Protein AF-0000000079016131 (afdb_homodimer)

pLDDT: mean 91.88, std 10.69, range [27.62, 98.81]

Organism: Lymnaea stagnalis (NCBI:txid6523)

Structure (mmCIF, N/CA/C/O backbone):
data_AF-0000000079016131-model_v1
#
loop_
_entity.id
_entity.type
_entity.pdbx_description
1 polymer 'Protein CLP1 homolog'
#
loop_
_atom_site.group_PDB
_atom_site.id
_atom_site.type_symbol
_atom_site.label_atom_id
_atom_site.label_alt_id
_atom_site.label_comp_id
_atom_site.label_asym_id
_atom_site.label_entity_id
_atom_site.label_seq_id
_atom_site.pdbx_PDB_ins_code
_atom_site.Cartn_x
_atom_site.Cartn_y
_atom_site.Cartn_z
_atom_site.occupancy
_atom_site.B_iso_or_equiv
_atom_site.auth_seq_id
_atom_site.auth_comp_id
_atom_site.auth_asym_id
_atom_site.auth_atom_id
_atom_site.pdbx_PDB_model_num
ATOM 1 N N . MET A 1 1 ? 38.438 -0.138 -4.215 1 28.23 1 MET A N 1
ATOM 2 C CA . MET A 1 1 ? 39.219 -1.314 -3.842 1 28.23 1 MET A CA 1
ATOM 3 C C . MET A 1 1 ? 38.625 -1.995 -2.613 1 28.23 1 MET A C 1
ATOM 5 O O . MET A 1 1 ? 39.094 -3.039 -2.178 1 28.23 1 MET A O 1
ATOM 9 N N . ALA A 1 2 ? 38.062 -1.146 -1.61 1 34.25 2 ALA A N 1
ATOM 10 C CA . ALA A 1 2 ? 37.5 -1.6 -0.347 1 34.25 2 ALA A CA 1
ATOM 11 C C . ALA A 1 2 ? 36.281 -2.484 -0.589 1 34.25 2 ALA A C 1
ATOM 13 O O . ALA A 1 2 ? 35.719 -3.039 0.354 1 34.25 2 ALA A O 1
ATOM 14 N N . ASP A 1 3 ? 35.562 -2.49 -1.725 1 46.94 3 ASP A N 1
ATOM 15 C CA . ASP A 1 3 ? 34.344 -2.98 -2.359 1 46.94 3 ASP A CA 1
ATOM 16 C C . ASP A 1 3 ? 34.438 -4.477 -2.652 1 46.94 3 ASP A C 1
ATOM 18 O O . ASP A 1 3 ? 33.438 -5.109 -3.02 1 46.94 3 ASP A O 1
ATOM 22 N N . ASP A 1 4 ? 35.625 -4.988 -2.855 1 57.28 4 ASP A N 1
ATOM 23 C CA . ASP A 1 4 ? 35.906 -6.336 -3.324 1 57.28 4 ASP A CA 1
ATOM 24 C C . ASP A 1 4 ? 35.781 -7.352 -2.193 1 57.28 4 ASP A C 1
ATOM 26 O O . ASP A 1 4 ? 35.688 -8.555 -2.439 1 57.28 4 ASP A O 1
ATOM 30 N N . GLU A 1 5 ? 36 -6.934 -0.903 1 68.75 5 GLU A N 1
ATOM 31 C CA . GLU A 1 5 ? 36 -7.941 0.154 1 68.75 5 GLU A CA 1
ATOM 32 C C . GLU A 1 5 ? 34.594 -8.078 0.772 1 68.75 5 GLU A C 1
ATOM 34 O O . GLU A 1 5 ? 33.969 -7.082 1.162 1 68.75 5 GLU A O 1
ATOM 39 N N . GLY A 1 6 ? 33.844 -9.031 0.539 1 86.81 6 GLY A N 1
ATOM 40 C CA . GLY A 1 6 ? 32.5 -9.383 1.016 1 86.81 6 GLY A CA 1
ATOM 41 C C . GLY A 1 6 ? 32.281 -9.047 2.479 1 86.81 6 GLY A C 1
ATOM 42 O O . GLY A 1 6 ? 33.25 -8.922 3.24 1 86.81 6 GLY A O 1
ATOM 43 N N . THR A 1 7 ? 31.156 -8.445 2.92 1 93.38 7 THR A N 1
ATOM 44 C CA . THR A 1 7 ? 30.75 -8.18 4.297 1 93.38 7 THR A CA 1
ATOM 45 C C . THR A 1 7 ? 30.219 -9.445 4.957 1 93.38 7 THR A C 1
ATOM 47 O O . THR A 1 7 ? 29.375 -10.141 4.383 1 93.38 7 THR A O 1
ATOM 50 N N . GLU A 1 8 ? 30.812 -9.688 6.121 1 96.12 8 GLU A N 1
ATOM 51 C CA . GLU A 1 8 ? 30.375 -10.875 6.859 1 96.12 8 GLU A CA 1
ATOM 52 C C . GLU A 1 8 ? 29.266 -10.531 7.859 1 96.12 8 GLU A C 1
ATOM 54 O O . GLU A 1 8 ? 29.375 -9.531 8.57 1 96.12 8 GLU A O 1
ATOM 59 N N . PHE A 1 9 ? 28.219 -11.32 7.867 1 97.44 9 PHE A N 1
ATOM 60 C CA . PHE A 1 9 ? 27.125 -11.172 8.805 1 97.44 9 PHE A CA 1
ATOM 61 C C . PHE A 1 9 ? 26.984 -12.406 9.688 1 97.44 9 PHE A C 1
ATOM 63 O O . PHE A 1 9 ? 26.812 -13.516 9.18 1 97.44 9 PHE A O 1
ATOM 70 N N . LYS A 1 10 ? 27.062 -12.234 10.953 1 97.88 10 LYS A N 1
ATOM 71 C CA . LYS A 1 10 ? 26.828 -13.312 11.906 1 97.88 10 LYS A CA 1
ATOM 72 C C . LYS A 1 10 ? 25.406 -13.234 12.484 1 97.88 10 LYS A C 1
ATOM 74 O O . LYS A 1 10 ? 25.078 -12.281 13.188 1 97.88 10 LYS A O 1
ATOM 79 N N . LEU A 1 11 ? 24.625 -14.18 12.141 1 98 11 LEU A N 1
ATOM 80 C CA . LEU A 1 11 ? 23.234 -14.211 12.57 1 98 11 LEU A CA 1
ATOM 81 C C . LEU A 1 11 ? 23.047 -15.148 13.75 1 98 11 LEU A C 1
ATOM 83 O O . LEU A 1 11 ? 23.594 -16.25 13.766 1 98 11 LEU A O 1
ATOM 87 N N . GLN A 1 12 ? 22.312 -14.703 14.734 1 97.56 12 GLN A N 1
ATOM 88 C CA . GLN A 1 12 ? 21.891 -15.562 15.844 1 97.56 12 GLN A CA 1
ATOM 89 C C . GLN A 1 12 ? 20.656 -16.359 15.484 1 97.56 12 GLN A C 1
ATOM 91 O O . GLN A 1 12 ? 20.031 -16.125 14.445 1 97.56 12 GLN A O 1
ATOM 96 N N . ALA A 1 13 ? 20.344 -17.312 16.359 1 97.19 13 ALA A N 1
ATOM 97 C CA . ALA A 1 13 ? 19.156 -18.125 16.125 1 97.19 13 ALA A CA 1
ATOM 98 C C . ALA A 1 13 ? 17.906 -17.25 15.992 1 97.19 13 ALA A C 1
ATOM 100 O O . ALA A 1 13 ? 17.75 -16.281 16.734 1 97.19 13 ALA A O 1
ATOM 101 N N . ASN A 1 14 ? 17.078 -17.656 15.07 1 96.88 14 ASN A N 1
ATOM 102 C CA . ASN A 1 14 ? 15.781 -17.031 14.836 1 96.88 14 ASN A CA 1
ATOM 103 C C . ASN A 1 14 ? 15.938 -15.594 14.336 1 96.88 14 ASN A C 1
ATOM 105 O O . ASN A 1 14 ? 15.156 -14.719 14.703 1 96.88 14 ASN A O 1
ATOM 109 N N . SER A 1 15 ? 17.016 -15.344 13.555 1 96.94 15 SER A N 1
ATOM 110 C CA . SER A 1 15 ? 17.234 -14.039 12.938 1 96.94 15 SER A CA 1
ATOM 111 C C . SER A 1 15 ? 17.25 -14.141 11.422 1 96.94 15 SER A C 1
ATOM 113 O O . SER A 1 15 ? 17.344 -15.234 10.867 1 96.94 15 SER A O 1
ATOM 115 N N . GLU A 1 16 ? 17.156 -13 10.812 1 97 16 GLU A N 1
ATOM 116 C CA . GLU A 1 16 ? 17.062 -12.961 9.359 1 97 16 GLU A CA 1
ATOM 117 C C . GLU A 1 16 ? 17.922 -11.836 8.781 1 97 16 GLU A C 1
ATOM 119 O O . GLU A 1 16 ? 17.969 -10.734 9.328 1 97 16 GLU A O 1
ATOM 124 N N . LEU A 1 17 ? 18.719 -12.195 7.766 1 97.75 17 LEU A N 1
ATOM 125 C CA . LEU A 1 17 ? 19.406 -11.172 6.992 1 97.75 17 LEU A CA 1
ATOM 126 C C . LEU A 1 17 ? 18.547 -10.688 5.832 1 97.75 17 LEU A C 1
ATOM 128 O O . LEU A 1 17 ? 18.125 -11.484 4.988 1 97.75 17 LEU A O 1
ATOM 132 N N . ARG A 1 18 ? 18.219 -9.422 5.828 1 96.44 18 ARG A N 1
ATOM 133 C CA . ARG A 1 18 ? 17.422 -8.812 4.777 1 96.44 18 ARG A CA 1
ATOM 134 C C . ARG A 1 18 ? 18.25 -7.84 3.947 1 96.44 18 ARG A C 1
ATOM 136 O O . ARG A 1 18 ? 19 -7.039 4.496 1 96.44 18 ARG A O 1
ATOM 143 N N . PHE A 1 19 ? 18.219 -7.984 2.652 1 95.25 19 PHE A N 1
ATOM 144 C CA . PHE A 1 19 ? 18.922 -7.012 1.835 1 95.25 19 PHE A CA 1
ATOM 145 C C . PHE A 1 19 ? 18.234 -6.82 0.492 1 95.25 19 PHE A C 1
ATOM 147 O O . PHE A 1 19 ? 17.422 -7.656 0.079 1 95.25 19 PHE A O 1
ATOM 154 N N . GLU A 1 20 ? 18.453 -5.754 -0.132 1 92.81 20 GLU A N 1
ATOM 155 C CA . GLU A 1 20 ? 17.969 -5.398 -1.463 1 92.81 20 GLU A CA 1
ATOM 156 C C . GLU A 1 20 ? 19.125 -5.035 -2.393 1 92.81 20 GLU A C 1
ATOM 158 O O . GLU A 1 20 ? 19.984 -4.23 -2.035 1 92.81 20 GLU A O 1
ATOM 163 N N . VAL A 1 21 ? 19.078 -5.613 -3.535 1 93.12 21 VAL A N 1
ATOM 164 C CA . VAL A 1 21 ? 20.156 -5.387 -4.484 1 93.12 21 VAL A CA 1
ATOM 165 C C . VAL A 1 21 ? 19.969 -4.035 -5.168 1 93.12 21 VAL A C 1
ATOM 167 O O . VAL A 1 21 ? 18.859 -3.678 -5.555 1 93.12 21 VAL A O 1
ATOM 170 N N . GLU A 1 22 ? 21 -3.279 -5.281 1 90.44 22 GLU A N 1
ATOM 171 C CA . GLU A 1 22 ? 20.953 -1.968 -5.922 1 90.44 22 GLU A CA 1
ATOM 172 C C . GLU A 1 22 ? 20.672 -2.094 -7.414 1 90.44 22 GLU A C 1
ATOM 174 O O . GLU A 1 22 ? 21 -3.105 -8.031 1 90.44 22 GLU A O 1
ATOM 179 N N . ALA A 1 23 ? 20.109 -0.993 -7.922 1 83 23 ALA A N 1
ATOM 180 C CA . ALA A 1 23 ? 19.812 -0.979 -9.352 1 83 23 ALA A CA 1
ATOM 181 C C . ALA A 1 23 ? 21.078 -1.169 -10.18 1 83 23 ALA A C 1
ATOM 183 O O . ALA A 1 23 ? 22.125 -0.591 -9.867 1 83 23 ALA A O 1
ATOM 184 N N . LYS A 1 24 ? 21.047 -2.012 -11.156 1 85.12 24 LYS A N 1
ATOM 185 C CA . LYS A 1 24 ? 22.125 -2.287 -12.102 1 85.12 24 LYS A CA 1
ATOM 186 C C . LYS A 1 24 ? 23.297 -2.955 -11.414 1 85.12 24 LYS A C 1
ATOM 188 O O . LYS A 1 24 ? 24.438 -2.844 -11.875 1 85.12 24 LYS A O 1
ATOM 193 N N . ALA A 1 25 ? 23.109 -3.512 -10.242 1 90.69 25 ALA A N 1
ATOM 194 C CA . ALA A 1 25 ? 24.156 -4.238 -9.523 1 90.69 25 ALA A CA 1
ATOM 195 C C . ALA A 1 25 ? 23.75 -5.688 -9.289 1 90.69 25 ALA A C 1
ATOM 197 O O . ALA A 1 25 ? 22.641 -6.098 -9.633 1 90.69 25 ALA A O 1
ATOM 198 N N . SER A 1 26 ? 24.719 -6.477 -8.961 1 92.12 26 SER A N 1
ATOM 199 C CA . SER A 1 26 ? 24.484 -7.859 -8.555 1 92.12 26 SER A CA 1
ATOM 200 C C . SER A 1 26 ? 25.141 -8.156 -7.211 1 92.12 26 SER A C 1
ATOM 202 O O . SER A 1 26 ? 26.109 -7.5 -6.824 1 92.12 26 SER A O 1
ATOM 204 N N . VAL A 1 27 ? 24.516 -9.047 -6.52 1 95.12 27 VAL A N 1
ATOM 205 C CA . VAL A 1 27 ? 25.016 -9.406 -5.195 1 95.12 27 VAL A CA 1
ATOM 206 C C . VAL A 1 27 ? 25.188 -10.922 -5.102 1 95.12 27 VAL A C 1
ATOM 208 O O . VAL A 1 27 ? 24.422 -11.68 -5.68 1 95.12 27 VAL A O 1
ATOM 211 N N . GLU A 1 28 ? 26.281 -11.266 -4.469 1 96.5 28 GLU A N 1
ATOM 212 C CA . GLU A 1 28 ? 26.547 -12.68 -4.211 1 96.5 28 GLU A CA 1
ATOM 213 C C . GLU A 1 28 ? 26.516 -12.984 -2.717 1 96.5 28 GLU A C 1
ATOM 215 O O . GLU A 1 28 ? 27.047 -12.227 -1.908 1 96.5 28 GLU A O 1
ATOM 220 N N . ILE A 1 29 ? 25.875 -14.07 -2.389 1 96.62 29 ILE A N 1
ATOM 221 C CA . ILE A 1 29 ? 25.781 -14.492 -0.99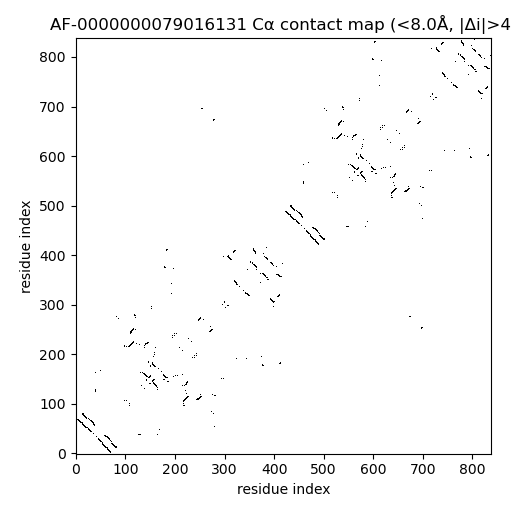5 1 96.62 29 ILE A CA 1
ATOM 222 C C . ILE A 1 29 ? 26.344 -15.898 -0.847 1 96.62 29 ILE A C 1
ATOM 224 O O . ILE A 1 29 ? 26.172 -16.75 -1.729 1 96.62 29 ILE A O 1
ATOM 228 N N . GLU A 1 30 ? 27.109 -16.078 0.236 1 97.31 30 GLU A N 1
ATOM 229 C CA . GLU A 1 30 ? 27.672 -17.375 0.568 1 97.31 30 GLU A CA 1
ATOM 230 C C . GLU A 1 30 ? 27.531 -17.688 2.057 1 97.31 30 GLU A C 1
ATOM 232 O O . GLU A 1 30 ? 27.828 -16.844 2.902 1 97.31 30 GLU A O 1
ATOM 237 N N . MET A 1 31 ? 27 -18.828 2.33 1 97.62 31 MET A N 1
ATOM 238 C CA . MET A 1 31 ? 26.938 -19.266 3.721 1 97.62 31 MET A CA 1
ATOM 239 C C . MET A 1 31 ? 28.234 -19.953 4.137 1 97.62 31 MET A C 1
ATOM 241 O O . MET A 1 31 ? 28.578 -21 3.594 1 97.62 31 MET A O 1
ATOM 245 N N . LEU A 1 32 ? 28.828 -19.453 5.086 1 97.25 32 LEU A N 1
ATOM 246 C CA . LEU A 1 32 ? 30.141 -19.953 5.508 1 97.25 32 LEU A CA 1
ATOM 247 C C . LEU A 1 32 ? 30 -21.016 6.59 1 97.25 32 LEU A C 1
ATOM 249 O O . LEU A 1 32 ? 30.812 -21.938 6.66 1 97.25 32 LEU A O 1
ATOM 253 N N . ASP A 1 33 ? 29.062 -20.781 7.406 1 97.31 33 ASP A N 1
ATOM 254 C CA . ASP A 1 33 ? 28.859 -21.688 8.523 1 97.31 33 ASP A CA 1
ATOM 255 C C . ASP A 1 33 ? 27.406 -21.656 8.992 1 97.31 33 ASP A C 1
ATOM 257 O O . ASP A 1 33 ? 26.688 -20.688 8.758 1 97.31 33 ASP A O 1
ATOM 261 N N . GLY A 1 34 ? 27 -22.844 9.562 1 97.38 34 GLY A N 1
ATOM 262 C CA . GLY A 1 34 ? 25.656 -22.938 10.109 1 97.38 34 GLY A CA 1
ATOM 263 C C . GLY A 1 34 ? 24.641 -23.422 9.102 1 97.38 34 GLY A C 1
ATOM 264 O O . GLY A 1 34 ? 24.953 -24.203 8.211 1 97.38 34 GLY A O 1
ATOM 265 N N . ARG A 1 35 ? 23.359 -23.109 9.43 1 97.62 35 ARG A N 1
ATOM 266 C CA . ARG A 1 35 ? 22.234 -23.453 8.555 1 97.62 35 ARG A CA 1
ATOM 267 C C . ARG A 1 35 ? 21.297 -22.266 8.375 1 97.62 35 ARG A C 1
ATOM 269 O O . ARG A 1 35 ? 21.016 -21.547 9.328 1 97.62 35 ARG A O 1
ATOM 276 N N . ALA A 1 36 ? 20.953 -22.078 7.098 1 98 36 ALA A N 1
ATOM 277 C CA . ALA A 1 36 ? 20.047 -20.984 6.762 1 98 36 ALA A CA 1
ATOM 278 C C . ALA A 1 36 ? 19.156 -21.359 5.574 1 98 36 ALA A C 1
ATOM 280 O O . ALA A 1 36 ? 19.438 -22.312 4.855 1 98 36 ALA A O 1
ATOM 281 N N . GLU A 1 37 ? 18.125 -20.656 5.48 1 98 37 GLU A N 1
ATOM 282 C CA . GLU A 1 37 ? 17.219 -20.906 4.367 1 98 37 GLU A CA 1
ATOM 283 C C . GLU A 1 37 ? 16.703 -19.594 3.773 1 98 37 GLU A C 1
ATOM 285 O O . GLU A 1 37 ? 16.625 -18.578 4.469 1 98 37 GLU A O 1
ATOM 290 N N . MET A 1 38 ? 16.438 -19.641 2.527 1 97.38 38 MET A N 1
ATOM 291 C CA . MET A 1 38 ? 15.75 -18.547 1.844 1 97.38 38 MET A CA 1
ATOM 292 C C . MET A 1 38 ? 14.336 -18.969 1.432 1 97.38 38 MET A C 1
ATOM 294 O O . MET A 1 38 ? 14.164 -19.781 0.524 1 97.38 38 MET A O 1
ATOM 298 N N . PHE A 1 39 ? 13.398 -18.406 2.047 1 96.44 39 PHE A N 1
ATOM 299 C CA . PHE A 1 39 ? 11.992 -18.641 1.76 1 96.44 39 PHE A CA 1
ATOM 300 C C . PHE A 1 39 ? 11.688 -20.125 1.712 1 96.44 39 PHE A C 1
ATOM 302 O O . PHE A 1 39 ? 11.031 -20.609 0.786 1 96.44 39 PHE A O 1
ATOM 309 N N . GLY A 1 40 ? 12.266 -20.844 2.613 1 96.38 40 GLY A N 1
ATOM 310 C CA . GLY A 1 40 ? 11.953 -22.266 2.752 1 96.38 40 GLY A CA 1
ATOM 311 C C . GLY A 1 40 ? 12.984 -23.156 2.092 1 96.38 40 GLY A C 1
ATOM 312 O O . GLY A 1 40 ? 13.008 -24.375 2.338 1 96.38 40 GLY A O 1
ATOM 313 N N . THR A 1 41 ? 13.797 -22.672 1.269 1 97.19 41 THR A N 1
ATOM 314 C CA . THR A 1 41 ? 14.852 -23.453 0.639 1 97.19 41 THR A CA 1
ATOM 315 C C . THR A 1 41 ? 16.156 -23.344 1.434 1 97.19 41 THR A C 1
ATOM 317 O O . THR A 1 41 ? 16.656 -22.25 1.67 1 97.19 41 THR A O 1
ATOM 320 N N . GLU A 1 42 ? 16.703 -24.438 1.76 1 96.81 42 GLU A N 1
ATOM 321 C CA . GLU A 1 42 ? 17.953 -24.453 2.523 1 96.81 42 GLU A CA 1
ATOM 322 C C . GLU A 1 42 ? 19.141 -24.078 1.644 1 96.81 42 GLU A C 1
ATOM 324 O O . GLU A 1 42 ? 19.234 -24.516 0.495 1 96.81 42 GLU A O 1
ATOM 329 N N . LEU A 1 43 ? 20 -23.328 2.23 1 97.31 43 LEU A N 1
ATOM 330 C CA . LEU A 1 43 ? 21.219 -22.938 1.517 1 97.31 43 LEU A CA 1
ATOM 331 C C . LEU A 1 43 ? 22.312 -23.984 1.701 1 97.31 43 LEU A C 1
ATOM 333 O O . LEU A 1 43 ? 22.422 -24.594 2.773 1 97.31 43 LEU A O 1
ATOM 337 N N . ALA A 1 44 ? 23.047 -24.156 0.629 1 96.69 44 ALA A N 1
ATOM 338 C CA . ALA A 1 44 ? 24.188 -25.062 0.719 1 96.69 44 ALA A CA 1
ATOM 339 C C . ALA A 1 44 ? 25.422 -24.312 1.237 1 96.69 44 ALA A C 1
ATOM 341 O O . ALA A 1 44 ? 25.656 -23.156 0.884 1 96.69 44 ALA A O 1
ATOM 342 N N . LYS A 1 45 ? 26.172 -25.031 2.014 1 96.5 45 LYS A N 1
ATOM 343 C CA . LYS A 1 45 ? 27.391 -24.453 2.572 1 96.5 45 LYS A CA 1
ATOM 344 C C . LYS A 1 45 ? 28.422 -24.219 1.483 1 96.5 45 LYS A C 1
ATOM 346 O O . LYS A 1 45 ? 28.625 -25.062 0.613 1 96.5 45 LYS A O 1
ATOM 351 N N . ASN A 1 46 ? 28.984 -23.047 1.467 1 95.5 46 ASN A N 1
ATOM 352 C CA . ASN A 1 46 ? 30.094 -22.656 0.602 1 95.5 46 ASN A CA 1
ATOM 353 C C . ASN A 1 46 ? 29.672 -22.625 -0.864 1 95.5 46 ASN A C 1
ATOM 355 O O . ASN A 1 46 ? 30.484 -22.891 -1.755 1 95.5 46 ASN A O 1
ATOM 359 N N . LYS A 1 47 ? 28.438 -22.5 -1.063 1 96.5 47 LYS A N 1
ATOM 360 C CA . LYS A 1 47 ? 27.922 -22.266 -2.412 1 96.5 47 LYS A CA 1
ATOM 361 C C . LYS A 1 47 ? 27.547 -20.812 -2.607 1 96.5 47 LYS A C 1
ATOM 363 O O . LYS A 1 47 ? 26.953 -20.188 -1.719 1 96.5 47 LYS A O 1
ATOM 368 N N . LYS A 1 48 ? 27.938 -20.344 -3.752 1 96.19 48 LYS A N 1
ATOM 369 C CA . LYS A 1 48 ? 27.641 -18.953 -4.051 1 96.19 48 LYS A CA 1
ATOM 370 C C . LYS A 1 48 ? 26.328 -18.812 -4.805 1 96.19 48 LYS A C 1
ATOM 372 O O . LYS A 1 48 ? 26.062 -19.547 -5.754 1 96.19 48 LYS A O 1
ATOM 377 N N . TYR A 1 49 ? 25.516 -17.969 -4.332 1 96.25 49 TYR A N 1
ATOM 378 C CA . TYR A 1 49 ? 24.25 -17.625 -4.984 1 96.25 49 TYR A CA 1
ATOM 379 C C . TYR A 1 49 ? 24.266 -16.172 -5.465 1 96.25 49 TYR A C 1
ATOM 381 O O . TYR A 1 49 ? 24.672 -15.273 -4.73 1 96.25 49 TYR A O 1
ATOM 389 N N . SER A 1 50 ? 23.812 -15.961 -6.641 1 94.69 50 SER A N 1
ATOM 390 C CA . SER A 1 50 ? 23.828 -14.617 -7.219 1 94.69 50 SER A CA 1
ATOM 391 C C . SER A 1 50 ? 22.422 -14.07 -7.379 1 94.69 50 SER A C 1
ATOM 393 O O . SER A 1 50 ? 21.516 -14.789 -7.801 1 94.69 50 SER A O 1
ATOM 395 N N . PHE A 1 51 ? 22.266 -12.836 -7.031 1 93.5 51 PHE A N 1
ATOM 396 C CA . PHE A 1 51 ? 20.984 -12.164 -7.152 1 93.5 51 PHE A CA 1
ATOM 397 C C . PHE A 1 51 ? 21.109 -10.93 -8.039 1 93.5 51 PHE A C 1
ATOM 399 O O . PHE A 1 51 ? 22.078 -10.18 -7.945 1 93.5 51 PHE A O 1
ATOM 406 N N . VAL A 1 52 ? 20.078 -10.781 -8.812 1 88.38 52 VAL A N 1
ATOM 407 C CA . VAL A 1 52 ? 20.125 -9.742 -9.844 1 88.38 52 VAL A CA 1
ATOM 408 C C . VAL A 1 52 ? 19.594 -8.43 -9.273 1 88.38 52 VAL A C 1
ATOM 410 O O . VAL A 1 52 ? 19.156 -8.375 -8.117 1 88.38 52 VAL A O 1
ATOM 413 N N . SER A 1 53 ? 19.594 -7.402 -10.133 1 87.31 53 SER A N 1
ATOM 414 C CA . SER A 1 53 ? 19.203 -6.043 -9.766 1 87.31 53 SER A CA 1
ATOM 415 C C . SER A 1 53 ? 17.766 -5.996 -9.273 1 87.31 53 SER A C 1
ATOM 417 O O . SER A 1 53 ? 16.875 -6.59 -9.883 1 87.31 53 SER A O 1
ATOM 419 N N . GLY A 1 54 ? 17.594 -5.367 -8.125 1 84.38 54 GLY A N 1
ATOM 420 C CA . GLY A 1 54 ? 16.25 -5.137 -7.613 1 84.38 54 GLY A CA 1
ATOM 421 C C . GLY A 1 54 ? 15.734 -6.285 -6.773 1 84.38 54 GLY A C 1
ATOM 422 O O . GLY A 1 54 ? 14.641 -6.199 -6.199 1 84.38 54 GLY A O 1
ATOM 423 N N . SER A 1 55 ? 16.531 -7.297 -6.66 1 89.06 55 SER A N 1
ATOM 424 C CA . SER A 1 55 ? 16.094 -8.461 -5.891 1 89.06 55 SER A CA 1
ATOM 425 C C . SER A 1 55 ? 15.945 -8.117 -4.414 1 89.06 55 SER A C 1
ATOM 427 O O . SER A 1 55 ? 16.766 -7.383 -3.857 1 89.06 55 SER A O 1
ATOM 429 N N . LYS A 1 56 ? 14.867 -8.578 -3.875 1 90.81 56 LYS A N 1
ATOM 430 C CA . LYS A 1 56 ? 14.625 -8.492 -2.438 1 90.81 56 LYS A CA 1
ATOM 431 C C . LYS A 1 56 ? 14.758 -9.859 -1.774 1 90.81 56 LYS A C 1
ATOM 433 O O . LYS A 1 56 ? 14 -10.781 -2.074 1 90.81 56 LYS A O 1
ATOM 438 N N . VAL A 1 57 ? 15.695 -9.914 -0.868 1 94.5 57 VAL A N 1
ATOM 439 C CA . VAL A 1 57 ? 16.062 -11.234 -0.371 1 94.5 57 VAL A CA 1
ATOM 440 C C . VAL A 1 57 ? 16.016 -11.242 1.155 1 94.5 57 VAL A C 1
ATOM 442 O O . VAL A 1 57 ? 16.281 -10.227 1.796 1 94.5 57 VAL A O 1
ATOM 445 N N . ALA A 1 58 ? 15.57 -12.32 1.69 1 96.56 58 ALA A N 1
ATOM 446 C CA . ALA A 1 58 ? 15.594 -12.578 3.129 1 96.56 58 ALA A CA 1
ATOM 447 C C . ALA A 1 58 ? 16.125 -13.984 3.426 1 96.56 58 ALA A C 1
ATOM 449 O O . ALA A 1 58 ? 15.57 -14.969 2.926 1 96.56 58 ALA A O 1
ATOM 450 N N . ILE A 1 59 ? 17.188 -14.016 4.156 1 97.81 59 ILE A N 1
ATOM 451 C CA . ILE A 1 59 ? 17.766 -15.297 4.551 1 97.81 59 ILE A CA 1
ATOM 452 C C . ILE A 1 59 ? 17.562 -15.516 6.051 1 97.81 59 ILE A C 1
ATOM 454 O O . ILE A 1 59 ? 18.078 -14.75 6.867 1 97.81 59 ILE A O 1
ATOM 458 N N . PHE A 1 60 ? 16.891 -16.562 6.398 1 98.19 60 PHE A N 1
ATOM 459 C CA . PHE A 1 60 ? 16.5 -16.859 7.773 1 98.19 60 PHE A CA 1
ATOM 460 C C . PHE A 1 60 ? 17.297 -18.047 8.312 1 98.19 60 PHE A C 1
ATOM 462 O O . PHE A 1 60 ? 17.672 -18.938 7.559 1 98.19 60 PHE A O 1
ATOM 469 N N . THR A 1 61 ? 17.547 -18.016 9.672 1 98.5 61 THR A N 1
ATOM 470 C CA . THR A 1 61 ? 18.188 -19.156 10.32 1 98.5 61 THR A CA 1
ATOM 471 C C . THR A 1 61 ? 17.484 -19.484 11.633 1 98.5 61 THR A C 1
ATOM 473 O O . THR A 1 61 ? 17.156 -18.594 12.406 1 98.5 61 THR A O 1
ATOM 476 N N . TRP A 1 62 ? 17.234 -20.75 11.812 1 97.38 62 TRP A N 1
ATOM 477 C CA . TRP A 1 62 ? 16.656 -21.234 13.062 1 97.38 62 TRP A CA 1
ATOM 478 C C . TRP A 1 62 ? 17.719 -21.406 14.133 1 97.38 62 TRP A C 1
ATOM 480 O O . TRP A 1 62 ? 17.422 -21.391 15.328 1 97.38 62 TRP A O 1
ATOM 490 N N . HIS A 1 63 ? 18.984 -21.5 13.773 1 96.75 63 HIS A N 1
ATOM 491 C CA . HIS A 1 63 ? 20.031 -21.984 14.68 1 96.75 63 HIS A CA 1
ATOM 492 C C . HIS A 1 63 ? 21.188 -21 14.742 1 96.75 63 HIS A C 1
ATOM 494 O O . HIS A 1 63 ? 21.969 -21.016 15.711 1 96.75 63 HIS A O 1
ATOM 500 N N . GLY A 1 64 ? 21.344 -20.281 13.789 1 97.31 64 GLY A N 1
ATOM 501 C CA . GLY A 1 64 ? 22.5 -19.406 13.641 1 97.31 64 GLY A CA 1
ATOM 502 C C . GLY A 1 64 ? 23.359 -19.734 12.43 1 97.31 64 GLY A C 1
ATOM 503 O O . GLY A 1 64 ? 23.453 -20.891 12.031 1 97.31 64 GLY A O 1
ATOM 504 N N . CYS A 1 65 ? 23.953 -18.688 11.836 1 98 65 CYS A N 1
ATOM 505 C CA . CYS A 1 65 ? 24.797 -18.906 10.664 1 98 65 CYS A CA 1
ATOM 506 C C . CYS A 1 65 ? 25.688 -17.703 10.398 1 98 65 CYS A C 1
ATOM 508 O O . CYS A 1 65 ? 25.531 -16.656 11.055 1 98 65 CYS A O 1
ATOM 510 N N . THR A 1 66 ? 26.641 -17.938 9.586 1 98.31 66 THR A N 1
ATOM 511 C CA . THR A 1 66 ? 27.5 -16.859 9.109 1 98.31 66 THR A CA 1
ATOM 512 C C . THR A 1 66 ? 27.406 -16.719 7.594 1 98.31 66 THR A C 1
ATOM 514 O O . THR A 1 66 ? 27.641 -17.688 6.859 1 98.31 66 THR A O 1
ATOM 517 N N . LEU A 1 67 ? 27.047 -15.531 7.172 1 98 67 LEU A N 1
ATOM 518 C CA . LEU A 1 67 ? 26.844 -15.258 5.754 1 98 67 LEU A CA 1
ATOM 519 C C . LEU A 1 67 ? 27.844 -14.211 5.266 1 98 67 LEU A C 1
ATOM 521 O O . LEU A 1 67 ? 28.188 -13.281 5.996 1 98 67 LEU A O 1
ATOM 525 N N . GLN A 1 68 ? 28.297 -14.43 4.098 1 97.69 68 GLN A N 1
ATOM 526 C CA . GLN A 1 68 ? 29.141 -13.438 3.424 1 97.69 68 GLN A CA 1
ATOM 527 C C . GLN A 1 68 ? 28.406 -12.82 2.236 1 97.69 68 GLN A C 1
ATOM 529 O O . GLN A 1 68 ? 27.906 -13.531 1.369 1 97.69 68 GLN A O 1
ATOM 534 N N . LEU A 1 69 ? 28.297 -11.523 2.264 1 96.94 69 LEU A N 1
ATOM 535 C CA . LEU A 1 69 ? 27.609 -10.766 1.222 1 96.94 69 LEU A CA 1
ATOM 536 C C . LEU A 1 69 ? 28.594 -9.922 0.423 1 96.94 69 LEU A C 1
ATOM 538 O O . LEU A 1 69 ? 29.375 -9.164 0.998 1 96.94 69 LEU A O 1
ATOM 542 N N . LYS A 1 70 ? 28.625 -10.203 -0.875 1 96.12 70 LYS A N 1
ATOM 543 C CA . LYS A 1 70 ? 29.484 -9.438 -1.767 1 96.12 70 LYS A CA 1
ATOM 544 C C . LYS A 1 70 ? 28.688 -8.703 -2.828 1 96.12 70 LYS A C 1
ATOM 546 O O . LYS A 1 70 ? 27.875 -9.312 -3.537 1 96.12 70 LYS A O 1
ATOM 551 N N . GLY A 1 71 ? 28.922 -7.445 -2.951 1 94.31 71 GLY A N 1
ATOM 552 C CA . GLY A 1 71 ? 28.203 -6.629 -3.924 1 94.31 71 GLY A CA 1
ATOM 553 C C . GLY A 1 71 ? 27.562 -5.398 -3.314 1 94.31 71 GLY A C 1
ATOM 554 O O . GLY A 1 71 ? 27.688 -5.164 -2.109 1 94.31 71 GLY A O 1
ATOM 555 N N . LYS A 1 72 ? 26.953 -4.645 -4.121 1 93.31 72 LYS A N 1
ATOM 556 C CA . LYS A 1 72 ? 26.344 -3.385 -3.682 1 93.31 72 LYS A CA 1
ATOM 557 C C . LYS A 1 72 ? 24.859 -3.557 -3.393 1 93.31 72 LYS A C 1
ATOM 559 O O . LYS A 1 72 ? 24.094 -3.975 -4.266 1 93.31 72 LYS A O 1
ATOM 564 N N . THR A 1 73 ? 24.484 -3.25 -2.137 1 93.06 73 THR A N 1
ATOM 565 C CA . THR A 1 73 ? 23.094 -3.332 -1.722 1 93.06 73 THR A CA 1
ATOM 566 C C . THR A 1 73 ? 22.547 -1.947 -1.394 1 93.06 73 THR A C 1
ATOM 568 O O . THR A 1 73 ? 23.297 -1.056 -0.989 1 93.06 73 THR A O 1
ATOM 571 N N . GLU A 1 74 ? 21.297 -1.771 -1.707 1 88 74 GLU A N 1
ATOM 572 C CA . GLU A 1 74 ? 20.641 -0.563 -1.222 1 88 74 GLU A CA 1
ATOM 573 C C . GLU A 1 74 ? 20.531 -0.561 0.301 1 88 74 GLU A C 1
ATOM 575 O O . GLU A 1 74 ? 20.734 0.477 0.939 1 88 74 GLU A O 1
ATOM 580 N N . VAL A 1 75 ? 20.234 -1.638 0.848 1 89.94 75 VAL A N 1
ATOM 581 C CA . VAL A 1 75 ? 20.141 -1.839 2.291 1 89.94 75 VAL A CA 1
ATOM 582 C C . VAL A 1 75 ? 20.469 -3.289 2.631 1 89.94 75 VAL A C 1
ATOM 584 O O . VAL A 1 75 ? 20.188 -4.199 1.854 1 89.94 75 VAL A O 1
ATOM 587 N N . ALA A 1 76 ? 21.094 -3.467 3.725 1 94.06 76 ALA A N 1
ATOM 588 C CA . ALA A 1 76 ? 21.375 -4.785 4.289 1 94.06 76 ALA A CA 1
ATOM 589 C C . ALA A 1 76 ? 21.406 -4.734 5.812 1 94.06 76 ALA A C 1
ATOM 591 O O . ALA A 1 76 ? 22.141 -3.939 6.398 1 94.06 76 ALA A O 1
ATOM 592 N N . TYR A 1 77 ? 20.547 -5.504 6.449 1 93.75 77 TYR A N 1
ATOM 593 C CA . TYR A 1 77 ? 20.5 -5.457 7.906 1 93.75 77 TYR A CA 1
ATOM 594 C C . TYR A 1 77 ? 19.984 -6.773 8.477 1 93.75 77 TYR A C 1
ATOM 596 O O . TYR A 1 77 ? 19.328 -7.547 7.773 1 93.75 77 TYR A O 1
ATOM 604 N N . ILE A 1 78 ? 20.312 -7.02 9.695 1 95.5 78 ILE A N 1
ATOM 605 C CA . ILE A 1 78 ? 19.844 -8.203 10.406 1 95.5 78 ILE A CA 1
ATOM 606 C C . ILE A 1 78 ? 18.609 -7.844 11.234 1 95.5 78 ILE A C 1
ATOM 608 O O . ILE A 1 78 ? 18.594 -6.824 11.922 1 95.5 78 ILE A O 1
ATOM 612 N N . SER A 1 79 ? 17.609 -8.68 11.07 1 94.12 79 SER A N 1
ATOM 613 C CA . SER A 1 79 ? 16.406 -8.5 11.875 1 94.12 79 SER A CA 1
ATOM 614 C C . SER A 1 79 ? 16.188 -9.68 12.82 1 94.12 79 SER A C 1
ATOM 616 O O . SER A 1 79 ? 16.391 -10.836 12.438 1 94.12 79 SER A O 1
ATOM 618 N N . LYS A 1 80 ? 15.742 -9.312 14.039 1 92.19 80 LYS A N 1
ATOM 619 C CA . LYS A 1 80 ? 15.406 -10.344 15.016 1 92.19 80 LYS A CA 1
ATOM 620 C C . LYS A 1 80 ? 13.898 -10.555 15.102 1 92.19 80 LYS A C 1
ATOM 622 O O . LYS A 1 80 ? 13.438 -11.508 15.734 1 92.19 80 LYS A O 1
ATOM 627 N N . GLU A 1 81 ? 13.195 -9.734 14.523 1 89.12 81 GLU A N 1
ATOM 628 C CA . GLU A 1 81 ? 11.742 -9.852 14.492 1 89.12 81 GLU A CA 1
ATOM 629 C C . GLU A 1 81 ? 11.266 -10.477 13.18 1 89.12 81 GLU A C 1
ATOM 631 O O . GLU A 1 81 ? 11.188 -9.789 12.164 1 89.12 81 GLU A O 1
ATOM 636 N N . THR A 1 82 ? 10.922 -11.734 13.242 1 93.31 82 THR A N 1
ATOM 637 C CA . THR A 1 82 ? 10.477 -12.461 12.055 1 93.31 82 THR A CA 1
ATOM 638 C C . THR A 1 82 ? 9.211 -13.25 12.352 1 93.31 82 THR A C 1
ATOM 640 O O . THR A 1 82 ? 9.008 -13.719 13.477 1 93.31 82 THR A O 1
ATOM 643 N N . PRO A 1 83 ? 8.367 -13.391 11.383 1 95.38 83 PRO A N 1
ATOM 644 C CA . PRO A 1 83 ? 7.145 -14.164 11.586 1 95.38 83 PRO A CA 1
ATOM 645 C C . PRO A 1 83 ? 7.336 -15.656 11.312 1 95.38 83 PRO A C 1
ATOM 647 O O . PRO A 1 83 ? 6.359 -16.406 11.219 1 95.38 83 PRO A O 1
ATOM 650 N N . MET A 1 84 ? 8.492 -16.156 11.242 1 97.12 84 MET A N 1
ATOM 651 C CA . MET A 1 84 ? 8.789 -17.5 10.742 1 97.12 84 MET A CA 1
ATOM 652 C C . MET A 1 84 ? 8.234 -18.562 11.672 1 97.12 84 MET A C 1
ATOM 654 O O . MET A 1 84 ? 7.824 -19.641 11.227 1 97.12 84 MET A O 1
ATOM 658 N N . THR A 1 85 ? 8.164 -18.266 12.969 1 96.88 85 THR A N 1
ATOM 659 C CA . THR A 1 85 ? 7.586 -19.219 13.906 1 96.88 85 THR A CA 1
ATOM 660 C C . THR A 1 85 ? 6.109 -19.453 13.602 1 96.88 85 THR A C 1
ATOM 662 O O . THR A 1 85 ? 5.633 -20.594 13.625 1 96.88 85 THR A O 1
ATOM 665 N N . VAL A 1 86 ? 5.445 -18.422 13.32 1 97.19 86 VAL A N 1
ATOM 666 C CA . VAL A 1 86 ? 4.027 -18.516 13 1 97.19 86 VAL A CA 1
ATOM 667 C C . VAL A 1 86 ? 3.846 -19.234 11.664 1 97.19 86 VAL A C 1
ATOM 669 O O . VAL A 1 86 ? 2.934 -20.047 11.508 1 97.19 86 VAL A O 1
ATOM 672 N N . TYR A 1 87 ? 4.676 -19.016 10.703 1 97.94 87 TYR A N 1
ATOM 673 C CA . TYR A 1 87 ? 4.586 -19.625 9.383 1 97.94 87 TYR A CA 1
ATOM 674 C C . TYR A 1 87 ? 4.844 -21.125 9.461 1 97.94 87 TYR A C 1
ATOM 676 O O . TYR A 1 87 ? 4.137 -21.922 8.828 1 97.94 87 TYR A O 1
ATOM 684 N N . VAL A 1 88 ? 5.82 -21.469 10.273 1 97.5 88 VAL A N 1
ATOM 685 C CA . VAL A 1 88 ? 6.133 -22.891 10.398 1 97.5 88 VAL A CA 1
ATOM 686 C C . VAL A 1 88 ? 4.992 -23.609 11.109 1 97.5 88 VAL A C 1
ATOM 688 O O . VAL A 1 88 ? 4.688 -24.766 10.797 1 97.5 88 VAL A O 1
ATOM 691 N N . ASN A 1 89 ? 4.395 -22.922 12.062 1 97.69 89 ASN A N 1
ATOM 692 C CA . ASN A 1 89 ? 3.244 -23.516 12.75 1 97.69 89 ASN A CA 1
ATOM 693 C C . ASN A 1 89 ? 2.072 -23.719 11.789 1 97.69 89 ASN A C 1
ATOM 695 O O . ASN A 1 89 ? 1.338 -24.703 11.906 1 97.69 89 ASN A O 1
ATOM 699 N N . THR A 1 90 ? 1.916 -22.797 10.93 1 97.94 90 THR A N 1
ATOM 700 C CA . THR A 1 90 ? 0.892 -22.938 9.906 1 97.94 90 THR A CA 1
ATOM 701 C C . THR A 1 90 ? 1.18 -24.156 9.016 1 97.94 90 THR A C 1
ATOM 703 O O . THR A 1 90 ? 0.282 -24.953 8.734 1 97.94 90 THR A O 1
ATOM 706 N N . HIS A 1 91 ? 2.389 -24.297 8.617 1 98.12 91 HIS A N 1
ATOM 707 C CA . HIS A 1 91 ? 2.795 -25.469 7.84 1 98.12 91 HIS A CA 1
ATOM 708 C C . HIS A 1 91 ? 2.553 -26.766 8.609 1 98.12 91 HIS A C 1
ATOM 710 O O . HIS A 1 91 ? 2.09 -27.75 8.047 1 98.12 91 HIS A O 1
ATOM 716 N N . ALA A 1 92 ? 2.877 -26.719 9.875 1 98.06 92 ALA A N 1
ATOM 717 C CA . ALA A 1 92 ? 2.697 -27.906 10.719 1 98.06 92 ALA A CA 1
ATOM 718 C C . ALA A 1 92 ? 1.23 -28.328 10.781 1 98.06 92 ALA A C 1
ATOM 720 O O . ALA A 1 92 ? 0.913 -29.516 10.734 1 98.06 92 ALA A O 1
ATOM 721 N N . ALA A 1 93 ? 0.401 -27.359 10.922 1 97.81 93 ALA A N 1
ATOM 722 C CA . ALA A 1 93 ? -1.033 -27.641 10.922 1 97.81 93 ALA A CA 1
ATOM 723 C C . ALA A 1 93 ? -1.477 -28.25 9.602 1 97.81 93 ALA A C 1
ATOM 725 O O . ALA A 1 93 ? -2.277 -29.188 9.578 1 97.81 93 ALA A O 1
ATOM 726 N N . MET A 1 94 ? -0.998 -27.781 8.523 1 97.88 94 MET A N 1
ATOM 727 C CA . MET A 1 94 ? -1.318 -28.312 7.207 1 97.88 94 MET A CA 1
ATOM 728 C C . MET A 1 94 ? -0.812 -29.734 7.062 1 97.88 94 MET A C 1
ATOM 730 O O . MET A 1 94 ? -1.479 -30.578 6.457 1 97.88 94 MET A O 1
ATOM 734 N N . GLU A 1 95 ? 0.351 -29.969 7.609 1 98.31 95 GLU A N 1
ATOM 735 C CA . GLU A 1 95 ? 0.928 -31.297 7.52 1 98.31 95 GLU A CA 1
ATOM 736 C C . GLU A 1 95 ? 0.072 -32.312 8.266 1 98.31 95 GLU A C 1
ATOM 738 O O . GLU A 1 95 ? -0.064 -33.469 7.824 1 98.31 95 GLU A O 1
ATOM 743 N N . GLN A 1 96 ? -0.429 -31.906 9.359 1 98.31 96 GLN A N 1
ATOM 744 C CA . GLN A 1 96 ? -1.343 -32.781 10.078 1 98.31 96 GLN A CA 1
ATOM 745 C C . GLN A 1 96 ? -2.559 -33.125 9.227 1 98.31 96 GLN A C 1
ATOM 747 O O . GLN A 1 96 ? -3.012 -34.281 9.219 1 98.31 96 GLN A O 1
ATOM 752 N N . MET A 1 97 ? -3.035 -32.188 8.539 1 98.06 97 MET A N 1
ATOM 753 C CA . MET A 1 97 ? -4.164 -32.406 7.641 1 98.06 97 MET A CA 1
ATOM 754 C C . MET A 1 97 ? -3.781 -33.344 6.504 1 98.06 97 MET A C 1
ATOM 756 O O . MET A 1 97 ? -4.574 -34.219 6.105 1 98.06 97 MET A O 1
ATOM 760 N N . ARG A 1 98 ? -2.627 -33.156 5.98 1 98.38 98 ARG A N 1
ATOM 761 C CA . ARG A 1 98 ? -2.141 -34.031 4.91 1 98.38 98 ARG A CA 1
ATOM 762 C C . ARG A 1 98 ? -2.008 -35.469 5.391 1 98.38 98 ARG A C 1
ATOM 764 O O . ARG A 1 98 ? -2.365 -36.406 4.668 1 98.38 98 ARG A O 1
ATOM 771 N N . ALA A 1 99 ? -1.458 -35.594 6.562 1 98.06 99 ALA A N 1
ATOM 772 C CA . ALA A 1 99 ? -1.28 -36.938 7.125 1 98.06 99 ALA A CA 1
ATOM 773 C C . ALA A 1 99 ? -2.623 -37.656 7.297 1 98.06 99 ALA A C 1
ATOM 775 O O . ALA A 1 99 ? -2.746 -38.844 7 1 98.06 99 ALA A O 1
ATOM 776 N N . LYS A 1 100 ? -3.504 -36.969 7.777 1 97.88 100 LYS A N 1
ATOM 777 C CA . LYS A 1 100 ? -4.848 -37.531 7.934 1 97.88 100 LYS A CA 1
ATOM 778 C C . LYS A 1 100 ? -5.449 -37.906 6.582 1 97.88 100 LYS A C 1
ATOM 780 O O . LYS A 1 100 ? -6.059 -38.969 6.441 1 97.88 100 LYS A O 1
ATOM 785 N N . ALA A 1 101 ? -5.34 -37.031 5.633 1 97.5 101 ALA A N 1
ATOM 786 C CA . ALA A 1 101 ? -5.855 -37.281 4.289 1 97.5 101 ALA A CA 1
ATOM 787 C C . ALA A 1 101 ? -5.203 -38.5 3.672 1 97.5 101 ALA A C 1
ATOM 789 O O . ALA A 1 101 ? -5.871 -39.312 2.994 1 97.5 101 ALA A O 1
ATOM 790 N N . GLU A 1 102 ? -3.961 -38.625 3.881 1 96.81 102 GLU A N 1
ATOM 791 C CA . GLU A 1 102 ? -3.232 -39.781 3.361 1 96.81 102 GLU A CA 1
ATOM 792 C C . GLU A 1 102 ? -3.727 -41.094 3.998 1 96.81 102 GLU A C 1
ATOM 794 O O . GLU A 1 102 ? -3.912 -42.094 3.309 1 96.81 102 GLU A O 1
ATOM 799 N N . ALA A 1 103 ? -3.951 -41.031 5.242 1 97.38 103 ALA A N 1
ATOM 800 C CA . ALA A 1 103 ? -4.406 -42.188 5.984 1 97.38 103 ALA A CA 1
ATOM 801 C C . ALA A 1 103 ? -5.816 -42.594 5.562 1 97.38 103 ALA A C 1
ATOM 803 O O . ALA A 1 103 ? -6.137 -43.781 5.484 1 97.38 103 ALA A O 1
ATOM 804 N N . GLU A 1 104 ? -6.586 -41.656 5.277 1 96.81 104 GLU A N 1
ATOM 805 C CA . GLU A 1 104 ? -7.992 -41.906 4.969 1 96.81 104 GLU A CA 1
ATOM 806 C C . GLU A 1 104 ? -8.227 -41.938 3.461 1 96.81 104 GLU A C 1
ATOM 808 O O . GLU A 1 104 ? -9.352 -42.156 3.008 1 96.81 104 GLU A O 1
ATOM 813 N N . ASN A 1 105 ? -7.262 -41.719 2.666 1 94.12 105 ASN A N 1
ATOM 814 C CA . ASN A 1 105 ? -7.344 -41.688 1.209 1 94.12 105 ASN A CA 1
ATOM 815 C C . ASN A 1 105 ? -8.359 -40.656 0.731 1 94.12 105 ASN A C 1
ATOM 817 O O . ASN A 1 105 ? -9.258 -40.969 -0.047 1 94.12 105 ASN A O 1
ATOM 821 N N . THR A 1 106 ? -8.18 -39.531 1.33 1 95.69 106 THR A N 1
ATOM 822 C CA . THR A 1 106 ? -9 -38.375 0.951 1 95.69 106 THR A CA 1
ATOM 823 C C . THR A 1 106 ? -8.141 -37.25 0.418 1 95.69 106 THR A C 1
ATOM 825 O O . THR A 1 106 ? -6.918 -37.375 0.312 1 95.69 106 THR A O 1
ATOM 828 N N . ARG A 1 107 ? -8.758 -36.188 0.087 1 96 107 ARG A N 1
ATOM 829 C CA . ARG A 1 107 ? -8.055 -35.031 -0.471 1 96 107 ARG A CA 1
ATOM 830 C C . ARG A 1 107 ? -7.352 -34.219 0.623 1 96 107 ARG A C 1
ATOM 832 O O . ARG A 1 107 ? -7.875 -34.094 1.73 1 96 107 ARG A O 1
ATOM 839 N N . GLY A 1 108 ? -6.16 -33.75 0.311 1 97.69 108 GLY A N 1
ATOM 840 C CA . GLY A 1 108 ? -5.426 -32.906 1.246 1 97.69 108 GLY A CA 1
ATOM 841 C C . GLY A 1 108 ? -5.992 -31.516 1.366 1 97.69 108 GLY A C 1
ATOM 842 O O . GLY A 1 108 ? -6.953 -31.172 0.678 1 97.69 108 GLY A O 1
ATOM 843 N N . PRO A 1 109 ? -5.359 -30.734 2.15 1 98.25 109 PRO A N 1
ATOM 844 C CA . PRO A 1 109 ? -5.875 -29.391 2.436 1 98.25 109 PRO A CA 1
ATOM 845 C C . PRO A 1 109 ? -5.684 -28.422 1.268 1 98.25 109 PRO A C 1
ATOM 847 O O . PRO A 1 109 ? -4.656 -28.469 0.583 1 98.25 109 PRO A O 1
ATOM 850 N N . ARG A 1 110 ? -6.617 -27.656 1.032 1 98.5 110 ARG A N 1
ATOM 851 C CA . ARG A 1 110 ? -6.547 -26.531 0.091 1 98.5 110 ARG A CA 1
ATOM 852 C C . ARG A 1 110 ? -6.504 -25.203 0.825 1 98.5 110 ARG A C 1
ATOM 854 O O . ARG A 1 110 ? -7.441 -24.859 1.552 1 98.5 110 ARG A O 1
ATOM 861 N N . ILE A 1 111 ? -5.426 -24.5 0.59 1 98.62 111 ILE A N 1
ATOM 862 C CA . ILE A 1 111 ? -5.188 -23.266 1.336 1 98.62 111 ILE A CA 1
ATOM 863 C C . ILE A 1 111 ? -5.207 -22.062 0.382 1 98.62 111 ILE A C 1
ATOM 865 O O . ILE A 1 111 ? -4.566 -22.094 -0.67 1 98.62 111 ILE A O 1
ATOM 869 N N . LEU A 1 112 ? -5.98 -21.062 0.739 1 98.81 112 LEU A N 1
ATOM 870 C CA . LEU A 1 112 ? -6.051 -19.812 0.011 1 98.81 112 LEU A CA 1
ATOM 871 C C . LEU A 1 112 ? -5.359 -18.688 0.789 1 98.81 112 LEU A C 1
ATOM 873 O O . LEU A 1 112 ? -5.715 -18.422 1.938 1 98.81 112 LEU A O 1
ATOM 877 N N . VAL A 1 113 ? -4.328 -18.078 0.191 1 98.62 113 VAL A N 1
ATOM 878 C CA . VAL A 1 113 ? -3.611 -16.984 0.837 1 98.62 113 VAL A CA 1
ATOM 879 C C . VAL A 1 113 ? -4.125 -15.648 0.309 1 98.62 113 VAL A C 1
ATOM 881 O O . VAL A 1 113 ? -4.031 -15.367 -0.889 1 98.62 113 VAL A O 1
ATOM 884 N N . VAL A 1 114 ? -4.645 -14.789 1.263 1 98.44 114 VAL A N 1
ATOM 885 C CA . VAL A 1 114 ? -5.273 -13.547 0.844 1 98.44 114 VAL A CA 1
ATOM 886 C C . VAL A 1 114 ? -4.703 -12.383 1.65 1 98.44 114 VAL A C 1
ATOM 888 O O . VAL A 1 114 ? -4.109 -12.586 2.713 1 98.44 114 VAL A O 1
ATOM 891 N N . GLY A 1 115 ? -4.828 -11.172 1.121 1 96.81 115 GLY A N 1
ATOM 892 C CA . GLY A 1 115 ? -4.352 -9.945 1.73 1 96.81 115 GLY A CA 1
ATOM 893 C C . GLY A 1 115 ? -4.125 -8.828 0.727 1 96.81 115 GLY A C 1
ATOM 894 O O . GLY A 1 115 ? -4.168 -9.055 -0.484 1 96.81 115 GLY A O 1
ATOM 895 N N . PRO A 1 116 ? -3.865 -7.648 1.247 1 93.88 116 PRO A N 1
ATOM 896 C CA . PRO A 1 116 ? -3.639 -6.516 0.347 1 93.88 116 PRO A CA 1
ATOM 897 C C . PRO A 1 116 ? -2.289 -6.59 -0.366 1 93.88 116 PRO A C 1
ATOM 899 O O . PRO A 1 116 ? -1.609 -7.617 -0.301 1 93.88 116 PRO A O 1
ATOM 902 N N . THR A 1 117 ? -2.037 -5.508 -1.123 1 91.06 117 THR A N 1
ATOM 903 C CA . THR A 1 117 ? -0.787 -5.473 -1.873 1 91.06 117 THR A CA 1
ATOM 904 C C . THR A 1 117 ? 0.406 -5.348 -0.93 1 91.06 117 THR A C 1
ATOM 906 O O . THR A 1 117 ? 0.303 -4.727 0.13 1 91.06 117 THR A O 1
ATOM 909 N N . ASP A 1 118 ? 1.438 -5.996 -1.25 1 89.69 118 ASP A N 1
ATOM 910 C CA . ASP A 1 118 ? 2.742 -5.859 -0.609 1 89.69 118 ASP A CA 1
ATOM 911 C C . ASP A 1 118 ? 2.684 -6.289 0.855 1 89.69 118 ASP A C 1
ATOM 913 O O . ASP A 1 118 ? 3.131 -5.559 1.74 1 89.69 118 ASP A O 1
ATOM 917 N N . VAL A 1 119 ? 2.139 -7.484 1.036 1 93.19 119 VAL A N 1
ATOM 918 C CA . VAL A 1 119 ? 2.133 -8.008 2.398 1 93.19 119 VAL A CA 1
ATOM 919 C C . VAL A 1 119 ? 2.9 -9.328 2.451 1 93.19 119 VAL A C 1
ATOM 921 O O . VAL A 1 119 ? 3.051 -9.922 3.521 1 93.19 119 VAL A O 1
ATOM 924 N N . GLY A 1 120 ? 3.307 -9.922 1.296 1 94.25 120 GLY A N 1
ATOM 925 C CA . GLY A 1 120 ? 4.16 -11.094 1.279 1 94.25 120 GLY A CA 1
ATOM 926 C C . GLY A 1 120 ? 3.412 -12.375 0.942 1 94.25 120 GLY A C 1
ATOM 927 O O . GLY A 1 120 ? 3.84 -13.469 1.315 1 94.25 120 GLY A O 1
ATOM 928 N N . LYS A 1 121 ? 2.363 -12.32 0.256 1 96.75 121 LYS A N 1
ATOM 929 C CA . LYS A 1 121 ? 1.543 -13.484 -0.061 1 96.75 121 LYS A CA 1
ATOM 930 C C . LYS A 1 121 ? 2.326 -14.5 -0.884 1 96.75 121 LYS A C 1
ATOM 932 O O . LYS A 1 121 ? 2.375 -15.688 -0.537 1 96.75 121 LYS A O 1
ATOM 937 N N . SER A 1 122 ? 2.893 -13.992 -1.99 1 94.56 122 SER A N 1
ATOM 938 C CA . SER A 1 122 ? 3.643 -14.883 -2.865 1 94.56 122 SER A CA 1
ATOM 939 C C . SER A 1 122 ? 4.801 -15.547 -2.123 1 94.56 122 SER A C 1
ATOM 941 O O . SER A 1 122 ? 5.098 -16.719 -2.342 1 94.56 122 SER A O 1
ATOM 943 N N . THR A 1 123 ? 5.473 -14.789 -1.269 1 95.19 123 THR A N 1
ATOM 944 C CA . THR A 1 123 ? 6.586 -15.328 -0.492 1 95.19 123 THR A CA 1
ATOM 945 C C . THR A 1 123 ? 6.102 -16.391 0.489 1 95.19 123 THR A C 1
ATOM 947 O O . THR A 1 123 ? 6.734 -17.438 0.639 1 95.19 123 THR A O 1
ATOM 950 N N . LEU A 1 124 ? 5 -16.094 1.148 1 97.44 124 LEU A N 1
ATOM 951 C CA . LEU A 1 124 ? 4.441 -17.078 2.07 1 97.44 124 LEU A CA 1
ATOM 952 C C . LEU A 1 124 ? 4.09 -18.375 1.341 1 97.44 124 LEU A C 1
ATOM 954 O O . LEU A 1 124 ? 4.375 -19.469 1.835 1 97.44 124 LEU A O 1
ATOM 958 N N . CYS A 1 125 ? 3.467 -18.25 0.187 1 97.56 125 CYS A N 1
ATOM 959 C CA . CYS A 1 125 ? 3.143 -19.438 -0.604 1 97.56 125 CYS A CA 1
ATOM 960 C C . CYS A 1 125 ? 4.398 -20.234 -0.928 1 97.56 125 CYS A C 1
ATOM 962 O O . CYS A 1 125 ? 4.402 -21.469 -0.82 1 97.56 125 CYS A O 1
ATOM 964 N N . ARG A 1 126 ? 5.414 -19.516 -1.296 1 96.69 126 ARG A N 1
ATOM 965 C CA . ARG A 1 126 ? 6.676 -20.188 -1.606 1 96.69 126 ARG A CA 1
ATOM 966 C C . ARG A 1 126 ? 7.215 -20.938 -0.392 1 96.69 126 ARG A C 1
ATOM 968 O O . ARG A 1 126 ? 7.68 -22.078 -0.514 1 96.69 126 ARG A O 1
ATOM 975 N N . ILE A 1 127 ? 7.164 -20.359 0.733 1 98.06 127 ILE A N 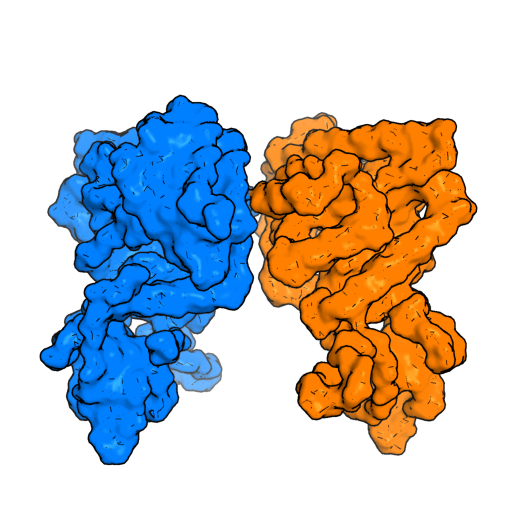1
ATOM 976 C CA . ILE A 1 127 ? 7.645 -20.969 1.968 1 98.06 127 ILE A CA 1
ATOM 977 C C . ILE A 1 127 ? 6.844 -22.234 2.268 1 98.06 127 ILE A C 1
ATOM 979 O O . ILE A 1 127 ? 7.422 -23.281 2.529 1 98.06 127 ILE A O 1
ATOM 983 N N . LEU A 1 128 ? 5.555 -22.125 2.195 1 98.56 128 LEU A N 1
ATOM 984 C CA . LEU A 1 128 ? 4.684 -23.25 2.521 1 98.56 128 LEU A CA 1
ATOM 985 C C . LEU A 1 128 ? 4.891 -24.406 1.544 1 98.56 128 LEU A C 1
ATOM 987 O O . LEU A 1 128 ? 4.934 -25.562 1.949 1 98.56 128 LEU A O 1
ATOM 991 N N . VAL A 1 129 ? 5.016 -24.031 0.28 1 98.19 129 VAL A N 1
ATOM 992 C CA . VAL A 1 129 ? 5.238 -25.062 -0.735 1 98.19 129 VAL A CA 1
ATOM 993 C C . VAL A 1 129 ? 6.578 -25.75 -0.483 1 98.19 129 VAL A C 1
ATOM 995 O O . VAL A 1 129 ? 6.656 -26.984 -0.497 1 98.19 129 VAL A O 1
ATOM 998 N N . ASN A 1 130 ? 7.609 -24.953 -0.239 1 98.25 130 ASN A N 1
ATOM 999 C CA . ASN A 1 130 ? 8.93 -25.516 0.002 1 98.25 130 ASN A CA 1
ATOM 1000 C C . ASN A 1 130 ? 8.945 -26.406 1.241 1 98.25 130 ASN A C 1
ATOM 1002 O O . ASN A 1 130 ? 9.555 -27.484 1.235 1 98.25 130 ASN A O 1
ATOM 1006 N N . TYR A 1 131 ? 8.312 -25.969 2.266 1 98.5 131 TYR A N 1
ATOM 1007 C CA . TYR A 1 131 ? 8.258 -26.766 3.484 1 98.5 131 TYR A CA 1
ATOM 1008 C C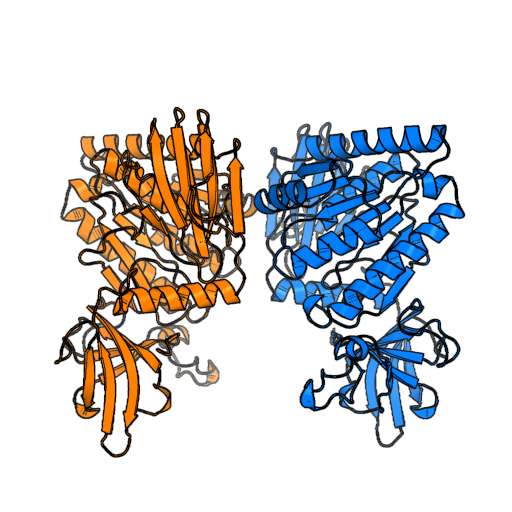 . TYR A 1 131 ? 7.539 -28.094 3.238 1 98.5 131 TYR A C 1
ATOM 1010 O O . TYR A 1 131 ? 7.941 -29.125 3.768 1 98.5 131 TYR A O 1
ATOM 1018 N N . ALA A 1 132 ? 6.508 -28.078 2.465 1 98.38 132 ALA A N 1
ATOM 1019 C CA . ALA A 1 132 ? 5.781 -29.312 2.135 1 98.38 132 ALA A CA 1
ATOM 1020 C C . ALA A 1 132 ? 6.66 -30.266 1.339 1 98.38 132 ALA A C 1
ATOM 1022 O O . ALA A 1 132 ? 6.715 -31.469 1.64 1 98.38 132 ALA A O 1
ATOM 1023 N N . VAL A 1 133 ? 7.324 -29.75 0.379 1 97.69 133 VAL A N 1
ATOM 1024 C CA . VAL A 1 133 ? 8.164 -30.562 -0.499 1 97.69 133 VAL A CA 1
ATOM 1025 C C . VAL A 1 133 ? 9.32 -31.156 0.297 1 97.69 133 VAL A C 1
ATOM 1027 O O . VAL A 1 133 ? 9.742 -32.281 0.038 1 97.69 133 VAL A O 1
ATOM 1030 N N . ARG A 1 134 ? 9.812 -30.406 1.21 1 97.06 134 ARG A N 1
ATOM 1031 C CA . ARG A 1 134 ? 10.906 -30.875 2.057 1 97.06 134 ARG A CA 1
ATOM 1032 C C . ARG A 1 134 ? 10.477 -32.094 2.855 1 97.06 134 ARG A C 1
ATOM 1034 O O . ARG A 1 134 ? 11.312 -32.938 3.221 1 97.06 134 ARG A O 1
ATOM 1041 N N . LEU A 1 135 ? 9.227 -32.25 3.113 1 97.31 135 LEU A N 1
ATOM 1042 C CA . LEU A 1 135 ? 8.703 -33.375 3.863 1 97.31 135 LEU A CA 1
ATOM 1043 C C . LEU A 1 135 ? 8.266 -34.5 2.924 1 97.31 135 LEU A C 1
ATOM 1045 O O . LEU A 1 135 ? 7.605 -35.438 3.348 1 97.31 135 LEU A O 1
ATOM 1049 N N . GLY A 1 136 ? 8.523 -34.312 1.642 1 96.69 136 GLY A N 1
ATOM 1050 C CA . GLY A 1 136 ? 8.266 -35.344 0.67 1 96.69 136 GLY A CA 1
ATOM 1051 C C . GLY A 1 136 ? 6.898 -35.25 0.018 1 96.69 136 GLY A C 1
ATOM 1052 O O . GLY A 1 136 ? 6.457 -36.156 -0.685 1 96.69 136 GLY A O 1
ATOM 1053 N N . ARG A 1 137 ? 6.211 -34.188 0.243 1 97.88 137 ARG A N 1
ATOM 1054 C CA . ARG A 1 137 ? 4.91 -33.969 -0.382 1 97.88 137 ARG A CA 1
ATOM 1055 C C . ARG A 1 137 ? 5.062 -33.438 -1.796 1 97.88 137 ARG A C 1
ATOM 1057 O O . ARG A 1 137 ? 6.156 -33.031 -2.195 1 97.88 137 ARG A O 1
ATOM 1064 N N . SER A 1 138 ? 3.988 -33.469 -2.547 1 97.44 138 SER A N 1
ATOM 1065 C CA . SER A 1 138 ? 3.928 -32.906 -3.891 1 97.44 138 SER A CA 1
ATOM 1066 C C . SER A 1 138 ? 2.695 -32.031 -4.062 1 97.44 138 SER A C 1
ATOM 1068 O O . SER A 1 138 ? 1.81 -32.344 -4.863 1 97.44 138 SER A O 1
ATOM 1070 N N . PRO A 1 139 ? 2.701 -30.875 -3.467 1 97.88 139 PRO A N 1
ATOM 1071 C CA . PRO A 1 139 ? 1.524 -30 -3.529 1 97.88 139 PRO A CA 1
ATOM 1072 C C . PRO A 1 139 ? 1.357 -29.328 -4.891 1 97.88 139 PRO A C 1
ATOM 1074 O O . PRO A 1 139 ? 2.32 -29.234 -5.656 1 97.88 139 PRO A O 1
ATOM 1077 N N . VAL A 1 140 ? 0.113 -29 -5.164 1 97.56 140 VAL A N 1
ATOM 1078 C CA . VAL A 1 140 ? -0.172 -28.156 -6.316 1 97.56 140 VAL A CA 1
ATOM 1079 C C . VAL A 1 140 ? -0.094 -26.688 -5.91 1 97.56 140 VAL A C 1
ATOM 1081 O O . VAL A 1 140 ? -0.683 -26.281 -4.906 1 97.56 140 VAL A O 1
ATOM 1084 N N . PHE A 1 141 ? 0.715 -26 -6.602 1 97.44 141 PHE A N 1
ATOM 1085 C CA . PHE A 1 141 ? 0.784 -24.547 -6.41 1 97.44 141 PHE A CA 1
ATOM 1086 C C . PHE A 1 141 ? -0.01 -23.828 -7.488 1 97.44 141 PHE A C 1
ATOM 1088 O O . PHE A 1 141 ? 0.31 -23.922 -8.672 1 97.44 141 PHE A O 1
ATOM 1095 N N . ALA A 1 142 ? -1.053 -23.078 -7.121 1 97.75 142 ALA A N 1
ATOM 1096 C CA . ALA A 1 142 ? -1.887 -22.312 -8.039 1 97.75 142 ALA A CA 1
ATOM 1097 C C . ALA A 1 142 ? -1.676 -20.812 -7.848 1 97.75 142 ALA A C 1
ATOM 1099 O O . ALA A 1 142 ? -1.625 -20.328 -6.719 1 97.75 142 ALA A O 1
ATOM 1100 N N . ASP A 1 143 ? -1.475 -20.125 -8.914 1 97.06 143 ASP A N 1
ATOM 1101 C CA . ASP A 1 143 ? -1.307 -18.672 -8.891 1 97.06 143 ASP A CA 1
ATOM 1102 C C . ASP A 1 143 ? -2.391 -17.984 -9.727 1 97.06 143 ASP A C 1
ATOM 1104 O O . ASP A 1 143 ? -2.383 -18.062 -10.953 1 97.06 143 ASP A O 1
ATOM 1108 N N . ILE A 1 144 ? -3.262 -17.234 -9.031 1 97.5 144 ILE A N 1
ATOM 1109 C CA . ILE A 1 144 ? -4.359 -16.594 -9.758 1 97.5 144 ILE A CA 1
ATOM 1110 C C . ILE A 1 144 ? -4.184 -15.086 -9.727 1 97.5 144 ILE A C 1
ATOM 1112 O O . ILE A 1 144 ? -5.148 -14.336 -9.906 1 97.5 144 ILE A O 1
ATOM 1116 N N . ASP A 1 145 ? -2.994 -14.625 -9.391 1 96.12 145 ASP A N 1
ATOM 1117 C CA . ASP A 1 145 ? -2.631 -13.219 -9.539 1 96.12 145 ASP A CA 1
ATOM 1118 C C . ASP A 1 145 ? -2.213 -12.906 -10.969 1 96.12 145 ASP A C 1
ATOM 1120 O O . ASP A 1 145 ? -1.073 -13.172 -11.359 1 96.12 145 ASP A O 1
ATOM 1124 N N . VAL A 1 146 ? -2.99 -12.195 -11.68 1 95.69 146 VAL A N 1
ATOM 1125 C CA . VAL A 1 146 ? -2.748 -11.977 -13.102 1 95.69 146 VAL A CA 1
ATOM 1126 C C . VAL A 1 146 ? -1.752 -10.828 -13.281 1 95.69 146 VAL A C 1
ATOM 1128 O O . VAL A 1 146 ? -1.175 -10.672 -14.359 1 95.69 146 VAL A O 1
ATOM 1131 N N . GLY A 1 147 ? -1.554 -10.062 -12.281 1 91.75 147 GLY A N 1
ATOM 1132 C CA . GLY A 1 147 ? -0.68 -8.906 -12.398 1 91.75 147 GLY A CA 1
ATOM 1133 C C . GLY A 1 147 ? 0.788 -9.242 -12.227 1 91.75 147 GLY A C 1
ATOM 1134 O O . GLY A 1 147 ? 1.634 -8.773 -12.992 1 91.75 147 GLY A O 1
ATOM 1135 N N . GLN A 1 148 ? 1.056 -9.961 -11.195 1 85.31 148 GLN A N 1
ATOM 1136 C CA . GLN A 1 148 ? 2.432 -10.305 -10.852 1 85.31 148 GLN A CA 1
ATOM 1137 C C . GLN A 1 148 ? 2.627 -11.82 -10.812 1 85.31 148 GLN A C 1
ATOM 1139 O O . GLN A 1 148 ? 3.449 -12.32 -10.047 1 85.31 148 GLN A O 1
ATOM 1144 N N . GLY A 1 149 ? 2.002 -12.484 -11.602 1 80.94 149 GLY A N 1
ATOM 1145 C CA . GLY A 1 149 ? 2.051 -13.938 -11.555 1 80.94 149 GLY A CA 1
ATOM 1146 C C . GLY A 1 149 ? 3.422 -14.5 -11.883 1 80.94 149 GLY A C 1
ATOM 1147 O O . GLY A 1 149 ? 4.191 -13.883 -12.625 1 80.94 149 GLY A O 1
ATOM 1148 N N . ASN A 1 150 ? 3.672 -15.789 -11.266 1 77.12 150 ASN A N 1
ATOM 1149 C CA . ASN A 1 150 ? 4.98 -16.422 -11.414 1 77.12 150 ASN A CA 1
ATOM 1150 C C . ASN A 1 150 ? 4.895 -17.703 -12.25 1 77.12 150 ASN A C 1
ATOM 1152 O O . ASN A 1 150 ? 5.914 -18.344 -12.5 1 77.12 150 ASN A O 1
ATOM 1156 N N . MET A 1 151 ? 3.82 -18.25 -12.703 1 81 151 MET A N 1
ATOM 1157 C CA . MET A 1 151 ? 3.689 -19.516 -13.422 1 81 151 MET A CA 1
ATOM 1158 C C . MET A 1 151 ? 3.781 -19.297 -14.922 1 81 151 MET A C 1
ATOM 1160 O O . MET A 1 151 ? 4.273 -20.172 -15.648 1 81 151 MET A O 1
ATOM 1164 N N . GLY A 1 152 ? 3.584 -18.188 -15.289 1 85.38 152 GLY A N 1
ATOM 1165 C CA . GLY A 1 152 ? 3.645 -17.734 -16.672 1 85.38 152 GLY A CA 1
ATOM 1166 C C . GLY A 1 152 ? 4.055 -16.281 -16.797 1 85.38 152 GLY A C 1
ATOM 1167 O O . GLY A 1 152 ? 5.078 -15.867 -16.25 1 85.38 152 GLY A O 1
ATOM 1168 N N . LEU A 1 153 ? 3.385 -15.75 -17.688 1 92.75 153 LEU A N 1
ATOM 1169 C CA . LEU A 1 153 ? 3.6 -14.312 -17.875 1 92.75 153 LEU A CA 1
ATOM 1170 C C . LEU A 1 153 ? 2.49 -13.516 -17.203 1 92.75 153 LEU A C 1
ATOM 1172 O O . LEU A 1 153 ? 1.43 -14.055 -16.875 1 92.75 153 LEU A O 1
ATOM 1176 N N . PRO A 1 154 ? 2.854 -12.266 -16.938 1 94.5 154 PRO A N 1
ATOM 1177 C CA . PRO A 1 154 ? 1.741 -11.422 -16.5 1 94.5 154 PRO A CA 1
ATOM 1178 C C . PRO A 1 154 ? 0.549 -11.477 -17.453 1 94.5 154 PRO A C 1
ATOM 1180 O O . PRO A 1 154 ? 0.73 -11.516 -18.672 1 94.5 154 PRO A O 1
ATOM 1183 N N . GLY A 1 155 ? -0.612 -11.594 -16.859 1 95.69 155 GLY A N 1
ATOM 1184 C CA . GLY A 1 155 ? -1.812 -11.711 -17.672 1 95.69 155 GLY A CA 1
ATOM 1185 C C . GLY A 1 155 ? -2.305 -13.141 -17.812 1 95.69 155 GLY A C 1
ATOM 1186 O O . GLY A 1 155 ? -3.18 -13.422 -18.625 1 95.69 155 GLY A O 1
ATOM 1187 N N . THR A 1 156 ? -1.729 -14.016 -17.078 1 96.38 156 THR A N 1
ATOM 1188 C CA . THR A 1 156 ? -2.146 -15.414 -17.094 1 96.38 156 THR A CA 1
ATOM 1189 C C . THR A 1 156 ? -2.385 -15.93 -15.672 1 96.38 156 THR A C 1
ATOM 1191 O O . THR A 1 156 ? -1.974 -15.289 -14.695 1 96.38 156 THR A O 1
ATOM 1194 N N . ILE A 1 157 ? -3.121 -16.984 -15.562 1 96.38 157 ILE A N 1
ATOM 1195 C CA . ILE A 1 157 ? -3.221 -17.734 -14.312 1 96.38 157 ILE A CA 1
ATOM 1196 C C . ILE A 1 157 ? -2.768 -19.172 -14.539 1 96.38 157 ILE A C 1
ATOM 1198 O O . ILE A 1 157 ? -2.818 -19.688 -15.664 1 96.38 157 ILE A O 1
ATOM 1202 N N . GLY A 1 158 ? -2.307 -19.781 -13.516 1 95.94 158 GLY A N 1
ATOM 1203 C CA . GLY A 1 158 ? -1.788 -21.125 -13.75 1 95.94 158 GLY A CA 1
ATOM 1204 C C . GLY A 1 158 ? -1.548 -21.891 -12.477 1 95.94 158 GLY A C 1
ATOM 1205 O O . GLY A 1 158 ? -1.839 -21.406 -11.383 1 95.94 158 GLY A O 1
ATOM 1206 N N . ALA A 1 159 ? -1.118 -23.141 -12.68 1 96.38 159 ALA A N 1
ATOM 1207 C CA . ALA A 1 159 ? -0.817 -24.062 -11.586 1 96.38 159 ALA A CA 1
ATOM 1208 C C . ALA A 1 159 ? 0.272 -25.047 -11.984 1 96.38 159 ALA A C 1
ATOM 1210 O O . ALA A 1 159 ? 0.506 -25.281 -13.172 1 96.38 159 ALA A O 1
ATOM 1211 N N . LEU A 1 160 ? 0.929 -25.531 -10.961 1 95.31 160 LEU A N 1
ATOM 1212 C CA . LEU A 1 160 ? 1.973 -26.516 -11.188 1 95.31 160 LEU A CA 1
ATOM 1213 C C . LEU A 1 160 ? 2.105 -27.453 -9.984 1 95.31 160 LEU A C 1
ATOM 1215 O O . LEU A 1 160 ? 1.917 -27.031 -8.844 1 95.31 160 LEU A O 1
ATOM 1219 N N . VAL A 1 161 ? 2.385 -28.703 -10.32 1 95.75 161 VAL A N 1
ATOM 1220 C CA . VAL A 1 161 ? 2.736 -29.641 -9.258 1 95.75 161 VAL A CA 1
ATOM 1221 C C . VAL A 1 161 ? 4.203 -29.453 -8.867 1 95.75 161 VAL A C 1
ATOM 1223 O O . VAL A 1 161 ? 5.086 -29.484 -9.734 1 95.75 161 VAL A O 1
ATOM 1226 N N . VAL A 1 162 ? 4.457 -29.234 -7.613 1 95.88 162 VAL A N 1
ATOM 1227 C CA . VAL A 1 162 ? 5.816 -28.969 -7.152 1 95.88 162 VAL A CA 1
ATOM 1228 C C . VAL A 1 162 ? 6.371 -30.203 -6.441 1 95.88 162 VAL A C 1
ATOM 1230 O O . VAL A 1 162 ? 5.793 -30.672 -5.461 1 95.88 162 VAL A O 1
ATOM 1233 N N . GLU A 1 163 ? 7.516 -30.641 -6.949 1 95.06 163 GLU A N 1
ATOM 1234 C CA . GLU A 1 163 ? 8.078 -31.875 -6.391 1 95.06 163 GLU A CA 1
ATOM 1235 C C . GLU A 1 163 ? 9.453 -31.625 -5.781 1 95.06 163 GLU A C 1
ATOM 1237 O O . GLU A 1 163 ? 9.992 -32.469 -5.062 1 95.06 163 GLU A O 1
ATOM 1242 N N . ARG A 1 164 ? 9.953 -30.5 -6.137 1 94.62 164 ARG A N 1
ATOM 1243 C CA . ARG A 1 164 ? 11.25 -30.094 -5.602 1 94.62 164 ARG A CA 1
ATOM 1244 C C . ARG A 1 164 ? 11.211 -28.656 -5.094 1 94.62 164 ARG A C 1
ATOM 1246 O O . ARG A 1 164 ? 10.422 -27.844 -5.582 1 94.62 164 ARG A O 1
ATOM 1253 N N . THR A 1 165 ? 12.102 -28.422 -4.152 1 95.12 165 THR A N 1
ATOM 1254 C CA . THR A 1 165 ? 12.156 -27.078 -3.607 1 95.12 165 THR A CA 1
ATOM 1255 C C . THR A 1 165 ? 12.555 -26.078 -4.688 1 95.12 165 THR A C 1
ATOM 1257 O O . THR A 1 165 ? 13.234 -26.422 -5.652 1 95.12 165 THR A O 1
ATOM 1260 N N . ALA A 1 166 ? 12.141 -24.891 -4.465 1 93.44 166 ALA A N 1
ATOM 1261 C CA . ALA A 1 166 ? 12.477 -23.812 -5.391 1 93.44 166 ALA A CA 1
ATOM 1262 C C . ALA A 1 166 ? 13.977 -23.531 -5.395 1 93.44 166 ALA A C 1
ATOM 1264 O O . ALA A 1 166 ? 14.625 -23.594 -4.348 1 93.44 166 ALA A O 1
ATOM 1265 N N . ASP A 1 167 ? 14.43 -23.312 -6.578 1 91.62 167 ASP A N 1
ATOM 1266 C CA . ASP A 1 167 ? 15.805 -22.844 -6.66 1 91.62 167 ASP A CA 1
ATOM 1267 C C . ASP A 1 167 ? 15.969 -21.484 -5.992 1 91.62 167 ASP A C 1
ATOM 1269 O O . ASP A 1 167 ? 15.094 -20.609 -6.121 1 91.62 167 ASP A O 1
ATOM 1273 N N . VAL A 1 168 ? 17.125 -21.328 -5.367 1 92.19 168 VAL A N 1
ATOM 1274 C CA . VAL A 1 168 ? 17.359 -20.109 -4.594 1 92.19 168 VAL A CA 1
ATOM 1275 C C . VAL A 1 168 ? 17.359 -18.891 -5.527 1 92.19 168 VAL A C 1
ATOM 1277 O O . VAL A 1 168 ? 16.844 -17.828 -5.176 1 92.19 168 VAL A O 1
ATOM 1280 N N . GLU A 1 169 ? 17.875 -19.062 -6.676 1 89.25 169 GLU A N 1
ATOM 1281 C CA . GLU A 1 169 ? 18.016 -17.938 -7.598 1 89.25 169 GLU A CA 1
ATOM 1282 C C . GLU A 1 169 ? 16.828 -17.891 -8.57 1 89.25 169 GLU A C 1
ATOM 1284 O O . GLU A 1 169 ? 16.234 -16.828 -8.766 1 89.25 169 GLU A O 1
ATOM 1289 N N . GLU A 1 170 ? 16.406 -19.078 -9.07 1 83.69 170 GLU A N 1
ATOM 1290 C CA . GLU A 1 170 ? 15.5 -19.109 -10.211 1 83.69 170 GLU A CA 1
ATOM 1291 C C . GLU A 1 170 ? 14.062 -19.375 -9.766 1 83.69 170 GLU A C 1
ATOM 1293 O O . GLU A 1 170 ? 13.117 -19.125 -10.516 1 83.69 170 GLU A O 1
ATOM 1298 N N . GLY A 1 171 ? 13.945 -19.891 -8.594 1 86.94 171 GLY A N 1
ATOM 1299 C CA . GLY A 1 171 ? 12.594 -20.219 -8.156 1 86.94 171 GLY A CA 1
ATOM 1300 C C . GLY A 1 171 ? 12.172 -21.625 -8.531 1 86.94 171 GLY A C 1
ATOM 1301 O O . GLY A 1 171 ? 13.008 -22.516 -8.648 1 86.94 171 GLY A O 1
ATOM 1302 N N . PHE A 1 172 ? 10.875 -21.812 -8.68 1 88.19 172 PHE A N 1
ATOM 1303 C CA . PHE A 1 172 ? 10.352 -23.141 -8.953 1 88.19 172 PHE A CA 1
ATOM 1304 C C . PHE A 1 172 ? 10.625 -23.547 -10.398 1 88.19 172 PHE A C 1
ATOM 1306 O O . PHE A 1 172 ? 10.508 -22.719 -11.305 1 88.19 172 PHE A O 1
ATOM 1313 N N . GLN A 1 173 ? 10.961 -24.75 -10.492 1 80.88 173 GLN A N 1
ATOM 1314 C CA . GLN A 1 173 ? 11.078 -25.297 -11.844 1 80.88 173 GLN A CA 1
ATOM 1315 C C . GLN A 1 173 ? 9.703 -25.469 -12.484 1 80.88 173 GLN A C 1
ATOM 1317 O O . GLN A 1 173 ? 8.805 -26.078 -11.891 1 80.88 173 GLN A O 1
ATOM 1322 N N . GLN A 1 174 ? 9.539 -24.938 -13.609 1 78.06 174 GLN A N 1
ATOM 1323 C CA . GLN A 1 174 ? 8.234 -24.984 -14.281 1 78.06 174 GLN A CA 1
ATOM 1324 C C . GLN A 1 174 ? 8.195 -26.094 -15.328 1 78.06 174 GLN A C 1
ATOM 1326 O O . GLN A 1 174 ? 8.219 -25.812 -16.531 1 78.06 174 GLN A O 1
ATOM 1331 N N . THR A 1 175 ? 8.07 -27.281 -14.734 1 78.75 175 THR A N 1
ATOM 1332 C CA . THR A 1 175 ? 7.957 -28.406 -15.656 1 78.75 175 THR A CA 1
ATOM 1333 C C . THR A 1 175 ? 6.5 -28.609 -16.062 1 78.75 175 THR A C 1
ATOM 1335 O O . THR A 1 175 ? 5.688 -29.094 -15.273 1 78.75 175 THR A O 1
ATOM 1338 N N . ALA A 1 176 ? 6.035 -28.234 -17.188 1 79.94 176 ALA A N 1
ATOM 1339 C CA . ALA A 1 176 ? 4.723 -28.422 -17.797 1 79.94 176 ALA A CA 1
ATOM 1340 C C . ALA A 1 176 ? 3.633 -27.734 -16.969 1 79.94 176 ALA A C 1
ATOM 1342 O O . ALA A 1 176 ? 2.68 -28.375 -16.531 1 79.94 176 ALA A O 1
ATOM 1343 N N . PRO A 1 177 ? 3.732 -26.562 -16.766 1 89.62 177 PRO A N 1
ATOM 1344 C CA . PRO A 1 177 ? 2.697 -25.844 -16.016 1 89.62 177 PRO A CA 1
ATOM 1345 C C . PRO A 1 177 ? 1.387 -25.734 -16.797 1 89.62 177 PRO A C 1
ATOM 1347 O O . PRO A 1 177 ? 1.386 -25.781 -18.016 1 89.62 177 PRO A O 1
ATOM 1350 N N . LEU A 1 178 ? 0.295 -25.828 -16.047 1 94.12 178 LEU A N 1
ATOM 1351 C CA . LEU A 1 178 ? -1.004 -25.453 -16.594 1 94.12 178 LEU A CA 1
ATOM 1352 C C . LEU A 1 178 ? -1.175 -23.938 -16.594 1 94.12 178 LEU A C 1
ATOM 1354 O O . LEU A 1 178 ? -1.056 -23.297 -15.547 1 94.12 178 LEU A O 1
ATOM 1358 N N . VAL A 1 179 ? -1.391 -23.344 -17.766 1 96 179 VAL A N 1
ATOM 1359 C CA . VAL A 1 179 ? -1.488 -21.891 -17.875 1 96 179 VAL A CA 1
ATOM 1360 C C . VAL A 1 179 ? -2.686 -21.516 -18.734 1 96 179 VAL A C 1
ATOM 1362 O O . VAL A 1 179 ? -2.869 -22.062 -19.828 1 96 179 VAL A O 1
ATOM 1365 N N . PHE A 1 180 ? -3.502 -20.609 -18.234 1 96.88 180 PHE A N 1
ATOM 1366 C CA . PHE A 1 180 ? -4.633 -20.094 -19 1 96.88 180 PHE A CA 1
ATOM 1367 C C . PHE A 1 180 ? -4.402 -18.625 -19.375 1 96.88 180 PHE A C 1
ATOM 1369 O O . PHE A 1 180 ? -3.857 -17.859 -18.578 1 96.88 180 PHE A O 1
ATOM 1376 N N . HIS A 1 181 ? -4.926 -18.281 -20.547 1 96.81 181 HIS A N 1
ATOM 1377 C CA . HIS A 1 181 ? -4.809 -16.922 -21.062 1 96.81 181 HIS A CA 1
ATOM 1378 C C . HIS A 1 181 ? -5.891 -16.016 -20.5 1 96.81 181 HIS A C 1
ATOM 1380 O O . HIS A 1 181 ? -7.082 -16.234 -20.75 1 96.81 181 HIS A O 1
ATOM 1386 N N . TYR A 1 182 ? -5.52 -15.016 -19.766 1 96.38 182 TYR A N 1
ATOM 1387 C CA . TYR A 1 182 ? -6.426 -13.961 -19.328 1 96.38 182 TYR A CA 1
ATOM 1388 C C . TYR A 1 182 ? -6.281 -12.719 -20.203 1 96.38 182 TYR A C 1
ATOM 1390 O O . TYR A 1 182 ? -7.277 -12.188 -20.688 1 96.38 182 TYR A O 1
ATOM 1398 N N . GLY A 1 183 ? -5.066 -12.234 -20.312 1 95.5 183 GLY A N 1
ATOM 1399 C CA . GLY A 1 183 ? -4.781 -11.234 -21.328 1 95.5 183 GLY A CA 1
ATOM 1400 C C . GLY A 1 183 ? -4.656 -9.828 -20.766 1 95.5 183 GLY A C 1
ATOM 1401 O O . GLY A 1 183 ? -4.266 -8.906 -21.484 1 95.5 183 GLY A O 1
ATOM 1402 N N . HIS A 1 184 ? -4.988 -9.656 -19.484 1 94.38 184 HIS A N 1
ATOM 1403 C CA . HIS A 1 184 ? -4.922 -8.328 -18.891 1 94.38 184 HIS A CA 1
ATOM 1404 C C . HIS A 1 184 ? -4.055 -8.336 -17.641 1 94.38 184 HIS A C 1
ATOM 1406 O O . HIS A 1 184 ? -3.746 -9.398 -17.094 1 94.38 184 HIS A O 1
ATOM 1412 N N . LYS A 1 185 ? -3.67 -7.09 -17.234 1 92.62 185 LYS A N 1
ATOM 1413 C CA . LYS A 1 185 ? -2.791 -6.98 -16.078 1 92.62 185 LYS A CA 1
ATOM 1414 C C . LYS A 1 185 ? -3.596 -6.902 -14.781 1 92.62 185 LYS A C 1
ATOM 1416 O O . LYS A 1 185 ? -3.043 -7.059 -13.688 1 92.62 185 LYS A O 1
ATOM 1421 N N . SER A 1 186 ? -4.859 -6.652 -14.898 1 93.38 186 SER A N 1
ATOM 1422 C CA . SER A 1 186 ? -5.715 -6.547 -13.719 1 93.38 186 SER A CA 1
ATOM 1423 C C . SER A 1 186 ? -6.969 -7.402 -13.867 1 93.38 186 SER A C 1
ATOM 1425 O O . SER A 1 186 ? -7.582 -7.43 -14.938 1 93.38 186 SER A O 1
ATOM 1427 N N . ALA A 1 187 ? -7.375 -7.992 -12.812 1 93.56 187 ALA A N 1
ATOM 1428 C CA . ALA A 1 187 ? -8.562 -8.844 -12.82 1 93.56 187 ALA A CA 1
ATOM 1429 C C . ALA A 1 187 ? -9.82 -8.023 -13.109 1 93.56 187 ALA A C 1
ATOM 1431 O O . ALA A 1 187 ? -10.789 -8.539 -13.664 1 93.56 187 ALA A O 1
ATOM 1432 N N . ASN A 1 188 ? -9.75 -6.777 -12.742 1 91.38 188 ASN A N 1
ATOM 1433 C CA . ASN A 1 188 ? -10.906 -5.898 -12.891 1 91.38 188 ASN A CA 1
ATOM 1434 C C . ASN A 1 188 ? -11.188 -5.59 -14.359 1 91.38 188 ASN A C 1
ATOM 1436 O O . ASN A 1 188 ? -12.297 -5.176 -14.703 1 91.38 188 ASN A O 1
ATOM 1440 N N . ASP A 1 189 ? -10.273 -5.711 -15.211 1 92 189 ASP A N 1
ATOM 1441 C CA . ASP A 1 189 ? -10.438 -5.375 -16.625 1 92 189 ASP A CA 1
ATOM 1442 C C . ASP A 1 189 ? -11.469 -6.277 -17.281 1 92 189 ASP A C 1
ATOM 1444 O O . ASP A 1 189 ? -12.18 -5.852 -18.203 1 92 189 ASP A O 1
ATOM 1448 N N . ASN A 1 190 ? -11.5 -7.484 -16.938 1 93.19 190 ASN A N 1
ATOM 1449 C CA . ASN A 1 190 ? -12.5 -8.453 -17.375 1 93.19 190 ASN A CA 1
ATOM 1450 C C . ASN A 1 190 ? -12.82 -9.453 -16.266 1 93.19 190 ASN A C 1
ATOM 1452 O O . ASN A 1 190 ? -12.359 -10.594 -16.297 1 93.19 190 ASN A O 1
ATOM 1456 N N . PHE A 1 191 ? -13.672 -9.023 -15.445 1 92.94 191 PHE A N 1
ATOM 1457 C CA . PHE A 1 191 ? -13.961 -9.734 -14.203 1 92.94 191 PHE A CA 1
ATOM 1458 C C . PHE A 1 191 ? -14.633 -11.07 -14.492 1 92.94 191 PHE A C 1
ATOM 1460 O O . PHE A 1 191 ? -14.344 -12.07 -13.836 1 92.94 191 PHE A O 1
ATOM 1467 N N . GLN A 1 192 ? -15.461 -11.109 -15.406 1 92.88 192 GLN A N 1
ATOM 1468 C CA . GLN A 1 192 ? -16.172 -12.344 -15.742 1 92.88 192 GLN A CA 1
ATOM 1469 C C . GLN A 1 192 ? -15.219 -13.406 -16.281 1 92.88 192 GLN A C 1
ATOM 1471 O O . GLN A 1 192 ? -15.312 -14.578 -15.898 1 92.88 192 GLN A O 1
ATOM 1476 N N . LEU A 1 193 ? -14.414 -13 -17.172 1 94.81 193 LEU A N 1
ATOM 1477 C CA . LEU A 1 193 ? -13.414 -13.93 -17.688 1 94.81 193 LEU A CA 1
ATOM 1478 C C . LEU A 1 193 ? -12.516 -14.445 -16.578 1 94.81 193 LEU A C 1
ATOM 1480 O O . LEU A 1 193 ? -12.211 -15.641 -16.516 1 94.81 193 LEU A O 1
ATOM 1484 N N . TYR A 1 194 ? -12.117 -13.555 -15.703 1 96.5 194 TYR A N 1
ATOM 1485 C CA . TYR A 1 194 ? -11.266 -13.93 -14.586 1 96.5 194 TYR A CA 1
ATOM 1486 C C . TYR A 1 194 ? -11.914 -15.031 -13.75 1 96.5 194 TYR A C 1
ATOM 1488 O O . TYR A 1 194 ? -11.289 -16.062 -13.477 1 96.5 194 TYR A O 1
ATOM 1496 N N . ASN A 1 195 ? -13.102 -14.852 -13.414 1 96.06 195 ASN A N 1
ATOM 1497 C CA . ASN A 1 195 ? -13.82 -15.82 -12.594 1 96.06 195 ASN A CA 1
ATOM 1498 C C . ASN A 1 195 ? -13.984 -17.156 -13.312 1 96.06 195 ASN A C 1
ATOM 1500 O O . ASN A 1 195 ? -13.875 -18.219 -12.695 1 96.06 195 ASN A O 1
ATOM 1504 N N . MET A 1 196 ? -14.242 -17.031 -14.516 1 96 196 MET A N 1
ATOM 1505 C CA . MET A 1 196 ? -14.398 -18.25 -15.32 1 96 196 MET A CA 1
ATOM 1506 C C . MET A 1 196 ? -13.102 -19.047 -15.344 1 96 196 MET A C 1
ATOM 1508 O O . MET A 1 196 ? -13.125 -20.281 -15.172 1 96 196 MET A O 1
ATOM 1512 N N . LEU A 1 197 ? -12.023 -18.406 -15.555 1 97.06 197 LEU A N 1
ATOM 1513 C CA . LEU A 1 197 ? -10.734 -19.078 -15.641 1 97.06 197 LEU A CA 1
ATOM 1514 C C . LEU A 1 197 ? -10.344 -19.672 -14.289 1 97.06 197 LEU A C 1
ATOM 1516 O O . LEU A 1 197 ? -9.734 -20.75 -14.227 1 97.06 197 LEU A O 1
ATOM 1520 N N . VAL A 1 198 ? -10.641 -18.969 -13.227 1 98 198 VAL A N 1
ATOM 1521 C CA . VAL A 1 198 ? -10.359 -19.469 -11.883 1 98 198 VAL A CA 1
ATOM 1522 C C . VAL A 1 198 ? -11.125 -20.766 -11.648 1 98 198 VAL A C 1
ATOM 1524 O O . VAL A 1 198 ? -10.57 -21.734 -11.133 1 98 198 VAL A O 1
ATOM 1527 N N . SER A 1 199 ? -12.367 -20.781 -12.016 1 98 199 SER A N 1
ATOM 1528 C CA . SER A 1 199 ? -13.18 -21.984 -11.875 1 98 199 SER A CA 1
ATOM 1529 C C . SER A 1 199 ? -12.625 -23.141 -12.719 1 98 199 SER A C 1
ATOM 1531 O O . SER A 1 199 ? -12.578 -24.281 -12.266 1 98 199 SER A O 1
ATOM 1533 N N . ARG A 1 200 ? -12.266 -22.781 -13.891 1 97.56 200 ARG A N 1
ATOM 1534 C CA . ARG A 1 200 ? -11.703 -23.797 -14.789 1 97.56 200 ARG A CA 1
ATOM 1535 C C . ARG A 1 200 ? -10.398 -24.359 -14.227 1 97.56 200 ARG A C 1
ATOM 1537 O O . ARG A 1 200 ? -10.164 -25.562 -14.297 1 97.56 200 ARG A O 1
ATOM 1544 N N . LEU A 1 201 ? -9.57 -23.516 -13.766 1 97.75 201 LEU A N 1
ATOM 1545 C CA . LEU A 1 201 ? -8.32 -23.938 -13.156 1 97.75 201 LEU A CA 1
ATOM 1546 C C . LEU A 1 201 ? -8.57 -24.922 -12.008 1 97.75 201 LEU A C 1
ATOM 1548 O O . LEU A 1 201 ? -7.898 -25.938 -11.898 1 97.75 201 LEU A O 1
ATOM 1552 N N . ALA A 1 202 ? -9.508 -24.547 -11.164 1 98.31 202 ALA A N 1
ATOM 1553 C CA . ALA A 1 202 ? -9.867 -25.406 -10.023 1 98.31 202 ALA A C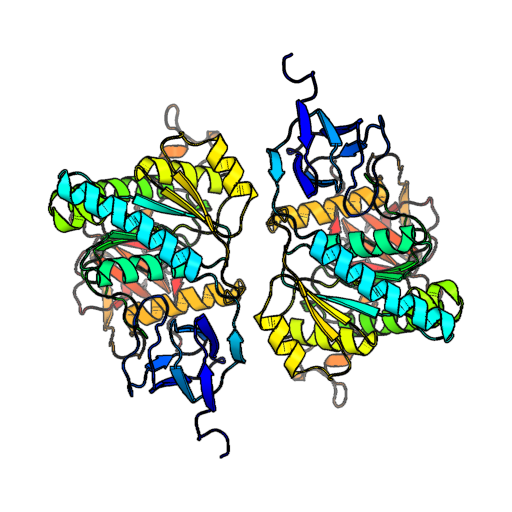A 1
ATOM 1554 C C . ALA A 1 202 ? -10.328 -26.781 -10.5 1 98.31 202 ALA A C 1
ATOM 1556 O O . ALA A 1 202 ? -9.961 -27.797 -9.906 1 98.31 202 ALA A O 1
ATOM 1557 N N . GLU A 1 203 ? -11.07 -26.797 -11.516 1 97.56 203 GLU A N 1
ATOM 1558 C CA . GLU A 1 203 ? -11.586 -28.047 -12.062 1 97.56 203 GLU A CA 1
ATOM 1559 C C . GLU A 1 203 ? -10.445 -28.938 -12.555 1 97.56 203 GLU A C 1
ATOM 1561 O O . GLU A 1 203 ? -10.43 -30.141 -12.281 1 97.56 203 GLU A O 1
ATOM 1566 N N . ILE A 1 204 ? -9.586 -28.359 -13.281 1 96.44 204 ILE A N 1
ATOM 1567 C CA . ILE A 1 204 ? -8.477 -29.125 -13.836 1 96.44 204 ILE A CA 1
ATOM 1568 C C . ILE A 1 204 ? -7.578 -29.625 -12.711 1 96.44 204 ILE A C 1
ATOM 1570 O O . ILE A 1 204 ? -7.055 -30.75 -12.781 1 96.44 204 ILE A O 1
ATOM 1574 N N . ILE A 1 205 ? -7.359 -28.812 -11.734 1 97.06 205 ILE A N 1
ATOM 1575 C CA . ILE A 1 205 ? -6.559 -29.219 -10.586 1 97.06 205 ILE A CA 1
ATOM 1576 C C . ILE A 1 205 ? -7.203 -30.422 -9.898 1 97.06 205 ILE A C 1
ATOM 1578 O O . ILE A 1 205 ? -6.508 -31.359 -9.492 1 97.06 205 ILE A O 1
ATOM 1582 N N . ASN A 1 206 ? -8.516 -30.438 -9.781 1 96.44 206 ASN A N 1
ATOM 1583 C CA . ASN A 1 206 ? -9.219 -31.578 -9.203 1 96.44 206 ASN A CA 1
ATOM 1584 C C . ASN A 1 206 ? -8.961 -32.844 -10 1 96.44 206 ASN A C 1
ATOM 1586 O O . ASN A 1 206 ? -8.727 -33.906 -9.414 1 96.44 206 ASN A O 1
ATOM 1590 N N . VAL A 1 207 ? -9.023 -32.719 -11.281 1 94.75 207 VAL A N 1
ATOM 1591 C CA . VAL A 1 207 ? -8.789 -33.875 -12.156 1 94.75 207 VAL A CA 1
ATOM 1592 C C . VAL A 1 207 ? -7.367 -34.375 -11.969 1 94.75 207 VAL A C 1
ATOM 1594 O O . VAL A 1 207 ? -7.145 -35.594 -11.875 1 94.75 207 VAL A O 1
ATOM 1597 N N . ARG A 1 208 ? -6.43 -33.469 -11.906 1 91.38 208 ARG A N 1
ATOM 1598 C CA . ARG A 1 208 ? -5.031 -33.844 -11.719 1 91.38 208 ARG A CA 1
ATOM 1599 C C . ARG A 1 208 ? -4.816 -34.531 -10.375 1 91.38 208 ARG A C 1
ATOM 1601 O O . ARG A 1 208 ? -4.07 -35.5 -10.289 1 91.38 208 ARG A O 1
ATOM 1608 N N . CYS A 1 209 ? -5.383 -34.031 -9.391 1 93.69 209 CYS A N 1
ATOM 1609 C CA . CYS A 1 209 ? -5.262 -34.594 -8.047 1 93.69 209 CYS A CA 1
ATOM 1610 C C . CYS A 1 209 ? -5.82 -36.031 -8 1 93.69 209 CYS A C 1
ATOM 1612 O O . CYS A 1 209 ? -5.262 -36.906 -7.332 1 93.69 209 CYS A O 1
ATOM 1614 N N . GLU A 1 210 ? -6.824 -36.281 -8.719 1 91.88 210 GLU A N 1
ATOM 1615 C CA . GLU A 1 210 ? -7.453 -37.594 -8.727 1 91.88 210 GLU A CA 1
ATOM 1616 C C . GLU A 1 210 ? -6.559 -38.625 -9.398 1 91.88 210 GLU A C 1
ATOM 1618 O O . GLU A 1 210 ? -6.656 -39.812 -9.102 1 91.88 210 GLU A O 1
ATOM 1623 N N . GLN A 1 211 ? -5.703 -38.188 -10.195 1 93.19 211 GLN A N 1
ATOM 1624 C CA . GLN A 1 211 ? -4.855 -39.094 -10.969 1 93.19 211 GLN A CA 1
ATOM 1625 C C . GLN A 1 211 ? -3.668 -39.562 -10.141 1 93.19 211 GLN A C 1
ATOM 1627 O O . GLN A 1 211 ? -3.051 -40.594 -10.469 1 93.19 211 GLN A O 1
ATOM 1632 N N . SER A 1 212 ? -3.312 -38.844 -9.117 1 93.88 212 SER A N 1
ATOM 1633 C CA . SER A 1 212 ? -2.176 -39.188 -8.266 1 93.88 212 SER A CA 1
ATOM 1634 C C . SER A 1 212 ? -2.533 -39.062 -6.793 1 93.88 212 SER A C 1
ATOM 1636 O O . SER A 1 212 ? -2.816 -37.969 -6.301 1 93.88 212 SER A O 1
ATOM 1638 N N . LYS A 1 213 ? -2.42 -40.188 -6.168 1 95.19 213 LYS A N 1
ATOM 1639 C CA . LYS A 1 213 ? -2.725 -40.219 -4.738 1 95.19 213 LYS A CA 1
ATOM 1640 C C . LYS A 1 213 ? -1.802 -39.281 -3.967 1 95.19 213 LYS A C 1
ATOM 1642 O O . LYS A 1 213 ? -2.238 -38.594 -3.041 1 95.19 213 LYS A O 1
ATOM 1647 N N . LYS A 1 214 ? -0.556 -39.25 -4.359 1 96.19 214 LYS A N 1
ATOM 1648 C CA . LYS A 1 214 ? 0.426 -38.406 -3.689 1 96.19 214 LYS A CA 1
ATOM 1649 C C . LYS A 1 214 ? 0.065 -36.938 -3.832 1 96.19 214 LYS A C 1
ATOM 1651 O O . LYS A 1 214 ? 0.085 -36.188 -2.852 1 96.19 214 LYS A O 1
ATOM 1656 N N . VAL A 1 215 ? -0.272 -36.562 -5.027 1 96.88 215 VAL A N 1
ATOM 1657 C CA . VAL A 1 215 ? -0.643 -35.188 -5.289 1 96.88 215 VAL A CA 1
ATOM 1658 C C . VAL A 1 215 ? -1.953 -34.844 -4.578 1 96.88 215 VAL A C 1
ATOM 1660 O O . VAL A 1 215 ? -2.107 -33.75 -4.016 1 96.88 215 VAL A O 1
ATOM 1663 N N . ASN A 1 216 ? -2.801 -35.781 -4.57 1 97.56 216 ASN A N 1
ATOM 1664 C CA . ASN A 1 216 ? -4.113 -35.562 -3.965 1 97.56 216 ASN A CA 1
ATOM 1665 C C . ASN A 1 216 ? -4.008 -35.312 -2.465 1 97.56 216 ASN A C 1
ATOM 1667 O O . ASN A 1 216 ? -4.645 -34.406 -1.942 1 97.56 216 ASN A O 1
ATOM 1671 N N . CYS A 1 217 ? -3.244 -36.062 -1.792 1 97.69 217 CYS A N 1
ATOM 1672 C CA . CYS A 1 217 ? -3.15 -35.938 -0.343 1 97.69 217 CYS A CA 1
ATOM 1673 C C . CYS A 1 217 ? -2.273 -34.75 0.043 1 97.69 217 CYS A C 1
ATOM 1675 O O . CYS A 1 217 ? -2.342 -34.25 1.173 1 97.69 217 CYS A O 1
ATOM 1677 N N . SER A 1 218 ? -1.414 -34.219 -0.886 1 98.12 218 SER A N 1
ATOM 1678 C CA . SER A 1 218 ? -0.515 -33.094 -0.61 1 98.12 218 SER A CA 1
ATOM 1679 C C . SER A 1 218 ? -1.27 -31.766 -0.584 1 98.12 218 SER A C 1
ATOM 1681 O O . SER A 1 218 ? -0.819 -30.812 0.036 1 98.12 218 SER A O 1
ATOM 1683 N N . GLY A 1 219 ? -2.344 -31.734 -1.288 1 98 219 GLY A N 1
ATOM 1684 C CA . GLY A 1 219 ? -3.193 -30.562 -1.24 1 98 219 GLY A CA 1
ATOM 1685 C C . GLY A 1 219 ? -2.785 -29.484 -2.232 1 98 219 GLY A C 1
ATOM 1686 O O . GLY A 1 219 ? -2.018 -29.75 -3.16 1 98 219 GLY A O 1
ATOM 1687 N N . VAL A 1 220 ? -3.432 -28.266 -2.107 1 98.56 220 VAL A N 1
ATOM 1688 C CA . VAL A 1 220 ? -3.254 -27.156 -3.039 1 98.56 220 VAL A CA 1
ATOM 1689 C C . VAL A 1 220 ? -2.99 -25.875 -2.262 1 98.56 220 VAL A C 1
ATOM 1691 O O . VAL A 1 220 ? -3.613 -25.625 -1.228 1 98.56 220 VAL A O 1
ATOM 1694 N N . ILE A 1 221 ? -2.006 -25.125 -2.672 1 98.56 221 ILE A N 1
ATOM 1695 C CA . ILE A 1 221 ? -1.731 -23.797 -2.15 1 98.56 221 ILE A CA 1
ATOM 1696 C C . ILE A 1 221 ? -2.02 -22.75 -3.227 1 98.56 221 ILE A C 1
ATOM 1698 O O . ILE A 1 221 ? -1.457 -22.812 -4.32 1 98.56 221 ILE A O 1
ATOM 1702 N N . ILE A 1 222 ? -2.879 -21.797 -2.898 1 98.56 222 ILE A N 1
ATOM 1703 C CA . ILE A 1 222 ? -3.369 -20.859 -3.904 1 98.56 222 ILE A CA 1
ATOM 1704 C C . ILE A 1 222 ? -2.932 -19.438 -3.543 1 98.56 222 ILE A C 1
ATOM 1706 O O . ILE A 1 222 ? -3.262 -18.938 -2.467 1 98.56 222 ILE A O 1
ATOM 1710 N N . ASN A 1 223 ? -2.193 -18.781 -4.41 1 97.81 223 ASN A N 1
ATOM 1711 C CA . ASN A 1 223 ? -1.817 -17.391 -4.273 1 97.81 223 ASN A CA 1
ATOM 1712 C C . ASN A 1 223 ? -2.822 -16.469 -4.961 1 97.81 223 ASN A C 1
ATOM 1714 O O . ASN A 1 223 ? -3.326 -16.781 -6.039 1 97.81 223 ASN A O 1
ATOM 1718 N N . THR A 1 224 ? -3.129 -15.336 -4.375 1 97.62 224 THR A N 1
ATOM 1719 C CA . THR A 1 224 ? -4.117 -14.414 -4.922 1 97.62 224 THR A CA 1
ATOM 1720 C C . THR A 1 224 ? -3.512 -13.023 -5.117 1 97.62 224 THR A C 1
ATOM 1722 O O . THR A 1 224 ? -2.363 -12.781 -4.734 1 97.62 224 THR A O 1
ATOM 1725 N N . ALA A 1 225 ? -4.316 -12.156 -5.738 1 94.56 225 ALA A N 1
ATOM 1726 C CA . ALA A 1 225 ? -3.904 -10.773 -5.93 1 94.56 225 ALA A CA 1
ATOM 1727 C C . ALA A 1 225 ? -4.266 -9.922 -4.719 1 94.56 225 ALA A C 1
ATOM 1729 O O . ALA A 1 225 ? -4.965 -10.383 -3.814 1 94.56 225 ALA A O 1
ATOM 1730 N N . GLY A 1 226 ? -3.824 -8.688 -4.703 1 93.56 226 GLY A N 1
ATOM 1731 C CA . GLY A 1 226 ? -4.066 -7.789 -3.582 1 93.56 226 GLY A CA 1
ATOM 1732 C C . GLY A 1 226 ? -5.352 -6.996 -3.719 1 93.56 226 GLY A C 1
ATOM 1733 O O . GLY A 1 226 ? -5.461 -5.891 -3.188 1 93.56 226 GLY A O 1
ATOM 1734 N N . TRP A 1 227 ? -6.273 -7.527 -4.465 1 92.69 227 TRP A N 1
ATOM 1735 C CA . TRP A 1 227 ? -7.586 -6.918 -4.645 1 92.69 227 TRP A CA 1
ATOM 1736 C C . TRP A 1 227 ? -8.586 -7.484 -3.645 1 92.69 227 TRP A C 1
ATOM 1738 O O . TRP A 1 227 ? -9.164 -8.547 -3.873 1 92.69 227 TRP A O 1
ATOM 1748 N N . ILE A 1 228 ? -8.906 -6.652 -2.592 1 94.06 228 ILE A N 1
ATOM 1749 C CA . ILE A 1 228 ? -9.602 -7.301 -1.48 1 94.06 228 ILE A CA 1
ATOM 1750 C C . ILE A 1 228 ? -10.891 -6.551 -1.17 1 94.06 228 ILE A C 1
ATOM 1752 O O . ILE A 1 228 ? -11.602 -6.895 -0.222 1 94.06 228 ILE A O 1
ATOM 1756 N N . ARG A 1 229 ? -11.258 -5.516 -1.957 1 89.81 229 ARG A N 1
ATOM 1757 C CA . ARG A 1 229 ? -12.469 -4.754 -1.696 1 89.81 229 ARG A CA 1
ATOM 1758 C C . ARG A 1 229 ? -13.406 -4.781 -2.902 1 89.81 229 ARG A C 1
ATOM 1760 O O . ARG A 1 229 ? -12.953 -4.945 -4.039 1 89.81 229 ARG A O 1
ATOM 1767 N N . GLY A 1 230 ? -14.672 -4.641 -2.613 1 89.69 230 GLY A N 1
ATOM 1768 C CA . GLY A 1 230 ? -15.648 -4.609 -3.691 1 89.69 230 GLY A CA 1
ATOM 1769 C C . GLY A 1 230 ? -15.641 -5.867 -4.539 1 89.69 230 GLY A C 1
ATOM 1770 O O . GLY A 1 230 ? -15.75 -6.98 -4.012 1 89.69 230 GLY A O 1
ATOM 1771 N N . ALA A 1 231 ? -15.406 -5.629 -5.809 1 92.44 231 ALA A N 1
ATOM 1772 C CA . ALA A 1 231 ? -15.375 -6.77 -6.719 1 92.44 231 ALA A CA 1
ATOM 1773 C C . ALA A 1 231 ? -14.219 -7.707 -6.387 1 92.44 231 ALA A C 1
ATOM 1775 O O . ALA A 1 231 ? -14.312 -8.922 -6.586 1 92.44 231 ALA A O 1
ATOM 1776 N N . GLY A 1 232 ? -13.227 -7.09 -5.852 1 94.44 232 GLY A N 1
ATOM 1777 C CA . GLY A 1 232 ? -12.109 -7.922 -5.438 1 94.44 232 GLY A CA 1
ATOM 1778 C C . GLY A 1 232 ? -12.461 -8.883 -4.32 1 94.44 232 GLY A C 1
ATOM 1779 O O . GLY A 1 232 ? -12.031 -10.039 -4.332 1 94.44 232 GLY A O 1
ATOM 1780 N N . TYR A 1 233 ? -13.25 -8.43 -3.387 1 95.69 233 TYR A N 1
ATOM 1781 C CA . TYR A 1 233 ? -13.703 -9.289 -2.301 1 95.69 233 TYR A CA 1
ATOM 1782 C C . TYR A 1 233 ? -14.594 -10.406 -2.826 1 95.69 233 TYR A C 1
ATOM 1784 O O . TYR A 1 233 ? -14.484 -11.555 -2.385 1 95.69 233 TYR A O 1
ATOM 1792 N N . GLU A 1 234 ? -15.383 -10.078 -3.771 1 96.56 234 GLU A N 1
ATOM 1793 C CA . GLU A 1 234 ? -16.25 -11.078 -4.391 1 96.56 234 GLU A CA 1
ATOM 1794 C C . GLU A 1 234 ? -15.422 -12.125 -5.137 1 96.56 234 GLU A C 1
ATOM 1796 O O . GLU A 1 234 ? -15.766 -13.312 -5.125 1 96.56 234 GLU A O 1
ATOM 1801 N N . ALA A 1 235 ? -14.414 -11.672 -5.758 1 96.94 235 ALA A N 1
ATOM 1802 C CA . ALA A 1 235 ? -13.523 -12.594 -6.457 1 96.94 235 ALA A CA 1
ATOM 1803 C C . ALA A 1 235 ? -12.891 -13.586 -5.492 1 96.94 235 ALA A C 1
ATOM 1805 O O . ALA A 1 235 ? -12.711 -14.758 -5.824 1 96.94 235 ALA A O 1
ATOM 1806 N N . LEU A 1 236 ? -12.555 -13.125 -4.332 1 97.94 236 LEU A N 1
ATOM 1807 C CA . LEU A 1 236 ? -11.953 -13.992 -3.322 1 97.94 236 LEU A CA 1
ATOM 1808 C C . LEU A 1 236 ? -12.945 -15.055 -2.855 1 97.94 236 LEU A C 1
ATOM 1810 O O . LEU A 1 236 ? -12.586 -16.219 -2.693 1 97.94 236 LEU A O 1
ATOM 1814 N N . LYS A 1 237 ? -14.125 -14.633 -2.654 1 97.5 237 LYS A N 1
ATOM 1815 C CA . LYS A 1 237 ? -15.164 -15.578 -2.24 1 97.5 237 LYS A CA 1
ATOM 1816 C C . LYS A 1 237 ? -15.406 -16.625 -3.318 1 97.5 237 LYS A C 1
ATOM 1818 O O . LYS A 1 237 ? -15.555 -17.812 -3.014 1 97.5 237 LYS A O 1
ATOM 1823 N N . GLN A 1 238 ? -15.43 -16.141 -4.504 1 96.94 238 GLN A N 1
ATOM 1824 C CA . GLN A 1 238 ? -15.633 -17.062 -5.621 1 96.94 238 GLN A CA 1
ATOM 1825 C C . GLN A 1 238 ? -14.492 -18.062 -5.723 1 96.94 238 GLN A C 1
ATOM 1827 O O . GLN A 1 238 ? -14.719 -19.25 -5.973 1 96.94 238 GLN A O 1
ATOM 1832 N N . ALA A 1 239 ? -13.32 -17.578 -5.578 1 98.25 239 ALA A N 1
ATOM 1833 C CA . ALA A 1 239 ? -12.156 -18.469 -5.625 1 98.25 239 ALA A CA 1
ATOM 1834 C C . ALA A 1 239 ? -12.211 -19.5 -4.504 1 98.25 239 ALA A C 1
ATOM 1836 O O . ALA A 1 239 ? -11.898 -20.672 -4.719 1 98.25 239 ALA A O 1
ATOM 1837 N N . ALA A 1 240 ? -12.57 -19.047 -3.303 1 98.38 240 ALA A N 1
ATOM 1838 C CA . ALA A 1 240 ? -12.688 -19.953 -2.162 1 98.38 240 ALA A CA 1
ATOM 1839 C C . ALA A 1 240 ? -13.68 -21.078 -2.451 1 98.38 240 ALA A C 1
ATOM 1841 O O . ALA A 1 240 ? -13.438 -22.234 -2.105 1 98.38 240 ALA A O 1
ATOM 1842 N N . GLY A 1 241 ? -14.742 -20.703 -3.08 1 97.81 241 GLY A N 1
ATOM 1843 C CA . GLY A 1 241 ? -15.742 -21.688 -3.445 1 97.81 241 GLY A CA 1
ATOM 1844 C C . GLY A 1 241 ? -15.281 -22.625 -4.555 1 97.81 241 GLY A C 1
ATOM 1845 O O . GLY A 1 241 ? -15.461 -23.844 -4.461 1 97.81 241 GLY A O 1
ATOM 1846 N N . ALA A 1 242 ? -14.719 -22.047 -5.574 1 98 242 ALA A N 1
ATOM 1847 C CA . ALA A 1 242 ? -14.297 -22.812 -6.734 1 98 242 ALA A CA 1
ATOM 1848 C C . ALA A 1 242 ? -13.258 -23.875 -6.348 1 98 242 ALA A C 1
ATOM 1850 O O . ALA A 1 242 ? -13.328 -25.016 -6.797 1 98 242 ALA A O 1
ATOM 1851 N N . PHE A 1 243 ? -12.344 -23.484 -5.469 1 98.25 243 PHE A N 1
ATOM 1852 C CA . PHE A 1 243 ? -11.266 -24.391 -5.078 1 98.25 243 PHE A CA 1
ATOM 1853 C C . PHE A 1 243 ? -11.68 -25.25 -3.891 1 98.25 243 PHE A C 1
ATOM 1855 O O . PHE A 1 243 ? -10.922 -26.109 -3.447 1 98.25 243 PHE A O 1
ATOM 1862 N N . GLU A 1 244 ? -12.852 -24.984 -3.381 1 97.5 244 GLU A N 1
ATOM 1863 C CA . GLU A 1 244 ? -13.297 -25.688 -2.182 1 97.5 244 GLU A CA 1
ATOM 1864 C C . GLU A 1 244 ? -12.25 -25.609 -1.072 1 97.5 244 GLU A C 1
ATOM 1866 O O . GLU A 1 244 ? -11.836 -26.625 -0.529 1 97.5 244 GLU A O 1
ATOM 1871 N N . VAL A 1 245 ? -11.961 -24.422 -0.698 1 98.19 245 VAL A N 1
ATOM 1872 C CA . VAL A 1 245 ? -10.844 -24.141 0.202 1 98.19 245 VAL A CA 1
ATOM 1873 C C . VAL A 1 245 ? -11.195 -24.594 1.616 1 98.19 245 VAL A C 1
ATOM 1875 O O . VAL A 1 245 ? -12.336 -24.438 2.062 1 98.19 245 VAL A O 1
ATOM 1878 N N . ASP A 1 246 ? -10.172 -25.156 2.309 1 98.25 246 ASP A N 1
ATOM 1879 C CA . ASP A 1 246 ? -10.32 -25.578 3.693 1 98.25 246 ASP A CA 1
ATOM 1880 C C . ASP A 1 246 ? -9.805 -24.516 4.66 1 98.25 246 ASP A C 1
ATOM 1882 O O . ASP A 1 246 ? -10.312 -24.391 5.773 1 98.25 246 ASP A O 1
ATOM 1886 N N . VAL A 1 247 ? -8.742 -23.891 4.258 1 98.44 247 VAL A N 1
ATOM 1887 C CA . VAL A 1 247 ? -8.078 -22.906 5.117 1 98.44 247 VAL A CA 1
ATOM 1888 C C . VAL A 1 247 ? -7.816 -21.625 4.34 1 98.44 247 VAL A C 1
ATOM 1890 O O . VAL A 1 247 ? -7.422 -21.672 3.172 1 98.44 247 VAL A O 1
ATOM 1893 N N . ILE A 1 248 ? -8.109 -20.5 4.961 1 98.75 248 ILE A N 1
ATOM 1894 C CA . ILE A 1 248 ? -7.762 -19.203 4.395 1 98.75 248 ILE A CA 1
ATOM 1895 C C . ILE A 1 248 ? -6.781 -18.469 5.316 1 98.75 248 ILE A C 1
ATOM 1897 O O . ILE A 1 248 ? -7.074 -18.25 6.492 1 98.75 248 ILE A O 1
ATOM 1901 N N . CYS A 1 249 ? -5.629 -18.156 4.793 1 98.62 249 CYS A N 1
ATOM 1902 C CA . CYS A 1 249 ? -4.641 -17.359 5.516 1 98.62 249 CYS A CA 1
ATOM 1903 C C . CYS A 1 249 ? -4.734 -15.883 5.129 1 98.62 249 CYS A C 1
ATOM 1905 O O . CYS A 1 249 ? -4.41 -15.516 3.996 1 98.62 249 CYS A O 1
ATOM 1907 N N . VAL A 1 250 ? -5.148 -15.07 6.055 1 98 250 VAL A N 1
ATOM 1908 C CA . VAL A 1 250 ? -5.27 -13.641 5.824 1 98 250 VAL A CA 1
ATOM 1909 C C . VAL A 1 250 ? -4.02 -12.922 6.332 1 98 250 VAL A C 1
ATOM 1911 O O . VAL A 1 250 ? -3.707 -12.984 7.527 1 98 250 VAL A O 1
ATOM 1914 N N . LEU A 1 251 ? -3.379 -12.234 5.402 1 96.62 251 LEU A N 1
ATOM 1915 C CA . LEU A 1 251 ? -2.133 -11.586 5.781 1 96.62 251 LEU A CA 1
ATOM 1916 C C . LEU A 1 251 ? -2.361 -10.102 6.066 1 96.62 251 LEU A C 1
ATOM 1918 O O . LEU A 1 251 ? -2.814 -9.359 5.195 1 96.62 251 LEU A O 1
ATOM 1922 N N . ASP A 1 252 ? -2.07 -9.664 7.223 1 92.38 252 ASP A N 1
ATOM 1923 C CA . ASP A 1 252 ? -1.899 -8.281 7.668 1 92.38 252 ASP A CA 1
ATOM 1924 C C . ASP A 1 252 ? -3.182 -7.477 7.473 1 92.38 252 ASP A C 1
ATOM 1926 O O . ASP A 1 252 ? -3.133 -6.277 7.195 1 92.38 252 ASP A O 1
ATOM 1930 N N . GLN A 1 253 ? -4.328 -8.102 7.531 1 92.12 253 GLN A N 1
ATOM 1931 C CA . GLN A 1 253 ? -5.574 -7.379 7.289 1 92.12 253 GLN A CA 1
ATOM 1932 C C . GLN A 1 253 ? -6.699 -7.918 8.172 1 92.12 253 GLN A C 1
ATOM 1934 O O . GLN A 1 253 ? -7.496 -8.75 7.727 1 92.12 253 GLN A O 1
ATOM 1939 N N . GLU A 1 254 ? -6.922 -7.262 9.219 1 91.69 254 GLU A N 1
ATOM 1940 C CA . GLU A 1 254 ? -7.91 -7.691 10.203 1 91.69 254 GLU A CA 1
ATOM 1941 C C . GLU A 1 254 ? -9.328 -7.496 9.68 1 91.69 254 GLU A C 1
ATOM 1943 O O . GLU A 1 254 ? -10.219 -8.297 9.969 1 91.69 254 GLU A O 1
ATOM 1948 N N . ARG A 1 255 ? -9.555 -6.414 9.031 1 90.81 255 ARG A N 1
ATOM 1949 C CA . ARG A 1 255 ? -10.867 -6.156 8.445 1 90.81 255 ARG A CA 1
ATOM 1950 C C . ARG A 1 255 ? -11.289 -7.305 7.535 1 90.81 255 ARG A C 1
ATOM 1952 O O . ARG A 1 255 ? -12.414 -7.809 7.645 1 90.81 255 ARG A O 1
ATOM 1959 N N . LEU A 1 256 ? -10.398 -7.707 6.66 1 94.56 256 LEU A N 1
ATOM 1960 C CA . LEU A 1 256 ? -10.664 -8.805 5.73 1 94.56 256 LEU A CA 1
ATOM 1961 C C . LEU A 1 256 ? -10.914 -10.102 6.484 1 94.56 256 LEU A C 1
ATOM 1963 O O . LEU A 1 256 ? -11.812 -10.867 6.129 1 94.56 256 LEU A O 1
ATOM 1967 N N . TYR A 1 257 ? -10.133 -10.328 7.559 1 96.06 257 TYR A N 1
ATOM 1968 C CA . TYR A 1 257 ? -10.281 -11.508 8.406 1 96.06 257 TYR A CA 1
ATOM 1969 C C . TYR A 1 257 ? -11.688 -11.594 8.977 1 96.06 257 TYR A C 1
ATOM 1971 O O . TYR A 1 257 ? -12.336 -12.641 8.898 1 96.06 257 TYR A O 1
ATOM 1979 N N . ASN A 1 258 ? -12.188 -10.508 9.414 1 91.88 258 ASN A N 1
ATOM 1980 C CA . ASN A 1 258 ? -13.5 -10.477 10.047 1 91.88 258 ASN A CA 1
ATOM 1981 C C . ASN A 1 258 ? -14.625 -10.586 9.023 1 91.88 258 ASN A C 1
ATOM 1983 O O . ASN A 1 258 ? -15.648 -11.219 9.281 1 91.88 258 ASN A O 1
ATOM 1987 N N . GLN A 1 259 ? -14.406 -9.977 7.891 1 93.62 259 GLN A N 1
ATOM 1988 C CA . GLN A 1 259 ? -15.398 -10.094 6.828 1 93.62 259 GLN A CA 1
ATOM 1989 C C . GLN A 1 259 ? -15.547 -11.547 6.371 1 93.62 259 GLN A C 1
ATOM 1991 O O . GLN A 1 259 ? -16.672 -12.055 6.258 1 93.62 259 GLN A O 1
ATOM 1996 N N . LEU A 1 260 ? -14.445 -12.18 6.152 1 96.81 260 LEU A N 1
ATOM 1997 C CA . LEU A 1 260 ? -14.453 -13.562 5.688 1 96.81 260 LEU A CA 1
ATOM 1998 C C . LEU A 1 260 ? -15.047 -14.484 6.742 1 96.81 260 LEU A C 1
ATOM 2000 O O . LEU A 1 260 ? -15.805 -15.398 6.414 1 96.81 260 LEU A O 1
ATOM 2004 N N . LYS A 1 261 ? -14.688 -14.234 7.941 1 94.62 261 LYS A N 1
ATOM 2005 C CA . LYS A 1 261 ? -15.211 -15.039 9.039 1 94.62 261 LYS A CA 1
ATOM 2006 C C . LYS A 1 261 ? -16.734 -14.945 9.117 1 94.62 261 LYS A C 1
ATOM 2008 O O . LYS A 1 261 ? -17.406 -15.914 9.461 1 94.62 261 LYS A O 1
ATOM 2013 N N . GLY A 1 262 ? -17.266 -13.828 8.805 1 93.38 262 GLY A N 1
ATOM 2014 C CA . GLY A 1 262 ? -18.703 -13.617 8.82 1 93.38 262 GLY A CA 1
ATOM 2015 C C . GLY A 1 262 ? -19.406 -14.195 7.609 1 93.38 262 GLY A C 1
ATOM 2016 O O . GLY A 1 262 ? -20.531 -14.688 7.715 1 93.38 262 GLY A O 1
ATOM 2017 N N . ASP A 1 263 ? -18.766 -14.188 6.461 1 95.12 263 ASP A N 1
ATOM 2018 C CA . ASP A 1 263 ? -19.438 -14.492 5.203 1 95.12 263 ASP A CA 1
ATOM 2019 C C . ASP A 1 263 ? -19.266 -15.961 4.832 1 95.12 263 ASP A C 1
ATOM 2021 O O . ASP A 1 263 ? -20.094 -16.531 4.109 1 95.12 263 ASP A O 1
ATOM 2025 N N . LEU A 1 264 ? -18.172 -16.625 5.238 1 96.62 264 LEU A N 1
ATOM 2026 C CA . LEU A 1 264 ? -17.891 -18 4.812 1 96.62 264 LEU A CA 1
ATOM 2027 C C . LEU A 1 264 ? -18.375 -19 5.855 1 96.62 264 LEU A C 1
ATOM 2029 O O . LEU A 1 264 ? -18.516 -18.656 7.031 1 96.62 264 LEU A O 1
ATOM 2033 N N . PRO A 1 265 ? -18.641 -20.203 5.406 1 95.69 265 PRO A N 1
ATOM 2034 C CA . PRO A 1 265 ? -19.094 -21.234 6.344 1 95.69 265 PRO A CA 1
ATOM 2035 C C . PRO A 1 265 ? -18.078 -21.531 7.438 1 95.69 265 PRO A C 1
ATOM 2037 O O . PRO A 1 265 ? -16.875 -21.344 7.234 1 95.69 265 PRO A O 1
ATOM 2040 N N . ASP A 1 266 ? -18.484 -22.172 8.508 1 94.56 266 ASP A N 1
ATOM 2041 C CA . ASP A 1 266 ? -17.688 -22.391 9.711 1 94.56 266 ASP A CA 1
ATOM 2042 C C . ASP A 1 266 ? -16.609 -23.453 9.477 1 94.56 266 ASP A C 1
ATOM 2044 O O . ASP A 1 266 ? -15.602 -23.5 10.172 1 94.56 266 ASP A O 1
ATOM 2048 N N . PHE A 1 267 ? -16.891 -24.266 8.5 1 94.56 267 PHE A N 1
ATOM 2049 C CA . PHE A 1 267 ? -15.93 -25.359 8.312 1 94.56 267 PHE A CA 1
ATOM 2050 C C . PHE A 1 267 ? -14.672 -24.859 7.609 1 94.56 267 PHE A C 1
ATOM 2052 O O . PHE A 1 267 ? -13.656 -25.547 7.566 1 94.56 267 PHE A O 1
ATOM 2059 N N . VAL A 1 268 ? -14.758 -23.688 7.031 1 97.12 268 VAL A N 1
ATOM 2060 C CA . VAL A 1 268 ? -13.555 -23.062 6.488 1 97.12 268 VAL A CA 1
ATOM 2061 C C . VAL A 1 268 ? -12.773 -22.391 7.609 1 97.12 268 VAL A C 1
ATOM 2063 O O . VAL A 1 268 ? -13.281 -21.5 8.289 1 97.12 268 VAL A O 1
ATOM 2066 N N . LYS A 1 269 ? -11.586 -22.828 7.824 1 97.69 269 LYS A N 1
ATOM 2067 C CA . LYS A 1 269 ? -10.742 -22.25 8.859 1 97.69 269 LYS A CA 1
ATOM 2068 C C . LYS A 1 269 ? -10.062 -20.969 8.359 1 97.69 269 LYS A C 1
ATOM 2070 O O . LYS A 1 269 ? -9.328 -21 7.375 1 97.69 269 LYS A O 1
ATOM 2075 N N . ILE A 1 270 ? -10.312 -19.891 9.016 1 97.81 270 ILE A N 1
ATOM 2076 C CA . ILE A 1 270 ? -9.719 -18.609 8.656 1 97.81 270 ILE A CA 1
ATOM 2077 C C . ILE A 1 270 ? -8.703 -18.203 9.711 1 97.81 270 ILE A C 1
ATOM 2079 O O . ILE A 1 270 ? -9.023 -18.125 10.898 1 97.81 270 ILE A O 1
ATOM 2083 N N . VAL A 1 271 ? -7.473 -17.922 9.305 1 97.62 271 VAL A N 1
ATOM 2084 C CA . VAL A 1 271 ? -6.402 -17.578 10.234 1 97.62 271 VAL A CA 1
ATOM 2085 C C . VAL A 1 271 ? -5.785 -16.234 9.836 1 97.62 271 VAL A C 1
ATOM 2087 O O . VAL A 1 271 ? -5.602 -15.961 8.648 1 97.62 271 VAL A O 1
ATOM 2090 N N . LEU A 1 272 ? -5.562 -15.414 10.836 1 96 272 LEU A N 1
ATOM 2091 C CA . LEU A 1 272 ? -4.879 -14.141 10.633 1 96 272 LEU A CA 1
ATOM 2092 C C . LEU A 1 272 ? -3.379 -14.289 10.867 1 96 272 LEU A C 1
ATOM 2094 O O . LEU A 1 272 ? -2.949 -14.758 11.922 1 96 272 LEU A O 1
ATOM 2098 N N . LEU A 1 273 ? -2.576 -13.922 9.852 1 97.12 273 LEU A N 1
ATOM 2099 C CA . LEU A 1 273 ? -1.125 -14.039 9.945 1 97.12 273 LEU A CA 1
ATOM 2100 C C . LEU A 1 273 ? -0.463 -12.664 9.828 1 97.12 273 LEU A C 1
ATOM 2102 O O . LEU A 1 273 ? -0.94 -11.805 9.086 1 97.12 273 LEU A O 1
ATOM 2106 N N . PRO A 1 274 ? 0.609 -12.492 10.508 1 94.12 274 PRO A N 1
ATOM 2107 C CA . PRO A 1 274 ? 1.346 -11.234 10.406 1 94.12 274 PRO A CA 1
ATOM 2108 C C . PRO A 1 274 ? 2.184 -11.148 9.133 1 94.12 274 PRO A C 1
ATOM 2110 O O . PRO A 1 274 ? 2.621 -12.172 8.602 1 94.12 274 PRO A O 1
ATOM 2113 N N . LYS A 1 275 ? 2.336 -9.922 8.727 1 92.12 275 LYS A N 1
ATOM 2114 C CA . LYS A 1 275 ? 3.24 -9.727 7.598 1 92.12 275 LYS A CA 1
ATOM 2115 C C . LYS A 1 275 ? 4.695 -9.664 8.062 1 92.12 275 LYS A C 1
ATOM 2117 O O . LYS A 1 275 ? 4.973 -9.266 9.195 1 92.12 275 LYS A O 1
ATOM 2122 N N . SER A 1 276 ? 5.57 -10.07 7.152 1 92.62 276 SER A N 1
ATOM 2123 C CA . SER A 1 276 ? 6.996 -9.984 7.453 1 92.62 276 SER A CA 1
ATOM 2124 C C . SER A 1 276 ? 7.488 -8.539 7.391 1 92.62 276 SER A C 1
ATOM 2126 O O . SER A 1 276 ? 7.078 -7.773 6.516 1 92.62 276 SER A O 1
ATOM 2128 N N . GLY A 1 277 ? 8.336 -8.195 8.305 1 87.62 277 GLY A N 1
ATOM 2129 C CA . GLY A 1 277 ? 8.945 -6.875 8.281 1 87.62 277 GLY A CA 1
ATOM 2130 C C . GLY A 1 277 ? 9.828 -6.645 7.074 1 87.62 277 GLY A C 1
ATOM 2131 O O . GLY A 1 277 ? 10.172 -5.504 6.754 1 87.62 277 GLY A O 1
ATOM 2132 N N . GLY A 1 278 ? 10.18 -7.707 6.438 1 86.75 278 GLY A N 1
ATOM 2133 C CA . GLY A 1 278 ? 11.062 -7.617 5.285 1 86.75 278 GLY A CA 1
ATOM 2134 C C . GLY A 1 278 ? 10.328 -7.266 4 1 86.75 278 GLY A C 1
ATOM 2135 O O . GLY A 1 278 ? 10.961 -7.008 2.973 1 86.75 278 GLY A O 1
ATOM 2136 N N . VAL A 1 279 ? 9.016 -7.168 4.094 1 89 279 VAL A N 1
ATOM 2137 C CA . VAL A 1 279 ? 8.234 -6.859 2.9 1 89 279 VAL A CA 1
ATOM 2138 C C . VAL A 1 279 ? 8.461 -5.402 2.498 1 89 279 VAL A C 1
ATOM 2140 O O . VAL A 1 279 ? 8.492 -4.516 3.352 1 89 279 VAL A O 1
ATOM 2143 N N . VAL A 1 280 ? 8.68 -5.211 1.245 1 82.5 280 VAL A N 1
ATOM 2144 C CA . VAL A 1 280 ? 8.969 -3.877 0.734 1 82.5 280 VAL A CA 1
ATOM 2145 C C . VAL A 1 280 ? 7.82 -3.395 -0.146 1 82.5 280 VAL A C 1
ATOM 2147 O O . VAL A 1 280 ? 7.258 -4.172 -0.919 1 82.5 280 VAL A O 1
ATOM 2150 N N . GLU A 1 281 ? 7.539 -2.129 0.101 1 81.06 281 GLU A N 1
ATOM 2151 C CA . GLU A 1 281 ? 6.523 -1.525 -0.756 1 81.06 281 GLU A CA 1
ATOM 2152 C C . GLU A 1 281 ? 7.039 -1.339 -2.18 1 81.06 281 GLU A C 1
ATOM 2154 O O . GLU A 1 281 ? 8.195 -0.95 -2.381 1 81.06 281 GLU A O 1
ATOM 2159 N N . ARG A 1 282 ? 6.133 -1.574 -3.164 1 84.75 282 ARG A N 1
ATOM 2160 C CA . ARG A 1 282 ? 6.484 -1.457 -4.578 1 84.75 282 ARG A CA 1
ATOM 2161 C C . ARG A 1 282 ? 5.641 -0.386 -5.262 1 84.75 282 ARG A C 1
ATOM 2163 O O . ARG A 1 282 ? 4.414 -0.394 -5.16 1 84.75 282 ARG A O 1
ATOM 2170 N N . SER A 1 283 ? 6.34 0.488 -5.957 1 82.5 283 SER A N 1
ATOM 2171 C CA . SER A 1 283 ? 5.656 1.509 -6.746 1 82.5 283 SER A CA 1
ATOM 2172 C C . SER A 1 283 ? 5.07 0.922 -8.023 1 82.5 283 SER A C 1
ATOM 2174 O O . SER A 1 283 ? 5.355 -0.226 -8.375 1 82.5 283 SER A O 1
ATOM 2176 N N . GLN A 1 284 ? 4.293 1.702 -8.672 1 83.5 284 GLN A N 1
ATOM 2177 C CA . GLN A 1 284 ? 3.752 1.276 -9.961 1 83.5 284 GLN A CA 1
ATOM 2178 C C . GLN A 1 284 ? 4.867 1.032 -10.969 1 83.5 284 GLN A C 1
ATOM 2180 O O . GLN A 1 284 ? 4.805 0.084 -11.758 1 83.5 284 GLN A O 1
ATOM 2185 N N . ALA A 1 285 ? 5.852 1.875 -10.906 1 84.38 285 ALA A N 1
ATOM 2186 C CA . ALA A 1 285 ? 6.988 1.729 -11.812 1 84.38 285 ALA A CA 1
ATOM 2187 C C . ALA A 1 285 ? 7.742 0.431 -11.539 1 84.38 285 ALA A C 1
ATOM 2189 O O . ALA A 1 285 ? 8.125 -0.281 -12.477 1 84.38 285 ALA A O 1
ATOM 2190 N N . THR A 1 286 ? 7.883 0.143 -10.305 1 84.94 286 THR A N 1
ATOM 2191 C CA . THR A 1 286 ? 8.586 -1.076 -9.93 1 84.94 286 THR A CA 1
ATOM 2192 C C . THR A 1 286 ? 7.805 -2.312 -10.367 1 84.94 286 THR A C 1
ATOM 2194 O O . THR A 1 286 ? 8.391 -3.309 -10.789 1 84.94 286 THR A O 1
ATOM 2197 N N . ARG A 1 287 ? 6.543 -2.258 -10.273 1 89.06 287 ARG A N 1
ATOM 2198 C CA . ARG A 1 287 ? 5.691 -3.365 -10.688 1 89.06 287 ARG A CA 1
ATOM 2199 C C . ARG A 1 287 ? 5.77 -3.57 -12.203 1 89.06 287 ARG A C 1
ATOM 2201 O O . ARG A 1 287 ? 5.805 -4.707 -12.68 1 89.06 287 ARG A O 1
ATOM 2208 N N . ALA A 1 288 ? 5.785 -2.471 -12.891 1 90.12 288 ALA A N 1
ATOM 2209 C CA . ALA A 1 288 ? 5.914 -2.551 -14.344 1 90.12 288 ALA A CA 1
ATOM 2210 C C . ALA A 1 288 ? 7.262 -3.154 -14.734 1 90.12 288 ALA A C 1
ATOM 2212 O O . ALA A 1 288 ? 7.332 -3.984 -15.648 1 90.12 288 ALA A O 1
ATOM 2213 N N . GLU A 1 289 ? 8.258 -2.779 -14.039 1 87.88 289 GLU A N 1
ATOM 2214 C CA . GLU A 1 289 ? 9.586 -3.32 -14.297 1 87.88 289 GLU A CA 1
ATOM 2215 C C . GLU A 1 289 ? 9.641 -4.812 -13.992 1 87.88 289 GLU A C 1
ATOM 2217 O O . GLU A 1 289 ? 10.32 -5.57 -14.688 1 87.88 289 GLU A O 1
ATOM 2222 N N . SER A 1 290 ? 8.953 -5.156 -12.961 1 89.06 290 SER A N 1
ATOM 2223 C CA . SER A 1 290 ? 8.906 -6.566 -12.594 1 89.06 290 SER A CA 1
ATOM 2224 C C . SER A 1 290 ? 8.211 -7.395 -13.664 1 89.06 290 SER A C 1
ATOM 2226 O O . SER A 1 290 ? 8.633 -8.516 -13.969 1 89.06 290 SER A O 1
ATOM 2228 N N . ARG A 1 291 ? 7.176 -6.895 -14.242 1 92.19 291 ARG A N 1
ATOM 2229 C CA . ARG A 1 291 ? 6.484 -7.59 -15.328 1 92.19 291 ARG A CA 1
ATOM 2230 C C . ARG A 1 291 ? 7.398 -7.75 -16.547 1 92.19 291 ARG A C 1
ATOM 2232 O O . ARG A 1 291 ? 7.469 -8.828 -17.125 1 92.19 291 ARG A O 1
ATOM 2239 N N . ASP A 1 292 ? 8.07 -6.68 -16.844 1 90.94 292 ASP A N 1
ATOM 2240 C CA . ASP A 1 292 ? 9.016 -6.73 -17.969 1 90.94 292 ASP A CA 1
ATOM 2241 C C . ASP A 1 292 ? 10.125 -7.742 -17.703 1 90.94 292 ASP A C 1
ATOM 2243 O O . ASP A 1 292 ? 10.555 -8.461 -18.609 1 90.94 292 ASP A O 1
ATOM 2247 N N . GLY A 1 293 ? 10.531 -7.719 -16.469 1 89.19 293 GLY A N 1
ATOM 2248 C CA . GLY A 1 293 ? 11.57 -8.664 -16.094 1 89.19 293 GLY A CA 1
ATOM 2249 C C . GLY A 1 293 ? 11.133 -10.117 -16.25 1 89.19 293 GLY A C 1
ATOM 2250 O O . GLY A 1 293 ? 11.914 -10.961 -16.688 1 89.19 293 GLY A O 1
ATOM 2251 N N . ARG A 1 294 ? 9.938 -10.367 -15.922 1 91.19 294 ARG A N 1
ATOM 2252 C CA . ARG A 1 294 ? 9.406 -11.719 -16.047 1 91.19 294 ARG A CA 1
ATOM 2253 C C . ARG A 1 294 ? 9.328 -12.148 -17.5 1 91.19 294 ARG A C 1
ATOM 2255 O O . ARG A 1 294 ? 9.617 -13.305 -17.828 1 91.19 294 ARG A O 1
ATOM 2262 N N . ILE A 1 295 ? 8.898 -11.266 -18.297 1 93.25 295 ILE A N 1
ATOM 2263 C CA . ILE A 1 295 ? 8.805 -11.562 -19.734 1 93.25 295 ILE A CA 1
ATOM 2264 C C . ILE A 1 295 ? 10.203 -11.805 -20.297 1 93.25 295 ILE A C 1
ATOM 2266 O O . ILE A 1 295 ? 10.414 -12.758 -21.047 1 93.25 295 ILE A O 1
ATOM 2270 N N . ARG A 1 296 ? 11.102 -10.984 -19.922 1 92 296 ARG A N 1
ATOM 2271 C CA . ARG A 1 296 ? 12.477 -11.156 -20.375 1 92 296 ARG A CA 1
ATOM 2272 C C . ARG A 1 296 ? 13.047 -12.492 -19.922 1 92 296 ARG A C 1
ATOM 2274 O O . ARG A 1 296 ? 13.734 -13.18 -20.688 1 92 296 ARG A O 1
ATOM 2281 N N . GLU A 1 297 ? 12.781 -12.789 -18.734 1 90 297 GLU A N 1
ATOM 2282 C CA . GLU A 1 297 ? 13.25 -14.055 -18.188 1 90 297 GLU A CA 1
ATOM 2283 C C . GLU A 1 297 ? 12.68 -15.234 -18.969 1 90 297 GLU A C 1
ATOM 2285 O O . GLU A 1 297 ? 13.352 -16.25 -19.141 1 90 297 GLU A O 1
ATOM 2290 N N . TYR A 1 298 ? 11.484 -15.148 -19.422 1 92 298 TYR A N 1
ATOM 2291 C CA . TYR A 1 298 ? 10.852 -16.203 -20.203 1 92 298 TYR A CA 1
ATOM 2292 C C . TYR A 1 298 ? 11.594 -16.453 -21.5 1 92 298 TYR A C 1
ATOM 2294 O O . TYR A 1 298 ? 11.781 -17.594 -21.922 1 92 298 TYR A O 1
ATOM 2302 N N . PHE A 1 299 ? 12.062 -15.375 -22.125 1 93.19 299 PHE A N 1
ATOM 2303 C CA . PHE A 1 299 ? 12.688 -15.516 -23.438 1 93.19 299 PHE A CA 1
ATOM 2304 C C . PHE A 1 299 ? 14.188 -15.719 -23.312 1 93.19 299 PHE A C 1
ATOM 2306 O O . PHE A 1 299 ? 14.781 -16.5 -24.062 1 93.19 299 PHE A O 1
ATOM 2313 N N . TYR A 1 300 ? 14.75 -15.062 -22.359 1 91.56 300 TYR A N 1
ATOM 2314 C CA . TYR A 1 300 ? 16.203 -15.016 -22.344 1 91.56 300 TYR A CA 1
ATOM 2315 C C . TYR A 1 300 ? 16.766 -15.742 -21.125 1 91.56 300 TYR A C 1
ATOM 2317 O O . TYR A 1 300 ? 17.969 -15.992 -21.031 1 91.56 300 TYR A O 1
ATOM 2325 N N . GLY A 1 301 ? 15.906 -16.094 -20.25 1 88 301 GLY A N 1
ATOM 2326 C CA . GLY A 1 301 ? 16.375 -16.688 -19 1 88 301 GLY A CA 1
ATOM 2327 C C . GLY A 1 301 ? 16.844 -15.664 -18 1 88 301 GLY A C 1
ATOM 2328 O O . GLY A 1 301 ? 17.156 -14.523 -18.359 1 88 301 GLY A O 1
ATOM 2329 N N . LEU A 1 302 ? 16.922 -16.109 -16.766 1 82.69 302 LEU A N 1
ATOM 2330 C CA . LEU A 1 302 ? 17.344 -15.219 -15.688 1 82.69 302 LEU A CA 1
ATOM 2331 C C . LEU A 1 302 ? 18.766 -14.727 -15.906 1 82.69 302 LEU A C 1
ATOM 2333 O O . LEU A 1 302 ? 19.078 -13.562 -15.656 1 82.69 302 LEU A O 1
ATOM 2337 N N . LYS A 1 303 ? 19.672 -15.641 -16.359 1 81.94 303 LYS A N 1
ATOM 2338 C CA . LYS A 1 303 ? 21.062 -15.297 -16.609 1 81.94 303 LYS A CA 1
ATOM 2339 C C . LYS A 1 303 ? 21.328 -15.07 -18.094 1 81.94 303 LYS A C 1
ATOM 2341 O O . LYS A 1 303 ? 22.469 -15.203 -18.562 1 81.94 303 LYS A O 1
ATOM 2346 N N . ASN A 1 304 ? 20.297 -14.859 -18.828 1 84.94 304 ASN A N 1
ATOM 2347 C CA . ASN A 1 304 ? 20.391 -14.656 -20.266 1 84.94 304 ASN A CA 1
ATOM 2348 C C . ASN A 1 304 ? 21.062 -15.836 -20.953 1 84.94 304 ASN A C 1
ATOM 2350 O O . ASN A 1 304 ? 21.969 -15.648 -21.781 1 84.94 304 ASN A O 1
ATOM 2354 N N . ASN A 1 305 ? 20.656 -16.953 -20.516 1 86.81 305 ASN A N 1
ATOM 2355 C CA . ASN A 1 305 ? 21.281 -18.172 -21.047 1 86.81 305 ASN A CA 1
ATOM 2356 C C . ASN A 1 305 ? 20.391 -18.844 -22.078 1 86.81 305 ASN A C 1
ATOM 2358 O O . ASN A 1 305 ? 20.719 -19.938 -22.562 1 86.81 305 ASN A O 1
ATOM 2362 N N . PHE A 1 306 ? 19.266 -18.25 -22.328 1 89.88 306 PHE A N 1
ATOM 2363 C CA . PHE A 1 306 ? 18.391 -18.734 -23.406 1 89.88 306 PHE A CA 1
ATOM 2364 C C . PHE A 1 306 ? 18.578 -17.891 -24.656 1 89.88 306 PHE A C 1
ATOM 2366 O O . PHE A 1 306 ? 18.953 -16.719 -24.578 1 89.88 306 PHE A O 1
ATOM 2373 N N . PHE A 1 307 ? 18.328 -18.531 -25.75 1 91.31 307 PHE A N 1
ATOM 2374 C CA . PHE A 1 307 ? 18.484 -17.875 -27.031 1 91.31 307 PHE A CA 1
ATOM 2375 C C . PHE A 1 307 ? 17.203 -17.984 -27.859 1 91.31 307 PHE A C 1
ATOM 2377 O O . PHE A 1 307 ? 17.062 -18.922 -28.656 1 91.31 307 PHE A O 1
ATOM 2384 N N . PRO A 1 308 ? 16.406 -17.047 -27.641 1 93.62 308 PRO A N 1
ATOM 2385 C CA . PRO A 1 308 ? 15.141 -17.078 -28.391 1 93.62 308 PRO A CA 1
ATOM 2386 C C . PRO A 1 308 ? 15.336 -16.906 -29.906 1 93.62 308 PRO A C 1
ATOM 2388 O O . PRO A 1 308 ? 16.422 -16.531 -30.344 1 93.62 308 PRO A O 1
ATOM 2391 N N . HIS A 1 309 ? 14.32 -17.219 -30.656 1 94.5 309 HIS A N 1
ATOM 2392 C CA . HIS A 1 309 ? 14.375 -17.219 -32.125 1 94.5 309 HIS A CA 1
ATOM 2393 C C . HIS A 1 309 ? 13.477 -16.141 -32.688 1 94.5 309 HIS A C 1
ATOM 2395 O O . HIS A 1 309 ? 12.328 -15.984 -32.281 1 94.5 309 HIS A O 1
ATOM 2401 N N . GLY A 1 310 ? 14.094 -15.43 -33.594 1 94.5 310 GLY A N 1
ATOM 2402 C CA . GLY A 1 310 ? 13.305 -14.5 -34.406 1 94.5 310 GLY A CA 1
ATOM 2403 C C . GLY A 1 310 ? 13 -15.008 -35.781 1 94.5 310 GLY A C 1
ATOM 2404 O O . GLY A 1 310 ? 13.906 -15.461 -36.5 1 94.5 310 GLY A O 1
ATOM 2405 N N . PHE A 1 311 ? 11.766 -15.023 -36.156 1 96.31 311 PHE A N 1
ATOM 2406 C CA . PHE A 1 311 ? 11.422 -15.445 -37.5 1 96.31 311 PHE A CA 1
ATOM 2407 C C . PHE A 1 311 ? 10.102 -14.828 -37.938 1 96.31 311 PHE A C 1
ATOM 2409 O O . PHE A 1 311 ? 9.375 -14.25 -37.125 1 96.31 311 PHE A O 1
ATOM 2416 N N . ASP A 1 312 ? 9.812 -15 -39.188 1 96.75 312 ASP A N 1
ATOM 2417 C CA . ASP A 1 312 ? 8.609 -14.414 -39.781 1 96.75 312 ASP A CA 1
ATOM 2418 C C . ASP A 1 312 ? 7.465 -15.422 -39.812 1 96.75 312 ASP A C 1
ATOM 2420 O O . ASP A 1 312 ? 7.691 -16.609 -40.031 1 96.75 312 ASP A O 1
ATOM 2424 N N . VAL A 1 313 ? 6.289 -14.93 -39.594 1 97.25 313 VAL A N 1
ATOM 2425 C CA . VAL A 1 313 ? 5.059 -15.711 -39.688 1 97.25 313 VAL A CA 1
ATOM 2426 C C . VAL A 1 313 ? 4.062 -15 -40.594 1 97.25 313 VAL A C 1
ATOM 2428 O O . VAL A 1 313 ? 3.768 -13.82 -40.406 1 97.25 313 VAL A O 1
ATOM 2431 N N . LYS A 1 314 ? 3.547 -15.727 -41.531 1 97.12 314 LYS A N 1
ATOM 2432 C CA . LYS A 1 314 ? 2.586 -15.141 -42.438 1 97.12 314 LYS A CA 1
ATOM 2433 C C . LYS A 1 314 ? 1.229 -14.938 -41.781 1 97.12 314 LYS A C 1
ATOM 2435 O O . LYS A 1 314 ? 0.787 -15.781 -41 1 97.12 314 LYS A O 1
ATOM 2440 N N . PHE A 1 315 ? 0.517 -13.852 -42.25 1 97.31 315 PHE A N 1
ATOM 2441 C CA . PHE A 1 315 ? -0.804 -13.555 -41.688 1 97.31 315 PHE A CA 1
ATOM 2442 C C . PHE A 1 315 ? -1.751 -14.727 -41.906 1 97.31 315 PHE A C 1
ATOM 2444 O O . PHE A 1 315 ? -2.535 -15.07 -41.031 1 97.31 315 PHE A O 1
ATOM 2451 N N . ASN A 1 316 ? -1.615 -15.398 -43.031 1 95.12 316 ASN A N 1
ATOM 2452 C CA . ASN A 1 316 ? -2.543 -16.453 -43.438 1 95.12 316 ASN A CA 1
ATOM 2453 C C . ASN A 1 316 ? -2.258 -17.75 -42.688 1 95.12 316 ASN A C 1
ATOM 2455 O O . ASN A 1 316 ? -3.094 -18.656 -42.688 1 95.12 316 ASN A O 1
ATOM 2459 N N . ASP A 1 317 ? -1.142 -17.859 -42.031 1 95.31 317 ASP A N 1
ATOM 2460 C CA . ASP A 1 317 ? -0.753 -19.094 -41.375 1 95.31 317 ASP A CA 1
ATOM 2461 C C . ASP A 1 317 ? -1.281 -19.125 -39.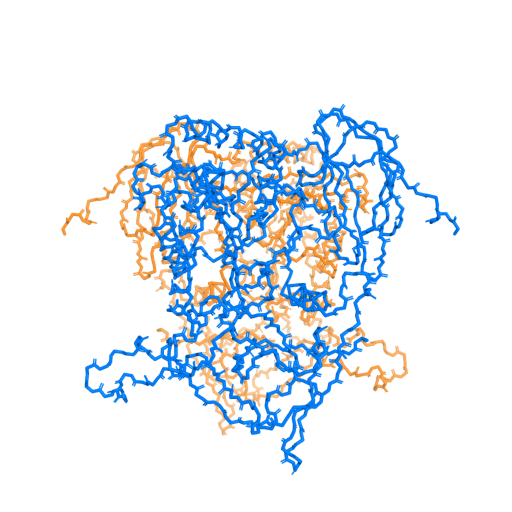938 1 95.31 317 ASP A C 1
ATOM 2463 O O . ASP A 1 317 ? -1.184 -20.156 -39.25 1 95.31 317 ASP A O 1
ATOM 2467 N N . ILE A 1 318 ? -1.831 -17.984 -39.531 1 96.25 318 ILE A N 1
ATOM 2468 C CA . ILE A 1 318 ? -2.227 -17.953 -38.156 1 96.25 318 ILE A CA 1
ATOM 2469 C C . ILE A 1 318 ? -3.639 -17.375 -38.031 1 96.25 318 ILE A C 1
ATOM 2471 O O . ILE A 1 318 ? -4.129 -16.719 -38.938 1 96.25 318 ILE A O 1
ATOM 2475 N N . LYS A 1 319 ? -4.297 -17.672 -36.938 1 96.75 319 LYS A N 1
ATOM 2476 C CA . LYS A 1 319 ? -5.578 -17.094 -36.531 1 96.75 319 LYS A CA 1
ATOM 2477 C C . LYS A 1 319 ? -5.441 -16.312 -35.219 1 96.75 319 LYS A C 1
ATOM 2479 O O . LYS A 1 319 ? -5.016 -16.859 -34.188 1 96.75 319 LYS A O 1
ATOM 2484 N N . LEU A 1 320 ? -5.82 -15.023 -35.281 1 96.56 320 LEU A N 1
ATOM 2485 C CA . LEU A 1 320 ? -5.668 -14.133 -34.125 1 96.56 320 LEU A CA 1
ATOM 2486 C C . LEU A 1 320 ? -7.008 -13.898 -33.438 1 96.56 320 LEU A C 1
ATOM 2488 O O . LEU A 1 320 ? -8.023 -13.672 -34.125 1 96.56 320 LEU A O 1
ATOM 2492 N N . PHE A 1 321 ? -6.93 -14.016 -32.156 1 96.06 321 PHE A N 1
ATOM 2493 C CA . PHE A 1 321 ? -8.156 -13.789 -31.391 1 96.06 321 PHE A CA 1
ATOM 2494 C C . PHE A 1 321 ? -7.887 -12.93 -30.172 1 96.06 321 PHE A C 1
ATOM 2496 O O . PHE A 1 321 ? -6.758 -12.883 -29.672 1 96.06 321 PHE A O 1
ATOM 2503 N N . LYS A 1 322 ? -8.844 -12.195 -29.734 1 94.38 322 LYS A N 1
ATOM 2504 C CA . LYS A 1 322 ? -8.906 -11.531 -28.422 1 94.38 322 LYS A CA 1
ATOM 2505 C C . LYS A 1 322 ? -10.133 -11.984 -27.641 1 94.38 322 LYS A C 1
ATOM 2507 O O . LYS A 1 322 ? -11.156 -12.336 -28.219 1 94.38 322 LYS A O 1
ATOM 2512 N N . VAL A 1 323 ? -9.922 -12.023 -26.312 1 93.06 323 VAL A N 1
ATOM 2513 C CA . VAL A 1 323 ? -11.062 -12.43 -25.5 1 93.06 323 VAL A CA 1
ATOM 2514 C C . VAL A 1 323 ? -11.789 -11.195 -24.969 1 93.06 323 VAL A C 1
ATOM 2516 O O . VAL A 1 323 ? -11.164 -10.312 -24.375 1 93.06 323 VAL A O 1
ATOM 2519 N N . GLY A 1 324 ? -13.016 -11.148 -25.062 1 85.38 324 GLY A N 1
ATOM 2520 C CA . GLY A 1 324 ? -13.844 -10.078 -24.531 1 85.38 324 GLY A CA 1
ATOM 2521 C C . GLY A 1 324 ? -14.172 -9.016 -25.562 1 85.38 324 GLY A C 1
ATOM 2522 O O . GLY A 1 324 ? -13.297 -8.578 -26.312 1 85.38 324 GLY A O 1
ATOM 2523 N N . ALA A 1 325 ? -15.375 -8.781 -25.828 1 67.06 325 ALA A N 1
ATOM 2524 C CA . ALA A 1 325 ? -15.828 -7.711 -26.719 1 67.06 325 ALA A CA 1
ATOM 2525 C C . ALA A 1 325 ? -16.266 -6.492 -25.906 1 67.06 325 ALA A C 1
ATOM 2527 O O . ALA A 1 325 ? -16.625 -6.609 -24.734 1 67.06 325 ALA A O 1
ATOM 2528 N N . PRO A 1 326 ? -15.766 -5.242 -26.375 1 59.88 326 PRO A N 1
ATOM 2529 C CA . PRO A 1 326 ? -16.281 -4.066 -25.672 1 59.88 326 PRO A CA 1
ATOM 2530 C C . PRO A 1 326 ? -17.766 -4.172 -25.359 1 59.88 326 PRO A C 1
ATOM 2532 O O . PRO A 1 326 ? -18.516 -4.773 -26.141 1 59.88 326 PRO A O 1
ATOM 2535 N N . SER A 1 327 ? -18.094 -4.035 -24.062 1 53.69 327 SER A N 1
ATOM 2536 C CA . SER A 1 327 ? -19.5 -4.121 -23.656 1 53.69 327 SER A CA 1
ATOM 2537 C C . SER A 1 327 ? -20.375 -3.217 -24.516 1 53.69 327 SER A C 1
ATOM 2539 O O . SER A 1 327 ? -20.047 -2.047 -24.719 1 53.69 327 SER A O 1
ATOM 2541 N N . LEU A 1 328 ? -21.031 -3.725 -25.391 1 52.44 328 LEU A N 1
ATOM 2542 C CA . LEU A 1 328 ? -22.062 -2.922 -26.047 1 52.44 328 LEU A CA 1
ATOM 2543 C C . LEU A 1 328 ? -23.094 -2.43 -25.047 1 52.44 328 LEU A C 1
ATOM 2545 O O . LEU A 1 328 ? -23.375 -3.109 -24.047 1 52.44 328 LEU A O 1
ATOM 2549 N N . PRO A 1 329 ? -23.359 -1.111 -25.031 1 51.38 329 PRO A N 1
ATOM 2550 C CA . PRO A 1 329 ? -24.484 -0.665 -24.219 1 51.38 329 PRO A CA 1
ATOM 2551 C C . PRO A 1 329 ? -25.672 -1.628 -24.281 1 51.38 329 PRO A C 1
ATOM 2553 O O . PRO A 1 329 ? -25.875 -2.299 -25.297 1 51.38 329 PRO A O 1
ATOM 2556 N N . GLU A 1 330 ? -26.156 -1.931 -23.078 1 50.19 330 GLU A N 1
ATOM 2557 C CA . GLU A 1 330 ? -27.328 -2.807 -22.969 1 50.19 330 GLU A CA 1
ATOM 2558 C C . GLU A 1 330 ? -28.328 -2.535 -24.094 1 50.19 330 GLU A C 1
ATOM 2560 O O . GLU A 1 330 ? -29 -3.451 -24.562 1 50.19 330 GLU A O 1
ATOM 2565 N N . SER A 1 331 ? -28.375 -1.316 -24.375 1 52.69 331 SER A N 1
ATOM 2566 C CA . SER A 1 331 ? -29.359 -0.896 -25.359 1 52.69 331 SER A CA 1
ATOM 2567 C C . SER A 1 331 ? -29.047 -1.489 -26.734 1 52.69 331 SER A C 1
ATOM 2569 O O . SER A 1 331 ? -29.906 -1.508 -27.625 1 52.69 331 SER A O 1
ATOM 2571 N N . CYS A 1 332 ? -27.859 -1.804 -26.844 1 49.47 332 CYS A N 1
ATOM 2572 C CA . CYS A 1 332 ? -27.5 -2.314 -28.156 1 49.47 332 CYS A CA 1
ATOM 2573 C C . CYS A 1 332 ? -27.5 -3.84 -28.172 1 49.47 332 CYS A C 1
ATOM 2575 O O . CYS A 1 332 ? -27.125 -4.457 -29.156 1 49.47 332 CYS A O 1
ATOM 2577 N N . LEU A 1 333 ? -27.625 -4.32 -26.984 1 49.88 333 LEU A N 1
ATOM 2578 C CA . LEU A 1 333 ? -27.609 -5.781 -26.938 1 49.88 333 LEU A CA 1
ATOM 2579 C C . LEU A 1 333 ? -28.922 -6.359 -27.453 1 49.88 333 LEU A C 1
ATOM 2581 O O . LEU A 1 333 ? -29.984 -5.805 -27.203 1 49.88 333 LEU A O 1
ATOM 2585 N N . PRO A 1 334 ? -28.906 -7.234 -28.453 1 51.47 334 PRO A N 1
ATOM 2586 C CA . PRO A 1 334 ? -30.172 -7.883 -28.812 1 51.47 334 PRO A CA 1
ATOM 2587 C C . PRO A 1 334 ? -30.906 -8.438 -27.609 1 51.47 334 PRO A C 1
ATOM 2589 O O . PRO A 1 334 ? -30.297 -8.727 -26.578 1 51.47 334 PRO A O 1
ATOM 2592 N N . LEU A 1 335 ? -32.281 -8.547 -27.734 1 48 335 LEU A N 1
ATOM 2593 C CA . LEU A 1 335 ? -33.219 -9.133 -26.781 1 48 335 LEU A CA 1
ATOM 2594 C C . LEU A 1 335 ? -32.781 -10.539 -26.391 1 48 335 LEU A C 1
ATOM 2596 O O . LEU A 1 335 ? -32.469 -11.367 -27.234 1 48 335 LEU A O 1
ATOM 2600 N N . GLY A 1 336 ? -32.469 -10.844 -25.031 1 52.47 336 GLY A N 1
ATOM 2601 C CA . GLY A 1 336 ? -32.156 -12.141 -24.438 1 52.47 336 GLY A CA 1
ATOM 2602 C C . GLY A 1 336 ? -30.688 -12.305 -24.125 1 52.47 336 GLY A C 1
ATOM 2603 O O . GLY A 1 336 ? -30.297 -13.266 -23.453 1 52.47 336 GLY A O 1
ATOM 2604 N N . MET A 1 337 ? -29.875 -11.57 -24.828 1 46.44 337 MET A N 1
ATOM 2605 C CA . MET A 1 337 ? -28.453 -11.766 -24.547 1 46.44 337 MET A CA 1
ATOM 2606 C C . MET A 1 337 ? -27.984 -10.828 -23.438 1 46.44 337 MET A C 1
ATOM 2608 O O . MET A 1 337 ? -28.328 -9.641 -23.438 1 46.44 337 MET A O 1
ATOM 2612 N N . LYS A 1 338 ? -27.688 -11.367 -22.438 1 53.44 338 LYS A N 1
ATOM 2613 C CA . LYS A 1 338 ? -27.156 -10.578 -21.328 1 53.44 338 LYS A CA 1
ATOM 2614 C C . LYS A 1 338 ? -25.75 -10.086 -21.625 1 53.44 338 LYS A C 1
ATOM 2616 O O . LYS A 1 338 ? -24.938 -10.82 -22.188 1 53.44 338 LYS A O 1
ATOM 2621 N N . ALA A 1 339 ? -25.453 -8.922 -21.484 1 54.12 339 ALA A N 1
ATOM 2622 C CA . ALA A 1 339 ? -24.172 -8.227 -21.609 1 54.12 339 ALA A CA 1
ATOM 2623 C C . ALA A 1 339 ? -23.031 -9.086 -21.078 1 54.12 339 ALA A C 1
ATOM 2625 O O . ALA A 1 339 ? -21.906 -8.992 -21.578 1 54.12 339 ALA A O 1
ATOM 2626 N N . GLN A 1 340 ? -23.234 -9.984 -20.172 1 57.31 340 GLN A N 1
ATOM 2627 C CA . GLN A 1 340 ? -22.25 -10.82 -19.469 1 57.31 340 GLN A CA 1
ATOM 2628 C C . GLN A 1 340 ? -21.578 -11.789 -20.438 1 57.31 340 GLN A C 1
ATOM 2630 O O . GLN A 1 340 ? -20.391 -12.07 -20.312 1 57.31 340 GLN A O 1
ATOM 2635 N N . ASP A 1 341 ? -22.203 -12.195 -21.5 1 63 341 ASP A N 1
ATOM 2636 C CA . ASP A 1 341 ? -21.703 -13.219 -22.406 1 63 341 ASP A CA 1
ATOM 2637 C C . ASP A 1 341 ? -20.641 -12.648 -23.344 1 63 341 ASP A C 1
ATOM 2639 O O . ASP A 1 341 ? -19.719 -13.359 -23.75 1 63 341 ASP A O 1
ATOM 2643 N N . SER A 1 342 ? -20.594 -11.414 -23.406 1 77.31 342 SER A N 1
ATOM 2644 C CA . SER A 1 342 ? -19.703 -10.797 -24.375 1 77.31 342 SER A CA 1
ATOM 2645 C C . SER A 1 342 ? -18.281 -10.711 -23.828 1 77.31 342 SER A C 1
ATOM 2647 O O . SER A 1 342 ? -17.312 -10.734 -24.594 1 77.31 342 SER A O 1
ATOM 2649 N N . GLN A 1 343 ? -18.125 -10.844 -22.594 1 86.31 343 GLN A N 1
ATOM 2650 C CA . GLN A 1 343 ? -16.812 -10.672 -21.969 1 86.31 343 GLN A CA 1
ATOM 2651 C C . GLN A 1 343 ? -15.992 -11.953 -22.062 1 86.31 343 GLN A C 1
ATOM 2653 O O . GLN A 1 343 ? -14.773 -11.93 -21.891 1 86.31 343 GLN A O 1
ATOM 2658 N N . THR A 1 344 ? -16.609 -13.031 -22.359 1 89.69 344 THR A N 1
ATOM 2659 C CA . THR A 1 344 ? -15.875 -14.297 -22.391 1 89.69 344 THR A CA 1
ATOM 2660 C C . THR A 1 344 ? -15.828 -14.852 -23.812 1 89.69 344 THR A C 1
ATOM 2662 O O . THR A 1 344 ? -15.359 -15.977 -24.031 1 89.69 344 THR A O 1
ATOM 2665 N N . LYS A 1 345 ? -16.312 -14.078 -24.703 1 88.06 345 LYS A N 1
ATOM 2666 C CA . LYS A 1 345 ? -16.359 -14.562 -26.078 1 88.06 345 LYS A CA 1
ATOM 2667 C C . LYS A 1 345 ? -15.039 -14.273 -26.812 1 88.06 345 LYS A C 1
ATOM 2669 O O . LYS A 1 345 ? -14.375 -13.281 -26.516 1 88.06 345 LYS A O 1
ATOM 2674 N N . LEU A 1 346 ? -14.789 -15.203 -27.703 1 90.88 346 LEU A N 1
ATOM 2675 C CA . LEU A 1 346 ? -13.617 -15.055 -28.562 1 90.88 346 LEU A CA 1
ATOM 2676 C C . LEU A 1 346 ? -13.922 -14.156 -29.75 1 90.88 346 LEU A C 1
ATOM 2678 O O . LEU A 1 346 ? -14.898 -14.383 -30.469 1 90.88 346 LEU A O 1
ATOM 2682 N N . VAL A 1 347 ? -13.102 -13.164 -29.922 1 91 347 VAL A N 1
ATOM 2683 C CA . VAL A 1 347 ? -13.297 -12.227 -31.016 1 91 347 VAL A CA 1
ATOM 2684 C C . VAL A 1 347 ? -12.109 -12.305 -31.984 1 91 347 VAL A C 1
ATOM 2686 O O . VAL A 1 347 ? -10.961 -12.062 -31.578 1 91 347 VAL A O 1
ATOM 2689 N N . PRO A 1 348 ? -12.406 -12.641 -33.219 1 93 348 PRO A N 1
ATOM 2690 C CA . PRO A 1 348 ? -11.312 -12.672 -34.188 1 93 348 PRO A CA 1
ATOM 2691 C C . PRO A 1 348 ? -10.75 -11.281 -34.5 1 93 348 PRO A C 1
ATOM 2693 O O . PRO A 1 348 ? -11.5 -10.312 -34.562 1 93 348 PRO A O 1
ATOM 2696 N N . LEU A 1 349 ? -9.445 -11.25 -34.656 1 94.12 349 LEU A N 1
ATOM 2697 C CA . LEU A 1 349 ? -8.773 -9.992 -34.969 1 94.12 349 LEU A CA 1
ATOM 2698 C C . LEU A 1 349 ? -8.062 -10.086 -36.344 1 94.12 349 LEU A C 1
ATOM 2700 O O . LEU A 1 349 ? -7.531 -11.141 -36.688 1 94.12 349 LEU A O 1
ATOM 2704 N N . LEU A 1 350 ? -8.039 -8.961 -36.938 1 94.38 350 LEU A N 1
ATOM 2705 C CA . LEU A 1 350 ? -7.234 -8.852 -38.156 1 94.38 350 LEU A CA 1
ATOM 2706 C C . LEU A 1 350 ? -5.836 -8.344 -37.844 1 94.38 350 LEU A C 1
ATOM 2708 O O . LEU A 1 350 ? -5.664 -7.504 -36.938 1 94.38 350 LEU A O 1
ATOM 2712 N N . PRO A 1 351 ? -4.91 -8.953 -38.594 1 94.94 351 PRO A N 1
ATOM 2713 C CA . PRO A 1 351 ? -3.555 -8.445 -38.406 1 94.94 351 PRO A CA 1
ATOM 2714 C C . PRO A 1 351 ? -3.439 -6.945 -38.656 1 94.94 351 PRO A C 1
ATOM 2716 O O . PRO A 1 351 ? -4.047 -6.434 -39.594 1 94.94 351 PRO A O 1
ATOM 2719 N N . SER A 1 352 ? -2.832 -6.25 -37.812 1 95.31 352 SER A N 1
ATOM 2720 C CA . SER A 1 352 ? -2.625 -4.812 -37.938 1 95.31 352 SER A CA 1
ATOM 2721 C C . SER A 1 352 ? -1.33 -4.375 -37.25 1 95.31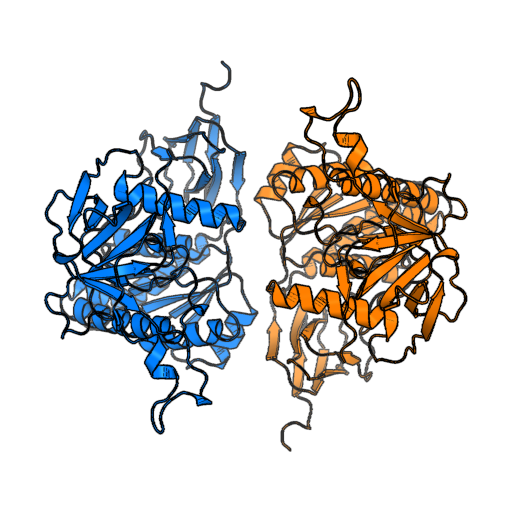 352 SER A C 1
ATOM 2723 O O . SER A 1 352 ? -0.742 -5.133 -36.5 1 95.31 352 SER A O 1
ATOM 2725 N N . HIS A 1 353 ? -0.961 -3.164 -37.531 1 93.88 353 HIS A N 1
ATOM 2726 C CA . HIS A 1 353 ? 0.254 -2.609 -36.938 1 93.88 353 HIS A CA 1
ATOM 2727 C C . HIS A 1 353 ? 0.107 -2.434 -35.438 1 93.88 353 HIS A C 1
ATOM 2729 O O . HIS A 1 353 ? 1.105 -2.363 -34.719 1 93.88 353 HIS A O 1
ATOM 2735 N N . ASN A 1 354 ? -1.062 -2.414 -34.969 1 93.38 354 ASN A N 1
ATOM 2736 C CA . ASN A 1 354 ? -1.341 -2.215 -33.531 1 93.38 354 ASN A CA 1
ATOM 2737 C C . ASN A 1 354 ? -0.864 -3.398 -32.688 1 93.38 354 ASN A C 1
ATOM 2739 O O . ASN A 1 354 ? -0.771 -3.301 -31.469 1 93.38 354 ASN A O 1
ATOM 2743 N N . LEU A 1 355 ? -0.518 -4.473 -33.344 1 95.75 355 LEU A N 1
ATOM 2744 C CA . LEU A 1 355 ? -0.109 -5.68 -32.625 1 95.75 355 LEU A CA 1
ATOM 2745 C C . LEU A 1 355 ? 1.39 -5.664 -32.344 1 95.75 355 LEU A C 1
ATOM 2747 O O . LEU A 1 355 ? 1.904 -6.539 -31.656 1 95.75 355 LEU A O 1
ATOM 2751 N N . LEU A 1 356 ? 2.031 -4.574 -32.812 1 95.75 356 LEU A N 1
ATOM 2752 C CA . LEU A 1 356 ? 3.467 -4.461 -32.594 1 95.75 356 LEU A CA 1
ATOM 2753 C C . LEU A 1 356 ? 3.783 -4.48 -31.109 1 95.75 356 LEU A C 1
ATOM 2755 O O . LEU A 1 356 ? 3.141 -3.775 -30.328 1 95.75 356 LEU A O 1
ATOM 2759 N N . HIS A 1 357 ? 4.684 -5.379 -30.703 1 95.94 357 HIS A N 1
ATOM 2760 C CA . HIS A 1 357 ? 5.227 -5.527 -29.359 1 95.94 357 HIS A CA 1
ATOM 2761 C C . HIS A 1 357 ? 4.227 -6.215 -28.438 1 95.94 357 HIS A C 1
ATOM 2763 O O . HIS A 1 357 ? 4.469 -6.336 -27.234 1 95.94 357 HIS A O 1
ATOM 2769 N N . HIS A 1 358 ? 3.115 -6.645 -28.938 1 96.69 358 HIS A N 1
ATOM 2770 C CA . HIS A 1 358 ? 2.174 -7.375 -28.094 1 96.69 358 HIS A CA 1
ATOM 2771 C C . HIS A 1 358 ? 2.629 -8.82 -27.891 1 96.69 358 HIS A C 1
ATOM 2773 O O . HIS A 1 358 ? 3.209 -9.422 -28.797 1 96.69 358 HIS A O 1
ATOM 2779 N N . ILE A 1 359 ? 2.311 -9.266 -26.719 1 97.12 359 ILE A N 1
ATOM 2780 C CA . ILE A 1 359 ? 2.523 -10.68 -26.422 1 97.12 359 ILE A CA 1
ATOM 2781 C C . ILE A 1 359 ? 1.334 -11.5 -26.922 1 97.12 359 ILE A C 1
ATOM 2783 O O . ILE A 1 359 ? 0.182 -11.086 -26.766 1 97.12 359 ILE A O 1
ATOM 2787 N N . LEU A 1 360 ? 1.621 -12.578 -27.531 1 97.69 360 LEU A N 1
ATOM 2788 C CA . LEU A 1 360 ? 0.592 -13.5 -28 1 97.69 360 LEU A CA 1
ATOM 2789 C C . LEU A 1 360 ? 0.736 -14.859 -27.312 1 97.69 360 LEU A C 1
ATOM 2791 O O . LEU A 1 360 ? 1.841 -15.398 -27.219 1 97.69 360 LEU A O 1
ATOM 2795 N N . SER A 1 361 ? -0.385 -15.359 -26.781 1 97.38 361 SER A N 1
ATOM 2796 C CA . SER A 1 361 ? -0.41 -16.719 -26.266 1 97.38 361 SER A CA 1
ATOM 2797 C C . SER A 1 361 ? -0.686 -17.734 -27.375 1 97.38 361 SER A C 1
ATOM 2799 O O . SER A 1 361 ? -1.577 -17.531 -28.203 1 97.38 361 SER A O 1
ATOM 2801 N N . VAL A 1 362 ? 0.062 -18.781 -27.375 1 97.12 362 VAL A N 1
ATOM 2802 C CA . VAL A 1 362 ? -0.177 -19.875 -28.328 1 97.12 362 VAL A CA 1
ATOM 2803 C C . VAL A 1 362 ? -1.101 -20.906 -27.703 1 97.12 362 VAL A C 1
ATOM 2805 O O . VAL A 1 362 ? -0.689 -21.656 -26.812 1 97.12 362 VAL A O 1
ATOM 2808 N N . SER A 1 363 ? -2.33 -20.984 -28.219 1 97.31 363 SER A N 1
ATOM 2809 C CA . SER A 1 363 ? -3.32 -21.906 -27.656 1 97.31 363 SER A CA 1
ATOM 2810 C C . SER A 1 363 ? -2.973 -23.359 -27.969 1 97.31 363 SER A C 1
ATOM 2812 O O . SER A 1 363 ? -2.426 -23.656 -29.031 1 97.31 363 SER A O 1
ATOM 2814 N N . ALA A 1 364 ? -3.322 -24.25 -27.078 1 95.44 364 ALA A N 1
ATOM 2815 C CA . ALA A 1 364 ? -3.139 -25.688 -27.328 1 95.44 364 ALA A CA 1
ATOM 2816 C C . ALA A 1 364 ? -4.25 -26.25 -28.203 1 95.44 364 ALA A C 1
ATOM 2818 O O . ALA A 1 364 ? -4.168 -27.375 -28.672 1 95.44 364 ALA A O 1
ATOM 2819 N N . ALA A 1 365 ? -5.215 -25.422 -28.422 1 94.31 365 ALA A N 1
ATOM 2820 C CA . ALA A 1 365 ? -6.336 -25.875 -29.25 1 94.31 365 ALA A CA 1
ATOM 2821 C C . ALA A 1 365 ? -5.887 -26.141 -30.688 1 94.31 365 ALA A C 1
ATOM 2823 O O . ALA A 1 365 ? -5.039 -25.438 -31.219 1 94.31 365 ALA A O 1
ATOM 2824 N N . THR A 1 366 ? -6.559 -27.141 -31.25 1 91.19 366 THR A N 1
ATOM 2825 C CA . THR A 1 366 ? -6.215 -27.516 -32.625 1 91.19 366 THR A CA 1
ATOM 2826 C C . THR A 1 366 ? -7.195 -26.906 -33.625 1 91.19 366 THR A C 1
ATOM 2828 O O . THR A 1 366 ? -6.859 -26.719 -34.781 1 91.19 366 THR A O 1
ATOM 2831 N N . THR A 1 367 ? -8.391 -26.75 -33.125 1 90.44 367 THR A N 1
ATOM 2832 C CA . THR A 1 367 ? -9.406 -26.172 -34 1 90.44 367 THR A CA 1
ATOM 2833 C C . THR A 1 367 ? -10.125 -25.016 -33.312 1 90.44 367 THR A C 1
ATOM 2835 O O . THR A 1 367 ? -10.156 -24.953 -32.094 1 90.44 367 THR A O 1
ATOM 2838 N N . VAL A 1 368 ? -10.703 -24.172 -34.094 1 87.19 368 VAL A N 1
ATOM 2839 C CA . VAL A 1 368 ? -11.352 -22.969 -33.594 1 87.19 368 VAL A CA 1
ATOM 2840 C C . VAL A 1 368 ? -12.68 -23.344 -32.938 1 87.19 368 VAL A C 1
ATOM 2842 O O . VAL A 1 368 ? -13.227 -22.562 -32.156 1 87.19 368 VAL A O 1
ATOM 2845 N N . ASP A 1 369 ? -13.109 -24.5 -33.219 1 84.88 369 ASP A N 1
ATOM 2846 C CA . ASP A 1 369 ? -14.398 -24.906 -32.688 1 84.88 369 ASP A CA 1
ATOM 2847 C C . ASP A 1 369 ? -14.273 -25.359 -31.25 1 84.88 369 ASP A C 1
ATOM 2849 O O . ASP A 1 369 ? -15.273 -25.453 -30.531 1 84.88 369 ASP A O 1
ATOM 2853 N N . GLN A 1 370 ? -13.086 -25.547 -30.812 1 84.62 370 GLN A N 1
ATOM 2854 C CA . GLN A 1 370 ? -12.859 -25.906 -29.422 1 84.62 370 GLN A CA 1
ATOM 2855 C C . GLN A 1 370 ? -13.047 -24.703 -28.5 1 84.62 370 GLN A C 1
ATOM 2857 O O . GLN A 1 370 ? -13.156 -23.578 -28.969 1 84.62 370 GLN A O 1
ATOM 2862 N N . ASP A 1 371 ? -13.18 -25.047 -27.203 1 90.69 371 ASP A N 1
ATOM 2863 C CA . ASP A 1 371 ? -13.266 -23.969 -26.219 1 90.69 371 ASP A CA 1
ATOM 2864 C C . ASP A 1 371 ? -11.891 -23.359 -25.969 1 90.69 371 ASP A C 1
ATOM 2866 O O . ASP A 1 371 ? -11.281 -23.594 -24.922 1 90.69 371 ASP A O 1
ATOM 2870 N N . ILE A 1 372 ? -11.516 -22.469 -26.812 1 92.56 372 ILE A N 1
ATOM 2871 C CA . ILE A 1 372 ? -10.164 -21.906 -26.844 1 92.56 372 ILE A CA 1
ATOM 2872 C C . ILE A 1 372 ? -9.906 -21.141 -25.547 1 92.56 372 ILE A C 1
ATOM 2874 O O . ILE A 1 372 ? -8.797 -21.188 -25 1 92.56 372 ILE A O 1
ATOM 2878 N N . VAL A 1 373 ? -10.922 -20.5 -25.062 1 93.31 373 VAL A N 1
ATOM 2879 C CA . VAL A 1 373 ? -10.773 -19.672 -23.875 1 93.31 373 VAL A CA 1
ATOM 2880 C C . VAL A 1 373 ? -10.398 -20.531 -22.672 1 93.31 373 VAL A C 1
ATOM 2882 O O . VAL A 1 373 ? -9.602 -20.125 -21.828 1 93.31 373 VAL A O 1
ATOM 2885 N N . GLU A 1 374 ? -10.891 -21.703 -22.609 1 94.31 374 GLU A N 1
ATOM 2886 C CA . GLU A 1 374 ? -10.68 -22.594 -21.484 1 94.31 374 GLU A CA 1
ATOM 2887 C C . GLU A 1 374 ? -9.625 -23.641 -21.797 1 94.31 374 GLU A C 1
ATOM 2889 O O . GLU A 1 374 ? -9.578 -24.703 -21.156 1 94.31 374 GLU A O 1
ATOM 2894 N N . THR A 1 375 ? -8.906 -23.359 -22.828 1 94.62 375 THR A N 1
ATOM 2895 C CA . THR A 1 375 ? -7.828 -24.266 -23.188 1 94.62 375 THR A CA 1
ATOM 2896 C C . THR A 1 375 ? -6.477 -23.719 -22.75 1 94.62 375 THR A C 1
ATOM 2898 O O . THR A 1 375 ? -6.246 -22.516 -22.797 1 94.62 375 THR A O 1
ATOM 2901 N N . ASN A 1 376 ? -5.621 -24.641 -22.359 1 93.88 376 ASN A N 1
ATOM 2902 C CA . ASN A 1 376 ? -4.309 -24.25 -21.859 1 93.88 376 ASN A CA 1
ATOM 2903 C C . ASN A 1 376 ? -3.443 -23.656 -22.969 1 93.88 376 ASN A C 1
ATOM 2905 O O . ASN A 1 376 ? -3.691 -23.906 -24.156 1 93.88 376 ASN A O 1
ATOM 2909 N N . VAL A 1 377 ? -2.459 -22.953 -22.562 1 95.31 377 VAL A N 1
ATOM 2910 C CA . VAL A 1 377 ? -1.534 -22.312 -23.5 1 95.31 377 VAL A CA 1
ATOM 2911 C C . VAL A 1 377 ? -0.236 -23.109 -23.562 1 95.31 377 VAL A C 1
ATOM 2913 O O . VAL A 1 377 ? 0.235 -23.641 -22.562 1 95.31 377 VAL A O 1
ATOM 2916 N N . LEU A 1 378 ? 0.36 -23.141 -24.734 1 94.44 378 LEU A N 1
ATOM 2917 C CA . LEU A 1 378 ? 1.602 -23.875 -24.938 1 94.44 378 LEU A CA 1
ATOM 2918 C C . LEU A 1 378 ? 2.812 -22.984 -24.688 1 94.44 378 LEU A C 1
ATOM 2920 O O . LEU A 1 378 ? 3.895 -23.469 -24.359 1 94.44 378 LEU A O 1
ATOM 2924 N N . GLY A 1 379 ? 2.598 -21.766 -24.891 1 94.75 379 GLY A N 1
ATOM 2925 C CA . GLY A 1 379 ? 3.676 -20.797 -24.734 1 94.75 379 GLY A CA 1
ATOM 2926 C C . GLY A 1 379 ? 3.301 -19.406 -25.203 1 94.75 379 GLY A C 1
ATOM 2927 O O . GLY A 1 379 ? 2.125 -19.109 -25.438 1 94.75 379 GLY A O 1
ATOM 2928 N N . PHE A 1 380 ? 4.383 -18.578 -25.312 1 96.19 380 PHE A N 1
ATOM 2929 C CA . PHE A 1 380 ? 4.137 -17.172 -25.656 1 96.19 380 PHE A CA 1
ATOM 2930 C C . PHE A 1 380 ? 5.137 -16.688 -26.703 1 96.19 380 PHE A C 1
ATOM 2932 O O . PHE A 1 380 ? 6.266 -17.172 -26.75 1 96.19 380 PHE A O 1
ATOM 2939 N N . ILE A 1 381 ? 4.68 -15.773 -27.469 1 97.12 381 ILE A N 1
ATOM 2940 C CA . ILE A 1 381 ? 5.551 -15.094 -28.422 1 97.12 381 ILE A CA 1
ATOM 2941 C C . ILE A 1 381 ? 5.309 -13.594 -28.359 1 97.12 381 ILE A C 1
ATOM 2943 O O . ILE A 1 381 ? 4.305 -13.141 -27.797 1 97.12 381 ILE A O 1
ATOM 2947 N N . VAL A 1 382 ? 6.27 -12.836 -28.922 1 97.12 382 VAL A N 1
ATOM 2948 C CA . VAL A 1 382 ? 6.125 -11.383 -28.984 1 97.12 382 VAL A CA 1
ATOM 2949 C C . VAL A 1 382 ? 6.273 -10.914 -30.438 1 97.12 382 VAL A C 1
ATOM 2951 O O . VAL A 1 382 ? 7.133 -11.406 -31.172 1 97.12 382 VAL A O 1
ATOM 2954 N N . VAL A 1 383 ? 5.395 -10 -30.797 1 97.12 383 VAL A N 1
ATOM 2955 C CA . VAL A 1 383 ? 5.48 -9.414 -32.125 1 97.12 383 VAL A CA 1
ATOM 2956 C C . VAL A 1 383 ? 6.52 -8.297 -32.125 1 97.12 383 VAL A C 1
ATOM 2958 O O . VAL A 1 383 ? 6.332 -7.266 -31.484 1 97.12 383 VAL A O 1
ATOM 2961 N N . THR A 1 384 ? 7.543 -8.461 -32.906 1 96.38 384 THR A N 1
ATOM 2962 C CA . THR A 1 384 ? 8.609 -7.465 -32.906 1 96.38 384 THR A CA 1
ATOM 2963 C C . THR A 1 384 ? 8.562 -6.633 -34.188 1 96.38 384 THR A C 1
ATOM 2965 O O . THR A 1 384 ? 9.203 -5.582 -34.281 1 96.38 384 THR A O 1
ATOM 2968 N N . GLY A 1 385 ? 7.844 -7.137 -35.125 1 96.06 385 GLY A N 1
ATOM 2969 C CA . GLY A 1 385 ? 7.688 -6.406 -36.375 1 96.06 385 GLY A CA 1
ATOM 2970 C C . GLY A 1 385 ? 6.406 -6.746 -37.094 1 96.06 385 GLY A C 1
ATOM 2971 O O . GLY A 1 385 ? 5.918 -7.875 -37.031 1 96.06 385 GLY A O 1
ATOM 2972 N N . VAL A 1 386 ? 5.859 -5.77 -37.812 1 96.5 386 VAL A N 1
ATOM 2973 C CA . VAL A 1 386 ? 4.664 -5.965 -38.625 1 96.5 386 VAL A CA 1
ATOM 2974 C C . VAL A 1 386 ? 4.891 -5.383 -40 1 96.5 386 VAL A C 1
ATOM 2976 O O . VAL A 1 386 ? 5.172 -4.191 -40.156 1 96.5 386 VAL A O 1
ATOM 2979 N N . ASP A 1 387 ? 4.809 -6.242 -40.969 1 96.94 387 ASP A N 1
ATOM 2980 C CA . ASP A 1 387 ? 4.891 -5.816 -42.375 1 96.94 387 ASP A CA 1
ATOM 2981 C C . ASP A 1 387 ? 3.559 -6.023 -43.094 1 96.94 387 ASP A C 1
ATOM 2983 O O . ASP A 1 387 ? 3.258 -7.125 -43.531 1 96.94 387 ASP A O 1
ATOM 2987 N N . MET A 1 388 ? 2.83 -4.977 -43.312 1 95.94 388 MET A N 1
ATOM 2988 C CA . MET A 1 388 ? 1.497 -5.062 -43.906 1 95.94 388 MET A CA 1
ATOM 2989 C C . MET A 1 388 ? 1.582 -5.352 -45.375 1 95.94 388 MET A C 1
ATOM 2991 O O . MET A 1 388 ? 0.693 -5.996 -45.938 1 95.94 388 MET A O 1
ATOM 2995 N N . ASP A 1 389 ? 2.637 -4.941 -46.031 1 96.25 389 ASP A N 1
ATOM 2996 C CA . ASP A 1 389 ? 2.805 -5.145 -47.469 1 96.25 389 ASP A CA 1
ATOM 2997 C C . ASP A 1 389 ? 3.068 -6.617 -47.781 1 96.25 389 ASP A C 1
ATOM 2999 O O . ASP A 1 389 ? 2.479 -7.172 -48.719 1 96.25 389 ASP A O 1
ATOM 3003 N N . LYS A 1 390 ? 3.936 -7.16 -46.969 1 96.94 390 LYS A N 1
ATOM 3004 C CA . LYS A 1 390 ? 4.285 -8.562 -47.188 1 96.94 390 LYS A CA 1
ATOM 3005 C C . LYS A 1 390 ? 3.367 -9.484 -46.406 1 96.94 390 LYS A C 1
ATOM 3007 O O . LYS A 1 390 ? 3.447 -10.711 -46.531 1 96.94 390 LYS A O 1
ATOM 3012 N N . SER A 1 391 ? 2.482 -8.938 -45.594 1 96.5 391 SER A N 1
ATOM 3013 C CA . SER A 1 391 ? 1.542 -9.672 -44.75 1 96.5 391 SER A CA 1
ATOM 3014 C C . SER A 1 391 ? 2.266 -10.656 -43.844 1 96.5 391 SER A C 1
ATOM 3016 O O . SER A 1 391 ? 1.928 -11.836 -43.781 1 96.5 391 SER A O 1
ATOM 3018 N N . LEU A 1 392 ? 3.252 -10.07 -43.156 1 96.56 392 LEU A N 1
ATOM 3019 C CA . LEU A 1 392 ? 4.074 -10.906 -42.281 1 96.56 392 LEU A CA 1
ATOM 3020 C C . LEU A 1 392 ? 4.238 -10.25 -40.906 1 96.56 392 LEU A C 1
ATOM 3022 O O . LEU A 1 392 ? 4.348 -9.031 -40.812 1 96.56 392 LEU A O 1
ATOM 3026 N N . PHE A 1 393 ? 4.242 -11.102 -39.938 1 97.44 393 PHE A N 1
ATOM 3027 C CA . PHE A 1 393 ? 4.727 -10.711 -38.625 1 97.44 393 PHE A CA 1
ATOM 3028 C C . PHE A 1 393 ? 6.152 -11.203 -38.406 1 97.44 393 PHE A C 1
ATOM 3030 O O . PHE A 1 393 ? 6.512 -12.297 -38.844 1 97.44 393 PHE A O 1
ATOM 3037 N N . THR A 1 394 ? 6.973 -10.414 -37.812 1 96.88 394 THR A N 1
ATOM 3038 C CA . THR A 1 394 ? 8.203 -10.898 -37.188 1 96.88 394 THR A CA 1
ATOM 3039 C C . THR A 1 394 ? 8.008 -11.164 -35.719 1 96.88 394 THR A C 1
ATOM 3041 O O . THR A 1 394 ? 7.543 -10.289 -34.969 1 96.88 394 THR A O 1
ATOM 3044 N N . VAL A 1 395 ? 8.336 -12.414 -35.312 1 97 395 VAL A N 1
ATOM 3045 C CA . VAL A 1 395 ? 8.031 -12.75 -33.906 1 97 395 VAL A CA 1
ATOM 3046 C C . VAL A 1 395 ? 9.305 -13.219 -33.219 1 97 395 VAL A C 1
ATOM 3048 O O . VAL A 1 395 ? 10.25 -13.664 -33.844 1 97 395 VAL A O 1
ATOM 3051 N N . LEU A 1 396 ? 9.32 -12.984 -31.906 1 96.25 396 LEU A N 1
ATOM 3052 C CA . LEU A 1 396 ? 10.305 -13.578 -31 1 96.25 396 LEU A CA 1
ATOM 3053 C C . LEU A 1 396 ? 9.719 -14.789 -30.281 1 96.25 396 LEU A C 1
ATOM 3055 O O . LEU A 1 396 ? 8.703 -14.68 -29.609 1 96.25 396 LEU A O 1
ATOM 3059 N N . SER A 1 397 ? 10.359 -15.977 -30.469 1 96.25 397 SER A N 1
ATOM 3060 C CA . SER A 1 397 ? 9.844 -17.234 -29.922 1 96.25 397 SER A CA 1
ATOM 3061 C C . SER A 1 397 ? 10.938 -18 -29.172 1 96.25 397 SER A C 1
ATOM 3063 O O . SER A 1 397 ? 12.102 -17.969 -29.562 1 96.25 397 SER A O 1
ATOM 3065 N N . PRO A 1 398 ? 10.508 -18.656 -28.062 1 93.44 398 PRO A N 1
ATOM 3066 C CA . PRO A 1 398 ? 11.5 -19.484 -27.375 1 93.44 398 PRO A CA 1
ATOM 3067 C C . PRO A 1 398 ? 11.93 -20.703 -28.203 1 93.44 398 PRO A C 1
ATOM 3069 O O . PRO A 1 398 ? 13.055 -21.172 -28.062 1 93.44 398 PRO A O 1
ATOM 3072 N N . SER A 1 399 ? 11.008 -21.203 -28.984 1 92.25 399 SER A N 1
ATOM 3073 C CA . SER A 1 399 ? 11.289 -22.359 -29.844 1 92.25 399 SER A CA 1
ATOM 3074 C C . SER A 1 399 ? 11.445 -21.953 -31.297 1 92.25 399 SER A C 1
ATOM 3076 O O . SER A 1 399 ? 10.938 -20.906 -31.719 1 92.25 399 SER A O 1
ATOM 3078 N N . PRO A 1 400 ? 12.156 -22.781 -31.984 1 92.75 400 PRO A N 1
ATOM 3079 C CA . PRO A 1 400 ? 12.336 -22.453 -33.406 1 92.75 400 PRO A CA 1
ATOM 3080 C C . PRO A 1 400 ? 11.055 -22.656 -34.219 1 92.75 400 PRO A C 1
ATOM 3082 O O . PRO A 1 400 ? 10.078 -23.219 -33.719 1 92.75 400 PRO A O 1
ATOM 3085 N N . ARG A 1 401 ? 11.102 -22.078 -35.438 1 91.19 401 ARG A N 1
ATOM 3086 C CA . ARG A 1 401 ? 9.977 -22.25 -36.344 1 91.19 401 ARG A CA 1
ATOM 3087 C C . ARG A 1 401 ? 9.766 -23.734 -36.688 1 91.19 401 ARG A C 1
ATOM 3089 O O . ARG A 1 401 ? 10.719 -24.516 -36.688 1 91.19 401 ARG A O 1
ATOM 3096 N N . PRO A 1 402 ? 8.547 -24.219 -36.969 1 92.44 402 PRO A N 1
ATOM 3097 C CA . PRO A 1 402 ? 7.309 -23.438 -37 1 92.44 402 PRO A CA 1
ATOM 3098 C C . PRO A 1 402 ? 6.637 -23.312 -35.656 1 92.44 402 PRO A C 1
ATOM 3100 O O . PRO A 1 402 ? 7.039 -23.969 -34.688 1 92.44 402 PRO A O 1
ATOM 3103 N N . LEU A 1 403 ? 5.68 -22.469 -35.594 1 94.69 403 LEU A N 1
ATOM 3104 C CA . LEU A 1 403 ? 4.887 -22.375 -34.344 1 94.69 403 LEU A CA 1
ATOM 3105 C C . LEU A 1 403 ? 4.188 -23.688 -34.062 1 94.69 403 LEU A C 1
ATOM 3107 O O . LEU A 1 403 ? 3.709 -24.375 -34.969 1 94.69 403 LEU A O 1
ATOM 3111 N N . PRO A 1 404 ? 4.141 -24.031 -32.812 1 93.81 404 PRO A N 1
ATOM 3112 C CA . PRO A 1 404 ? 3.502 -25.297 -32.469 1 93.81 404 PRO A CA 1
ATOM 3113 C C . PRO A 1 404 ? 2.018 -25.328 -32.812 1 93.81 404 PRO A C 1
ATOM 3115 O O . PRO A 1 404 ? 1.46 -26.406 -33.062 1 93.81 404 PRO A O 1
ATOM 3118 N N . ARG A 1 405 ? 1.336 -24.203 -32.688 1 94.75 405 ARG A N 1
ATOM 3119 C CA . ARG A 1 405 ? -0.065 -24.047 -33.062 1 94.75 405 ARG A CA 1
ATOM 3120 C C . ARG A 1 405 ? -0.299 -22.703 -33.75 1 94.75 405 ARG A C 1
ATOM 3122 O O . ARG A 1 405 ? 0.515 -21.797 -33.656 1 94.75 405 ARG A O 1
ATOM 3129 N N . ASN A 1 406 ? -1.428 -22.641 -34.438 1 95.5 406 ASN A N 1
ATOM 3130 C CA . ASN A 1 406 ? -1.656 -21.453 -35.25 1 95.5 406 ASN A CA 1
ATOM 3131 C C . ASN A 1 406 ? -2.742 -20.562 -34.656 1 95.5 406 ASN A C 1
ATOM 3133 O O . ASN A 1 406 ? -3.125 -19.547 -35.25 1 95.5 406 ASN A O 1
ATOM 3137 N N . ILE A 1 407 ? -3.279 -21.031 -33.562 1 97.25 407 ILE A N 1
ATOM 3138 C CA . ILE A 1 407 ? -4.277 -20.203 -32.875 1 97.25 407 ILE A CA 1
ATOM 3139 C C . ILE A 1 407 ? -3.602 -19.359 -31.797 1 97.25 407 ILE A C 1
ATOM 3141 O O . ILE A 1 407 ? -3.07 -19.891 -30.828 1 97.25 407 ILE A O 1
ATOM 3145 N N . LEU A 1 408 ? -3.662 -18.047 -32.031 1 97.88 408 LEU A N 1
ATOM 3146 C CA . LEU A 1 408 ? -2.955 -17.125 -31.156 1 97.88 408 LEU A CA 1
ATOM 3147 C C . LEU A 1 408 ? -3.93 -16.172 -30.469 1 97.88 408 LEU A C 1
ATOM 3149 O O . LEU A 1 408 ? -4.895 -15.711 -31.078 1 97.88 408 LEU A O 1
ATOM 3153 N N . LEU A 1 409 ? -3.713 -15.93 -29.172 1 97.75 409 LEU A N 1
ATOM 3154 C CA . LEU A 1 409 ? -4.516 -15 -28.391 1 97.75 409 LEU A CA 1
ATOM 3155 C C . LEU A 1 409 ? -3.711 -13.758 -28.016 1 97.75 409 LEU A C 1
ATOM 3157 O O . LEU A 1 409 ? -2.625 -13.867 -27.438 1 97.75 409 LEU A O 1
ATOM 3161 N N . VAL A 1 410 ? -4.266 -12.609 -28.219 1 96.88 410 VAL A N 1
ATOM 3162 C CA . VAL A 1 410 ? -3.547 -11.352 -28.031 1 96.88 410 VAL A CA 1
ATOM 3163 C C . VAL A 1 410 ? -3.709 -10.867 -26.594 1 96.88 410 VAL A C 1
ATOM 3165 O O . VAL A 1 410 ? -4.82 -10.859 -26.062 1 96.88 410 VAL A O 1
ATOM 3168 N N . MET A 1 411 ? -2.588 -10.461 -25.984 1 95.38 411 MET A N 1
ATOM 3169 C CA . MET A 1 411 ? -2.598 -9.859 -24.656 1 95.38 411 MET A CA 1
ATOM 3170 C C . MET A 1 411 ? -2.535 -8.336 -24.734 1 95.38 411 MET A C 1
ATOM 3172 O O . MET A 1 411 ? -1.971 -7.789 -25.688 1 95.38 411 MET A O 1
ATOM 3176 N N . ASP A 1 412 ? -3.102 -7.68 -23.75 1 92.94 412 ASP A N 1
ATOM 3177 C CA . ASP A 1 412 ? -2.965 -6.234 -23.625 1 92.94 412 ASP A CA 1
ATOM 3178 C C . ASP A 1 412 ? -1.615 -5.859 -23.016 1 92.94 412 ASP A C 1
ATOM 3180 O O . ASP A 1 412 ? -1.347 -4.684 -22.766 1 92.94 412 ASP A O 1
ATOM 3184 N N . ILE A 1 413 ? -0.787 -6.734 -22.891 1 92.19 413 ILE A N 1
ATOM 3185 C CA . ILE A 1 413 ? 0.544 -6.535 -22.328 1 92.19 413 ILE A CA 1
ATOM 3186 C C . ILE A 1 413 ? 1.573 -6.457 -23.453 1 92.19 413 ILE A C 1
ATOM 3188 O O . ILE A 1 413 ? 1.58 -7.297 -24.359 1 92.19 413 ILE A O 1
ATOM 3192 N N . GLN A 1 414 ? 2.375 -5.441 -23.344 1 93.25 414 GLN A N 1
ATOM 3193 C CA . GLN A 1 414 ? 3.389 -5.219 -24.375 1 93.25 414 GLN A CA 1
ATOM 3194 C C . GLN A 1 414 ? 4.793 -5.395 -23.797 1 93.25 414 GLN A C 1
ATOM 3196 O O . GLN A 1 414 ? 5.012 -5.219 -22.594 1 93.25 414 GLN A O 1
ATOM 3201 N N . PHE A 1 415 ? 5.652 -5.801 -24.609 1 93.31 415 PHE A N 1
ATOM 3202 C CA . PHE A 1 415 ? 7.059 -5.996 -24.266 1 93.31 415 PHE A CA 1
ATOM 3203 C C . PHE A 1 415 ? 7.965 -5.531 -25.391 1 93.31 415 PHE A C 1
ATOM 3205 O O . PHE A 1 415 ? 7.832 -5.988 -26.531 1 93.31 415 PHE A O 1
ATOM 3212 N N . MET A 1 416 ? 8.766 -4.543 -25.094 1 88.19 416 MET A N 1
ATOM 3213 C CA . MET A 1 416 ? 9.742 -4.066 -26.078 1 88.19 416 MET A CA 1
ATOM 3214 C C . MET A 1 416 ? 11.133 -4.598 -25.75 1 88.19 416 MET A C 1
ATOM 3216 O O . MET A 1 416 ? 11.664 -4.352 -24.656 1 88.19 416 MET A O 1
ATOM 3220 N N . ASP A 1 417 ? 11.602 -5.285 -26.641 1 80.81 417 ASP A N 1
ATOM 3221 C CA . ASP A 1 417 ? 12.922 -5.883 -26.469 1 80.81 417 ASP A CA 1
ATOM 3222 C C . ASP A 1 417 ? 14.031 -4.863 -26.734 1 80.81 417 ASP A C 1
ATOM 3224 O O . ASP A 1 417 ? 14.602 -4.832 -27.828 1 80.81 417 ASP A O 1
ATOM 3228 N N . ILE A 1 418 ? 14.203 -3.92 -25.984 1 67.06 418 ILE A N 1
ATOM 3229 C CA . ILE A 1 418 ? 15.18 -2.873 -26.266 1 67.06 418 ILE A CA 1
ATOM 3230 C C . ILE A 1 418 ? 16.516 -3.225 -25.609 1 67.06 418 ILE A C 1
ATOM 3232 O O . ILE A 1 418 ? 17.547 -2.604 -25.891 1 67.06 418 ILE A O 1
ATOM 3236 N N . LYS A 1 419 ? 16.688 -4.121 -24.797 1 57.84 419 LYS A N 1
ATOM 3237 C CA . LYS A 1 419 ? 18.016 -4.281 -24.203 1 57.84 419 LYS A CA 1
ATOM 3238 C C . LYS A 1 419 ? 18.922 -5.125 -25.094 1 57.84 419 LYS A C 1
ATOM 3240 O O . LYS A 1 419 ? 18.469 -6.094 -25.703 1 57.84 419 LYS A O 1
ATOM 3245 N N . MET B 1 1 ? -37.531 -2.342 9.312 1 27.62 1 MET B N 1
ATOM 3246 C CA . MET B 1 1 ? -37.938 -2.023 10.672 1 27.62 1 MET B CA 1
ATOM 3247 C C . MET B 1 1 ? -36.875 -2.457 11.68 1 27.62 1 MET B C 1
ATOM 3249 O O . MET B 1 1 ? -37 -2.193 12.875 1 27.62 1 MET B O 1
ATOM 3253 N N . ALA B 1 2 ? -36.219 -3.688 11.438 1 33.88 2 ALA B N 1
ATOM 3254 C CA . ALA B 1 2 ? -35.219 -4.285 12.32 1 33.88 2 ALA B CA 1
ATOM 3255 C C . ALA B 1 2 ? -34 -3.373 12.477 1 33.88 2 ALA B C 1
ATOM 3257 O O . ALA B 1 2 ? -33.094 -3.664 13.258 1 33.88 2 ALA B O 1
ATOM 3258 N N . ASP B 1 3 ? -33.625 -2.41 11.602 1 47.12 3 ASP B N 1
ATOM 3259 C CA . ASP B 1 3 ? -32.625 -1.438 11.211 1 47.12 3 ASP B CA 1
ATOM 3260 C C . ASP B 1 3 ? -32.594 -0.262 12.188 1 47.12 3 ASP B C 1
ATOM 3262 O O . ASP B 1 3 ? -31.656 0.547 12.156 1 47.12 3 ASP B O 1
ATOM 3266 N N . ASP B 1 4 ? -33.688 0.05 12.812 1 57.31 4 ASP B N 1
ATOM 3267 C CA . ASP B 1 4 ? -33.906 1.227 13.648 1 57.31 4 ASP B CA 1
ATOM 3268 C C . ASP B 1 4 ? -33.281 1.046 15.031 1 57.31 4 ASP B C 1
ATOM 3270 O O . ASP B 1 4 ? -33.156 2.012 15.789 1 57.31 4 ASP B O 1
ATOM 3274 N N . GLU B 1 5 ? -33.156 -0.209 15.547 1 68.5 5 GLU B N 1
ATOM 3275 C CA . GLU B 1 5 ? -32.688 -0.355 16.922 1 68.5 5 GLU B CA 1
ATOM 3276 C C . GLU B 1 5 ? -31.156 -0.546 16.953 1 68.5 5 GLU B C 1
ATOM 3278 O O . GLU B 1 5 ? -30.625 -1.417 16.266 1 68.5 5 GLU B O 1
ATOM 3283 N N . GLY B 1 6 ? -30.391 0.344 17.297 1 86.94 6 GLY B N 1
ATOM 3284 C CA . GLY B 1 6 ? -28.953 0.396 17.438 1 86.94 6 GLY B CA 1
ATOM 3285 C C . GLY B 1 6 ? -28.359 -0.9 17.953 1 86.94 6 GLY B C 1
ATOM 3286 O O . GLY B 1 6 ? -29.047 -1.699 18.594 1 86.94 6 GLY B O 1
ATOM 3287 N N . THR B 1 7 ? -27.234 -1.453 17.391 1 93.44 7 THR B N 1
ATOM 3288 C CA . THR B 1 7 ? -26.484 -2.611 17.875 1 93.44 7 THR B CA 1
ATOM 3289 C C . THR B 1 7 ? -25.578 -2.232 19.047 1 93.44 7 THR B C 1
ATOM 3291 O O . THR B 1 7 ? -24.875 -1.232 18.984 1 93.44 7 THR B O 1
ATOM 3294 N N . GLU B 1 8 ? -25.75 -3.057 20.078 1 96.19 8 GLU B N 1
ATOM 3295 C CA . GLU B 1 8 ? -24.953 -2.803 21.266 1 96.19 8 GLU B CA 1
ATOM 3296 C C . GLU B 1 8 ? -23.656 -3.623 21.25 1 96.19 8 GLU B C 1
ATOM 3298 O O . GLU B 1 8 ? -23.688 -4.812 20.938 1 96.19 8 GLU B O 1
ATOM 3303 N N . PHE B 1 9 ? -22.547 -2.979 21.547 1 97.44 9 PHE B N 1
ATOM 3304 C CA . PHE B 1 9 ? -21.25 -3.627 21.641 1 97.44 9 PHE B CA 1
ATOM 3305 C C . PHE B 1 9 ? -20.688 -3.492 23.047 1 97.44 9 PHE B C 1
ATOM 3307 O O . PHE B 1 9 ? -20.516 -2.379 23.547 1 97.44 9 PHE B O 1
ATOM 3314 N N . LYS B 1 10 ? -20.391 -4.578 23.672 1 97.88 10 LYS B N 1
ATOM 3315 C CA . LYS B 1 10 ? -19.734 -4.578 24.969 1 97.88 10 LYS B CA 1
ATOM 3316 C C . LYS B 1 10 ? -18.234 -4.855 24.812 1 97.88 10 LYS B C 1
ATOM 3318 O O . LYS B 1 10 ? -17.844 -5.945 24.406 1 97.88 10 LYS B O 1
ATOM 3323 N N . LEU B 1 11 ? -17.469 -3.879 25.094 1 98 11 LEU B N 1
ATOM 3324 C CA . LEU B 1 11 ? -16.016 -3.98 24.953 1 98 11 LEU B CA 1
ATOM 3325 C C . LEU B 1 11 ? -15.352 -4.254 26.297 1 98 11 LEU B C 1
ATOM 3327 O O . LEU B 1 11 ? -15.711 -3.643 27.297 1 98 11 LEU B O 1
ATOM 3331 N N . GLN B 1 12 ? -14.422 -5.172 26.297 1 97.62 12 GLN B N 1
ATOM 3332 C CA . GLN B 1 12 ? -13.578 -5.414 27.469 1 97.62 12 GLN B CA 1
ATOM 3333 C C . GLN B 1 12 ? -12.398 -4.449 27.5 1 97.62 12 GLN B C 1
ATOM 3335 O O . GLN B 1 12 ? -12.156 -3.721 26.531 1 97.62 12 GLN B O 1
ATOM 3340 N N . ALA B 1 13 ? -11.703 -4.469 28.625 1 97.25 13 ALA B N 1
ATOM 3341 C CA . ALA B 1 13 ? -10.531 -3.604 28.75 1 97.25 13 ALA B CA 1
ATOM 3342 C C . ALA B 1 13 ? -9.523 -3.885 27.656 1 97.25 13 ALA B C 1
ATOM 3344 O O . ALA B 1 13 ? -9.289 -5.043 27.297 1 97.25 13 ALA B O 1
ATOM 3345 N N . ASN B 1 14 ? -8.953 -2.803 27.172 1 96.88 14 ASN B N 1
ATOM 3346 C CA . ASN B 1 14 ? -7.895 -2.842 26.172 1 96.88 14 ASN B CA 1
ATOM 3347 C C . ASN B 1 14 ? -8.398 -3.398 24.844 1 96.88 14 ASN B C 1
ATOM 3349 O O . ASN B 1 14 ? -7.68 -4.125 24.156 1 96.88 14 ASN B O 1
ATOM 3353 N N . SER B 1 15 ? -9.68 -3.117 24.516 1 96.88 15 SER B N 1
ATOM 3354 C CA . SER B 1 15 ? -10.266 -3.51 23.234 1 96.88 15 SER B CA 1
ATOM 3355 C C . SER B 1 15 ? -10.734 -2.295 22.453 1 96.88 15 SER B C 1
ATOM 3357 O O . SER B 1 15 ? -10.82 -1.191 22.984 1 96.88 15 SER B O 1
ATOM 3359 N N . GLU B 1 16 ? -10.992 -2.539 21.203 1 97.06 16 GLU B N 1
ATOM 3360 C CA . GLU B 1 16 ? -11.344 -1.447 20.297 1 97.06 16 GLU B CA 1
ATOM 3361 C C . GLU B 1 16 ? -12.492 -1.845 19.375 1 97.06 16 GLU B C 1
ATOM 3363 O O . GLU B 1 16 ? -12.523 -2.969 18.875 1 97.06 16 GLU B O 1
ATOM 3368 N N . LEU B 1 17 ? -13.492 -0.965 19.297 1 97.75 17 LEU B N 1
ATOM 3369 C CA . LEU B 1 17 ? -14.523 -1.131 18.281 1 97.75 17 LEU B CA 1
ATOM 3370 C C . LEU B 1 17 ? -14.125 -0.429 16.984 1 97.75 17 LEU B C 1
ATOM 3372 O O . LEU B 1 17 ? -13.875 0.777 16.984 1 97.75 17 LEU B O 1
ATOM 3376 N N . ARG B 1 18 ? -14.016 -1.182 15.93 1 96.5 18 ARG B N 1
ATOM 3377 C CA . ARG B 1 18 ? -13.664 -0.652 14.617 1 96.5 18 ARG B CA 1
ATOM 3378 C C . ARG B 1 18 ? -14.836 -0.76 13.648 1 96.5 18 ARG B C 1
ATOM 3380 O O . ARG B 1 18 ? -15.5 -1.796 13.586 1 96.5 18 ARG B O 1
ATOM 3387 N N . PHE B 1 19 ? -15.172 0.322 13 1 95.38 19 PHE B N 1
ATOM 3388 C CA . PHE B 1 19 ? -16.234 0.224 12 1 95.38 19 PHE B CA 1
ATOM 3389 C C . PHE B 1 19 ? -16 1.222 10.875 1 95.38 19 PHE B C 1
ATOM 3391 O O . PHE B 1 19 ? -15.242 2.18 11.023 1 95.38 19 PHE B O 1
ATOM 3398 N N . GLU B 1 20 ? -16.547 0.978 9.766 1 92.88 20 GLU B N 1
ATOM 3399 C CA . GLU B 1 20 ? -16.547 1.831 8.586 1 92.88 20 GLU B CA 1
ATOM 3400 C C . GLU B 1 20 ? -17.969 2.143 8.117 1 92.88 20 GLU B C 1
ATOM 3402 O O . GLU B 1 20 ? -18.781 1.235 7.965 1 92.88 20 GLU B O 1
ATOM 3407 N N . VAL B 1 21 ? -18.188 3.393 7.887 1 93.19 21 VAL B N 1
ATOM 3408 C CA . VAL B 1 21 ? -19.531 3.811 7.492 1 93.19 21 VAL B CA 1
ATOM 3409 C C . VAL B 1 21 ? -19.75 3.504 6.012 1 93.19 21 VAL B C 1
ATOM 3411 O O . VAL B 1 21 ? -18.859 3.729 5.184 1 93.19 21 VAL B O 1
ATOM 3414 N N . GLU B 1 22 ? -20.859 2.953 5.68 1 90.44 22 GLU B N 1
ATOM 3415 C CA . GLU B 1 22 ? -21.203 2.615 4.305 1 90.44 22 GLU B CA 1
ATOM 3416 C C . GLU B 1 22 ? -21.359 3.871 3.449 1 90.44 22 GLU B C 1
ATOM 3418 O O . GLU B 1 22 ? -21.703 4.934 3.963 1 90.44 22 GLU B O 1
ATOM 3423 N N . ALA B 1 23 ? -21.141 3.646 2.158 1 83.06 23 ALA B N 1
ATOM 3424 C CA . ALA B 1 23 ? -21.297 4.766 1.232 1 83.06 23 ALA B CA 1
ATOM 3425 C C . ALA B 1 23 ? -22.703 5.336 1.28 1 83.06 23 ALA B C 1
ATOM 3427 O O . ALA B 1 23 ? -23.688 4.582 1.333 1 83.06 23 ALA B O 1
ATOM 3428 N N . LYS B 1 24 ? -22.859 6.613 1.341 1 84.94 24 LYS B N 1
ATOM 3429 C CA . LYS B 1 24 ? -24.109 7.355 1.328 1 84.94 24 LYS B CA 1
ATOM 3430 C C . LYS B 1 24 ? -24.922 7.078 2.59 1 84.94 24 LYS B C 1
ATOM 3432 O O . LYS B 1 24 ? -26.156 7.18 2.58 1 84.94 24 LYS B O 1
ATOM 3437 N N . ALA B 1 25 ? -24.297 6.57 3.623 1 90.62 25 ALA B N 1
ATOM 3438 C CA . ALA B 1 25 ? -24.969 6.332 4.902 1 90.62 25 ALA B CA 1
ATOM 3439 C C . ALA B 1 25 ? -24.297 7.129 6.023 1 90.62 25 ALA B C 1
ATOM 3441 O O . ALA B 1 25 ? -23.297 7.809 5.797 1 90.62 25 ALA B O 1
ATOM 3442 N N . SER B 1 26 ? -25.016 7.242 7.102 1 92.19 26 SER B N 1
ATOM 3443 C CA . SER B 1 26 ? -24.469 7.848 8.312 1 92.19 26 SER B CA 1
ATOM 3444 C C . SER B 1 26 ? -24.625 6.918 9.516 1 92.19 26 SER B C 1
ATOM 3446 O O . SER B 1 26 ? -25.516 6.066 9.531 1 92.19 26 SER B O 1
ATOM 3448 N N . VAL B 1 27 ? -23.719 7.043 10.398 1 95.12 27 VAL B N 1
ATOM 3449 C CA . VAL B 1 27 ? -23.734 6.191 11.586 1 95.12 27 VAL B CA 1
ATOM 3450 C C . VAL B 1 27 ? -23.656 7.055 12.844 1 95.12 27 VAL B C 1
ATOM 3452 O O . VAL B 1 27 ? -22.984 8.094 12.852 1 95.12 27 VAL B O 1
ATOM 3455 N N . GLU B 1 28 ? -24.438 6.641 13.805 1 96.5 28 GLU B N 1
ATOM 3456 C CA . GLU B 1 28 ? -24.406 7.301 15.109 1 96.5 28 GLU B CA 1
ATOM 3457 C C . GLU B 1 28 ? -23.875 6.363 16.188 1 96.5 28 GLU B C 1
ATOM 3459 O O . GLU B 1 28 ? -24.25 5.191 16.234 1 96.5 28 GLU B O 1
ATOM 3464 N N . ILE B 1 29 ? -23.016 6.895 17.016 1 96.69 29 ILE B N 1
ATOM 3465 C CA . ILE B 1 29 ? -22.453 6.117 18.109 1 96.69 29 ILE B CA 1
ATOM 3466 C C . ILE B 1 29 ? -22.734 6.82 19.438 1 96.69 29 ILE B C 1
ATOM 3468 O O . ILE B 1 29 ? -22.703 8.047 19.516 1 96.69 29 ILE B O 1
ATOM 3472 N N . GLU B 1 30 ? -23.094 6 20.422 1 97.31 30 GLU B N 1
ATOM 3473 C CA . GLU B 1 30 ? -23.344 6.492 21.766 1 97.31 30 GLU B CA 1
ATOM 3474 C C . GLU B 1 30 ? -22.719 5.578 22.812 1 97.31 30 GLU B C 1
ATOM 3476 O O . GLU B 1 30 ? -22.875 4.355 22.75 1 97.31 30 GLU B O 1
ATOM 3481 N N . MET B 1 31 ? -21.969 6.172 23.672 1 97.62 31 MET B N 1
ATOM 3482 C CA . MET B 1 31 ? -21.438 5.398 24.797 1 97.62 31 MET B CA 1
ATOM 3483 C C . MET B 1 31 ? -22.422 5.336 25.953 1 97.62 31 MET B C 1
ATOM 3485 O O . MET B 1 31 ? -22.766 6.363 26.531 1 97.62 31 MET B O 1
ATOM 3489 N N . LEU B 1 32 ? -22.781 4.227 26.297 1 97.31 32 LEU B N 1
ATOM 3490 C CA . LEU B 1 32 ? -23.812 4.023 27.312 1 97.31 32 LEU B CA 1
ATOM 3491 C C . LEU B 1 32 ? -23.203 3.896 28.703 1 97.31 32 LEU B C 1
ATOM 3493 O O . LEU B 1 32 ? -23.812 4.324 29.688 1 97.31 32 LEU B O 1
ATOM 3497 N N . ASP B 1 33 ? -22.125 3.258 28.719 1 97.31 33 ASP B N 1
ATOM 3498 C CA . ASP B 1 33 ? -21.453 3.018 30 1 97.31 33 ASP B CA 1
ATOM 3499 C C . ASP B 1 33 ? -19.953 2.857 29.797 1 97.31 33 ASP B C 1
ATOM 3501 O O . ASP B 1 33 ? -19.484 2.521 28.719 1 97.31 33 ASP B O 1
ATOM 3505 N N . GLY B 1 34 ? -19.234 3.238 30.906 1 97.44 34 GLY B N 1
ATOM 3506 C CA . GLY B 1 34 ? -17.781 3.072 30.891 1 97.44 34 GLY B CA 1
ATOM 3507 C C . GLY B 1 34 ? -17.047 4.289 30.375 1 97.44 34 GLY B C 1
ATOM 3508 O O . GLY B 1 34 ? -17.5 5.422 30.547 1 97.44 34 GLY B O 1
ATOM 3509 N N . ARG B 1 35 ? -15.789 4.023 29.938 1 97.69 35 ARG B N 1
ATOM 3510 C CA . ARG B 1 35 ? -14.945 5.062 29.359 1 97.69 35 ARG B CA 1
ATOM 3511 C C . ARG B 1 35 ? -14.305 4.582 28.062 1 97.69 35 ARG B C 1
ATOM 3513 O O . ARG B 1 35 ? -13.852 3.436 27.969 1 97.69 35 ARG B O 1
ATOM 3520 N N . ALA B 1 36 ? -14.383 5.48 27.078 1 98 36 ALA B N 1
ATOM 3521 C CA . ALA B 1 36 ? -13.781 5.176 25.781 1 98 36 ALA B CA 1
ATOM 3522 C C . ALA B 1 36 ? -13.25 6.441 25.109 1 98 36 ALA B C 1
ATOM 3524 O O . ALA B 1 36 ? -13.594 7.555 25.516 1 98 36 ALA B O 1
ATOM 3525 N N . GLU B 1 37 ? -12.406 6.223 24.219 1 98 37 GLU B N 1
ATOM 3526 C CA . GLU B 1 37 ? -11.844 7.355 23.484 1 98 37 GLU B CA 1
ATOM 3527 C C . GLU B 1 37 ? -11.727 7.051 21.984 1 98 37 GLU B C 1
ATOM 3529 O O . GLU B 1 37 ? -11.594 5.891 21.594 1 98 37 GLU B O 1
ATOM 3534 N N . MET B 1 38 ? -11.836 8.062 21.234 1 97.44 38 MET B N 1
ATOM 3535 C CA . MET B 1 38 ? -11.555 7.988 19.797 1 97.44 38 MET B CA 1
ATOM 3536 C C . MET B 1 38 ? -10.289 8.766 19.453 1 97.44 38 MET B C 1
ATOM 3538 O O . MET B 1 38 ? -10.273 9.992 19.516 1 97.44 38 MET B O 1
ATOM 3542 N N . PHE B 1 39 ? -9.305 8.07 19.094 1 96.5 39 PHE B N 1
ATOM 3543 C CA . PHE B 1 39 ? -8.023 8.641 18.688 1 96.5 39 PHE B CA 1
ATOM 3544 C C . PHE B 1 39 ? -7.539 9.664 19.703 1 96.5 39 PHE B C 1
ATOM 3546 O O . PHE B 1 39 ? -7.125 10.766 19.328 1 96.5 39 PHE B O 1
ATOM 3553 N N . GLY B 1 40 ? -7.711 9.352 20.938 1 96.44 40 GLY B N 1
ATOM 3554 C CA . GLY B 1 40 ? -7.172 10.188 22 1 96.44 40 GLY B CA 1
ATOM 3555 C C . GLY B 1 40 ? -8.203 11.117 22.609 1 96.44 40 GLY B C 1
ATOM 3556 O O . GLY B 1 40 ? -7.973 11.695 23.672 1 96.44 40 GLY B O 1
ATOM 3557 N N . THR B 1 41 ? -9.297 11.312 22.016 1 97.25 41 THR B N 1
ATOM 3558 C CA . THR B 1 41 ? -10.367 12.141 22.562 1 97.25 41 THR B CA 1
ATOM 3559 C C . THR B 1 41 ? -11.367 11.289 23.344 1 97.25 41 THR B C 1
ATOM 3561 O O . THR B 1 41 ? -11.938 10.344 22.797 1 97.25 41 THR B O 1
ATOM 3564 N N . GLU B 1 42 ? -11.625 11.648 24.516 1 96.88 42 GLU B N 1
ATOM 3565 C CA . GLU B 1 42 ? -12.57 10.898 25.344 1 96.88 42 GLU B CA 1
ATOM 3566 C C . GLU B 1 42 ? -14.016 11.156 24.922 1 96.88 42 GLU B C 1
ATOM 3568 O O . GLU B 1 42 ? -14.375 12.297 24.609 1 96.88 42 GLU B O 1
ATOM 3573 N N . LEU B 1 43 ? -14.758 10.109 24.938 1 97.38 43 LEU B N 1
ATOM 3574 C CA . LEU B 1 43 ? -16.172 10.234 24.594 1 97.38 43 LEU B CA 1
ATOM 3575 C C . LEU B 1 43 ? -17 10.602 25.828 1 97.38 43 LEU B C 1
ATOM 3577 O O . LEU B 1 43 ? -16.703 10.148 26.938 1 97.38 43 LEU B O 1
ATOM 3581 N N . ALA B 1 44 ? -17.984 11.422 25.562 1 96.69 44 ALA B N 1
ATOM 3582 C CA . ALA B 1 44 ? -18.922 11.758 26.625 1 96.69 44 ALA B CA 1
ATOM 3583 C C . ALA B 1 44 ? -20.031 10.719 26.75 1 96.69 44 ALA B C 1
ATOM 3585 O O . ALA B 1 44 ? -20.516 10.219 25.734 1 96.69 44 ALA B O 1
ATOM 3586 N N . LYS B 1 45 ? -20.391 10.461 27.953 1 96.5 45 LYS B N 1
ATOM 3587 C CA . LYS B 1 45 ? -21.453 9.492 28.203 1 96.5 45 LYS B CA 1
ATOM 3588 C C . LYS B 1 45 ? -22.797 10.023 27.719 1 96.5 45 LYS B C 1
ATOM 3590 O O . LYS B 1 45 ? -23.125 11.188 27.922 1 96.5 45 LYS B O 1
ATOM 3595 N N . ASN B 1 46 ? -23.5 9.211 26.984 1 95.56 46 ASN B N 1
ATOM 3596 C CA . ASN B 1 46 ? -24.859 9.453 26.516 1 95.56 46 ASN B CA 1
ATOM 3597 C C . ASN B 1 46 ? -24.906 10.602 25.516 1 95.56 46 ASN B C 1
ATOM 3599 O O . ASN B 1 46 ? -25.906 11.328 25.438 1 95.56 46 ASN B O 1
ATOM 3603 N N . LYS B 1 47 ? -23.812 10.867 24.953 1 96.5 47 LYS B N 1
ATOM 3604 C CA . LYS B 1 47 ? -23.766 11.82 23.844 1 96.5 47 LYS B CA 1
ATOM 3605 C C . LYS B 1 47 ? -23.688 11.094 22.5 1 96.5 47 LYS B C 1
ATOM 3607 O O . LYS B 1 47 ? -22.953 10.109 22.375 1 96.5 47 LYS B O 1
ATOM 3612 N N . LYS B 1 48 ? -24.453 11.617 21.594 1 96.19 48 LYS B N 1
ATOM 3613 C CA . LYS B 1 48 ? -24.469 11 20.266 1 96.19 48 LYS B CA 1
ATOM 3614 C C . LYS B 1 48 ? -23.469 11.68 19.328 1 96.19 48 LYS B C 1
ATOM 3616 O O . LYS B 1 48 ? -23.406 12.906 19.281 1 96.19 48 LYS B O 1
ATOM 3621 N N . TYR B 1 49 ? -22.688 10.906 18.734 1 96.31 49 TYR B N 1
ATOM 3622 C CA . TYR B 1 49 ? -21.75 11.367 17.719 1 96.31 49 TYR B CA 1
ATOM 3623 C C . TYR B 1 49 ? -22.109 10.812 16.344 1 96.31 49 TYR B C 1
ATOM 3625 O O . TYR B 1 49 ? -22.406 9.625 16.203 1 96.31 49 TYR B O 1
ATOM 3633 N N . SER B 1 50 ? -22.078 11.633 15.359 1 94.75 50 SER B N 1
ATOM 3634 C CA . SER B 1 50 ? -22.469 11.219 14.016 1 94.75 50 SER B CA 1
ATOM 3635 C C . SER B 1 50 ? -21.25 11.195 13.078 1 94.75 50 SER B C 1
ATOM 3637 O O . SER B 1 50 ? -20.422 12.102 13.109 1 94.75 50 SER B O 1
ATOM 3639 N N . PHE B 1 51 ? -21.203 10.172 12.305 1 93.62 51 PHE B N 1
ATOM 3640 C CA . PHE B 1 51 ? -20.125 10.016 11.328 1 93.62 51 PHE B CA 1
ATOM 3641 C C . PHE B 1 51 ? -20.672 9.891 9.922 1 93.62 51 PHE B C 1
ATOM 3643 O O . PHE B 1 51 ? -21.688 9.211 9.703 1 93.62 51 PHE B O 1
ATOM 3650 N N . VAL B 1 52 ? -19.969 10.531 9.055 1 88.31 52 VAL B N 1
ATOM 3651 C CA . VAL B 1 52 ? -20.469 10.648 7.684 1 88.31 52 VAL B CA 1
ATOM 3652 C C . VAL B 1 52 ? -19.984 9.461 6.855 1 88.31 52 VAL B C 1
ATOM 3654 O O . VAL B 1 52 ? -19.234 8.617 7.352 1 88.31 52 VAL B O 1
ATOM 3657 N N . SER B 1 53 ? -20.391 9.453 5.578 1 87.31 53 SER B N 1
ATOM 3658 C CA . SER B 1 53 ? -20.109 8.375 4.641 1 87.31 53 SER B CA 1
ATOM 3659 C C . SER B 1 53 ? -18.609 8.18 4.453 1 87.31 53 SER B C 1
ATOM 3661 O O . SER B 1 53 ? -17.875 9.156 4.285 1 87.31 53 SER B O 1
ATOM 3663 N N . GLY B 1 54 ? -18.203 6.926 4.598 1 84.31 54 GLY B N 1
ATOM 3664 C CA . GLY B 1 54 ? -16.812 6.586 4.312 1 84.31 54 GLY B CA 1
ATOM 3665 C C . GLY B 1 54 ? -15.898 6.754 5.512 1 84.31 54 GLY B C 1
ATOM 3666 O O . GLY B 1 54 ? -14.719 6.422 5.449 1 84.31 54 GLY B O 1
ATOM 3667 N N . SER B 1 55 ? -16.469 7.195 6.59 1 89.06 55 SER B N 1
ATOM 3668 C CA . SER B 1 55 ? -15.664 7.41 7.781 1 89.06 55 SER B CA 1
ATOM 3669 C C . SER B 1 55 ? -15.133 6.09 8.336 1 89.06 55 SER B C 1
ATOM 3671 O O . SER B 1 55 ? -15.852 5.086 8.352 1 89.06 55 SER B O 1
ATOM 3673 N N . LYS B 1 56 ? -13.891 6.125 8.672 1 90.88 56 LYS B N 1
ATOM 3674 C CA . LYS B 1 56 ? -13.242 5.016 9.367 1 90.88 56 LYS B CA 1
ATOM 3675 C C . LYS B 1 56 ? -12.977 5.363 10.828 1 90.88 56 LYS B C 1
ATOM 3677 O O . LYS B 1 56 ? -12.211 6.285 11.125 1 90.88 56 LYS B O 1
ATOM 3682 N N . VAL B 1 57 ? -13.562 4.582 11.672 1 94.56 57 VAL B N 1
ATOM 3683 C CA . VAL B 1 57 ? -13.562 4.992 13.078 1 94.56 57 VAL B CA 1
ATOM 3684 C C . VAL B 1 57 ? -13.062 3.844 13.953 1 94.56 57 VAL B C 1
ATOM 3686 O O . VAL B 1 57 ? -13.289 2.672 13.633 1 94.56 57 VAL B O 1
ATOM 3689 N N . ALA B 1 58 ? -12.336 4.176 14.938 1 96.62 58 ALA B N 1
ATOM 3690 C CA . ALA B 1 58 ? -11.898 3.242 15.969 1 96.62 58 ALA B CA 1
ATOM 3691 C C . ALA B 1 58 ? -12.102 3.834 17.359 1 96.62 58 ALA B C 1
ATOM 3693 O O . ALA B 1 58 ? -11.594 4.918 17.656 1 96.62 58 ALA B O 1
ATOM 3694 N N . ILE B 1 59 ? -12.883 3.145 18.141 1 97.81 59 ILE B N 1
ATOM 3695 C CA . ILE B 1 59 ? -13.117 3.574 19.516 1 97.81 59 ILE B CA 1
ATOM 3696 C C . ILE B 1 59 ? -12.445 2.604 20.484 1 97.81 59 ILE B C 1
ATOM 3698 O O . ILE B 1 59 ? -12.797 1.422 20.531 1 97.81 59 ILE B O 1
ATOM 3702 N N . PHE B 1 60 ? -11.555 3.105 21.281 1 98.19 60 PHE B N 1
ATOM 3703 C CA . PHE B 1 60 ? -10.734 2.307 22.172 1 98.19 60 PHE B CA 1
ATOM 3704 C C . PHE B 1 60 ? -11.141 2.533 23.625 1 98.19 60 PHE B C 1
ATOM 3706 O O . PHE B 1 60 ? -11.602 3.617 23.984 1 98.19 60 PHE B O 1
ATOM 3713 N N . THR B 1 61 ? -10.984 1.444 24.469 1 98.5 61 THR B N 1
ATOM 3714 C CA . THR B 1 61 ? -11.219 1.583 25.891 1 98.5 61 THR B CA 1
ATOM 3715 C C . THR B 1 61 ? -10.117 0.901 26.703 1 98.5 61 THR B C 1
ATOM 3717 O O . THR B 1 61 ? -9.695 -0.208 26.359 1 98.5 61 THR B O 1
ATOM 3720 N N . TRP B 1 62 ? -9.648 1.604 27.688 1 97.38 62 TRP B N 1
ATOM 3721 C CA . TRP B 1 62 ? -8.648 1.049 28.594 1 97.38 62 TRP B CA 1
ATOM 3722 C C . TRP B 1 62 ? -9.312 0.181 29.656 1 97.38 62 TRP B C 1
ATOM 3724 O O . TRP B 1 62 ? -8.664 -0.694 30.25 1 97.38 62 TRP B O 1
ATOM 3734 N N . HIS B 1 63 ? -10.594 0.337 29.922 1 96.81 63 HIS B N 1
ATOM 3735 C CA . HIS B 1 63 ? -11.234 -0.198 31.109 1 96.81 63 HIS B CA 1
ATOM 3736 C C . HIS B 1 63 ? -12.461 -1.038 30.75 1 96.81 63 HIS B C 1
ATOM 3738 O O . HIS B 1 63 ? -12.891 -1.875 31.547 1 96.81 63 HIS B O 1
ATOM 3744 N N . GLY B 1 64 ? -12.992 -0.794 29.703 1 97.38 64 GLY B N 1
ATOM 3745 C CA . GLY B 1 64 ? -14.25 -1.404 29.297 1 97.38 64 GLY B CA 1
ATOM 3746 C C . GLY B 1 64 ? -15.367 -0.396 29.109 1 97.38 64 GLY B C 1
ATOM 3747 O O . GLY B 1 64 ? -15.422 0.625 29.797 1 97.38 64 GLY B O 1
ATOM 3748 N N . CYS B 1 65 ? -16.266 -0.696 28.156 1 98 65 CYS B N 1
ATOM 3749 C CA . CYS B 1 65 ? -17.375 0.209 27.891 1 98 65 CYS B CA 1
ATOM 3750 C C . CYS B 1 65 ? -18.469 -0.488 27.078 1 98 65 CYS B C 1
ATOM 3752 O O . CYS B 1 65 ? -18.281 -1.62 26.641 1 98 65 CYS B O 1
ATOM 3754 N N . THR B 1 66 ? -19.594 0.147 27.094 1 98.31 66 THR B N 1
ATOM 3755 C CA . THR B 1 66 ? -20.703 -0.299 26.266 1 98.31 66 THR B CA 1
ATOM 3756 C C . THR B 1 66 ? -21.078 0.775 25.25 1 98.31 66 THR B C 1
ATOM 3758 O O . THR B 1 66 ? -21.375 1.911 25.625 1 98.31 66 THR B O 1
ATOM 3761 N N . LEU B 1 67 ? -21.031 0.389 24 1 98 67 LEU B N 1
ATOM 3762 C CA . LEU B 1 67 ? -21.328 1.32 22.906 1 98 67 LEU B CA 1
ATOM 3763 C C . LEU B 1 67 ? -22.562 0.886 22.125 1 98 67 LEU B C 1
ATOM 3765 O O . LEU B 1 67 ? -22.797 -0.31 21.953 1 98 67 LEU B O 1
ATOM 3769 N N . GLN B 1 68 ? -23.297 1.848 21.75 1 97.69 68 GLN B N 1
ATOM 3770 C CA . GLN B 1 68 ? -24.438 1.613 20.875 1 97.69 68 GLN B CA 1
ATOM 3771 C C . GLN B 1 68 ? -24.188 2.227 19.484 1 97.69 68 GLN B C 1
ATOM 3773 O O . GLN B 1 68 ? -23.859 3.408 19.375 1 97.69 68 GLN B O 1
ATOM 3778 N N . LEU B 1 69 ? -24.266 1.406 18.484 1 97 69 LEU B N 1
ATOM 3779 C CA . LEU B 1 69 ? -24.047 1.815 17.109 1 97 69 LEU B CA 1
ATOM 3780 C C . LEU B 1 69 ? -25.344 1.746 16.297 1 97 69 LEU B C 1
ATOM 3782 O O . LEU B 1 69 ? -26.016 0.713 16.281 1 97 69 LEU B O 1
ATOM 3786 N N . LYS B 1 70 ? -25.719 2.91 15.773 1 96.12 70 LYS B N 1
ATOM 3787 C CA . LYS B 1 70 ? -26.906 2.982 14.945 1 96.12 70 LYS B CA 1
ATOM 3788 C C . LYS B 1 70 ? -26.578 3.439 13.523 1 96.12 70 LYS B C 1
ATOM 3790 O O . LYS B 1 70 ? -25.938 4.48 13.336 1 96.12 70 LYS B O 1
ATOM 3795 N N . GLY B 1 71 ? -27.031 2.699 12.578 1 94.38 71 GLY B N 1
ATOM 3796 C CA . GLY B 1 71 ? -26.766 3.021 11.18 1 94.38 71 GLY B CA 1
ATOM 3797 C C . GLY B 1 71 ? -26.156 1.868 10.406 1 94.38 71 GLY B C 1
ATOM 3798 O O . GLY B 1 71 ? -25.938 0.789 10.953 1 94.38 71 GLY B O 1
ATOM 3799 N N . LYS B 1 72 ? -25.922 2.09 9.172 1 93.38 72 LYS B N 1
ATOM 3800 C CA . LYS B 1 72 ? -25.406 1.045 8.297 1 93.38 72 LYS B CA 1
ATOM 3801 C C . LYS B 1 72 ? -23.891 1.147 8.141 1 93.38 72 LYS B C 1
ATOM 3803 O O . LYS B 1 72 ? -23.375 2.186 7.727 1 93.38 72 LYS B O 1
ATOM 3808 N N . THR B 1 73 ? -23.219 0.053 8.523 1 93.06 73 THR B N 1
ATOM 3809 C CA . THR B 1 73 ? -21.766 -0.01 8.406 1 93.06 73 THR B CA 1
ATOM 3810 C C . THR B 1 73 ? -21.344 -1.061 7.383 1 93.06 73 THR B C 1
ATOM 3812 O O . THR B 1 73 ? -22.062 -2.041 7.168 1 93.06 73 THR B O 1
ATOM 3815 N N . GLU B 1 74 ? -20.281 -0.763 6.68 1 87.94 74 GLU B N 1
ATOM 3816 C CA . GLU B 1 74 ? -19.688 -1.802 5.844 1 87.94 74 GLU B CA 1
ATOM 3817 C C . GLU B 1 74 ? -19.141 -2.947 6.691 1 87.94 74 GLU B C 1
ATOM 3819 O O . GLU B 1 74 ? -19.281 -4.117 6.328 1 87.94 74 GLU B O 1
ATOM 3824 N N . VAL B 1 75 ? -18.531 -2.639 7.73 1 89.94 75 VAL B N 1
ATOM 3825 C CA . VAL B 1 75 ? -17.984 -3.594 8.688 1 89.94 75 VAL B CA 1
ATOM 3826 C C . VAL B 1 75 ? -17.984 -2.982 10.086 1 89.94 75 VAL B C 1
ATOM 3828 O O . VAL B 1 75 ? -17.812 -1.771 10.242 1 89.94 75 VAL B O 1
ATOM 3831 N N . ALA B 1 76 ? -18.219 -3.787 11.047 1 94.12 76 ALA B N 1
ATOM 3832 C CA . ALA B 1 76 ? -18.125 -3.418 12.453 1 94.12 76 ALA B CA 1
ATOM 3833 C C . ALA B 1 76 ? -17.703 -4.613 13.305 1 94.12 76 ALA B C 1
ATOM 3835 O O . ALA B 1 76 ? -18.328 -5.668 13.258 1 94.12 76 ALA B O 1
ATOM 3836 N N . TYR B 1 77 ? -16.578 -4.48 14 1 93.81 77 TYR B N 1
ATOM 3837 C CA . TYR B 1 77 ? -16.109 -5.609 14.789 1 93.81 77 TYR B CA 1
ATOM 3838 C C . TYR B 1 77 ? -15.258 -5.133 15.961 1 93.81 77 TYR B C 1
ATOM 3840 O O . TYR B 1 77 ? -14.75 -4.008 15.953 1 93.81 77 TYR B O 1
ATOM 3848 N N . ILE B 1 78 ? -15.164 -5.945 16.953 1 95.5 78 ILE B N 1
ATOM 3849 C CA . ILE B 1 78 ? -14.328 -5.668 18.125 1 95.5 78 ILE B CA 1
ATOM 3850 C C . ILE B 1 78 ? -12.969 -6.34 17.953 1 95.5 78 ILE B C 1
ATOM 3852 O O . ILE B 1 78 ? -12.891 -7.512 17.578 1 95.5 78 ILE B O 1
ATOM 3856 N N . SER B 1 79 ? -11.961 -5.547 18.188 1 94.12 79 SER B N 1
ATOM 3857 C CA . SER B 1 79 ? -10.609 -6.098 18.156 1 94.12 79 SER B CA 1
ATOM 3858 C C . SER B 1 79 ? -9.953 -6.035 19.531 1 94.12 79 SER B C 1
ATOM 3860 O O . SER B 1 79 ? -10.094 -5.043 20.25 1 94.12 79 SER B O 1
ATOM 3862 N N . LYS B 1 80 ? -9.211 -7.133 19.828 1 92.19 80 LYS B N 1
ATOM 3863 C CA . LYS B 1 80 ? -8.461 -7.168 21.078 1 92.19 80 LYS B CA 1
ATOM 3864 C C . LYS B 1 80 ? -6.98 -6.875 20.828 1 92.19 80 LYS B C 1
ATOM 3866 O O . LYS B 1 80 ? -6.219 -6.676 21.781 1 92.19 80 LYS B O 1
ATOM 3871 N N . GLU B 1 81 ? -6.605 -6.867 19.672 1 89.12 81 GLU B N 1
ATOM 3872 C CA . GLU B 1 81 ? -5.227 -6.559 19.312 1 89.12 81 GLU B CA 1
ATOM 3873 C C . GLU B 1 81 ? -5.082 -5.102 18.875 1 89.12 81 GLU B C 1
ATOM 3875 O O . GLU B 1 81 ? -5.41 -4.742 17.75 1 89.12 81 GLU B O 1
ATOM 3880 N N . THR B 1 82 ? -4.551 -4.297 19.766 1 93.44 82 THR B N 1
ATOM 3881 C CA . THR B 1 82 ? -4.383 -2.871 19.5 1 93.44 82 THR B CA 1
ATOM 3882 C C . THR B 1 82 ? -2.984 -2.408 19.891 1 93.44 82 THR B C 1
ATOM 3884 O O . THR B 1 82 ? -2.393 -2.939 20.844 1 93.44 82 THR B O 1
ATOM 3887 N N . PRO B 1 83 ? -2.463 -1.46 19.188 1 95.44 83 PRO B N 1
ATOM 3888 C CA . PRO B 1 83 ? -1.133 -0.95 19.531 1 95.44 83 PRO B CA 1
ATOM 3889 C C . PRO B 1 83 ? -1.18 0.178 20.562 1 95.44 83 PRO B C 1
ATOM 3891 O O . PRO B 1 83 ? -0.177 0.862 20.781 1 95.44 83 PRO B O 1
ATOM 3894 N N . MET B 1 84 ? -2.23 0.377 21.25 1 97.19 84 MET B N 1
ATOM 3895 C CA . MET B 1 84 ? -2.467 1.566 22.062 1 97.19 84 MET B CA 1
ATOM 3896 C C . MET B 1 84 ? -1.506 1.615 23.25 1 97.19 84 MET B C 1
ATOM 3898 O O . MET B 1 84 ? -1.101 2.695 23.688 1 97.19 84 MET B O 1
ATOM 3902 N N . THR B 1 85 ? -1.087 0.461 23.75 1 96.88 85 THR B N 1
ATOM 3903 C CA . THR B 1 85 ? -0.118 0.444 24.828 1 96.88 85 THR B CA 1
ATOM 3904 C C . THR B 1 85 ? 1.214 1.036 24.375 1 96.88 85 THR B C 1
ATOM 3906 O O . THR B 1 85 ? 1.837 1.809 25.109 1 96.88 85 THR B O 1
ATOM 3909 N N . VAL B 1 86 ? 1.6 0.689 23.234 1 97.25 86 VAL B N 1
ATOM 3910 C CA . VAL B 1 86 ? 2.854 1.197 22.688 1 97.25 86 VAL B CA 1
ATOM 3911 C C . VAL B 1 86 ? 2.727 2.693 22.406 1 97.25 86 VAL B C 1
ATOM 3913 O O . VAL B 1 86 ? 3.658 3.459 22.656 1 97.25 86 VAL B O 1
ATOM 3916 N N . TYR B 1 87 ? 1.624 3.16 21.938 1 98 87 TYR B N 1
ATOM 3917 C CA . TYR B 1 87 ? 1.399 4.562 21.609 1 98 87 TYR B CA 1
ATOM 3918 C C . TYR B 1 87 ? 1.396 5.422 22.875 1 98 87 TYR B C 1
ATOM 3920 O O . TYR B 1 87 ? 1.983 6.504 22.891 1 98 87 TYR B O 1
ATOM 3928 N N . VAL B 1 88 ? 0.772 4.879 23.906 1 97.56 88 VAL B N 1
ATOM 3929 C CA . VAL B 1 88 ? 0.717 5.641 25.141 1 97.56 88 VAL B CA 1
ATOM 3930 C C . VAL B 1 88 ? 2.111 5.723 25.766 1 97.56 88 VAL B C 1
ATOM 3932 O O . VAL B 1 88 ? 2.473 6.738 26.359 1 97.56 88 VAL B O 1
ATOM 3935 N N . ASN B 1 89 ? 2.867 4.66 25.609 1 97.69 89 ASN B N 1
ATOM 3936 C CA . ASN B 1 89 ? 4.242 4.684 26.109 1 97.69 89 ASN B CA 1
ATOM 3937 C C . ASN B 1 89 ? 5.086 5.711 25.359 1 97.69 89 ASN B C 1
ATOM 3939 O O . ASN B 1 89 ? 5.957 6.352 25.938 1 97.69 89 ASN B O 1
ATOM 3943 N N . THR B 1 90 ? 4.84 5.793 24.109 1 98 90 THR B N 1
ATOM 3944 C CA . THR B 1 90 ? 5.516 6.812 23.312 1 98 90 THR B CA 1
ATOM 3945 C C . THR B 1 90 ? 5.152 8.211 23.812 1 98 90 THR B C 1
ATOM 3947 O O . THR B 1 90 ? 6.027 9.062 23.984 1 98 90 THR B O 1
ATOM 3950 N N . HIS B 1 91 ? 3.916 8.438 24.062 1 98.19 91 HIS B N 1
ATOM 3951 C CA . HIS B 1 91 ? 3.465 9.711 24.625 1 98.19 91 HIS B CA 1
ATOM 3952 C C . HIS B 1 91 ? 4.113 9.977 25.984 1 98.19 91 HIS B C 1
ATOM 3954 O O . HIS B 1 91 ? 4.52 11.109 26.266 1 98.19 91 HIS B O 1
ATOM 3960 N N . ALA B 1 92 ? 4.188 8.953 26.781 1 98.12 92 ALA B N 1
ATOM 3961 C CA . ALA B 1 92 ? 4.777 9.094 28.109 1 98.12 92 ALA B CA 1
ATOM 3962 C C . ALA B 1 92 ? 6.238 9.523 28.016 1 98.12 92 ALA B C 1
ATOM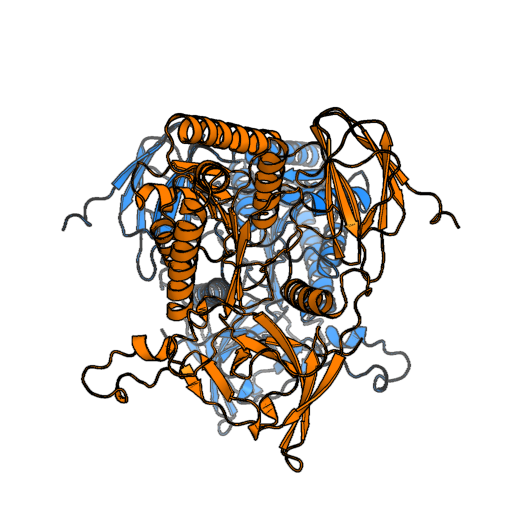 3964 O O . ALA B 1 92 ? 6.695 10.352 28.797 1 98.12 92 ALA B O 1
ATOM 3965 N N . ALA B 1 93 ? 6.93 8.914 27.109 1 97.88 93 ALA B N 1
ATOM 3966 C CA . ALA B 1 93 ? 8.32 9.297 26.891 1 97.88 93 ALA B CA 1
ATOM 3967 C C . ALA B 1 93 ? 8.43 10.758 26.453 1 97.88 93 ALA B C 1
ATOM 3969 O O . ALA B 1 93 ? 9.32 11.477 26.922 1 97.88 93 ALA B O 1
ATOM 3970 N N . MET B 1 94 ? 7.582 11.195 25.625 1 97.94 94 MET B N 1
ATOM 3971 C CA . MET B 1 94 ? 7.566 12.586 25.172 1 97.94 94 MET B CA 1
ATOM 3972 C C . MET B 1 94 ? 7.25 13.531 26.328 1 97.94 94 MET B C 1
ATOM 3974 O O . MET B 1 94 ? 7.82 14.617 26.422 1 97.94 94 MET B O 1
ATOM 3978 N N . GLU B 1 95 ? 6.348 13.094 27.156 1 98.38 95 GLU B N 1
ATOM 3979 C CA . GLU B 1 95 ? 5.969 13.922 28.297 1 98.38 95 GLU B CA 1
ATOM 3980 C C . GLU B 1 95 ? 7.148 14.133 29.25 1 98.38 95 GLU B C 1
ATOM 3982 O O . GLU B 1 95 ? 7.309 15.211 29.828 1 98.38 95 GLU B O 1
ATOM 3987 N N . GLN B 1 96 ? 7.895 13.109 29.406 1 98.31 96 GLN B N 1
ATOM 3988 C CA . GLN B 1 96 ? 9.102 13.258 30.219 1 98.31 96 GLN B CA 1
ATOM 3989 C C . GLN B 1 96 ? 10.039 14.305 29.625 1 98.31 96 GLN B C 1
ATOM 3991 O O . GLN B 1 96 ? 10.625 15.102 30.344 1 98.31 96 GLN B O 1
ATOM 3996 N N . MET B 1 97 ? 10.141 14.289 28.359 1 98.06 97 MET B N 1
ATOM 3997 C CA . MET B 1 97 ? 10.969 15.273 27.672 1 98.06 97 MET B CA 1
ATOM 3998 C C . MET B 1 97 ? 10.398 16.672 27.844 1 98.06 97 MET B C 1
ATOM 4000 O O . MET B 1 97 ? 11.148 17.641 28.031 1 98.06 97 MET B O 1
ATOM 4004 N N . ARG B 1 98 ? 9.133 16.781 27.766 1 98.44 98 ARG B N 1
ATOM 4005 C CA . ARG B 1 98 ? 8.477 18.078 27.938 1 98.44 98 ARG B CA 1
ATOM 4006 C C . ARG B 1 98 ? 8.703 18.609 29.359 1 98.44 98 ARG B C 1
ATOM 4008 O O . ARG B 1 98 ? 8.961 19.797 29.531 1 98.44 98 ARG B O 1
ATOM 4015 N N . ALA B 1 99 ? 8.555 17.734 30.297 1 98.12 99 ALA B N 1
ATOM 4016 C CA . ALA B 1 99 ? 8.75 18.141 31.688 1 98.12 99 ALA B CA 1
ATOM 4017 C C . ALA B 1 99 ? 10.172 18.641 31.922 1 98.12 99 ALA B C 1
ATOM 4019 O O . ALA B 1 99 ? 10.367 19.641 32.625 1 98.12 99 ALA B O 1
ATOM 4020 N N . LYS B 1 100 ? 11.047 17.984 31.406 1 97.88 100 LYS B N 1
ATOM 4021 C CA . LYS B 1 100 ? 12.445 18.406 31.516 1 97.88 100 LYS B CA 1
ATOM 4022 C C . LYS B 1 100 ? 12.656 19.75 30.844 1 97.88 100 LYS B C 1
ATOM 4024 O O . LYS B 1 100 ? 13.344 20.625 31.375 1 97.88 100 LYS B O 1
ATOM 4029 N N . ALA B 1 101 ? 12.148 19.906 29.656 1 97.5 101 ALA B N 1
ATOM 4030 C CA . ALA B 1 101 ? 12.266 21.156 28.922 1 97.5 101 ALA B CA 1
ATOM 4031 C C . ALA B 1 101 ? 11.641 22.312 29.688 1 97.5 101 ALA B C 1
ATOM 4033 O O . ALA B 1 101 ? 12.18 23.422 29.703 1 97.5 101 ALA B O 1
ATOM 4034 N N . GLU B 1 102 ? 10.547 22.062 30.281 1 96.81 102 GLU B N 1
ATOM 4035 C CA . GLU B 1 102 ? 9.875 23.078 31.078 1 96.81 102 GLU B CA 1
ATOM 4036 C C . GLU B 1 102 ? 10.719 23.5 32.281 1 96.81 102 GLU B C 1
ATOM 4038 O O . GLU B 1 102 ? 10.828 24.688 32.594 1 96.81 102 GLU B O 1
ATOM 4043 N N . ALA B 1 103 ? 11.297 22.547 32.906 1 97.38 103 ALA B N 1
ATOM 4044 C CA . ALA B 1 103 ? 12.117 22.797 34.062 1 97.38 103 ALA B CA 1
ATOM 4045 C C . ALA B 1 103 ? 13.383 23.562 33.719 1 97.38 103 ALA B C 1
ATOM 4047 O O . ALA B 1 103 ? 13.828 24.422 34.469 1 97.38 103 ALA B O 1
ATOM 4048 N N . GLU B 1 104 ? 13.883 23.297 32.594 1 96.81 104 GLU B N 1
ATOM 4049 C CA . GLU B 1 104 ? 15.156 23.891 32.188 1 96.81 104 GLU B CA 1
ATOM 4050 C C . GLU B 1 104 ? 14.93 25.078 31.266 1 96.81 104 GLU B C 1
ATOM 4052 O O . GLU B 1 104 ? 15.891 25.719 30.828 1 96.81 104 GLU B O 1
ATOM 4057 N N . ASN B 1 105 ? 13.758 25.422 30.938 1 94.12 105 ASN B N 1
ATOM 4058 C CA . ASN B 1 105 ? 13.391 26.516 30.047 1 94.12 105 ASN B CA 1
ATOM 4059 C C . ASN B 1 105 ? 14.055 26.359 28.672 1 94.12 105 ASN B C 1
ATOM 4061 O O . ASN B 1 105 ? 14.719 27.281 28.188 1 94.12 105 ASN B O 1
ATOM 4065 N N . THR B 1 106 ? 13.891 25.156 28.219 1 95.69 106 THR B N 1
ATOM 4066 C CA . THR B 1 106 ? 14.383 24.844 26.891 1 95.69 106 THR B CA 1
ATOM 4067 C C . THR B 1 106 ? 13.242 24.391 25.969 1 95.69 106 THR B C 1
ATOM 4069 O O . THR B 1 106 ? 12.086 24.391 26.391 1 95.69 106 THR B O 1
ATOM 4072 N N . ARG B 1 107 ? 13.578 24.047 24.781 1 96.06 107 ARG B N 1
ATOM 4073 C CA . ARG B 1 107 ? 12.586 23.641 23.797 1 96.06 107 ARG B CA 1
ATOM 4074 C C . ARG B 1 107 ? 12.133 22.203 24.047 1 96.06 107 ARG B C 1
ATOM 4076 O O . ARG B 1 107 ? 12.938 21.359 24.422 1 96.06 107 ARG B O 1
ATOM 4083 N N . GLY B 1 108 ? 10.852 21.969 23.859 1 97.75 108 GLY B N 1
ATOM 4084 C CA . GLY B 1 108 ? 10.312 20.625 23.984 1 97.75 108 GLY B CA 1
ATOM 4085 C C . GLY B 1 108 ? 10.688 19.719 22.828 1 97.75 108 GLY B C 1
ATOM 4086 O O . GLY B 1 108 ? 11.336 20.156 21.875 1 97.75 108 GLY B O 1
ATOM 4087 N N . PRO B 1 109 ? 10.203 18.547 22.875 1 98.25 109 PRO B N 1
ATOM 4088 C CA . PRO B 1 109 ? 10.578 17.547 21.859 1 98.25 109 PRO B CA 1
ATOM 4089 C C . PRO B 1 109 ? 9.906 17.797 20.516 1 98.25 109 PRO B C 1
ATOM 4091 O O . PRO B 1 109 ? 8.742 18.188 20.469 1 98.25 109 PRO B O 1
ATOM 4094 N N . ARG B 1 110 ? 10.617 17.609 19.516 1 98.5 110 ARG B N 1
ATOM 4095 C CA . ARG B 1 110 ? 10.102 17.609 18.141 1 98.5 110 ARG B CA 1
ATOM 4096 C C . ARG B 1 110 ? 10.094 16.203 17.578 1 98.5 110 ARG B C 1
ATOM 4098 O O . ARG B 1 110 ? 11.141 15.562 17.453 1 98.5 110 ARG B O 1
ATOM 4105 N N . ILE B 1 111 ? 8.898 15.773 17.219 1 98.69 111 ILE B N 1
ATOM 4106 C CA . ILE B 1 111 ? 8.719 14.391 16.797 1 98.69 111 ILE B CA 1
ATOM 4107 C C . ILE B 1 111 ? 8.281 14.359 15.328 1 98.69 111 ILE B C 1
ATOM 4109 O O . ILE B 1 111 ? 7.359 15.078 14.938 1 98.69 111 ILE B O 1
ATOM 4113 N N . LEU B 1 112 ? 8.969 13.578 14.547 1 98.81 112 LEU B N 1
ATOM 4114 C CA . LEU B 1 112 ? 8.633 13.336 13.148 1 98.81 112 LEU B CA 1
ATOM 4115 C C . LEU B 1 112 ? 8.055 11.938 12.953 1 98.81 112 LEU B C 1
ATOM 4117 O O . LEU B 1 112 ? 8.695 10.945 13.305 1 98.81 112 LEU B O 1
ATOM 4121 N N . VAL B 1 113 ? 6.812 11.852 12.461 1 98.62 113 VAL B N 1
ATOM 4122 C CA . VAL B 1 113 ? 6.172 10.562 12.219 1 98.62 113 VAL B CA 1
ATOM 4123 C C . VAL B 1 113 ? 6.309 10.188 10.742 1 98.62 113 VAL B C 1
ATOM 4125 O O . VAL B 1 113 ? 5.82 10.906 9.867 1 98.62 113 VAL B O 1
ATOM 4128 N N . VAL B 1 114 ? 6.965 8.992 10.492 1 98.5 114 VAL B N 1
ATOM 4129 C CA . VAL B 1 114 ? 7.254 8.609 9.109 1 98.5 114 VAL B CA 1
ATOM 4130 C C . VAL B 1 114 ? 6.793 7.172 8.867 1 98.5 114 VAL B C 1
ATOM 4132 O O . VAL B 1 114 ? 6.582 6.41 9.812 1 98.5 114 VAL B O 1
ATOM 4135 N N . GLY B 1 115 ? 6.578 6.828 7.605 1 96.81 115 GLY B N 1
ATOM 4136 C CA . GLY B 1 115 ? 6.133 5.516 7.164 1 96.81 115 GLY B CA 1
ATOM 4137 C C . GLY B 1 115 ? 5.453 5.539 5.809 1 96.81 115 GLY B C 1
ATOM 4138 O O . GLY B 1 115 ? 5.16 6.609 5.273 1 96.81 115 GLY B O 1
ATOM 4139 N N . PRO B 1 116 ? 5.199 4.359 5.289 1 93.81 116 PRO B N 1
ATOM 4140 C CA . PRO B 1 116 ? 4.547 4.293 3.977 1 93.81 116 PRO B CA 1
ATOM 4141 C C . PRO B 1 116 ? 3.072 4.684 4.027 1 93.81 116 PRO B C 1
ATOM 4143 O O . PRO B 1 116 ? 2.602 5.191 5.051 1 93.81 116 PRO B O 1
ATOM 4146 N N . THR B 1 117 ? 2.445 4.543 2.846 1 91.06 117 THR B N 1
ATOM 4147 C CA . THR B 1 117 ? 1.034 4.906 2.764 1 91.06 117 THR B CA 1
ATOM 4148 C C . THR B 1 117 ? 0.178 3.936 3.57 1 91.06 117 THR B C 1
ATOM 4150 O O . THR B 1 117 ? 0.512 2.754 3.684 1 91.06 117 THR B O 1
ATOM 4153 N N . ASP B 1 118 ? -0.8 4.438 4.191 1 89.75 118 ASP B N 1
ATOM 4154 C CA . ASP B 1 118 ? -1.854 3.668 4.848 1 89.75 118 ASP B CA 1
ATOM 4155 C C . ASP B 1 118 ? -1.294 2.84 6 1 89.75 118 ASP B C 1
ATOM 4157 O O . ASP B 1 118 ? -1.549 1.637 6.09 1 89.75 118 ASP B O 1
ATOM 4161 N N . VAL B 1 119 ? -0.553 3.543 6.848 1 93.25 119 VAL B N 1
ATOM 4162 C CA . VAL B 1 119 ? -0.061 2.84 8.023 1 93.25 119 VAL B CA 1
ATOM 4163 C C . VAL B 1 119 ? -0.574 3.527 9.289 1 93.25 119 VAL B C 1
ATOM 4165 O O . VAL B 1 119 ? -0.306 3.072 10.406 1 93.25 119 VAL B O 1
ATOM 4168 N N . GLY B 1 120 ? -1.221 4.723 9.203 1 94.38 120 GLY B N 1
ATOM 4169 C CA . GLY B 1 120 ? -1.859 5.355 10.344 1 94.38 120 GLY B CA 1
ATOM 4170 C C . GLY B 1 120 ? -1.071 6.531 10.891 1 94.38 120 GLY B C 1
ATOM 4171 O O . GLY B 1 120 ? -1.2 6.883 12.07 1 94.38 120 GLY B O 1
ATOM 4172 N N . LYS B 1 121 ? -0.299 7.172 10.141 1 96.81 121 LYS B N 1
ATOM 4173 C CA . LYS B 1 121 ? 0.547 8.273 10.586 1 96.81 121 LYS B CA 1
ATOM 4174 C C . LYS B 1 121 ? -0.293 9.43 11.125 1 96.81 121 LYS B C 1
ATOM 4176 O O . LYS B 1 121 ? -0.065 9.906 12.234 1 96.81 121 LYS B O 1
ATOM 4181 N N . SER B 1 122 ? -1.233 9.859 10.266 1 94.69 122 SER B N 1
ATOM 4182 C CA . SER B 1 122 ? -2.076 10.977 10.664 1 94.69 122 SER B CA 1
ATOM 4183 C C . SER B 1 122 ? -2.85 10.664 11.938 1 94.69 122 SER B C 1
ATOM 4185 O O . SER B 1 122 ? -3.027 11.531 12.797 1 94.69 122 SER B O 1
ATOM 4187 N N . THR B 1 123 ? -3.332 9.445 12.062 1 95.25 123 THR B N 1
ATOM 4188 C CA . THR B 1 123 ? -4.07 9.031 13.258 1 95.25 123 THR B CA 1
ATOM 4189 C C . THR B 1 123 ? -3.164 9.039 14.484 1 95.25 123 THR B C 1
ATOM 4191 O O . THR B 1 123 ? -3.562 9.492 15.555 1 95.25 123 THR B O 1
ATOM 4194 N N . LEU B 1 124 ? -1.97 8.516 14.312 1 97.5 124 LEU B N 1
ATOM 4195 C CA . LEU B 1 124 ? -1.023 8.516 15.422 1 97.5 124 LEU B CA 1
ATOM 4196 C C . LEU B 1 124 ? -0.729 9.945 15.883 1 97.5 124 LEU B C 1
ATOM 4198 O O . LEU B 1 124 ? -0.688 10.219 17.078 1 97.5 124 LEU B O 1
ATOM 4202 N N . CYS B 1 125 ? -0.513 10.828 14.938 1 97.62 125 CYS B N 1
ATOM 4203 C CA . CYS B 1 125 ? -0.277 12.227 15.273 1 97.62 125 CYS B CA 1
ATOM 4204 C C . CYS B 1 125 ? -1.443 12.797 16.078 1 97.62 125 CYS B C 1
ATOM 4206 O O . CYS B 1 125 ? -1.238 13.5 17.062 1 97.62 125 CYS B O 1
ATOM 4208 N N . ARG B 1 126 ? -2.611 12.477 15.625 1 96.69 126 ARG B N 1
ATOM 4209 C CA . ARG B 1 126 ? -3.799 12.945 16.328 1 96.69 126 ARG B CA 1
ATOM 4210 C C . ARG B 1 126 ? -3.83 12.43 17.766 1 96.69 126 ARG B C 1
ATOM 4212 O O . ARG B 1 126 ? -4.145 13.172 18.688 1 96.69 126 ARG B O 1
ATOM 4219 N N . ILE B 1 127 ? -3.525 11.211 17.953 1 98.12 127 ILE B N 1
ATOM 4220 C CA . ILE B 1 127 ? -3.521 10.594 19.281 1 98.12 127 ILE B CA 1
ATOM 4221 C C . ILE B 1 127 ? -2.492 11.289 20.172 1 98.12 127 ILE B C 1
ATOM 4223 O O . ILE B 1 127 ? -2.803 11.672 21.297 1 98.12 127 ILE B O 1
ATOM 4227 N N . LEU B 1 128 ? -1.316 11.469 19.656 1 98.56 128 LEU B N 1
ATOM 4228 C CA . LEU B 1 128 ? -0.234 12.062 20.438 1 98.56 128 LEU B CA 1
ATOM 4229 C C . LEU B 1 128 ? -0.56 13.5 20.797 1 98.56 128 LEU B C 1
ATOM 4231 O O . LEU B 1 128 ? -0.306 13.93 21.938 1 98.56 128 LEU B O 1
ATOM 4235 N N . VAL B 1 129 ? -1.108 14.211 19.844 1 98.19 129 VAL B N 1
ATOM 4236 C CA . VAL B 1 129 ? -1.479 15.602 20.094 1 98.19 129 VAL B CA 1
ATOM 4237 C C . VAL B 1 129 ? -2.562 15.656 21.172 1 98.19 129 VAL B C 1
ATOM 4239 O O . VAL B 1 129 ? -2.465 16.438 22.125 1 98.19 129 VAL B O 1
ATOM 4242 N N . ASN B 1 130 ? -3.576 14.812 21.016 1 98.25 130 ASN B N 1
ATOM 4243 C CA . ASN B 1 130 ? -4.672 14.797 21.984 1 98.25 130 ASN B CA 1
ATOM 4244 C C . ASN B 1 130 ? -4.18 14.422 23.375 1 98.25 130 ASN B C 1
ATOM 4246 O O . ASN B 1 130 ? -4.605 15.016 24.375 1 98.25 130 ASN B O 1
ATOM 4250 N N . TYR B 1 131 ? -3.342 13.461 23.438 1 98.5 131 TYR B N 1
ATOM 4251 C CA . TYR B 1 131 ? -2.807 13.047 24.734 1 98.5 131 TYR B CA 1
ATOM 4252 C C . TYR B 1 131 ? -2.014 14.18 25.375 1 98.5 131 TYR B C 1
ATOM 4254 O O . TYR B 1 131 ? -2.082 14.383 26.594 1 98.5 131 TYR B O 1
ATOM 4262 N N . ALA B 1 132 ? -1.276 14.914 24.625 1 98.44 132 ALA B N 1
ATOM 4263 C CA . ALA B 1 132 ? -0.514 16.047 25.141 1 98.44 132 ALA B CA 1
ATOM 4264 C C . ALA B 1 132 ? -1.442 17.141 25.672 1 98.44 132 ALA B C 1
ATOM 4266 O O . ALA B 1 132 ? -1.231 17.656 26.766 1 98.44 132 ALA B O 1
ATOM 4267 N N . VAL B 1 133 ? -2.43 17.438 24.922 1 97.69 133 VAL B N 1
ATOM 4268 C CA . VAL B 1 133 ? -3.363 18.484 25.281 1 97.69 133 VAL B CA 1
ATOM 4269 C C . VAL B 1 133 ? -4.129 18.094 26.547 1 97.69 133 VAL B C 1
ATOM 4271 O O . VAL B 1 133 ? -4.438 18.953 27.375 1 97.69 133 VAL B O 1
ATOM 4274 N N . ARG B 1 134 ? -4.434 16.859 26.641 1 97.06 134 ARG B N 1
ATOM 4275 C CA . ARG B 1 134 ? -5.133 16.359 27.828 1 97.06 134 ARG B CA 1
ATOM 4276 C C . ARG B 1 134 ? -4.312 16.594 29.094 1 97.06 134 ARG B C 1
ATOM 4278 O O . ARG B 1 134 ? -4.871 16.719 30.188 1 97.06 134 ARG B O 1
ATOM 4285 N N . LEU B 1 135 ? -3.039 16.672 28.969 1 97.31 135 LEU B N 1
ATOM 4286 C CA . LEU B 1 135 ? -2.156 16.891 30.094 1 97.31 135 LEU B CA 1
ATOM 4287 C C . LEU B 1 135 ? -1.867 18.375 30.281 1 97.31 135 LEU B C 1
ATOM 4289 O O . LEU B 1 135 ? -0.986 18.766 31.047 1 97.31 135 LEU B O 1
ATOM 4293 N N . GLY B 1 136 ? -2.518 19.203 29.453 1 96.69 136 GLY B N 1
ATOM 4294 C CA . GLY B 1 136 ? -2.41 20.641 29.625 1 96.69 136 GLY B CA 1
ATOM 4295 C C . GLY B 1 136 ? -1.339 21.266 28.734 1 96.69 136 GLY B C 1
ATOM 4296 O O . GLY B 1 136 ? -1.011 22.438 28.891 1 96.69 136 GLY B O 1
ATOM 4297 N N . ARG B 1 137 ? -0.768 20.531 27.875 1 97.94 137 ARG B N 1
ATOM 4298 C CA . ARG B 1 137 ? 0.241 21.047 26.953 1 97.94 137 ARG B CA 1
ATOM 4299 C C . ARG B 1 137 ? -0.408 21.75 25.766 1 97.94 137 ARG B C 1
ATOM 4301 O O . ARG B 1 137 ? -1.618 21.641 25.562 1 97.94 137 ARG B O 1
ATOM 4308 N N . SER B 1 138 ? 0.379 22.516 25.062 1 97.5 138 SER B N 1
ATOM 4309 C CA . SER B 1 138 ? -0.047 23.188 23.828 1 97.5 138 SER B CA 1
ATOM 4310 C C . SER B 1 138 ? 0.935 22.922 22.688 1 97.5 138 SER B C 1
ATOM 4312 O O . SER B 1 138 ? 1.579 23.859 22.203 1 97.5 138 SER B O 1
ATOM 4314 N N . PRO B 1 139 ? 0.942 21.734 22.156 1 97.88 139 PRO B N 1
ATOM 4315 C CA . PRO B 1 139 ? 1.906 21.406 21.109 1 97.88 139 PRO B CA 1
ATOM 4316 C C . PRO B 1 139 ? 1.559 22.031 19.766 1 97.88 139 PRO B C 1
ATOM 4318 O O . PRO B 1 139 ? 0.406 22.406 19.531 1 97.88 139 PRO B O 1
ATOM 4321 N N . VAL B 1 140 ? 2.605 22.203 18.984 1 97.62 140 VAL B N 1
ATOM 4322 C CA . VAL B 1 140 ? 2.404 22.578 17.594 1 97.62 140 VAL B CA 1
ATOM 4323 C C . VAL B 1 140 ? 2.238 21.328 16.734 1 97.62 140 VAL B C 1
ATOM 4325 O O . VAL B 1 140 ? 3.035 20.391 16.828 1 97.62 140 VAL B O 1
ATOM 4328 N N . PHE B 1 141 ? 1.173 21.297 16.047 1 97.5 141 PHE B N 1
ATOM 4329 C CA . PHE B 1 141 ? 0.957 20.219 15.078 1 97.5 141 PHE B CA 1
ATOM 4330 C C . PHE B 1 141 ? 1.273 20.703 13.664 1 97.5 141 PHE B C 1
ATOM 4332 O O . PHE B 1 141 ? 0.629 21.609 13.156 1 97.5 141 PHE B O 1
ATOM 4339 N N . ALA B 1 142 ? 2.256 20.094 13.008 1 97.75 142 ALA B N 1
ATOM 4340 C CA . ALA B 1 142 ? 2.654 20.422 11.641 1 97.75 142 ALA B CA 1
ATOM 4341 C C . ALA B 1 142 ? 2.295 19.297 10.672 1 97.75 142 ALA B C 1
ATOM 4343 O O . ALA B 1 142 ? 2.514 18.125 10.977 1 97.75 142 ALA B O 1
ATOM 4344 N N . ASP B 1 143 ? 1.688 19.625 9.594 1 97.12 143 ASP B N 1
ATOM 4345 C CA . ASP B 1 143 ? 1.328 18.672 8.555 1 97.12 143 ASP B CA 1
ATOM 4346 C C . ASP B 1 143 ? 2 19.031 7.227 1 97.12 143 ASP B C 1
ATOM 4348 O O . ASP B 1 143 ? 1.637 20.016 6.586 1 97.12 143 ASP B O 1
ATOM 4352 N N . ILE B 1 144 ? 2.914 18.156 6.797 1 97.5 144 ILE B N 1
ATOM 4353 C CA . ILE B 1 144 ? 3.637 18.469 5.57 1 97.5 144 ILE B CA 1
ATOM 4354 C C . ILE B 1 144 ? 3.264 17.453 4.488 1 97.5 144 ILE B C 1
ATOM 4356 O O . ILE B 1 144 ? 4.016 17.25 3.529 1 97.5 144 ILE B O 1
ATOM 4360 N N . ASP B 1 145 ? 2.184 16.734 4.691 1 96.19 145 ASP B N 1
ATOM 4361 C CA . ASP B 1 145 ? 1.593 15.898 3.648 1 96.19 145 ASP B CA 1
ATOM 4362 C C . ASP B 1 145 ? 0.721 16.719 2.709 1 96.19 145 ASP B C 1
ATOM 4364 O O . ASP B 1 145 ? -0.432 17.031 3.025 1 96.19 145 ASP B O 1
ATOM 4368 N N . VAL B 1 146 ? 1.134 16.938 1.532 1 95.69 146 VAL B N 1
ATOM 4369 C CA . VAL B 1 146 ? 0.445 17.828 0.615 1 95.69 146 VAL B CA 1
ATOM 4370 C C . VAL B 1 146 ? -0.713 17.094 -0.058 1 95.69 146 VAL B C 1
ATOM 4372 O O . VAL B 1 146 ? -1.605 17.734 -0.631 1 95.69 146 VAL B O 1
ATOM 4375 N N . GLY B 1 147 ? -0.71 15.828 -0.012 1 91.75 147 GLY B N 1
ATOM 4376 C CA . GLY B 1 147 ? -1.733 15.055 -0.697 1 91.75 147 GLY B CA 1
ATOM 4377 C C . GLY B 1 147 ? -3.021 14.93 0.096 1 91.75 147 GLY B C 1
ATOM 4378 O O . GLY B 1 147 ? -4.113 15.086 -0.455 1 91.75 147 GLY B O 1
ATOM 4379 N N . GLN B 1 148 ? -2.857 14.562 1.326 1 85.19 148 GLN B N 1
ATOM 4380 C CA . GLN B 1 148 ? -4.004 14.328 2.195 1 85.19 148 GLN B CA 1
ATOM 4381 C C . GLN B 1 148 ? -3.965 15.234 3.42 1 85.19 148 GLN B C 1
ATOM 4383 O O . GLN B 1 148 ? -4.473 14.875 4.484 1 85.19 148 GLN B O 1
ATOM 4388 N N . GLY B 1 149 ? -3.498 16.328 3.275 1 80.62 149 GLY B N 1
ATOM 4389 C CA . GLY B 1 149 ? -3.318 17.219 4.414 1 80.62 149 GLY B CA 1
ATOM 4390 C C . GLY B 1 149 ? -4.629 17.625 5.062 1 80.62 149 GLY B C 1
ATOM 4391 O O . GLY B 1 149 ? -5.66 17.688 4.395 1 80.62 149 GLY B O 1
ATOM 4392 N N . ASN B 1 150 ? -4.48 17.938 6.469 1 77.19 150 ASN B N 1
ATOM 4393 C CA . ASN B 1 150 ? -5.668 18.266 7.254 1 77.19 150 ASN B CA 1
ATOM 4394 C C . ASN B 1 150 ? -5.656 19.719 7.715 1 77.19 150 ASN B C 1
ATOM 4396 O O . ASN B 1 150 ? -6.602 20.172 8.359 1 77.19 150 ASN B O 1
ATOM 4400 N N . MET B 1 151 ? -4.703 20.578 7.559 1 81 151 MET B N 1
ATOM 4401 C CA . MET B 1 151 ? -4.617 21.938 8.07 1 81 151 MET B CA 1
ATOM 4402 C C . MET B 1 151 ? -5.188 22.938 7.062 1 81 151 MET B C 1
ATOM 4404 O O . MET B 1 151 ? -5.75 23.969 7.449 1 81 151 MET B O 1
ATOM 4408 N N . GLY B 1 152 ? -5.293 22.516 5.969 1 85.5 152 GLY B N 1
ATOM 4409 C CA . GLY B 1 152 ? -5.832 23.266 4.848 1 85.5 152 GLY B CA 1
ATOM 4410 C C . GLY B 1 152 ? -6.473 22.391 3.789 1 85.5 152 GLY B C 1
ATOM 4411 O O . GLY B 1 152 ? -7.336 21.562 4.098 1 85.5 152 GLY B O 1
ATOM 4412 N N . LEU B 1 153 ? -6.168 22.812 2.67 1 92.81 153 LEU B N 1
ATOM 4413 C CA . LEU B 1 153 ? -6.629 22.016 1.544 1 92.81 153 LEU B CA 1
ATOM 4414 C C . LEU B 1 153 ? -5.5 21.156 0.987 1 92.81 153 LEU B C 1
ATOM 4416 O O . LEU B 1 153 ? -4.324 21.422 1.261 1 92.81 153 LEU B O 1
ATOM 4420 N N . PRO B 1 154 ? -5.941 20.109 0.307 1 94.5 154 PRO B N 1
ATOM 4421 C CA . PRO B 1 154 ? -4.887 19.406 -0.429 1 94.5 154 PRO B CA 1
ATOM 4422 C C . PRO B 1 154 ? -4.039 20.344 -1.287 1 94.5 154 PRO B C 1
ATOM 4424 O O . PRO B 1 154 ? -4.574 21.281 -1.899 1 94.5 154 PRO B O 1
ATOM 4427 N N . GLY B 1 155 ? -2.752 20.141 -1.214 1 95.69 155 GLY B N 1
ATOM 4428 C CA . GLY B 1 155 ? -1.852 21 -1.955 1 95.69 155 GLY B CA 1
ATOM 4429 C C . GLY B 1 155 ? -1.218 22.078 -1.095 1 95.69 155 GLY B C 1
ATOM 4430 O O . GLY B 1 155 ? -0.603 23.016 -1.614 1 95.69 155 GLY B O 1
ATOM 4431 N N . THR B 1 156 ? -1.406 21.984 0.172 1 96.44 156 THR B N 1
ATOM 4432 C CA . THR B 1 156 ? -0.816 22.938 1.098 1 96.44 156 THR B CA 1
ATOM 4433 C C . THR B 1 156 ? -0.09 22.219 2.232 1 96.44 156 THR B C 1
ATOM 4435 O O . THR B 1 156 ? -0.275 21.031 2.432 1 96.44 156 THR B O 1
ATOM 4438 N N . ILE B 1 157 ? 0.781 22.922 2.879 1 96.44 157 ILE B N 1
ATOM 4439 C CA . ILE B 1 157 ? 1.357 22.469 4.141 1 96.44 157 ILE B CA 1
ATOM 4440 C C . ILE B 1 157 ? 1.07 23.484 5.238 1 96.44 157 ILE B C 1
ATOM 4442 O O . ILE B 1 157 ? 0.844 24.672 4.957 1 96.44 157 ILE B O 1
ATOM 4446 N N . GLY B 1 158 ? 1.042 23.031 6.43 1 95.94 158 GLY B N 1
ATOM 4447 C CA . GLY B 1 158 ? 0.676 23.984 7.465 1 95.94 158 GLY B CA 1
ATOM 4448 C C . GLY B 1 158 ? 0.947 23.484 8.867 1 95.94 158 GLY B C 1
ATOM 4449 O O . GLY B 1 158 ? 1.48 22.375 9.047 1 95.94 158 GLY B O 1
ATOM 4450 N N . ALA B 1 159 ? 0.653 24.359 9.82 1 96.44 159 ALA B N 1
ATOM 4451 C CA . ALA B 1 159 ? 0.832 24.078 11.242 1 96.44 159 ALA B CA 1
ATOM 4452 C C . ALA B 1 159 ? -0.174 24.844 12.094 1 96.44 159 ALA B C 1
ATOM 4454 O O . ALA B 1 159 ? -0.719 25.859 11.648 1 96.44 159 ALA B O 1
ATOM 4455 N N . LEU B 1 160 ? -0.411 24.281 13.242 1 95.38 160 LEU B N 1
ATOM 4456 C CA . LEU B 1 160 ? -1.321 24.922 14.18 1 95.38 160 LEU B CA 1
ATOM 4457 C C . LEU B 1 160 ? -0.953 24.578 15.617 1 95.38 160 LEU B C 1
ATOM 4459 O O . LEU B 1 160 ? -0.484 23.484 15.898 1 95.38 160 LEU B O 1
ATOM 4463 N N . VAL B 1 161 ? -1.135 25.609 16.469 1 95.88 161 VAL B N 1
ATOM 4464 C CA . VAL B 1 161 ? -1.012 25.344 17.891 1 95.88 161 VAL B CA 1
ATOM 4465 C C . VAL B 1 161 ? -2.305 24.719 18.422 1 95.88 161 VAL B C 1
ATOM 4467 O O . VAL B 1 161 ? -3.393 25.25 18.203 1 95.88 161 VAL B O 1
ATOM 4470 N N . VAL B 1 162 ? -2.199 23.578 19.062 1 96 162 VAL B N 1
ATOM 4471 C CA . VAL B 1 162 ? -3.383 22.875 19.531 1 96 162 VAL B CA 1
ATOM 4472 C C . VAL B 1 162 ? -3.514 23.031 21.047 1 96 162 VAL B C 1
ATOM 4474 O O . VAL B 1 162 ? -2.605 22.672 21.797 1 96 162 VAL B O 1
ATOM 4477 N N . GLU B 1 163 ? -4.672 23.531 21.438 1 95.19 163 GLU B N 1
ATOM 4478 C CA . GLU B 1 163 ? -4.863 23.812 22.859 1 95.19 163 GLU B CA 1
ATOM 4479 C C . GLU B 1 163 ? -6.016 22.984 23.422 1 95.19 163 GLU B C 1
ATOM 4481 O O . GLU B 1 163 ? -6.172 22.891 24.641 1 95.19 163 GLU B O 1
ATOM 4486 N N . ARG B 1 164 ? -6.758 22.469 22.516 1 94.69 164 ARG B N 1
ATOM 4487 C CA . ARG B 1 164 ? -7.879 21.625 22.906 1 94.69 164 ARG B CA 1
ATOM 4488 C C . ARG B 1 164 ? -7.891 20.328 22.094 1 94.69 164 ARG B C 1
ATOM 4490 O O . ARG B 1 164 ? -7.41 20.281 20.953 1 94.69 164 ARG B O 1
ATOM 4497 N N . THR B 1 165 ? -8.477 19.344 22.734 1 95.12 165 THR B N 1
ATOM 4498 C CA . THR B 1 165 ? -8.562 18.062 22.047 1 95.12 165 THR B CA 1
ATOM 4499 C C . THR B 1 165 ? -9.406 18.188 20.781 1 95.12 165 THR B C 1
ATOM 4501 O O . THR B 1 165 ? -10.289 19.047 20.688 1 95.12 165 THR B O 1
ATOM 4504 N N . ALA B 1 166 ? -9.117 17.312 19.875 1 93.5 166 ALA B N 1
ATOM 4505 C CA . ALA B 1 166 ? -9.875 17.281 18.625 1 93.5 166 ALA B CA 1
ATOM 4506 C C . ALA B 1 166 ? -11.328 16.891 18.875 1 93.5 166 ALA B C 1
ATOM 4508 O O . ALA B 1 166 ? -11.617 16.047 19.719 1 93.5 166 ALA B O 1
ATOM 4509 N N . ASP B 1 167 ? -12.141 17.594 18.141 1 91.75 167 ASP B N 1
ATOM 4510 C CA . ASP B 1 167 ? -13.531 17.156 18.156 1 91.75 167 ASP B CA 1
ATOM 4511 C C . ASP B 1 167 ? -13.68 15.766 17.562 1 91.75 167 ASP B C 1
ATOM 4513 O O . ASP B 1 167 ? -13.023 15.438 16.562 1 91.75 167 ASP B O 1
ATOM 4517 N N . VAL B 1 168 ? -14.609 15.023 18.156 1 92.38 168 VAL B N 1
ATOM 4518 C CA . VAL B 1 168 ? -14.781 13.633 17.75 1 92.38 168 VAL B CA 1
ATOM 4519 C C . VAL B 1 168 ? -15.234 13.57 16.281 1 92.38 168 VAL B C 1
ATOM 4521 O O . VAL B 1 168 ? -14.789 12.711 15.523 1 92.38 168 VAL B O 1
ATOM 4524 N N . GLU B 1 169 ? -16.047 14.484 15.914 1 89.38 169 GLU B N 1
ATOM 4525 C CA . GLU B 1 169 ? -16.609 14.453 14.562 1 89.38 169 GLU B CA 1
ATOM 4526 C C . GLU B 1 169 ? -15.805 15.328 13.609 1 89.38 169 GLU B C 1
ATOM 4528 O O . GLU B 1 169 ? -15.445 14.891 12.516 1 89.38 169 GLU B O 1
ATOM 4533 N N . GLU B 1 170 ? -15.375 16.516 14.086 1 83.88 170 GLU B N 1
ATOM 4534 C CA . GLU B 1 170 ? -14.852 17.547 13.18 1 83.88 170 GLU B CA 1
ATOM 4535 C C . GLU B 1 170 ? -13.328 17.578 13.211 1 83.88 170 GLU B C 1
ATOM 4537 O O . GLU B 1 170 ? -12.695 18.125 12.305 1 83.88 170 GLU B O 1
ATOM 4542 N N . GLY B 1 171 ? -12.789 17.031 14.234 1 87.12 171 GLY B N 1
ATOM 4543 C CA . GLY B 1 171 ? -11.344 17.094 14.344 1 87.12 171 GLY B CA 1
ATOM 4544 C C . GLY B 1 171 ? -10.852 18.328 15.062 1 87.12 171 GLY B C 1
ATOM 4545 O O . GLY B 1 171 ? -11.547 18.875 15.922 1 87.12 171 GLY B O 1
ATOM 4546 N N . PHE B 1 172 ? -9.641 18.75 14.727 1 88.31 172 PHE B N 1
ATOM 4547 C CA . PHE B 1 172 ? -9.039 19.891 15.422 1 88.31 172 PHE B CA 1
ATOM 4548 C C . PHE B 1 172 ? -9.68 21.203 14.969 1 88.31 172 PHE B C 1
ATOM 4550 O O . PHE B 1 172 ? -9.961 21.375 13.789 1 88.31 172 PHE B O 1
ATOM 4557 N N . GLN B 1 173 ? -9.844 21.984 15.938 1 81.12 173 GLN B N 1
ATOM 4558 C CA . GLN B 1 173 ? -10.273 23.344 15.609 1 81.12 173 GLN B CA 1
ATOM 4559 C C . GLN B 1 173 ? -9.141 24.125 14.953 1 81.12 173 GLN B C 1
ATOM 4561 O O . GLN B 1 173 ? -8.031 24.188 15.477 1 81.12 173 GLN B O 1
ATOM 4566 N N . GLN B 1 174 ? -9.406 24.672 13.844 1 78.19 174 GLN B N 1
ATOM 4567 C CA . GLN B 1 174 ? -8.375 25.391 13.102 1 78.19 174 GLN B CA 1
ATOM 4568 C C . GLN B 1 174 ? -8.484 26.891 13.312 1 78.19 174 GLN B C 1
ATOM 4570 O O . GLN B 1 174 ? -8.891 27.625 12.414 1 78.19 174 GLN B O 1
ATOM 4575 N N . THR B 1 175 ? -8.023 27.219 14.531 1 78.75 175 THR B N 1
ATOM 4576 C CA . THR B 1 175 ? -8.023 28.641 14.82 1 78.75 175 THR B CA 1
ATOM 4577 C C . THR B 1 175 ? -6.738 29.297 14.312 1 78.75 175 THR B C 1
ATOM 4579 O O . THR B 1 175 ? -5.668 29.109 14.891 1 78.75 175 THR B O 1
ATOM 4582 N N . ALA B 1 176 ? -6.691 29.984 13.234 1 80.12 176 ALA B N 1
ATOM 4583 C CA . ALA B 1 176 ? -5.609 30.75 12.633 1 80.12 176 ALA B CA 1
ATOM 4584 C C . ALA B 1 176 ? -4.438 29.844 12.258 1 80.12 176 ALA B C 1
ATOM 4586 O O . ALA B 1 176 ? -3.312 30.062 12.719 1 80.12 176 ALA B O 1
ATOM 4587 N N . PRO B 1 177 ? -4.648 28.938 11.523 1 89.88 177 PRO B N 1
ATOM 4588 C CA . PRO B 1 177 ? -3.553 28.062 11.102 1 89.88 177 PRO B CA 1
ATOM 4589 C C . PRO B 1 177 ? -2.566 28.766 10.164 1 89.88 177 PRO B C 1
ATOM 4591 O O . PRO B 1 177 ? -2.932 29.719 9.492 1 89.88 177 PRO B O 1
ATOM 4594 N N . LEU B 1 178 ? -1.293 28.422 10.352 1 94.25 178 LEU B N 1
ATOM 4595 C CA . LEU B 1 178 ? -0.289 28.781 9.359 1 94.25 178 LEU B CA 1
ATOM 4596 C C . LEU B 1 178 ? -0.345 27.844 8.156 1 94.25 178 LEU B C 1
ATOM 4598 O O . LEU B 1 178 ? -0.231 26.625 8.305 1 94.25 178 LEU B O 1
ATOM 4602 N N . VAL B 1 179 ? -0.585 28.391 6.953 1 96 179 VAL B N 1
ATOM 4603 C CA . VAL B 1 179 ? -0.733 27.562 5.766 1 96 179 VAL B CA 1
ATOM 4604 C C . VAL B 1 179 ? 0.079 28.156 4.617 1 96 179 VAL B C 1
ATOM 4606 O O . VAL B 1 179 ? 0.008 29.359 4.352 1 96 179 VAL B O 1
ATOM 4609 N N . PHE B 1 180 ? 0.861 27.312 3.971 1 96.94 180 PHE B N 1
ATOM 4610 C CA . PHE B 1 180 ? 1.622 27.719 2.797 1 96.94 180 PHE B CA 1
ATOM 4611 C C . PHE B 1 180 ? 1.087 27.047 1.541 1 96.94 180 PHE B C 1
ATOM 4613 O O . PHE B 1 180 ? 0.698 25.875 1.579 1 96.94 180 PHE B O 1
ATOM 4620 N N . HIS B 1 181 ? 1.179 27.797 0.439 1 96.81 181 HIS B N 1
ATOM 4621 C CA . HIS B 1 181 ? 0.717 27.312 -0.859 1 96.81 181 HIS B CA 1
ATOM 4622 C C . HIS B 1 181 ? 1.778 26.453 -1.541 1 96.81 181 HIS B C 1
ATOM 4624 O O . HIS B 1 181 ? 2.859 26.953 -1.875 1 96.81 181 HIS B O 1
ATOM 4630 N N . TYR B 1 182 ? 1.491 25.219 -1.77 1 96.38 182 TYR B N 1
ATOM 4631 C CA . TYR B 1 182 ? 2.328 24.344 -2.586 1 96.38 182 TYR B CA 1
ATOM 4632 C C . TYR B 1 182 ? 1.754 24.188 -3.99 1 96.38 182 TYR B C 1
ATOM 4634 O O . TYR B 1 182 ? 2.469 24.375 -4.98 1 96.38 182 TYR B O 1
ATOM 4642 N N . GLY B 1 183 ? 0.507 23.797 -4.059 1 95.5 183 GLY B N 1
ATOM 4643 C CA . GLY B 1 183 ? -0.21 23.891 -5.32 1 95.5 183 GLY B CA 1
ATOM 4644 C C . GLY B 1 183 ? -0.363 22.562 -6.031 1 95.5 183 GLY B C 1
ATOM 4645 O O . GLY B 1 183 ? -1.079 22.469 -7.027 1 95.5 183 GLY B O 1
ATOM 4646 N N . HIS B 1 184 ? 0.309 21.531 -5.52 1 94.38 184 HIS B N 1
ATOM 4647 C CA . HIS B 1 184 ? 0.236 20.219 -6.16 1 94.38 184 HIS B CA 1
ATOM 4648 C C . HIS B 1 184 ? -0.202 19.156 -5.172 1 94.38 184 HIS B C 1
ATOM 4650 O O . HIS B 1 184 ? -0.185 19.375 -3.959 1 94.38 184 HIS B O 1
ATOM 4656 N N . LYS B 1 185 ? -0.619 18 -5.77 1 92.69 185 LYS B N 1
ATOM 4657 C CA . LYS B 1 185 ? -1.117 16.922 -4.918 1 92.69 185 LYS B CA 1
ATOM 4658 C C . LYS B 1 185 ? 0.019 16.016 -4.469 1 92.69 185 LYS B C 1
ATOM 4660 O O . LYS B 1 185 ? -0.153 15.203 -3.551 1 92.69 185 LYS B O 1
ATOM 4665 N N . SER B 1 186 ? 1.139 16.125 -5.098 1 93.44 186 SER B N 1
ATOM 4666 C CA . SER B 1 186 ? 2.285 15.281 -4.754 1 93.44 186 SER B CA 1
ATOM 4667 C C . SER B 1 186 ? 3.545 16.125 -4.57 1 93.44 186 SER B C 1
ATOM 4669 O O . SER B 1 186 ? 3.803 17.047 -5.344 1 93.44 186 SER B O 1
ATOM 4671 N N . ALA B 1 187 ? 4.332 15.75 -3.633 1 93.56 187 ALA B N 1
ATOM 4672 C CA . ALA B 1 187 ? 5.574 16.469 -3.352 1 93.56 187 ALA B CA 1
ATOM 4673 C C . ALA B 1 187 ? 6.551 16.344 -4.52 1 93.56 187 ALA B C 1
ATOM 4675 O O . ALA B 1 187 ? 7.379 17.234 -4.734 1 93.56 187 ALA B O 1
ATOM 4676 N N . ASN B 1 188 ? 6.406 15.266 -5.238 1 91.44 188 ASN B N 1
ATOM 4677 C CA . ASN B 1 188 ? 7.32 14.992 -6.34 1 91.44 188 ASN B CA 1
ATOM 4678 C C . ASN B 1 188 ? 7.102 15.953 -7.504 1 91.44 188 ASN B C 1
ATOM 4680 O O . ASN B 1 188 ? 7.984 16.109 -8.352 1 91.44 188 ASN B O 1
ATOM 4684 N N . ASP B 1 189 ? 6.004 16.547 -7.621 1 92.06 189 ASP B N 1
ATOM 4685 C CA . ASP B 1 189 ? 5.68 17.438 -8.742 1 92.06 189 ASP B CA 1
ATOM 4686 C C . ASP B 1 189 ? 6.586 18.656 -8.75 1 92.06 189 ASP B C 1
ATOM 4688 O O . ASP B 1 189 ? 6.914 19.188 -9.812 1 92.06 189 ASP B O 1
ATOM 4692 N N . ASN B 1 190 ? 6.887 19.172 -7.648 1 93.25 190 ASN B N 1
ATOM 4693 C CA . ASN B 1 190 ? 7.844 20.25 -7.457 1 93.25 190 ASN B CA 1
ATOM 4694 C C . ASN B 1 190 ? 8.625 20.078 -6.156 1 93.25 190 ASN B C 1
ATOM 4696 O O . ASN B 1 190 ? 8.344 20.766 -5.172 1 93.25 190 ASN B O 1
ATOM 4700 N N . PHE B 1 191 ? 9.625 19.312 -6.262 1 93 191 PHE B N 1
ATOM 4701 C CA . PHE B 1 191 ? 10.383 18.859 -5.094 1 93 191 PHE B CA 1
ATOM 4702 C C . PHE B 1 191 ? 11.117 20.031 -4.445 1 93 191 PHE B C 1
ATOM 4704 O O . PHE B 1 191 ? 11.188 20.125 -3.219 1 93 191 PHE B O 1
ATOM 4711 N N . GLN B 1 192 ? 11.609 20.875 -5.195 1 92.81 192 GLN B N 1
ATOM 4712 C CA . GLN B 1 192 ? 12.352 22.016 -4.672 1 92.81 192 GLN B CA 1
ATOM 4713 C C . GLN B 1 192 ? 11.445 22.953 -3.885 1 92.81 192 GLN B C 1
ATOM 4715 O O . GLN B 1 192 ? 11.82 23.422 -2.809 1 92.81 192 GLN B O 1
ATOM 4720 N N . LEU B 1 193 ? 10.359 23.25 -4.465 1 94.88 193 LEU B N 1
ATOM 4721 C CA . LEU B 1 193 ? 9.398 24.094 -3.76 1 94.88 193 LEU B CA 1
ATOM 4722 C C . LEU B 1 193 ? 8.961 23.438 -2.451 1 94.88 193 LEU B C 1
ATOM 4724 O O . LEU B 1 193 ? 8.859 24.109 -1.424 1 94.88 193 LEU B O 1
ATOM 4728 N N . TYR B 1 194 ? 8.734 22.172 -2.508 1 96.5 194 TYR B N 1
ATOM 4729 C CA . TYR B 1 194 ? 8.32 21.438 -1.32 1 96.5 194 TYR B CA 1
ATOM 4730 C C . TYR B 1 194 ? 9.336 21.594 -0.197 1 96.5 194 TYR B C 1
ATOM 4732 O O . TYR B 1 194 ? 8.977 21.938 0.929 1 96.5 194 TYR B O 1
ATOM 4740 N N . ASN B 1 195 ? 10.539 21.391 -0.498 1 96.06 195 ASN B N 1
ATOM 4741 C CA . ASN B 1 195 ? 11.602 21.5 0.499 1 96.06 195 ASN B CA 1
ATOM 4742 C C . ASN B 1 195 ? 11.727 22.906 1.044 1 96.06 195 ASN B C 1
ATOM 4744 O O . ASN B 1 195 ? 11.961 23.109 2.238 1 96.06 195 ASN B O 1
ATOM 4748 N N . MET B 1 196 ? 11.586 23.781 0.175 1 96.06 196 MET B N 1
ATOM 4749 C CA . MET B 1 196 ? 11.664 25.188 0.582 1 96.06 196 MET B CA 1
ATOM 4750 C C . MET B 1 196 ? 10.555 25.531 1.574 1 96.06 196 MET B C 1
ATOM 4752 O O . MET B 1 196 ? 10.805 26.172 2.59 1 96.06 196 MET B O 1
ATOM 4756 N N . LEU B 1 197 ? 9.383 25.125 1.29 1 97.06 197 LEU B N 1
ATOM 4757 C CA . LEU B 1 197 ? 8.242 25.422 2.143 1 97.06 197 LEU B CA 1
ATOM 4758 C C . LEU B 1 197 ? 8.359 24.719 3.488 1 97.06 197 LEU B C 1
ATOM 4760 O O . LEU B 1 197 ? 7.961 25.266 4.52 1 97.06 197 LEU B O 1
ATOM 4764 N N . VAL B 1 198 ? 8.859 23.516 3.473 1 98 198 VAL B N 1
ATOM 4765 C CA . VAL B 1 198 ? 9.07 22.766 4.711 1 98 198 VAL B CA 1
ATOM 4766 C C . VAL B 1 198 ? 10.055 23.516 5.602 1 98 198 VAL B C 1
ATOM 4768 O O . VAL B 1 198 ? 9.828 23.672 6.805 1 98 198 VAL B O 1
ATOM 4771 N N . SER B 1 199 ? 11.117 24 5.035 1 98 199 SER B N 1
ATOM 4772 C CA . SER B 1 199 ? 12.094 24.766 5.785 1 98 199 SER B CA 1
ATOM 4773 C C . SER B 1 199 ? 11.484 26.062 6.332 1 98 199 SER B C 1
ATOM 4775 O O . SER B 1 199 ? 11.742 26.438 7.477 1 98 199 SER B O 1
ATOM 4777 N N . ARG B 1 200 ? 10.734 26.672 5.5 1 97.56 200 ARG B N 1
ATOM 4778 C CA . ARG B 1 200 ? 10.078 27.906 5.914 1 97.56 200 ARG B CA 1
ATOM 4779 C C . ARG B 1 200 ? 9.109 27.656 7.059 1 97.56 200 ARG B C 1
ATOM 4781 O O . ARG B 1 200 ? 9.039 28.438 8.008 1 97.56 200 ARG B O 1
ATOM 4788 N N . LEU B 1 201 ? 8.352 26.656 6.941 1 97.81 201 LEU B N 1
ATOM 4789 C CA . LEU B 1 201 ? 7.41 26.281 7.992 1 97.81 201 LEU B CA 1
ATOM 4790 C C . LEU B 1 201 ? 8.141 26.062 9.312 1 97.81 201 LEU B C 1
ATOM 4792 O O . LEU B 1 201 ? 7.684 26.516 10.359 1 97.81 201 LEU B O 1
ATOM 4796 N N . ALA B 1 202 ? 9.227 25.328 9.242 1 98.31 202 ALA B N 1
ATOM 4797 C CA . ALA B 1 202 ? 10.023 25.062 10.438 1 98.31 202 ALA B CA 1
ATOM 4798 C C . ALA B 1 202 ? 10.523 26.359 11.07 1 98.31 202 ALA B C 1
ATOM 4800 O O . ALA B 1 202 ? 10.5 26.5 12.289 1 98.31 202 ALA B O 1
ATOM 4801 N N . GLU B 1 203 ? 10.914 27.25 10.273 1 97.62 203 GLU B N 1
ATOM 4802 C CA . GLU B 1 203 ? 11.414 28.531 10.758 1 97.62 203 GLU B CA 1
ATOM 4803 C C . GLU B 1 203 ? 10.32 29.297 11.492 1 97.62 203 GLU B C 1
ATOM 4805 O O . GLU B 1 203 ? 10.562 29.859 12.57 1 97.62 203 GLU B O 1
ATOM 4810 N N . ILE B 1 204 ? 9.203 29.344 10.883 1 96.5 204 ILE B N 1
ATOM 4811 C CA . ILE B 1 204 ? 8.109 30.109 11.477 1 96.5 204 ILE B CA 1
ATOM 4812 C C . ILE B 1 204 ? 7.672 29.438 12.781 1 96.5 204 ILE B C 1
ATOM 4814 O O . ILE B 1 204 ? 7.312 30.125 13.742 1 96.5 204 ILE B O 1
ATOM 4818 N N . ILE B 1 205 ? 7.656 28.156 12.797 1 97.12 205 ILE B N 1
ATOM 4819 C CA . ILE B 1 205 ? 7.305 27.422 14.008 1 97.12 205 ILE B CA 1
ATOM 4820 C C . ILE B 1 205 ? 8.289 27.766 15.117 1 97.12 205 ILE B C 1
ATOM 4822 O O . ILE B 1 205 ? 7.898 27.938 16.281 1 97.12 205 ILE B O 1
ATOM 4826 N N . ASN B 1 206 ? 9.555 27.859 14.805 1 96.44 206 ASN B N 1
ATOM 4827 C CA . ASN B 1 206 ? 10.562 28.25 15.789 1 96.44 206 ASN B CA 1
ATOM 4828 C C . ASN B 1 206 ? 10.258 29.625 16.375 1 96.44 206 ASN B C 1
ATOM 4830 O O . ASN B 1 206 ? 10.367 29.828 17.594 1 96.44 206 ASN B O 1
ATOM 4834 N N . VAL B 1 207 ? 9.906 30.531 15.531 1 94.81 207 VAL B N 1
ATOM 4835 C CA . VAL B 1 207 ? 9.594 31.891 15.969 1 94.81 207 VAL B CA 1
ATOM 4836 C C . VAL B 1 207 ? 8.383 31.859 16.891 1 94.81 207 VAL B C 1
ATOM 4838 O O . VAL B 1 207 ? 8.375 32.531 17.938 1 94.81 207 VAL B O 1
ATOM 4841 N N . ARG B 1 208 ? 7.387 31.094 16.516 1 91.5 208 ARG B N 1
ATOM 4842 C CA . ARG B 1 208 ? 6.176 30.984 17.328 1 91.5 208 ARG B CA 1
ATOM 4843 C C . ARG B 1 208 ? 6.484 30.375 18.703 1 91.5 208 ARG B C 1
ATOM 4845 O O . ARG B 1 208 ? 5.945 30.828 19.719 1 91.5 208 ARG B O 1
ATOM 4852 N N . CYS B 1 209 ? 7.25 29.406 18.703 1 93.75 209 CYS B N 1
ATOM 4853 C CA . CYS B 1 209 ? 7.625 28.734 19.953 1 93.75 209 CYS B CA 1
ATOM 4854 C C . CYS B 1 209 ? 8.375 29.672 20.875 1 93.75 209 CYS B C 1
ATOM 4856 O O . CYS B 1 209 ? 8.172 29.641 22.094 1 93.75 209 CYS B O 1
ATOM 4858 N N . GLU B 1 210 ? 9.141 30.516 20.359 1 91.94 210 GLU B N 1
ATOM 4859 C CA . GLU B 1 210 ? 9.914 31.453 21.156 1 91.94 210 GLU B CA 1
ATOM 4860 C C . GLU B 1 210 ? 9.016 32.5 21.828 1 91.94 210 GLU B C 1
ATOM 4862 O O . GLU B 1 210 ? 9.367 33.062 22.875 1 91.94 210 GLU B O 1
ATOM 4867 N N . GLN B 1 211 ? 7.902 32.688 21.297 1 93.31 211 GLN B N 1
ATOM 4868 C CA . GLN B 1 211 ? 7 33.719 21.781 1 93.31 211 GLN B CA 1
ATOM 4869 C C . GLN B 1 211 ? 6.195 33.25 22.984 1 93.31 211 GLN B C 1
ATOM 4871 O O . GLN B 1 211 ? 5.652 34.031 23.75 1 93.31 211 GLN B O 1
ATOM 4876 N N . SER B 1 212 ? 6.074 31.953 23.125 1 94 212 SER B N 1
ATOM 4877 C CA . SER B 1 212 ? 5.305 31.359 24.219 1 94 212 SER B CA 1
ATOM 4878 C C . SER B 1 212 ? 6.07 30.219 24.891 1 94 212 SER B C 1
ATOM 4880 O O . SER B 1 212 ? 6.32 29.188 24.25 1 94 212 SER B O 1
ATOM 4882 N N . LYS B 1 213 ? 6.305 30.438 26.141 1 95.25 213 LYS B N 1
ATOM 4883 C CA . LYS B 1 213 ? 7.027 29.422 26.891 1 95.25 213 LYS B CA 1
ATOM 4884 C C . LYS B 1 213 ? 6.254 28.109 26.906 1 95.25 213 LYS B C 1
ATOM 4886 O O . LYS B 1 213 ? 6.844 27.031 26.781 1 95.25 213 LYS B O 1
ATOM 4891 N N . LYS B 1 214 ? 4.969 28.219 27.031 1 96.25 214 LYS B N 1
ATOM 4892 C CA . LYS B 1 214 ? 4.121 27.031 27.078 1 96.25 214 LYS B CA 1
ATOM 4893 C C . LYS B 1 214 ? 4.207 26.25 25.766 1 96.25 214 LYS B C 1
ATOM 4895 O O . LYS B 1 214 ? 4.375 25.031 25.766 1 96.25 214 LYS B O 1
ATOM 4900 N N . VAL B 1 215 ? 4.109 26.953 24.672 1 97 215 VAL B N 1
ATOM 4901 C CA . VAL B 1 215 ? 4.18 26.328 23.359 1 97 215 VAL B CA 1
ATOM 4902 C C . VAL B 1 215 ? 5.582 25.766 23.125 1 97 215 VAL B C 1
ATOM 4904 O O . VAL B 1 215 ? 5.738 24.672 22.578 1 97 215 VAL B O 1
ATOM 4907 N N . ASN B 1 216 ? 6.512 26.469 23.594 1 97.62 216 ASN B N 1
ATOM 4908 C CA . ASN B 1 216 ? 7.898 26.078 23.391 1 97.62 216 ASN B CA 1
ATOM 4909 C C . ASN B 1 216 ? 8.211 24.75 24.094 1 97.62 216 ASN B C 1
ATOM 4911 O O . ASN B 1 216 ? 8.836 23.875 23.516 1 97.62 216 ASN B O 1
ATOM 4915 N N . CYS B 1 217 ? 7.797 24.609 25.281 1 97.75 217 CYS B N 1
ATOM 4916 C CA . CYS B 1 217 ? 8.125 23.422 26.047 1 97.75 217 CYS B CA 1
ATOM 4917 C C . CYS B 1 217 ? 7.238 22.25 25.641 1 97.75 217 CYS B C 1
ATOM 4919 O O . CYS B 1 217 ? 7.57 21.094 25.906 1 97.75 217 CYS B O 1
ATOM 4921 N N . SER B 1 218 ? 6.074 22.5 24.953 1 98.12 218 SER B N 1
ATOM 4922 C CA . SER B 1 218 ? 5.148 21.453 24.531 1 98.12 218 SER B CA 1
ATOM 4923 C C . SER B 1 218 ? 5.676 20.703 23.312 1 98.12 218 SER B C 1
ATOM 4925 O O . SER B 1 218 ? 5.297 19.547 23.078 1 98.12 218 SER B O 1
ATOM 4927 N N . GLY B 1 219 ? 6.473 21.359 22.562 1 98.06 219 GLY B N 1
ATOM 4928 C CA . GLY B 1 219 ? 7.121 20.703 21.438 1 98.06 219 GLY B CA 1
ATOM 4929 C C . GLY B 1 219 ? 6.281 20.719 20.172 1 98.06 219 GLY B C 1
ATOM 4930 O O . GLY B 1 219 ? 5.316 21.469 20.062 1 98.06 219 GLY B O 1
ATOM 4931 N N . VAL B 1 220 ? 6.754 19.938 19.125 1 98.56 220 VAL B N 1
ATOM 4932 C CA . VAL B 1 220 ? 6.148 19.922 17.797 1 98.56 220 VAL B CA 1
ATOM 4933 C C . VAL B 1 220 ? 5.945 18.469 17.344 1 98.56 220 VAL B C 1
ATOM 4935 O O . VAL B 1 220 ? 6.809 17.609 17.578 1 98.56 220 VAL B O 1
ATOM 4938 N N . ILE B 1 221 ? 4.785 18.156 16.844 1 98.56 221 ILE B N 1
ATOM 4939 C CA . ILE B 1 221 ? 4.488 16.875 16.219 1 98.56 221 ILE B CA 1
ATOM 4940 C C . ILE B 1 221 ? 4.285 17.078 14.711 1 98.56 221 ILE B C 1
ATOM 4942 O O . ILE B 1 221 ? 3.439 17.859 14.289 1 98.56 221 ILE B O 1
ATOM 4946 N N . ILE B 1 222 ? 5.062 16.344 13.93 1 98.56 222 ILE B N 1
ATOM 4947 C CA . ILE B 1 222 ? 5.086 16.578 12.492 1 98.56 222 ILE B CA 1
ATOM 4948 C C . ILE B 1 222 ? 4.578 15.344 11.75 1 98.56 222 ILE B C 1
ATOM 4950 O O . ILE B 1 222 ? 5.141 14.258 11.898 1 98.56 222 ILE B O 1
ATOM 4954 N N . ASN B 1 223 ? 3.521 15.484 10.969 1 97.81 223 ASN B N 1
ATOM 4955 C CA . ASN B 1 223 ? 3.008 14.438 10.094 1 97.81 223 ASN B CA 1
ATOM 4956 C C . ASN B 1 223 ? 3.617 14.523 8.695 1 97.81 223 ASN B C 1
ATOM 4958 O O . ASN B 1 223 ? 3.812 15.617 8.164 1 97.81 223 ASN B O 1
ATOM 4962 N N . THR B 1 224 ? 3.924 13.391 8.094 1 97.62 224 THR B N 1
ATOM 4963 C CA . THR B 1 224 ? 4.555 13.367 6.777 1 97.62 224 THR B CA 1
ATOM 4964 C C . THR B 1 224 ? 3.723 12.547 5.797 1 97.62 224 THR B C 1
ATOM 4966 O O . THR B 1 224 ? 2.725 11.93 6.18 1 97.62 224 THR B O 1
ATOM 4969 N N . ALA B 1 225 ? 4.168 12.586 4.535 1 94.62 225 ALA B N 1
ATOM 4970 C CA . ALA B 1 225 ? 3.52 11.789 3.494 1 94.62 225 ALA B CA 1
ATOM 4971 C C . ALA B 1 225 ? 4.105 10.383 3.439 1 94.62 225 ALA B C 1
ATOM 4973 O O . ALA B 1 225 ? 5.105 10.094 4.102 1 94.62 225 ALA B O 1
ATOM 4974 N N . GLY B 1 226 ? 3.514 9.523 2.648 1 93.56 226 GLY B N 1
ATOM 4975 C CA . GLY B 1 226 ? 3.951 8.141 2.545 1 93.56 226 GLY B CA 1
ATOM 4976 C C . GLY B 1 226 ? 5.008 7.926 1.476 1 93.56 226 GLY B C 1
ATOM 4977 O O . GLY B 1 226 ? 5.113 6.836 0.91 1 93.56 226 GLY B O 1
ATOM 4978 N N . TRP B 1 227 ? 5.723 8.969 1.166 1 92.62 227 TRP B N 1
ATOM 4979 C CA . TRP B 1 227 ? 6.824 8.906 0.208 1 92.62 227 TRP B CA 1
ATOM 4980 C C . TRP B 1 227 ? 8.148 8.648 0.916 1 92.62 227 TRP B C 1
ATOM 4982 O O . TRP B 1 227 ? 8.773 9.586 1.431 1 92.62 227 TRP B O 1
ATOM 4992 N N . ILE B 1 228 ? 8.656 7.371 0.795 1 94.06 228 ILE B N 1
ATOM 4993 C CA . ILE B 1 228 ? 9.727 7.031 1.72 1 94.06 228 ILE B CA 1
ATOM 4994 C C . ILE B 1 228 ? 10.938 6.508 0.941 1 94.06 228 ILE B C 1
ATOM 4996 O O . ILE B 1 228 ? 11.938 6.102 1.535 1 94.06 228 ILE B O 1
ATOM 5000 N N . ARG B 1 229 ? 10.891 6.508 -0.407 1 89.81 229 ARG B N 1
ATOM 5001 C CA . ARG B 1 229 ? 12.008 6.004 -1.203 1 89.81 229 ARG B CA 1
ATOM 5002 C C . ARG B 1 229 ? 12.523 7.07 -2.16 1 89.81 229 ARG B C 1
ATOM 5004 O O . ARG B 1 229 ? 11.781 7.973 -2.557 1 89.81 229 ARG B O 1
ATOM 5011 N N . GLY B 1 230 ? 13.781 6.941 -2.482 1 89.69 230 GLY B N 1
ATOM 5012 C CA . GLY B 1 230 ? 14.367 7.879 -3.422 1 89.69 230 GLY B CA 1
ATOM 5013 C C . GLY B 1 230 ? 14.289 9.32 -2.955 1 89.69 230 GLY B C 1
ATOM 5014 O O . GLY B 1 230 ? 14.711 9.641 -1.842 1 89.69 230 GLY B O 1
ATOM 5015 N N . ALA B 1 231 ? 13.648 10.102 -3.799 1 92.44 231 ALA B N 1
ATOM 5016 C CA . ALA B 1 231 ? 13.516 11.516 -3.449 1 92.44 231 ALA B CA 1
ATOM 5017 C C . ALA B 1 231 ? 12.656 11.688 -2.195 1 92.44 231 ALA B C 1
ATOM 5019 O O . ALA B 1 231 ? 12.867 12.625 -1.42 1 92.44 231 ALA B O 1
ATOM 5020 N N . GLY B 1 232 ? 11.805 10.75 -2.043 1 94.44 232 GLY B N 1
ATOM 5021 C CA . GLY B 1 232 ? 10.992 10.797 -0.836 1 94.44 232 GLY B CA 1
ATOM 5022 C C . GLY B 1 232 ? 11.805 10.609 0.434 1 94.44 232 GLY B C 1
ATOM 5023 O O . GLY B 1 232 ? 11.562 11.297 1.433 1 94.44 232 GLY B O 1
ATOM 5024 N N . TYR B 1 233 ? 12.766 9.727 0.385 1 95.69 233 TYR B N 1
ATOM 5025 C CA . TYR B 1 233 ? 13.648 9.508 1.527 1 95.69 233 TYR B CA 1
ATOM 5026 C C . TYR B 1 233 ? 14.484 10.75 1.808 1 95.69 233 TYR B C 1
ATOM 5028 O O . TYR B 1 233 ? 14.68 11.125 2.965 1 95.69 233 TYR B O 1
ATOM 5036 N N . GLU B 1 234 ? 14.891 11.367 0.776 1 96.56 234 GLU B N 1
ATOM 5037 C CA . GLU B 1 234 ? 15.664 12.602 0.922 1 96.56 234 GLU B CA 1
ATOM 5038 C C . GLU B 1 234 ? 14.82 13.711 1.536 1 96.56 234 GLU B C 1
ATOM 5040 O O . GLU B 1 234 ? 15.312 14.508 2.34 1 96.56 234 GLU B O 1
ATOM 5045 N N . ALA B 1 235 ? 13.609 13.75 1.136 1 97 235 ALA B N 1
ATOM 5046 C CA . ALA B 1 235 ? 12.688 14.734 1.696 1 97 235 ALA B CA 1
ATOM 5047 C C . ALA B 1 235 ? 12.523 14.539 3.201 1 97 235 ALA B C 1
ATOM 5049 O O . ALA B 1 235 ? 12.43 15.516 3.951 1 97 235 ALA B O 1
ATOM 5050 N N . LEU B 1 236 ? 12.5 13.32 3.623 1 98 236 LEU B N 1
ATOM 5051 C CA . LEU B 1 236 ? 12.359 13.016 5.043 1 98 236 LEU B CA 1
ATOM 5052 C C . LEU B 1 236 ? 13.594 13.477 5.816 1 98 236 LEU B C 1
ATOM 5054 O O . LEU B 1 236 ? 13.469 14.047 6.906 1 98 236 LEU B O 1
ATOM 5058 N N . LYS B 1 237 ? 14.703 13.227 5.262 1 97.56 237 LYS B N 1
ATOM 5059 C CA . LYS B 1 237 ? 15.945 13.664 5.906 1 97.56 237 LYS B CA 1
ATOM 5060 C C . LYS B 1 237 ? 16 15.188 6.004 1 97.56 237 LYS B C 1
ATOM 5062 O O . LYS B 1 237 ? 16.406 15.727 7.035 1 97.56 237 LYS B O 1
ATOM 5067 N N . GLN B 1 238 ? 15.594 15.781 4.945 1 97 238 GLN B N 1
ATOM 5068 C CA . GLN B 1 238 ? 15.578 17.25 4.934 1 97 238 GLN B CA 1
ATOM 5069 C C . GLN B 1 238 ? 14.617 17.797 5.98 1 97 238 GLN B C 1
ATOM 5071 O O . GLN B 1 238 ? 14.922 18.766 6.668 1 97 238 GLN B O 1
ATOM 5076 N N . ALA B 1 239 ? 13.492 17.203 6.047 1 98.25 239 ALA B N 1
ATOM 5077 C CA . ALA B 1 239 ? 12.508 17.625 7.043 1 98.25 239 ALA B CA 1
ATOM 5078 C C . ALA B 1 239 ? 13.047 17.438 8.461 1 98.25 239 ALA B C 1
ATOM 5080 O O . ALA B 1 239 ? 12.859 18.312 9.32 1 98.25 239 ALA B O 1
ATOM 5081 N N . ALA B 1 240 ? 13.68 16.312 8.695 1 98.38 240 ALA B N 1
ATOM 5082 C CA . ALA B 1 240 ? 14.266 16.031 10.008 1 98.38 240 ALA B CA 1
ATOM 5083 C C . ALA B 1 240 ? 15.281 17.109 10.391 1 98.38 240 ALA B C 1
ATOM 5085 O O . ALA B 1 240 ? 15.32 17.547 11.539 1 98.38 240 ALA B O 1
ATOM 5086 N N . GLY B 1 241 ? 16.031 17.5 9.43 1 97.88 241 GLY B N 1
ATOM 5087 C CA . GLY B 1 241 ? 17 18.562 9.664 1 97.88 241 GLY B CA 1
ATOM 5088 C C . GLY B 1 241 ? 16.375 19.922 9.875 1 97.88 241 GLY B C 1
ATOM 5089 O O . GLY B 1 241 ? 16.734 20.641 10.797 1 97.88 241 GLY B O 1
ATOM 5090 N N . ALA B 1 242 ? 15.453 20.25 9.008 1 98.06 242 ALA B N 1
ATOM 5091 C CA . ALA B 1 242 ? 14.812 21.562 9.047 1 98.06 242 ALA B CA 1
ATOM 5092 C C . ALA B 1 242 ? 14.102 21.781 10.383 1 98.06 242 ALA B C 1
ATOM 5094 O O . ALA B 1 242 ? 14.195 22.859 10.969 1 98.06 242 ALA B O 1
ATOM 5095 N N . PHE B 1 243 ? 13.453 20.734 10.867 1 98.31 243 PHE B N 1
ATOM 5096 C CA . PHE B 1 243 ? 12.688 20.859 12.102 1 98.31 243 PHE B CA 1
ATOM 5097 C C . PHE B 1 243 ? 13.555 20.562 13.32 1 98.31 243 PHE B C 1
ATOM 5099 O O . PHE B 1 243 ? 13.094 20.656 14.453 1 98.31 243 PHE B O 1
ATOM 5106 N N . GLU B 1 244 ? 14.773 20.172 13.062 1 97.5 244 GLU B N 1
ATOM 5107 C CA . GLU B 1 244 ? 15.648 19.766 14.156 1 97.5 244 GLU B CA 1
ATOM 5108 C C . GLU B 1 244 ? 14.984 18.734 15.047 1 97.5 244 GLU B C 1
ATOM 5110 O O . GLU B 1 244 ? 14.898 18.906 16.266 1 97.5 244 GLU B O 1
ATOM 5115 N N . VAL B 1 245 ? 14.656 17.641 14.445 1 98.19 245 VAL B N 1
ATOM 5116 C CA . VAL B 1 245 ? 13.836 16.625 15.094 1 98.19 245 VAL B CA 1
ATOM 5117 C C . VAL B 1 245 ? 14.656 15.891 16.156 1 98.19 245 VAL B C 1
ATOM 5119 O O . VAL B 1 245 ? 15.844 15.625 15.945 1 98.19 245 VAL B O 1
ATOM 5122 N N . ASP B 1 246 ? 13.977 15.57 17.281 1 98.25 246 ASP B N 1
ATOM 5123 C CA . ASP B 1 246 ? 14.594 14.82 18.375 1 98.25 246 ASP B CA 1
ATOM 5124 C C . ASP B 1 246 ? 14.242 13.336 18.281 1 98.25 246 ASP B C 1
ATOM 5126 O O . ASP B 1 246 ? 15.039 12.477 18.672 1 98.25 246 ASP B O 1
ATOM 5130 N N . VAL B 1 247 ? 13.047 13.086 17.875 1 98.5 247 VAL B N 1
ATOM 5131 C CA . VAL B 1 247 ? 12.531 11.719 17.844 1 98.5 247 VAL B CA 1
ATOM 5132 C C . VAL B 1 247 ? 11.867 11.453 16.484 1 98.5 247 VAL B C 1
ATOM 5134 O O . VAL B 1 247 ? 11.148 12.312 15.969 1 98.5 247 VAL B O 1
ATOM 5137 N N . ILE B 1 248 ? 12.172 10.305 15.898 1 98.75 248 ILE B N 1
ATOM 5138 C CA . ILE B 1 248 ? 11.484 9.859 14.695 1 98.75 248 ILE B CA 1
ATOM 5139 C C . ILE B 1 248 ? 10.734 8.562 14.977 1 98.75 248 ILE B C 1
ATOM 5141 O O . ILE B 1 248 ? 11.328 7.574 15.398 1 98.75 248 ILE B O 1
ATOM 5145 N N . CYS B 1 249 ? 9.438 8.586 14.773 1 98.62 249 CYS B N 1
ATOM 5146 C CA . CYS B 1 249 ? 8.609 7.391 14.891 1 98.62 249 CYS B CA 1
ATOM 5147 C C . CYS B 1 249 ? 8.367 6.766 13.523 1 98.62 249 CYS B C 1
ATOM 5149 O O . CYS B 1 249 ? 7.668 7.344 12.688 1 98.62 249 CYS B O 1
ATOM 5151 N N . VAL B 1 250 ? 8.922 5.605 13.32 1 98.06 250 VAL B N 1
ATOM 5152 C CA . VAL B 1 250 ? 8.758 4.887 12.062 1 98.06 250 VAL B CA 1
ATOM 5153 C C . VAL B 1 250 ? 7.633 3.867 12.188 1 98.06 250 VAL B C 1
ATOM 5155 O O . VAL B 1 250 ? 7.707 2.951 13.008 1 98.06 250 VAL B O 1
ATOM 5158 N N . LEU B 1 251 ? 6.641 4.051 11.32 1 96.69 251 LEU B N 1
ATOM 5159 C CA . LEU B 1 251 ? 5.488 3.164 11.414 1 96.69 251 LEU B CA 1
ATOM 5160 C C . LEU B 1 251 ? 5.582 2.039 10.391 1 96.69 251 LEU B C 1
ATOM 5162 O O . LEU B 1 251 ? 5.648 2.295 9.188 1 96.69 251 LEU B O 1
ATOM 5166 N N . ASP B 1 252 ? 5.582 0.849 10.812 1 92.5 252 ASP B N 1
ATOM 5167 C CA . ASP B 1 252 ? 5.359 -0.39 10.078 1 92.5 252 ASP B CA 1
ATOM 5168 C C . ASP B 1 252 ? 6.395 -0.564 8.969 1 92.5 252 ASP B C 1
ATOM 5170 O O . ASP B 1 252 ? 6.094 -1.126 7.91 1 92.5 252 ASP B O 1
ATOM 5174 N N . GLN B 1 253 ? 7.582 -0.051 9.133 1 92.12 253 GLN B N 1
ATOM 5175 C CA . GLN B 1 253 ? 8.578 -0.14 8.07 1 92.12 253 GLN B CA 1
ATOM 5176 C C . GLN B 1 253 ? 9.984 -0.308 8.648 1 92.12 253 GLN B C 1
ATOM 5178 O O . GLN B 1 253 ? 10.727 0.666 8.781 1 92.12 253 GLN B O 1
ATOM 5183 N N . GLU B 1 254 ? 10.414 -1.489 8.695 1 91.75 254 GLU B N 1
ATOM 5184 C CA . GLU B 1 254 ? 11.703 -1.824 9.289 1 91.75 254 GLU B CA 1
ATOM 5185 C C . GLU B 1 254 ? 12.859 -1.351 8.414 1 91.75 254 GLU B C 1
ATOM 5187 O O . GLU B 1 254 ? 13.898 -0.926 8.922 1 91.75 254 GLU B O 1
ATOM 5192 N N . ARG B 1 255 ? 12.719 -1.511 7.148 1 90.81 255 ARG B N 1
ATOM 5193 C CA . ARG B 1 255 ? 13.734 -1.038 6.219 1 90.81 255 ARG B CA 1
ATOM 5194 C C . ARG B 1 255 ? 14.031 0.443 6.434 1 90.81 255 ARG B C 1
ATOM 5196 O O . ARG B 1 255 ? 15.195 0.841 6.539 1 90.81 255 ARG B O 1
ATOM 5203 N N . LEU B 1 256 ? 12.984 1.234 6.508 1 94.56 256 LEU B N 1
ATOM 5204 C CA . LEU B 1 256 ? 13.109 2.672 6.719 1 94.56 256 LEU B CA 1
ATOM 5205 C C . LEU B 1 256 ? 13.766 2.965 8.062 1 94.56 256 LEU B C 1
ATOM 5207 O O . LEU B 1 256 ? 14.617 3.852 8.164 1 94.56 256 LEU B O 1
ATOM 5211 N N . TYR B 1 257 ? 13.391 2.18 9.086 1 96.12 257 TYR B N 1
ATOM 5212 C CA . TYR B 1 257 ? 13.953 2.307 10.43 1 96.12 257 TYR B CA 1
ATOM 5213 C C . TYR B 1 257 ? 15.469 2.131 10.398 1 96.12 257 TYR B C 1
ATOM 5215 O O . TYR B 1 257 ? 16.203 2.951 10.945 1 96.12 257 TYR B O 1
ATOM 5223 N N . ASN B 1 258 ? 15.906 1.182 9.672 1 91.88 258 ASN B N 1
ATOM 5224 C CA . ASN B 1 258 ? 17.328 0.873 9.625 1 91.88 258 ASN B CA 1
ATOM 5225 C C . ASN B 1 258 ? 18.094 1.885 8.773 1 91.88 258 ASN B C 1
ATOM 5227 O O . ASN B 1 258 ? 19.234 2.236 9.094 1 91.88 258 ASN B O 1
ATOM 5231 N N . GLN B 1 259 ? 17.469 2.311 7.727 1 93.56 259 GLN B N 1
ATOM 5232 C CA . GLN B 1 259 ? 18.094 3.334 6.902 1 93.56 259 GLN B CA 1
ATOM 5233 C C . GLN B 1 259 ? 18.312 4.625 7.691 1 93.56 259 GLN B C 1
ATOM 5235 O O . GLN B 1 259 ? 19.406 5.195 7.676 1 93.56 259 GLN B O 1
ATOM 5240 N N . LEU B 1 260 ? 17.297 5.031 8.375 1 96.81 260 LEU B N 1
ATOM 5241 C CA . LEU B 1 260 ? 17.359 6.266 9.148 1 96.81 260 LEU B CA 1
ATOM 5242 C C . LEU B 1 260 ? 18.375 6.141 10.281 1 96.81 260 LEU B C 1
ATOM 5244 O O . LEU B 1 260 ? 19.125 7.082 10.555 1 96.81 260 LEU B O 1
ATOM 5248 N N . LYS B 1 261 ? 18.359 5.02 10.898 1 94.62 261 LYS B N 1
ATOM 5249 C CA . LYS B 1 261 ? 19.297 4.777 11.984 1 94.62 261 LYS B CA 1
ATOM 5250 C C . LYS B 1 261 ? 20.75 4.879 11.492 1 94.62 261 LYS B C 1
ATOM 5252 O O . LYS B 1 261 ? 21.625 5.336 12.227 1 94.62 261 LYS B O 1
ATOM 5257 N N . GLY B 1 262 ? 20.984 4.492 10.312 1 93.38 262 GLY B N 1
ATOM 5258 C CA . GLY B 1 262 ? 22.328 4.551 9.734 1 93.38 262 GLY B CA 1
ATOM 5259 C C . GLY B 1 262 ? 22.703 5.941 9.258 1 93.38 262 GLY B C 1
ATOM 5260 O O . GLY B 1 262 ? 23.875 6.332 9.344 1 93.38 262 GLY B O 1
ATOM 5261 N N . ASP B 1 263 ? 21.734 6.707 8.781 1 95.12 263 ASP B N 1
ATOM 5262 C CA . ASP B 1 263 ? 22.031 7.953 8.078 1 95.12 263 ASP B CA 1
ATOM 5263 C C . ASP B 1 263 ? 21.984 9.148 9.031 1 95.12 263 ASP B C 1
ATOM 5265 O O . ASP B 1 263 ? 22.625 10.172 8.789 1 95.12 263 ASP B O 1
ATOM 5269 N N . LEU B 1 264 ? 21.172 9.102 10.094 1 96.62 264 LEU B N 1
ATOM 5270 C CA . LEU B 1 264 ? 20.984 10.25 10.969 1 96.62 264 LEU B CA 1
ATOM 5271 C C . LEU B 1 264 ? 21.906 10.172 12.188 1 96.62 264 LEU B C 1
ATOM 5273 O O . LEU B 1 264 ? 22.344 9.086 12.57 1 96.62 264 LEU B O 1
ATOM 5277 N N . PRO B 1 265 ? 22.188 11.32 12.773 1 95.69 265 PRO B N 1
ATOM 5278 C CA . PRO B 1 265 ? 23.047 11.328 13.953 1 95.69 265 PRO B CA 1
ATOM 5279 C C . PRO B 1 265 ? 22.453 10.539 15.125 1 95.69 265 PRO B C 1
ATOM 5281 O O . PRO B 1 265 ? 21.234 10.406 15.227 1 95.69 265 PRO B O 1
ATOM 5284 N N . ASP B 1 266 ? 23.25 10.18 16.109 1 94.5 266 ASP B N 1
ATOM 5285 C CA . ASP B 1 266 ? 22.875 9.297 17.203 1 94.5 266 ASP B CA 1
ATOM 5286 C C . ASP B 1 266 ? 21.969 10 18.203 1 94.5 266 ASP B C 1
ATOM 5288 O O . ASP B 1 266 ? 21.219 9.344 18.938 1 94.5 266 ASP B O 1
ATOM 5292 N N . PHE B 1 267 ? 22.047 11.297 18.172 1 94.62 267 PHE B N 1
ATOM 5293 C CA . PHE B 1 267 ? 21.234 11.992 19.172 1 94.62 267 PHE B CA 1
ATOM 5294 C C . PHE B 1 267 ? 19.766 12.023 18.766 1 94.62 267 PHE B C 1
ATOM 5296 O O . PHE B 1 267 ? 18.906 12.352 19.562 1 94.62 267 PHE B O 1
ATOM 5303 N N . VAL B 1 268 ? 19.516 11.727 17.516 1 97.12 268 VAL B N 1
ATOM 5304 C CA . VAL B 1 268 ? 18.125 11.57 17.094 1 97.12 268 VAL B CA 1
ATOM 5305 C C . VAL B 1 268 ? 17.625 10.18 17.469 1 97.12 268 VAL B C 1
ATOM 5307 O O . VAL B 1 268 ? 18.188 9.164 17.031 1 97.12 268 VAL B O 1
ATOM 5310 N N . LYS B 1 269 ? 16.641 10.125 18.281 1 97.69 269 LYS B N 1
ATOM 5311 C CA . LYS B 1 269 ? 16.062 8.844 18.688 1 97.69 269 LYS B CA 1
ATOM 5312 C C . LYS B 1 269 ? 15.102 8.312 17.641 1 97.69 269 LYS B C 1
ATOM 5314 O O . LYS B 1 269 ? 14.117 8.969 17.312 1 97.69 269 LYS B O 1
ATOM 5319 N N . ILE B 1 270 ? 15.375 7.16 17.125 1 97.88 270 ILE B N 1
ATOM 5320 C CA . ILE B 1 270 ? 14.523 6.539 16.125 1 97.88 270 ILE B CA 1
ATOM 5321 C C . ILE B 1 270 ? 13.82 5.324 16.734 1 97.88 270 ILE B C 1
ATOM 5323 O O . ILE B 1 270 ? 14.477 4.422 17.266 1 97.88 270 ILE B O 1
ATOM 5327 N N . VAL B 1 271 ? 12.5 5.285 16.656 1 97.69 271 VAL B N 1
ATOM 5328 C CA . VAL B 1 271 ? 11.727 4.199 17.25 1 97.69 271 VAL B CA 1
ATOM 5329 C C . VAL B 1 271 ? 10.828 3.561 16.188 1 97.69 271 VAL B C 1
ATOM 5331 O O . VAL B 1 271 ? 10.258 4.258 15.352 1 97.69 271 VAL B O 1
ATOM 5334 N N . LEU B 1 272 ? 10.805 2.252 16.203 1 96.06 272 LEU B N 1
ATOM 5335 C CA . LEU B 1 272 ? 9.914 1.497 15.336 1 96.06 272 LEU B CA 1
ATOM 5336 C C . LEU B 1 272 ? 8.586 1.201 16.031 1 96.06 272 LEU B C 1
ATOM 5338 O O . LEU B 1 272 ? 8.57 0.638 17.125 1 96.06 272 LEU B O 1
ATOM 5342 N N . LEU B 1 273 ? 7.48 1.622 15.414 1 97.12 273 LEU B N 1
ATOM 5343 C CA . LEU B 1 273 ? 6.156 1.419 15.992 1 97.12 273 LEU B CA 1
ATOM 5344 C C . LEU B 1 273 ? 5.297 0.544 15.086 1 97.12 273 LEU B C 1
ATOM 5346 O O . LEU B 1 273 ? 5.395 0.628 13.859 1 97.12 273 LEU B O 1
ATOM 5350 N N . PRO B 1 274 ? 4.457 -0.243 15.664 1 94.19 274 PRO B N 1
ATOM 5351 C CA . PRO B 1 274 ? 3.545 -1.069 14.867 1 94.19 274 PRO B CA 1
ATOM 5352 C C . PRO B 1 274 ? 2.357 -0.28 14.32 1 94.19 274 PRO B C 1
ATOM 5354 O O . PRO B 1 274 ? 1.941 0.713 14.93 1 94.19 274 PRO B O 1
ATOM 5357 N N . LYS B 1 275 ? 1.92 -0.778 13.219 1 92.31 275 LYS B N 1
ATOM 5358 C CA . LYS B 1 275 ? 0.699 -0.176 12.688 1 92.31 275 LYS B CA 1
ATOM 5359 C C . LYS B 1 275 ? -0.539 -0.779 13.344 1 92.31 275 LYS B C 1
ATOM 5361 O O . LYS B 1 275 ? -0.517 -1.931 13.789 1 92.31 275 LYS B O 1
ATOM 5366 N N . SER B 1 276 ? -1.584 0.043 13.391 1 92.88 276 SER B N 1
ATOM 5367 C CA . SER B 1 276 ? -2.852 -0.447 13.922 1 92.88 276 SER B CA 1
ATOM 5368 C C . SER B 1 276 ? -3.539 -1.388 12.945 1 92.88 276 SER B C 1
ATOM 5370 O O . SER B 1 276 ? -3.525 -1.148 11.734 1 92.88 276 SER B O 1
ATOM 5372 N N . GLY B 1 277 ? -4.121 -2.42 13.453 1 87.81 277 GLY B N 1
ATOM 5373 C CA . GLY B 1 277 ? -4.895 -3.328 12.617 1 87.81 277 GLY B CA 1
ATOM 5374 C C . GLY B 1 277 ? -6.125 -2.682 12.016 1 87.81 277 GLY B C 1
ATOM 5375 O O . GLY B 1 277 ? -6.707 -3.209 11.062 1 87.81 277 GLY B O 1
ATOM 5376 N N . GLY B 1 278 ? -6.484 -1.568 12.562 1 86.94 278 GLY B N 1
ATOM 5377 C CA . GLY B 1 278 ? -7.672 -0.875 12.094 1 86.94 278 GLY B CA 1
ATOM 5378 C C . GLY B 1 278 ? -7.418 -0.021 10.859 1 86.94 278 GLY B C 1
ATOM 5379 O O . GLY B 1 278 ? -8.352 0.501 10.258 1 86.94 278 GLY B O 1
ATOM 5380 N N . VAL B 1 279 ? -6.168 0.029 10.445 1 89.12 279 VAL B N 1
ATOM 5381 C CA . VAL B 1 279 ? -5.832 0.848 9.289 1 89.12 279 VAL B CA 1
ATOM 5382 C C . VAL B 1 279 ? -6.379 0.197 8.016 1 89.12 279 VAL B C 1
ATOM 5384 O O . VAL B 1 279 ? -6.289 -1.021 7.848 1 89.12 279 VAL B O 1
ATOM 5387 N N . VAL B 1 280 ? -6.984 0.992 7.211 1 82.44 280 VAL B N 1
ATOM 5388 C CA . VAL B 1 280 ? -7.605 0.488 5.992 1 82.44 280 VAL B CA 1
ATOM 5389 C C . VAL B 1 280 ? -6.852 1.019 4.77 1 82.44 280 VAL B C 1
ATOM 5391 O O . VAL B 1 280 ? -6.438 2.18 4.746 1 82.44 280 VAL B O 1
ATOM 5394 N N . GLU B 1 281 ? -6.703 0.075 3.867 1 80.94 281 GLU B N 1
ATOM 5395 C CA . GLU B 1 281 ? -6.094 0.492 2.609 1 80.94 281 GLU B CA 1
ATOM 5396 C C . GLU B 1 281 ? -7.035 1.382 1.805 1 80.94 281 GLU B C 1
ATOM 5398 O O . GLU B 1 281 ? -8.242 1.127 1.748 1 80.94 281 GLU B O 1
ATOM 5403 N N . ARG B 1 282 ? -6.43 2.416 1.143 1 85.06 282 ARG B N 1
ATOM 5404 C CA . ARG B 1 282 ? -7.203 3.365 0.345 1 85.06 282 ARG B CA 1
ATOM 5405 C C . ARG B 1 282 ? -6.773 3.324 -1.118 1 85.06 282 ARG B C 1
ATOM 5407 O O . ARG B 1 282 ? -5.582 3.43 -1.425 1 85.06 282 ARG B O 1
ATOM 5414 N N . SER B 1 283 ? -7.77 3.191 -1.976 1 82.56 283 SER B N 1
ATOM 5415 C CA . SER B 1 283 ? -7.512 3.24 -3.41 1 82.56 283 SER B CA 1
ATOM 5416 C C . SER B 1 283 ? -7.266 4.668 -3.881 1 82.56 283 SER B C 1
ATOM 5418 O O . SER B 1 283 ? -7.477 5.621 -3.127 1 82.56 283 SER B O 1
ATOM 5420 N N . GLN B 1 284 ? -6.84 4.773 -5.078 1 83.5 284 GLN B N 1
ATOM 5421 C CA . GLN B 1 284 ? -6.66 6.098 -5.66 1 83.5 284 GLN B CA 1
ATOM 5422 C C . GLN B 1 284 ? -7.98 6.859 -5.723 1 83.5 284 GLN B C 1
ATOM 5424 O O . GLN B 1 284 ? -8.023 8.062 -5.477 1 83.5 284 GLN B O 1
ATOM 5429 N N . ALA B 1 285 ? -9.016 6.129 -6.031 1 84.44 285 ALA B N 1
ATOM 5430 C CA . ALA B 1 285 ? -10.336 6.746 -6.105 1 84.44 285 ALA B CA 1
ATOM 5431 C C . ALA B 1 285 ? -10.781 7.254 -4.734 1 84.44 285 ALA B C 1
ATOM 5433 O O . ALA B 1 285 ? -11.32 8.359 -4.621 1 84.44 285 ALA B O 1
ATOM 5434 N N . THR B 1 286 ? -10.492 6.492 -3.754 1 85 286 THR B N 1
ATOM 5435 C CA . THR B 1 286 ? -10.875 6.875 -2.398 1 85 286 THR B CA 1
ATOM 5436 C C . THR B 1 286 ? -10.086 8.102 -1.947 1 85 286 THR B C 1
ATOM 5438 O O . THR B 1 286 ? -10.625 8.969 -1.258 1 85 286 THR B O 1
ATOM 5441 N N . ARG B 1 287 ? -8.867 8.18 -2.318 1 89.12 287 ARG B N 1
ATOM 5442 C CA . ARG B 1 287 ? -8.031 9.328 -1.976 1 89.12 287 ARG B CA 1
ATOM 5443 C C . ARG B 1 287 ? -8.531 10.594 -2.672 1 89.12 287 ARG B C 1
ATOM 5445 O O . ARG B 1 287 ? -8.539 11.672 -2.076 1 89.12 287 ARG B O 1
ATOM 5452 N N . ALA B 1 288 ? -8.914 10.414 -3.895 1 90.06 288 ALA B N 1
ATOM 5453 C CA . ALA B 1 288 ? -9.469 11.547 -4.637 1 90.06 288 ALA B CA 1
ATOM 5454 C C . ALA B 1 288 ? -10.766 12.031 -4.008 1 90.06 288 ALA B C 1
ATOM 5456 O O . ALA B 1 288 ? -10.992 13.242 -3.885 1 90.06 288 ALA B O 1
ATOM 5457 N N . GLU B 1 289 ? -11.547 11.125 -3.59 1 87.81 289 GLU B N 1
ATOM 5458 C CA . GLU B 1 289 ? -12.805 11.469 -2.93 1 87.81 289 GLU B CA 1
ATOM 5459 C C . GLU B 1 289 ? -12.555 12.18 -1.604 1 87.81 289 GLU B C 1
ATOM 5461 O O . GLU B 1 289 ? -13.289 13.094 -1.232 1 87.81 289 GLU B O 1
ATOM 5466 N N . SER B 1 290 ? -11.547 11.711 -0.954 1 89.06 290 SER B N 1
ATOM 5467 C CA . SER B 1 290 ? -11.188 12.336 0.316 1 89.06 290 SER B CA 1
ATOM 5468 C C . SER B 1 290 ? -10.742 13.773 0.114 1 89.06 290 SER B C 1
ATOM 5470 O O . SER B 1 290 ? -11.062 14.648 0.917 1 89.06 290 SER B O 1
ATOM 5472 N N . ARG B 1 291 ? -10.008 14.039 -0.921 1 92.19 291 ARG B N 1
ATOM 5473 C CA . ARG B 1 291 ? -9.586 15.406 -1.228 1 92.19 291 ARG B CA 1
ATOM 5474 C C . ARG B 1 291 ? -10.781 16.297 -1.535 1 92.19 291 ARG B C 1
ATOM 5476 O O . ARG B 1 291 ? -10.875 17.422 -1.034 1 92.19 291 ARG B O 1
ATOM 5483 N N . ASP B 1 292 ? -11.664 15.75 -2.314 1 90.88 292 ASP B N 1
ATOM 5484 C CA . ASP B 1 292 ? -12.875 16.5 -2.637 1 90.88 292 ASP B CA 1
ATOM 5485 C C . ASP B 1 292 ? -13.703 16.781 -1.381 1 90.88 292 ASP B C 1
ATOM 5487 O O . ASP B 1 292 ? -14.273 17.859 -1.236 1 90.88 292 ASP B O 1
ATOM 5491 N N . GLY B 1 293 ? -13.719 15.773 -0.577 1 89.12 293 GLY B N 1
ATOM 5492 C CA . GLY B 1 293 ? -14.445 15.938 0.674 1 89.12 293 GLY B CA 1
ATOM 5493 C C . GLY B 1 293 ? -13.875 17.031 1.555 1 89.12 293 GLY B C 1
ATOM 5494 O O . GLY B 1 293 ? -14.617 17.797 2.176 1 89.12 293 GLY B O 1
ATOM 5495 N N . ARG B 1 294 ? -12.609 17.125 1.579 1 91.19 294 ARG B N 1
ATOM 5496 C CA . ARG B 1 294 ? -11.953 18.156 2.381 1 91.19 294 ARG B CA 1
ATOM 5497 C C . ARG B 1 294 ? -12.25 19.547 1.837 1 91.19 294 ARG B C 1
ATOM 5499 O O . ARG B 1 294 ? -12.453 20.484 2.605 1 91.19 294 ARG B O 1
ATOM 5506 N N . ILE B 1 295 ? -12.219 19.656 0.576 1 93.19 295 ILE B N 1
ATOM 5507 C CA . ILE B 1 295 ? -12.516 20.938 -0.054 1 93.19 295 ILE B CA 1
ATOM 5508 C C . ILE B 1 295 ? -13.961 21.312 0.221 1 93.19 295 ILE B C 1
ATOM 5510 O O . ILE B 1 295 ? -14.25 22.469 0.575 1 93.19 295 ILE B O 1
ATOM 5514 N N . ARG B 1 296 ? -14.82 20.391 0.092 1 92.06 296 ARG B N 1
ATOM 5515 C CA . ARG B 1 296 ? -16.219 20.656 0.371 1 92.06 296 ARG B CA 1
ATOM 5516 C C . ARG B 1 296 ? -16.422 21.078 1.822 1 92.06 296 ARG B C 1
ATOM 5518 O O . ARG B 1 296 ? -17.203 21.984 2.105 1 92.06 296 ARG B O 1
ATOM 5525 N N . GLU B 1 297 ? -15.773 20.391 2.646 1 90.12 297 GLU B N 1
ATOM 5526 C CA . GLU B 1 297 ? -15.867 20.719 4.066 1 90.12 297 GLU B CA 1
ATOM 5527 C C . GLU B 1 297 ? -15.398 22.141 4.336 1 90.12 297 GLU B C 1
ATOM 5529 O O . GLU B 1 297 ? -15.93 22.812 5.215 1 90.12 297 GLU B O 1
ATOM 5534 N N . TYR B 1 298 ? -14.422 22.594 3.646 1 92 298 TYR B N 1
ATOM 5535 C CA . TYR B 1 298 ? -13.898 23.953 3.807 1 92 298 TYR B CA 1
ATOM 5536 C C . TYR B 1 298 ? -14.961 24.984 3.463 1 92 298 TYR B C 1
ATOM 5538 O O . TYR B 1 298 ? -15.094 26 4.152 1 92 298 TYR B O 1
ATOM 5546 N N . PHE B 1 299 ? -15.75 24.719 2.443 1 93.19 299 PHE B N 1
ATOM 5547 C CA . PHE B 1 299 ? -16.703 25.703 1.977 1 93.19 299 PHE B CA 1
ATOM 5548 C C . PHE B 1 299 ? -18.062 25.516 2.656 1 93.19 299 PHE B C 1
ATOM 5550 O O . PHE B 1 299 ? -18.734 26.5 3.002 1 93.19 299 PHE B O 1
ATOM 5557 N N . TYR B 1 300 ? -18.391 24.297 2.873 1 91.62 300 TYR B N 1
ATOM 5558 C CA . TYR B 1 300 ? -19.766 24.047 3.291 1 91.62 300 TYR B CA 1
ATOM 5559 C C . TYR B 1 300 ? -19.812 23.5 4.715 1 91.62 300 TYR B C 1
ATOM 5561 O O . TYR B 1 300 ? -20.891 23.422 5.32 1 91.62 300 TYR B O 1
ATOM 5569 N N . GLY B 1 301 ? -18.703 23.188 5.234 1 88.12 301 GLY B N 1
ATOM 5570 C CA . GLY B 1 301 ? -18.672 22.547 6.539 1 88.12 301 GLY B CA 1
ATOM 5571 C C . GLY B 1 301 ? -18.969 21.062 6.48 1 88.12 301 GLY B C 1
ATOM 5572 O O . GLY B 1 301 ? -19.531 20.578 5.5 1 88.12 301 GLY B O 1
ATOM 5573 N N . LEU B 1 302 ? -18.609 20.391 7.559 1 82.88 302 LEU B N 1
ATOM 5574 C CA . LEU B 1 302 ? -18.797 18.953 7.617 1 82.88 302 LEU B CA 1
ATOM 5575 C C . LEU B 1 302 ? -20.281 18.594 7.555 1 82.88 302 LEU B C 1
ATOM 5577 O O . LEU B 1 302 ? -20.672 17.625 6.902 1 82.88 302 LEU B O 1
ATOM 5581 N N . LYS B 1 303 ? -21.141 19.406 8.258 1 82.31 303 LYS B N 1
ATOM 5582 C CA . LYS B 1 303 ? -22.578 19.172 8.273 1 82.31 303 LYS B CA 1
ATOM 5583 C C . LYS B 1 303 ? -23.297 20.125 7.324 1 82.31 303 LYS B C 1
ATOM 5585 O O . LYS B 1 303 ? -24.5 20.391 7.496 1 82.31 303 LYS B O 1
ATOM 5590 N N . ASN B 1 304 ? -22.594 20.688 6.43 1 85.12 304 ASN B N 1
ATOM 5591 C CA . ASN B 1 304 ? -23.141 21.641 5.473 1 85.12 304 ASN B CA 1
ATOM 5592 C C . ASN B 1 304 ? -23.812 22.812 6.176 1 85.12 304 ASN B C 1
ATOM 5594 O O . ASN B 1 304 ? -24.938 23.203 5.824 1 85.12 304 ASN B O 1
ATOM 5598 N N . ASN B 1 305 ? -23.125 23.25 7.156 1 87 305 ASN B N 1
ATOM 5599 C CA . ASN B 1 305 ? -23.703 24.328 7.953 1 87 305 ASN B CA 1
ATOM 5600 C C . ASN B 1 305 ? -23.078 25.672 7.602 1 87 305 ASN B C 1
ATOM 5602 O O . ASN B 1 305 ? -23.359 26.688 8.242 1 87 305 ASN B O 1
ATOM 5606 N N . PHE B 1 306 ? -22.172 25.656 6.664 1 90 306 PHE B N 1
ATOM 5607 C CA . PHE B 1 306 ? -21.609 26.891 6.145 1 90 306 PHE B CA 1
ATOM 5608 C C . PHE B 1 306 ? -22.281 27.297 4.84 1 90 306 PHE B C 1
ATOM 5610 O O . PHE B 1 306 ? -22.781 26.438 4.109 1 90 306 PHE B O 1
ATOM 5617 N N . PHE B 1 307 ? -22.281 28.562 4.617 1 91.56 307 PHE B N 1
ATOM 5618 C CA . PHE B 1 307 ? -22.906 29.094 3.414 1 91.56 307 PHE B CA 1
ATOM 5619 C C . PHE B 1 307 ? -21.938 29.984 2.641 1 91.56 307 PHE B C 1
ATOM 5621 O O . PHE B 1 307 ? -21.906 31.203 2.832 1 91.56 307 PHE B O 1
ATOM 5628 N N . PRO B 1 308 ? -21.25 29.328 1.804 1 93.69 308 PRO B N 1
ATOM 5629 C CA . PRO B 1 308 ? -20.281 30.109 1.02 1 93.69 308 PRO B CA 1
ATOM 5630 C C . PRO B 1 308 ? -20.953 31.109 0.08 1 93.69 308 PRO B C 1
ATOM 5632 O O . PRO B 1 308 ? -22.156 31.047 -0.137 1 93.69 308 PRO B O 1
ATOM 5635 N N . HIS B 1 309 ? -20.172 32.031 -0.438 1 94.5 309 HIS B N 1
ATOM 5636 C CA . HIS B 1 309 ? -20.656 33.125 -1.263 1 94.5 309 HIS B CA 1
ATOM 5637 C C . HIS B 1 309 ? -20.141 33 -2.693 1 94.5 309 HIS B C 1
ATOM 5639 O O . HIS B 1 309 ? -18.953 32.75 -2.91 1 94.5 309 HIS B O 1
ATOM 5645 N N . GLY B 1 310 ? -21.094 33.156 -3.574 1 94.5 310 GLY B N 1
ATOM 5646 C CA . GLY B 1 310 ? -20.719 33.281 -4.977 1 94.5 310 GLY B CA 1
ATOM 5647 C C . GLY B 1 310 ? -20.797 34.719 -5.488 1 94.5 310 GLY B C 1
ATOM 5648 O O . GLY B 1 310 ? -21.797 35.406 -5.289 1 94.5 310 GLY B O 1
ATOM 5649 N N . PHE B 1 311 ? -19.719 35.156 -6.047 1 96.38 311 PHE B N 1
ATOM 5650 C CA . PHE B 1 311 ? -19.734 36.531 -6.605 1 96.38 311 PHE B CA 1
ATOM 5651 C C . PHE B 1 311 ? -18.719 36.656 -7.723 1 96.38 311 PHE B C 1
ATOM 5653 O O . PHE B 1 311 ? -17.875 35.781 -7.91 1 96.38 311 PHE B O 1
ATOM 5660 N N . ASP B 1 312 ? -18.797 37.75 -8.398 1 96.81 312 ASP B N 1
ATOM 5661 C CA . ASP B 1 312 ? -17.922 38 -9.547 1 96.81 312 ASP B CA 1
ATOM 5662 C C . ASP B 1 312 ? -16.703 38.844 -9.141 1 96.81 312 ASP B C 1
ATOM 5664 O O . ASP B 1 312 ? -16.812 39.719 -8.289 1 96.81 312 ASP B O 1
ATOM 5668 N N . VAL B 1 313 ? -15.594 38.531 -9.75 1 97.25 313 VAL B N 1
ATOM 5669 C CA . VAL B 1 313 ? -14.352 39.25 -9.578 1 97.25 313 VAL B CA 1
ATOM 5670 C C . VAL B 1 313 ? -13.781 39.656 -10.945 1 97.25 313 VAL B C 1
ATOM 5672 O O . VAL B 1 313 ? -13.625 38.781 -11.82 1 97.25 313 VAL B O 1
ATOM 5675 N N . LYS B 1 314 ? -13.469 40.875 -11.078 1 97.12 314 LYS B N 1
ATOM 5676 C CA . LYS B 1 314 ? -12.922 41.344 -12.352 1 97.12 314 LYS B CA 1
ATOM 5677 C C . LYS B 1 314 ? -11.469 40.906 -12.523 1 97.12 314 LYS B C 1
ATOM 5679 O O . LYS B 1 314 ? -10.695 40.906 -11.562 1 97.12 314 LYS B O 1
ATOM 5684 N N . PHE B 1 315 ? -11.102 40.688 -13.836 1 97.38 315 PHE B N 1
ATOM 5685 C CA . PHE B 1 315 ? -9.734 40.25 -14.141 1 97.38 315 PHE B CA 1
ATOM 5686 C C . PHE B 1 315 ? -8.734 41.312 -13.656 1 97.38 315 PHE B C 1
ATOM 5688 O O . PHE B 1 315 ? -7.68 40.969 -13.125 1 97.38 315 PHE B O 1
ATOM 5695 N N . ASN B 1 316 ? -9.109 42.562 -13.75 1 95.25 316 ASN B N 1
ATOM 5696 C CA . ASN B 1 316 ? -8.203 43.656 -13.453 1 95.25 316 ASN B CA 1
ATOM 5697 C C . ASN B 1 316 ? -8.07 43.906 -11.953 1 95.25 316 ASN B C 1
ATOM 5699 O O . ASN B 1 316 ? -7.152 44.594 -11.508 1 95.25 316 ASN B O 1
ATOM 5703 N N . ASP B 1 317 ? -8.922 43.281 -11.172 1 95.38 317 ASP B N 1
ATOM 5704 C CA . ASP B 1 317 ? -8.906 43.5 -9.727 1 95.38 317 ASP B CA 1
ATOM 5705 C C . ASP B 1 317 ? -7.977 42.5 -9.031 1 95.38 317 ASP B C 1
ATOM 5707 O O . ASP B 1 317 ? -7.719 42.625 -7.828 1 95.38 317 ASP B O 1
ATOM 5711 N N . ILE B 1 318 ? -7.5 41.594 -9.844 1 96.31 318 ILE B N 1
ATOM 5712 C CA . ILE B 1 318 ? -6.711 40.531 -9.188 1 96.31 318 ILE B CA 1
ATOM 5713 C C . ILE B 1 318 ? -5.426 40.312 -9.977 1 96.31 318 ILE B C 1
ATOM 5715 O O . ILE B 1 318 ? -5.336 40.656 -11.156 1 96.31 318 ILE B O 1
ATOM 5719 N N . LYS B 1 319 ? -4.43 39.75 -9.312 1 96.81 319 LYS B N 1
ATOM 5720 C CA . LYS B 1 319 ? -3.184 39.25 -9.898 1 96.81 319 LYS B CA 1
ATOM 5721 C C . LYS B 1 319 ? -3.035 37.75 -9.703 1 96.81 319 LYS B C 1
ATOM 5723 O O . LYS B 1 319 ? -3.051 37.25 -8.57 1 96.81 319 LYS B O 1
ATOM 5728 N N . LEU B 1 320 ? -2.875 37.031 -10.828 1 96.62 320 LEU B N 1
ATOM 5729 C CA . LEU B 1 320 ? -2.803 35.594 -10.797 1 96.62 320 LEU B CA 1
ATOM 5730 C C . LEU B 1 320 ? -1.365 35.094 -10.977 1 96.62 320 LEU B C 1
ATOM 5732 O O . LEU B 1 320 ? -0.64 35.625 -11.836 1 96.62 320 LEU B O 1
ATOM 5736 N N . PHE B 1 321 ? -1.041 34.188 -10.117 1 96.06 321 PHE B N 1
ATOM 5737 C CA . PHE B 1 321 ? 0.309 33.656 -10.227 1 96.06 321 PHE B CA 1
ATOM 5738 C C . PHE B 1 321 ? 0.298 32.125 -10.086 1 96.06 321 PHE B C 1
ATOM 5740 O O . PHE B 1 321 ? -0.626 31.562 -9.492 1 96.06 321 PHE B O 1
ATOM 5747 N N . LYS B 1 322 ? 1.24 31.469 -10.672 1 94.38 322 LYS B N 1
ATOM 5748 C CA . LYS B 1 322 ? 1.594 30.062 -10.438 1 94.38 322 LYS B CA 1
ATOM 5749 C C . LYS B 1 322 ? 3.053 29.938 -10.008 1 94.38 322 LYS B C 1
ATOM 5751 O O . LYS B 1 322 ? 3.896 30.75 -10.391 1 94.38 322 LYS B O 1
ATOM 5756 N N . VAL B 1 323 ? 3.254 28.922 -9.141 1 93.06 323 VAL B N 1
ATOM 5757 C CA . VAL B 1 323 ? 4.633 28.734 -8.703 1 93.06 323 VAL B CA 1
ATOM 5758 C C . VAL B 1 323 ? 5.297 27.656 -9.555 1 93.06 323 VAL B C 1
ATOM 5760 O O . VAL B 1 323 ? 4.758 26.547 -9.711 1 93.06 323 VAL B O 1
ATOM 5763 N N . GLY B 1 324 ? 6.414 27.875 -10.016 1 85.56 324 GLY B N 1
ATOM 5764 C CA . GLY B 1 324 ? 7.199 26.906 -10.781 1 85.56 324 GLY B CA 1
ATOM 5765 C C . GLY B 1 324 ? 7.043 27.078 -12.281 1 85.56 324 GLY B C 1
ATOM 5766 O O . GLY B 1 324 ? 5.93 27.25 -12.781 1 85.56 324 GLY B O 1
ATOM 5767 N N . ALA B 1 325 ? 8.078 27.312 -12.969 1 66.81 325 ALA B N 1
ATOM 5768 C CA . ALA B 1 325 ? 8.086 27.375 -14.43 1 66.81 325 ALA B CA 1
ATOM 5769 C C . ALA B 1 325 ? 8.547 26.047 -15.031 1 66.81 325 ALA B C 1
ATOM 5771 O O . ALA B 1 325 ? 9.242 25.281 -14.367 1 66.81 325 ALA B O 1
ATOM 5772 N N . PRO B 1 326 ? 7.742 25.547 -16.109 1 59.91 326 PRO B N 1
ATOM 5773 C CA . PRO B 1 326 ? 8.258 24.344 -16.75 1 59.91 326 PRO B CA 1
ATOM 5774 C C . PRO B 1 326 ? 9.773 24.375 -16.938 1 59.91 326 PRO B C 1
ATOM 5776 O O . PRO B 1 326 ? 10.352 25.453 -17.156 1 59.91 326 PRO B O 1
ATOM 5779 N N . SER B 1 327 ? 10.438 23.344 -16.391 1 53.47 327 SER B N 1
ATOM 5780 C CA . SER B 1 327 ? 11.891 23.281 -16.5 1 53.47 327 SER B CA 1
ATOM 5781 C C . SER B 1 327 ? 12.336 23.484 -17.938 1 53.47 327 SER B C 1
ATOM 5783 O O . SER B 1 327 ? 11.805 22.859 -18.859 1 53.47 327 SER B O 1
ATOM 5785 N N . LEU B 1 328 ? 12.766 24.562 -18.266 1 52.28 328 LEU B N 1
ATOM 5786 C CA . LEU B 1 328 ? 13.43 24.703 -19.562 1 52.28 328 LEU B CA 1
ATOM 5787 C C . LEU B 1 328 ? 14.633 23.781 -19.656 1 52.28 328 LEU B C 1
ATOM 5789 O O . LEU B 1 328 ? 15.289 23.5 -18.656 1 52.28 328 LEU B O 1
ATOM 5793 N N . PRO B 1 329 ? 14.695 22.969 -20.719 1 51.25 329 PRO B N 1
ATOM 5794 C CA . PRO B 1 329 ? 15.945 22.234 -20.922 1 51.25 329 PRO B CA 1
ATOM 5795 C C . PRO B 1 329 ? 17.188 23.078 -20.594 1 51.25 329 PRO B C 1
ATOM 5797 O O . PRO B 1 329 ? 17.156 24.297 -20.734 1 51.25 329 PRO B O 1
ATOM 5800 N N . GLU B 1 330 ? 18.031 22.438 -19.812 1 50.22 330 GLU B N 1
ATOM 5801 C CA . GLU B 1 330 ? 19.297 23.078 -19.438 1 50.22 330 GLU B CA 1
ATOM 5802 C C . GLU B 1 330 ? 19.859 23.891 -20.594 1 50.22 330 GLU B C 1
ATOM 5804 O O . GLU B 1 330 ? 20.484 24.938 -20.375 1 50.22 330 GLU B O 1
ATOM 5809 N N . SER B 1 331 ? 19.641 23.328 -21.688 1 52.38 331 SER B N 1
ATOM 5810 C CA . SER B 1 331 ? 20.219 23.953 -22.875 1 52.38 331 SER B CA 1
ATOM 5811 C C . SER B 1 331 ? 19.594 25.328 -23.125 1 52.38 331 SER B C 1
ATOM 5813 O O . SER B 1 331 ? 20.156 26.125 -23.891 1 52.38 331 SER B O 1
ATOM 5815 N N . CYS B 1 332 ? 18.5 25.438 -22.609 1 49.28 332 CYS B N 1
ATOM 5816 C CA . CYS B 1 332 ? 17.844 26.719 -22.875 1 49.28 332 CYS B CA 1
ATOM 5817 C C . CYS B 1 332 ? 18.062 27.688 -21.734 1 49.28 332 CYS B C 1
ATOM 5819 O O . CYS B 1 332 ? 17.5 28.781 -21.734 1 49.28 332 CYS B O 1
ATOM 5821 N N . LEU B 1 333 ? 18.594 27.125 -20.734 1 49.66 333 LEU B N 1
ATOM 5822 C CA . LEU B 1 333 ? 18.812 28.016 -19.594 1 49.66 333 LEU B CA 1
ATOM 5823 C C . LEU B 1 333 ? 19.969 28.969 -19.859 1 49.66 333 LEU B C 1
ATOM 5825 O O . LEU B 1 333 ? 20.969 28.578 -20.453 1 49.66 333 LEU B O 1
ATOM 5829 N N . PRO B 1 334 ? 19.781 30.266 -19.734 1 51.31 334 PRO B N 1
ATOM 5830 C CA . PRO B 1 334 ? 20.969 31.125 -19.828 1 51.31 334 PRO B CA 1
ATOM 5831 C C . PRO B 1 334 ? 22.125 30.656 -18.938 1 51.31 334 PRO B C 1
ATOM 5833 O O . PRO B 1 334 ? 21.891 29.969 -17.938 1 51.31 334 PRO B O 1
ATOM 5836 N N . LEU B 1 335 ? 23.391 31.031 -19.359 1 47.75 335 LEU B N 1
ATOM 5837 C CA . LEU B 1 335 ? 24.656 30.828 -18.656 1 47.75 335 LEU B CA 1
ATOM 5838 C C . LEU B 1 335 ? 24.562 31.344 -17.219 1 47.75 335 LEU B C 1
ATOM 5840 O O . LEU B 1 335 ? 24.141 32.469 -16.984 1 47.75 335 LEU B O 1
ATOM 5844 N N . GLY B 1 336 ? 24.734 30.484 -16.109 1 52.06 336 GLY B N 1
ATOM 5845 C CA . GLY B 1 336 ? 24.812 30.797 -14.688 1 52.06 336 GLY B CA 1
ATOM 5846 C C . GLY B 1 336 ? 23.547 30.453 -13.93 1 52.06 336 GLY B C 1
ATOM 5847 O O . GLY B 1 336 ? 23.516 30.5 -12.695 1 52.06 336 GLY B O 1
ATOM 5848 N N . MET B 1 337 ? 22.484 30.406 -14.633 1 46.06 337 MET B N 1
ATOM 5849 C CA . MET B 1 337 ? 21.266 30.109 -13.898 1 46.06 337 MET B CA 1
ATOM 5850 C C . MET B 1 337 ? 21.016 28.609 -13.836 1 46.06 337 MET B C 1
ATOM 5852 O O . MET B 1 337 ? 21.156 27.906 -14.836 1 46.06 337 MET B O 1
ATOM 5856 N N . LYS B 1 338 ? 21.109 28.156 -12.781 1 53.78 338 LYS B N 1
ATOM 5857 C CA . LYS B 1 338 ? 20.828 26.734 -12.578 1 53.78 338 LYS B CA 1
ATOM 5858 C C . LYS B 1 338 ? 19.328 26.438 -12.688 1 53.78 338 LYS B C 1
ATOM 5860 O O . LYS B 1 338 ? 18.5 27.203 -12.188 1 53.78 338 LYS B O 1
ATOM 5865 N N . ALA B 1 339 ? 18.922 25.562 -13.391 1 53.72 339 ALA B N 1
ATOM 5866 C CA . ALA B 1 339 ? 17.578 25.031 -13.617 1 53.72 339 ALA B CA 1
ATOM 5867 C C . ALA B 1 339 ? 16.766 25.016 -12.328 1 53.72 339 ALA B C 1
ATOM 5869 O O . ALA B 1 339 ? 15.539 25.172 -12.359 1 53.72 339 ALA B O 1
ATOM 5870 N N . GLN B 1 340 ? 17.359 24.906 -11.148 1 57.94 340 GLN B N 1
ATOM 5871 C CA . GLN B 1 340 ? 16.766 24.766 -9.828 1 57.94 340 GLN B CA 1
ATOM 5872 C C . GLN B 1 340 ? 15.969 26.016 -9.453 1 57.94 340 GLN B C 1
ATOM 5874 O O . GLN B 1 340 ? 14.93 25.922 -8.805 1 57.94 340 GLN B O 1
ATOM 5879 N N . ASP B 1 341 ? 16.312 27.172 -9.93 1 62.91 341 ASP B N 1
ATOM 5880 C CA . ASP B 1 341 ? 15.703 28.438 -9.531 1 62.91 341 ASP B CA 1
ATOM 5881 C C . ASP B 1 341 ? 14.336 28.625 -10.188 1 62.91 341 ASP B C 1
ATOM 5883 O O . ASP B 1 341 ? 13.445 29.25 -9.602 1 62.91 341 ASP B O 1
ATOM 5887 N N . SER B 1 342 ? 14.102 27.891 -11.133 1 77.75 342 SER B N 1
ATOM 5888 C CA . SER B 1 342 ? 12.875 28.109 -11.891 1 77.75 342 SER B CA 1
ATOM 5889 C C . SER B 1 342 ? 11.68 27.422 -11.211 1 77.75 342 SER B C 1
ATOM 5891 O O . SER B 1 342 ? 10.547 27.891 -11.352 1 77.75 342 SER B O 1
ATOM 5893 N N . GLN B 1 343 ? 11.922 26.547 -10.344 1 86.38 343 GLN B N 1
ATOM 5894 C CA . GLN B 1 343 ? 10.852 25.781 -9.727 1 86.38 343 GLN B CA 1
ATOM 5895 C C . GLN B 1 343 ? 10.234 26.547 -8.555 1 86.38 343 GLN B C 1
ATOM 5897 O O . GLN B 1 343 ? 9.133 26.219 -8.109 1 86.38 343 GLN B O 1
ATOM 5902 N N . THR B 1 344 ? 10.883 27.547 -8.102 1 89.75 344 THR B N 1
ATOM 5903 C CA . THR B 1 344 ? 10.367 28.266 -6.938 1 89.75 344 THR B CA 1
ATOM 5904 C C . THR B 1 344 ? 9.977 29.688 -7.316 1 89.75 344 THR B C 1
ATOM 5906 O O . THR B 1 344 ? 9.641 30.5 -6.449 1 89.75 344 THR B O 1
ATOM 5909 N N . LYS B 1 345 ? 10.039 29.938 -8.57 1 88.06 345 LYS B N 1
ATOM 5910 C CA . LYS B 1 345 ? 9.734 31.297 -9.016 1 88.06 345 LYS B CA 1
ATOM 5911 C C . LYS B 1 345 ? 8.234 31.469 -9.258 1 88.06 345 LYS B C 1
ATOM 5913 O O . LYS B 1 345 ? 7.551 30.531 -9.648 1 88.06 345 LYS B O 1
ATOM 5918 N N . LEU B 1 346 ? 7.871 32.719 -9 1 90.94 346 LEU B N 1
ATOM 5919 C CA . LEU B 1 346 ? 6.488 33.094 -9.258 1 90.94 346 LEU B CA 1
ATOM 5920 C C . LEU B 1 346 ? 6.289 33.469 -10.719 1 90.94 346 LEU B C 1
ATOM 5922 O O . LEU B 1 346 ? 7.02 34.312 -11.258 1 90.94 346 LEU B O 1
ATOM 5926 N N . VAL B 1 347 ? 5.324 32.844 -11.32 1 91.06 347 VAL B N 1
ATOM 5927 C CA . VAL B 1 347 ? 5.035 33.125 -12.727 1 91.06 347 VAL B CA 1
ATOM 5928 C C . VAL B 1 347 ? 3.641 33.719 -12.867 1 91.06 347 VAL B C 1
ATOM 5930 O O . VAL B 1 347 ? 2.648 33.094 -12.477 1 91.06 347 VAL B O 1
ATOM 5933 N N . PRO B 1 348 ? 3.594 34.938 -13.43 1 93.06 348 PRO B N 1
ATOM 5934 C CA . PRO B 1 348 ? 2.271 35.531 -13.633 1 93.06 348 PRO B CA 1
ATOM 5935 C C . PRO B 1 348 ? 1.453 34.781 -14.695 1 93.06 348 PRO B C 1
ATOM 5937 O O . PRO B 1 348 ? 2.004 34.344 -15.703 1 93.06 348 PRO B O 1
ATOM 5940 N N . LEU B 1 349 ? 0.182 34.719 -14.43 1 94.06 349 LEU B N 1
ATOM 5941 C CA . LEU B 1 349 ? -0.73 34.062 -15.359 1 94.06 349 LEU B CA 1
ATOM 5942 C C . LEU B 1 349 ? -1.795 35.031 -15.852 1 94.06 349 LEU B C 1
ATOM 5944 O O . LEU B 1 349 ? -2.248 35.906 -15.094 1 94.06 349 LEU B O 1
ATOM 5948 N N . LEU B 1 350 ? -2.16 34.781 -17.047 1 94.38 350 LEU B N 1
ATOM 5949 C CA . LEU B 1 350 ? -3.301 35.531 -17.594 1 94.38 350 LEU B CA 1
ATOM 5950 C C . LEU B 1 350 ? -4.598 34.75 -17.359 1 94.38 350 LEU B C 1
ATOM 5952 O O . LEU B 1 350 ? -4.613 33.531 -17.438 1 94.38 350 LEU B O 1
ATOM 5956 N N . PRO B 1 351 ? -5.609 35.594 -17.062 1 94.88 351 PRO B N 1
ATOM 5957 C CA . PRO B 1 351 ? -6.898 34.906 -16.922 1 94.88 351 PRO B CA 1
ATOM 5958 C C . PRO B 1 351 ? -7.305 34.156 -18.188 1 94.88 351 PRO B C 1
ATOM 5960 O O . PRO B 1 351 ? -7.086 34.625 -19.297 1 94.88 351 PRO B O 1
ATOM 5963 N N . SER B 1 352 ? -7.715 32.969 -18.031 1 95.31 352 SER B N 1
ATOM 5964 C CA . SER B 1 352 ? -8.156 32.125 -19.141 1 95.31 352 SER B CA 1
ATOM 5965 C C . SER B 1 352 ? -9.242 31.141 -18.688 1 95.31 352 SER B C 1
ATOM 5967 O O . SER B 1 352 ? -9.453 30.953 -17.5 1 95.31 352 SER B O 1
ATOM 5969 N N . HIS B 1 353 ? -9.844 30.531 -19.656 1 93.81 353 HIS B N 1
ATOM 5970 C CA . HIS B 1 353 ? -10.898 29.562 -19.375 1 93.81 353 HIS B CA 1
ATOM 5971 C C . HIS B 1 353 ? -10.336 28.328 -18.688 1 93.81 353 HIS B C 1
ATOM 5973 O O . HIS B 1 353 ? -11.078 27.594 -18.031 1 93.81 353 HIS B O 1
ATOM 5979 N N . ASN B 1 354 ? -9.094 28.109 -18.766 1 93.31 354 ASN B N 1
ATOM 5980 C CA . ASN B 1 354 ? -8.438 26.953 -18.188 1 93.31 354 ASN B CA 1
ATOM 5981 C C . ASN B 1 354 ? -8.461 26.984 -16.672 1 93.31 354 ASN B C 1
ATOM 5983 O O . ASN B 1 354 ? -8.195 25.984 -16 1 93.31 354 ASN B O 1
ATOM 5987 N N . LEU B 1 355 ? -8.82 28.109 -16.125 1 95.75 355 LEU B N 1
ATOM 5988 C CA . LEU B 1 355 ? -8.82 28.281 -14.672 1 95.75 355 LEU B CA 1
ATOM 5989 C C . LEU B 1 355 ? -10.156 27.828 -14.07 1 95.75 355 LEU B C 1
ATOM 5991 O O . LEU B 1 355 ? -10.305 27.781 -12.852 1 95.75 355 LEU B O 1
ATOM 5995 N N . LEU B 1 356 ? -11.062 27.406 -14.984 1 95.75 356 LEU B N 1
ATOM 5996 C CA . LEU B 1 356 ? -12.367 26.969 -14.508 1 95.75 356 LEU B CA 1
ATOM 5997 C C . LEU B 1 356 ? -12.211 25.797 -13.531 1 95.75 356 LEU B C 1
ATOM 5999 O O . LEU B 1 356 ? -11.477 24.844 -13.812 1 95.75 356 LEU B O 1
ATOM 6003 N N . HIS B 1 357 ? -12.812 25.938 -12.344 1 95.94 357 HIS B N 1
ATOM 6004 C CA . HIS B 1 357 ? -12.898 24.938 -11.289 1 95.94 357 HIS B CA 1
ATOM 6005 C C . HIS B 1 357 ? -11.578 24.812 -10.539 1 95.94 357 HIS B C 1
ATOM 6007 O O . HIS B 1 357 ? -11.43 23.953 -9.672 1 95.94 357 HIS B O 1
ATOM 6013 N N . HIS B 1 358 ? -10.609 25.625 -10.836 1 96.69 358 HIS B N 1
ATOM 6014 C CA . HIS B 1 358 ? -9.367 25.578 -10.078 1 96.69 358 HIS B CA 1
ATOM 6015 C C . HIS B 1 358 ? -9.523 26.281 -8.727 1 96.69 358 HIS B C 1
ATOM 6017 O O . HIS B 1 358 ? -10.25 27.266 -8.609 1 96.69 358 HIS B O 1
ATOM 6023 N N . ILE B 1 359 ? -8.797 25.719 -7.789 1 97.06 359 ILE B N 1
ATOM 6024 C CA . ILE B 1 359 ? -8.703 26.359 -6.484 1 97.06 359 ILE B CA 1
ATOM 6025 C C . ILE B 1 359 ? -7.613 27.422 -6.508 1 97.06 359 ILE B C 1
ATOM 6027 O O . ILE B 1 359 ? -6.543 27.219 -7.086 1 97.06 359 ILE B O 1
ATOM 6031 N N . LEU B 1 360 ? -7.918 28.531 -5.969 1 97.75 360 LEU B N 1
ATOM 6032 C CA . LEU B 1 360 ? -6.949 29.625 -5.84 1 97.75 360 LEU B CA 1
ATOM 6033 C C . LEU B 1 360 ? -6.688 29.953 -4.375 1 97.75 360 LEU B C 1
ATOM 6035 O O . LEU B 1 360 ? -7.625 30.078 -3.584 1 97.75 360 LEU B O 1
ATOM 6039 N N . SER B 1 361 ? -5.402 30.016 -4.023 1 97.44 361 SER B N 1
ATOM 6040 C CA . SER B 1 361 ? -5.027 30.5 -2.695 1 97.44 361 SER B CA 1
ATOM 6041 C C . SER B 1 361 ? -4.961 32.031 -2.652 1 97.44 361 SER B C 1
ATOM 6043 O O . SER B 1 361 ? -4.406 32.656 -3.559 1 97.44 361 SER B O 1
ATOM 6045 N N . VAL B 1 362 ? -5.508 32.594 -1.625 1 97.19 362 VAL B N 1
ATOM 6046 C CA . VAL B 1 362 ? -5.41 34.031 -1.42 1 97.19 362 VAL B CA 1
ATOM 6047 C C . VAL B 1 362 ? -4.199 34.344 -0.546 1 97.19 362 VAL B C 1
ATOM 6049 O O . VAL B 1 362 ? -4.211 34.094 0.659 1 97.19 362 VAL B O 1
ATOM 6052 N N . SER B 1 363 ? -3.189 34.969 -1.159 1 97.31 363 SER B N 1
ATOM 6053 C CA . SER B 1 363 ? -1.955 35.281 -0.443 1 97.31 363 SER B CA 1
ATOM 6054 C C . SER B 1 363 ? -2.166 36.375 0.584 1 97.31 363 SER B C 1
ATOM 6056 O O . SER B 1 363 ? -2.963 37.281 0.364 1 97.31 363 SER B O 1
ATOM 6058 N N . ALA B 1 364 ? -1.429 36.312 1.679 1 95.56 364 ALA B N 1
ATOM 6059 C CA . ALA B 1 364 ? -1.466 37.375 2.684 1 95.56 364 ALA B CA 1
ATOM 6060 C C . ALA B 1 364 ? -0.604 38.562 2.262 1 95.56 364 ALA B C 1
ATOM 6062 O O . ALA B 1 364 ? -0.662 39.625 2.879 1 95.56 364 ALA B O 1
ATOM 6063 N N . ALA B 1 365 ? 0.108 38.344 1.218 1 94.44 365 ALA B N 1
ATOM 6064 C CA . ALA B 1 365 ? 0.979 39.438 0.74 1 94.44 365 ALA B CA 1
ATOM 6065 C C . ALA B 1 365 ? 0.163 40.625 0.259 1 94.44 365 ALA B C 1
ATOM 6067 O O . ALA B 1 365 ? -0.908 40.469 -0.33 1 94.44 365 ALA B O 1
ATOM 6068 N N . THR B 1 366 ? 0.769 41.781 0.473 1 91.31 366 THR B N 1
ATOM 6069 C CA . THR B 1 366 ? 0.087 43 0.083 1 91.31 366 THR B CA 1
ATOM 6070 C C . THR B 1 366 ? 0.622 43.5 -1.249 1 91.31 366 THR B C 1
ATOM 6072 O O . THR B 1 366 ? -0.078 44.219 -1.971 1 91.31 366 THR B O 1
ATOM 6075 N N . THR B 1 367 ? 1.87 43.219 -1.463 1 90.5 367 THR B N 1
ATOM 6076 C CA . THR B 1 367 ? 2.484 43.656 -2.709 1 90.5 367 THR B CA 1
ATOM 6077 C C . THR B 1 367 ? 3.199 42.5 -3.402 1 90.5 367 THR B C 1
ATOM 6079 O O . THR B 1 367 ? 3.59 41.531 -2.756 1 90.5 367 THR B O 1
ATOM 6082 N N . VAL B 1 368 ? 3.385 42.656 -4.652 1 87.12 368 VAL B N 1
ATOM 6083 C CA . VAL B 1 368 ? 3.979 41.594 -5.473 1 87.12 368 VAL B CA 1
ATOM 6084 C C . VAL B 1 368 ? 5.48 41.531 -5.211 1 87.12 368 VAL B C 1
ATOM 6086 O O . VAL B 1 368 ? 6.121 40.531 -5.516 1 87.12 368 VAL B O 1
ATOM 6089 N N . ASP B 1 369 ? 5.965 42.562 -4.633 1 84.88 369 ASP B N 1
ATOM 6090 C CA . ASP B 1 369 ? 7.406 42.594 -4.395 1 84.88 369 ASP B CA 1
ATOM 6091 C C . ASP B 1 369 ? 7.785 41.75 -3.174 1 84.88 369 ASP B C 1
ATOM 6093 O O . ASP B 1 369 ? 8.961 41.438 -2.988 1 84.88 369 ASP B O 1
ATOM 6097 N N . GLN B 1 370 ? 6.82 41.375 -2.434 1 84.69 370 GLN B N 1
ATOM 6098 C CA . GLN B 1 370 ? 7.07 40.5 -1.286 1 84.69 370 GLN B CA 1
ATOM 6099 C C . GLN B 1 370 ? 7.352 39.062 -1.729 1 84.69 370 GLN B C 1
ATOM 6101 O O . GLN B 1 370 ? 7.148 38.719 -2.895 1 84.69 370 GLN B O 1
ATOM 6106 N N . ASP B 1 371 ? 7.922 38.344 -0.774 1 90.75 371 ASP B N 1
ATOM 6107 C CA . ASP B 1 371 ? 8.141 36.906 -1.051 1 90.75 371 ASP B CA 1
ATOM 6108 C C . ASP B 1 371 ? 6.836 36.125 -0.949 1 90.75 371 ASP B C 1
ATOM 6110 O O . ASP B 1 371 ? 6.613 35.406 0.024 1 90.75 371 ASP B O 1
ATOM 6114 N N . ILE B 1 372 ? 6.098 36.156 -1.994 1 92.62 372 ILE B N 1
ATOM 6115 C CA . ILE B 1 372 ? 4.738 35.625 -2.02 1 92.62 372 ILE B CA 1
ATOM 6116 C C . ILE B 1 372 ? 4.773 34.125 -1.782 1 92.62 372 ILE B C 1
ATOM 6118 O O . ILE B 1 372 ? 3.906 33.594 -1.092 1 92.62 372 ILE B O 1
ATOM 6122 N N . VAL B 1 373 ? 5.793 33.5 -2.287 1 93.25 373 VAL B N 1
ATOM 6123 C CA . VAL B 1 373 ? 5.887 32.031 -2.193 1 93.25 373 VAL B CA 1
ATOM 6124 C C . VAL B 1 373 ? 6.031 31.625 -0.731 1 93.25 373 VAL B C 1
ATOM 6126 O O . VAL B 1 373 ? 5.473 30.609 -0.311 1 93.25 373 VAL B O 1
ATOM 6129 N N . GLU B 1 374 ? 6.68 32.406 0.04 1 94.31 374 GLU B N 1
ATOM 6130 C CA . GLU B 1 374 ? 6.945 32.062 1.437 1 94.31 374 GLU B CA 1
ATOM 6131 C C . GLU B 1 374 ? 6.008 32.844 2.373 1 94.31 374 GLU B C 1
ATOM 6133 O O . GLU B 1 374 ? 6.316 33.031 3.551 1 94.31 374 GLU B O 1
ATOM 6138 N N . THR B 1 375 ? 4.977 33.312 1.777 1 94.75 375 THR B N 1
ATOM 6139 C CA . THR B 1 375 ? 3.982 34.031 2.578 1 94.75 375 THR B CA 1
ATOM 6140 C C . THR B 1 375 ? 2.762 33.156 2.82 1 94.75 375 THR B C 1
ATOM 6142 O O . THR B 1 375 ? 2.359 32.375 1.943 1 94.75 375 THR B O 1
ATOM 6145 N N . ASN B 1 376 ? 2.207 33.312 4.004 1 94 376 ASN B N 1
ATOM 6146 C CA . ASN B 1 376 ? 1.063 32.5 4.383 1 94 376 ASN B CA 1
ATOM 6147 C C . ASN B 1 376 ? -0.172 32.844 3.555 1 94 376 ASN B C 1
ATOM 6149 O O . ASN B 1 376 ? -0.259 33.906 2.984 1 94 376 ASN B O 1
ATOM 6153 N N . VAL B 1 377 ? -1.086 31.938 3.562 1 95.38 377 VAL B N 1
ATOM 6154 C CA . VAL B 1 377 ? -2.332 32.094 2.818 1 95.38 377 VAL B CA 1
ATOM 6155 C C . VAL B 1 377 ? -3.461 32.469 3.775 1 95.38 377 VAL B C 1
ATOM 6157 O O . VAL B 1 377 ? -3.521 31.969 4.902 1 95.38 377 VAL B O 1
ATOM 6160 N N . LEU B 1 378 ? -4.371 33.281 3.281 1 94.5 378 LEU B N 1
ATOM 6161 C CA . LEU B 1 378 ? -5.492 33.75 4.098 1 94.5 378 LEU B CA 1
ATOM 6162 C C . LEU B 1 378 ? -6.691 32.812 3.93 1 94.5 378 LEU B C 1
ATOM 6164 O O . LEU B 1 378 ? -7.543 32.719 4.816 1 94.5 378 LEU B O 1
ATOM 6168 N N . GLY B 1 379 ? -6.723 32.219 2.824 1 94.75 379 GLY B N 1
ATOM 6169 C CA . GLY B 1 379 ? -7.832 31.328 2.502 1 94.75 379 GLY B CA 1
ATOM 6170 C C . GLY B 1 379 ? -7.816 30.844 1.061 1 94.75 379 GLY B C 1
ATOM 6171 O O . GLY B 1 379 ? -6.816 31 0.36 1 94.75 379 GLY B O 1
ATOM 6172 N N . PHE B 1 380 ? -9 30.25 0.692 1 96.25 380 PHE B N 1
ATOM 6173 C CA . PHE B 1 380 ? -9.07 29.656 -0.638 1 96.25 380 PHE B CA 1
ATOM 6174 C C . PHE B 1 380 ? -10.398 30 -1.31 1 96.25 380 PHE B C 1
ATOM 6176 O O . PHE B 1 380 ? -11.406 30.203 -0.634 1 96.25 380 PHE B O 1
ATOM 6183 N N . ILE B 1 381 ? -10.32 30.078 -2.58 1 97.12 381 ILE B N 1
ATOM 6184 C CA . ILE B 1 381 ? -11.523 30.25 -3.385 1 97.12 381 ILE B CA 1
ATOM 6185 C C . ILE B 1 381 ? -11.5 29.281 -4.562 1 97.12 381 ILE B C 1
ATOM 6187 O O . ILE B 1 381 ? -10.453 28.703 -4.883 1 97.12 381 ILE B O 1
ATOM 6191 N N . VAL B 1 382 ? -12.695 29.094 -5.18 1 97.19 382 VAL B N 1
ATOM 6192 C CA . VAL B 1 382 ? -12.797 28.234 -6.363 1 97.19 382 VAL B CA 1
ATOM 6193 C C . VAL B 1 382 ? -13.43 29.016 -7.508 1 97.19 382 VAL B C 1
ATOM 6195 O O . VAL B 1 382 ? -14.383 29.766 -7.301 1 97.19 382 VAL B O 1
ATOM 6198 N N . VAL B 1 383 ? -12.828 28.844 -8.672 1 97.06 383 VAL B N 1
ATOM 6199 C CA . VAL B 1 383 ? -13.398 29.469 -9.867 1 97.06 383 VAL B CA 1
ATOM 6200 C C . VAL B 1 383 ? -14.539 28.609 -10.406 1 97.06 383 VAL B C 1
ATOM 6202 O O . VAL B 1 383 ? -14.312 27.5 -10.867 1 97.06 383 VAL B O 1
ATOM 6205 N N . THR B 1 384 ? -15.711 29.141 -10.406 1 96.31 384 THR B N 1
ATOM 6206 C CA . THR B 1 384 ? -16.859 28.359 -10.852 1 96.31 384 THR B CA 1
ATOM 6207 C C . THR B 1 384 ? -17.328 28.812 -12.234 1 96.31 384 THR B C 1
ATOM 6209 O O . THR B 1 384 ? -18.094 28.109 -12.891 1 96.31 384 THR B O 1
ATOM 6212 N N . GLY B 1 385 ? -16.859 29.953 -12.602 1 96.06 385 GLY B N 1
ATOM 6213 C CA . GLY B 1 385 ? -17.188 30.453 -13.922 1 96.06 385 GLY B CA 1
ATOM 6214 C C . GLY B 1 385 ? -16.156 31.406 -14.477 1 96.06 385 GLY B C 1
ATOM 6215 O O . GLY B 1 385 ? -15.508 32.125 -13.719 1 96.06 385 GLY B O 1
ATOM 6216 N N . VAL B 1 386 ? -15.992 31.406 -15.797 1 96.56 386 VAL B N 1
ATOM 6217 C CA . VAL B 1 386 ? -15.086 32.312 -16.469 1 96.56 386 VAL B CA 1
ATOM 6218 C C . VAL B 1 386 ? -15.805 32.969 -17.656 1 96.56 386 VAL B C 1
ATOM 6220 O O . VAL B 1 386 ? -16.281 32.281 -18.562 1 96.56 386 VAL B O 1
ATOM 6223 N N . ASP B 1 387 ? -15.883 34.281 -17.594 1 97 387 ASP B N 1
ATOM 6224 C CA . ASP B 1 387 ? -16.438 35.062 -18.688 1 97 387 ASP B CA 1
ATOM 6225 C C . ASP B 1 387 ? -15.359 35.906 -19.344 1 97 387 ASP B C 1
ATOM 6227 O O . ASP B 1 387 ? -15.055 37 -18.859 1 97 387 ASP B O 1
ATOM 6231 N N . MET B 1 388 ? -14.898 35.531 -20.484 1 95.94 388 MET B N 1
ATOM 6232 C CA . MET B 1 388 ? -13.797 36.219 -21.156 1 95.94 388 MET B CA 1
ATOM 6233 C C . MET B 1 388 ? -14.281 37.531 -21.766 1 95.94 388 MET B C 1
ATOM 6235 O O . MET B 1 388 ? -13.516 38.5 -21.875 1 95.94 388 MET B O 1
ATOM 6239 N N . ASP B 1 389 ? -15.523 37.594 -22.141 1 96.31 389 ASP B N 1
ATOM 6240 C CA . ASP B 1 389 ? -16.078 38.812 -22.766 1 96.31 389 ASP B CA 1
ATOM 6241 C C . ASP B 1 389 ? -16.203 39.938 -21.75 1 96.31 389 ASP B C 1
ATOM 6243 O O . ASP B 1 389 ? -15.844 41.062 -22.031 1 96.31 389 ASP B O 1
ATOM 6247 N N . LYS B 1 390 ? -16.719 39.562 -20.609 1 96.94 390 LYS B N 1
ATOM 6248 C CA . LYS B 1 390 ? -16.906 40.562 -19.562 1 96.94 390 LYS B CA 1
ATOM 6249 C C . LYS B 1 390 ? -15.664 40.656 -18.672 1 96.94 390 LYS B C 1
ATOM 6251 O O . LYS B 1 390 ? -15.602 41.531 -17.797 1 96.94 390 LYS B O 1
ATOM 6256 N N . SER B 1 391 ? -14.68 39.812 -18.891 1 96.56 391 SER B N 1
ATOM 6257 C CA . SER B 1 391 ? -13.43 39.781 -18.125 1 96.56 391 SER B CA 1
ATOM 6258 C C . SER B 1 391 ? -13.695 39.594 -16.641 1 96.56 391 SER B C 1
ATOM 6260 O O . SER B 1 391 ? -13.195 40.375 -15.812 1 96.56 391 SER B O 1
ATOM 6262 N N . LEU B 1 392 ? -14.516 38.594 -16.391 1 96.56 392 LEU B N 1
ATOM 6263 C CA . LEU B 1 392 ? -14.906 38.312 -15.016 1 96.56 392 LEU B CA 1
ATOM 6264 C C . LEU B 1 392 ? -14.742 36.844 -14.672 1 96.56 392 LEU B C 1
ATOM 6266 O O . LEU B 1 392 ? -14.992 35.969 -15.508 1 96.56 392 LEU B O 1
ATOM 6270 N N . PHE B 1 393 ? -14.328 36.656 -13.469 1 97.44 393 PHE B N 1
ATOM 6271 C CA . PHE B 1 393 ? -14.445 35.344 -12.859 1 97.44 393 PHE B CA 1
ATOM 6272 C C . PHE B 1 393 ? -15.648 35.281 -11.93 1 97.44 393 PHE B C 1
ATOM 6274 O O . PHE B 1 393 ? -15.953 36.25 -11.234 1 97.44 393 PHE B O 1
ATOM 6281 N N . THR B 1 394 ? -16.359 34.188 -11.93 1 96.88 394 THR B N 1
ATOM 6282 C CA . THR B 1 394 ? -17.266 33.875 -10.836 1 96.88 394 THR B CA 1
ATOM 6283 C C . THR B 1 394 ? -16.609 32.938 -9.836 1 96.88 394 THR B C 1
ATOM 6285 O O . THR B 1 394 ? -16.078 31.891 -10.219 1 96.88 394 THR B O 1
ATOM 6288 N N . VAL B 1 395 ? -16.609 33.375 -8.562 1 97 395 VAL B N 1
ATOM 6289 C CA . VAL B 1 395 ? -15.852 32.594 -7.598 1 97 395 VAL B CA 1
ATOM 6290 C C . VAL B 1 395 ? -16.766 32.156 -6.449 1 97 395 VAL B C 1
ATOM 6292 O O . VAL B 1 395 ? -17.797 32.781 -6.195 1 97 395 VAL B O 1
ATOM 6295 N N . LEU B 1 396 ? -16.438 31.016 -5.867 1 96.25 396 LEU B N 1
ATOM 6296 C CA . LEU B 1 396 ? -17 30.562 -4.602 1 96.25 396 LEU B CA 1
ATOM 6297 C C . LEU B 1 396 ? -16.062 30.875 -3.439 1 96.25 396 LEU B C 1
ATOM 6299 O O . LEU B 1 396 ? -14.906 30.438 -3.438 1 96.25 396 LEU B O 1
ATOM 6303 N N . SER B 1 397 ? -16.547 31.656 -2.461 1 96.31 397 SER B N 1
ATOM 6304 C CA . SER B 1 397 ? -15.727 32.125 -1.348 1 96.31 397 SER B CA 1
ATOM 6305 C C . SER B 1 397 ? -16.422 31.891 -0.011 1 96.31 397 SER B C 1
ATOM 6307 O O . SER B 1 397 ? -17.641 32 0.089 1 96.31 397 SER B O 1
ATOM 6309 N N . PRO B 1 398 ? -15.586 31.516 1.005 1 93.44 398 PRO B N 1
ATOM 6310 C CA . PRO B 1 398 ? -16.188 31.375 2.332 1 93.44 398 PRO B CA 1
ATOM 6311 C C . PRO B 1 398 ? -16.672 32.719 2.904 1 93.44 398 PRO B C 1
ATOM 6313 O O . PRO B 1 398 ? -17.625 32.75 3.676 1 93.44 398 PRO B O 1
ATOM 6316 N N . SER B 1 399 ? -15.969 33.781 2.562 1 92.19 399 SER B N 1
ATOM 6317 C CA . SER B 1 399 ? -16.312 35.125 3.029 1 92.19 399 SER B CA 1
ATOM 6318 C C . SER B 1 399 ? -16.969 35.938 1.918 1 92.19 399 SER B C 1
ATOM 6320 O O . SER B 1 399 ? -16.766 35.656 0.734 1 92.19 399 SER B O 1
ATOM 6322 N N . PRO B 1 400 ? -17.734 36.875 2.363 1 92.94 400 PRO B N 1
ATOM 6323 C CA . PRO B 1 400 ? -18.359 37.719 1.351 1 92.94 400 PRO B CA 1
ATOM 6324 C C . PRO B 1 400 ? -17.375 38.656 0.648 1 92.94 400 PRO B C 1
ATOM 6326 O O . PRO B 1 400 ? -16.219 38.75 1.074 1 92.94 400 PRO B O 1
ATOM 6329 N N . ARG B 1 401 ? -17.875 39.219 -0.481 1 91.38 401 ARG B N 1
ATOM 6330 C CA . ARG B 1 401 ? -17.062 40.156 -1.214 1 91.38 401 ARG B CA 1
ATOM 6331 C C . ARG B 1 401 ? -16.75 41.406 -0.356 1 91.38 401 ARG B C 1
ATOM 6333 O O . ARG B 1 401 ? -17.547 41.75 0.522 1 91.38 401 ARG B O 1
ATOM 6340 N N . PRO B 1 402 ? -15.609 42.062 -0.496 1 92.62 402 PRO B N 1
ATOM 6341 C CA . PRO B 1 402 ? -14.562 41.812 -1.487 1 92.62 402 PRO B CA 1
ATOM 6342 C C . PRO B 1 402 ? -13.547 40.781 -1.002 1 92.62 402 PRO B C 1
ATOM 6344 O O . PRO B 1 402 ? -13.547 40.406 0.177 1 92.62 402 PRO B O 1
ATOM 6347 N N . LEU B 1 403 ? -12.742 40.344 -1.885 1 94.75 403 LEU B N 1
ATOM 6348 C CA . LEU B 1 403 ? -11.641 39.469 -1.493 1 94.75 403 LEU B CA 1
ATOM 6349 C C . LEU B 1 403 ? -10.703 40.156 -0.523 1 94.75 403 LEU B C 1
ATOM 6351 O O . LEU B 1 403 ? -10.43 41.344 -0.675 1 94.75 403 LEU B O 1
ATOM 6355 N N . PRO B 1 404 ? -10.234 39.438 0.433 1 93.88 404 PRO B N 1
ATOM 6356 C CA . PRO B 1 404 ? -9.344 40.062 1.404 1 93.88 404 PRO B CA 1
ATOM 6357 C C . PRO B 1 404 ? -8.047 40.562 0.775 1 93.88 404 PRO B C 1
ATOM 6359 O O . PRO B 1 404 ? -7.438 41.531 1.279 1 93.88 404 PRO B O 1
ATOM 6362 N N . ARG B 1 405 ? -7.531 39.875 -0.211 1 94.81 405 ARG B N 1
ATOM 6363 C CA . ARG B 1 405 ? -6.348 40.25 -0.971 1 94.81 405 ARG B CA 1
ATOM 6364 C C . ARG B 1 405 ? -6.531 39.969 -2.457 1 94.81 405 ARG B C 1
ATOM 6366 O O . ARG B 1 405 ? -7.398 39.188 -2.838 1 94.81 405 ARG B O 1
ATOM 6373 N N . ASN B 1 406 ? -5.672 40.594 -3.242 1 95.56 406 ASN B N 1
ATOM 6374 C CA . ASN B 1 406 ? -5.871 40.5 -4.684 1 95.56 406 ASN B CA 1
ATOM 6375 C C . ASN B 1 406 ? -4.797 39.625 -5.336 1 95.56 406 ASN B C 1
ATOM 6377 O O . ASN B 1 406 ? -4.758 39.5 -6.559 1 95.56 406 ASN B O 1
ATOM 6381 N N . ILE B 1 407 ? -3.904 39.156 -4.508 1 97.31 407 ILE B N 1
ATOM 6382 C CA . ILE B 1 407 ? -2.877 38.281 -5.035 1 97.31 407 ILE B CA 1
ATOM 6383 C C . ILE B 1 407 ? -3.311 36.812 -4.859 1 97.31 407 ILE B C 1
ATOM 6385 O O . ILE B 1 407 ? -3.438 36.344 -3.732 1 97.31 407 ILE B O 1
ATOM 6389 N N . LEU B 1 408 ? -3.506 36.188 -6.012 1 97.94 408 LEU B N 1
ATOM 6390 C CA . LEU B 1 408 ? -4.039 34.812 -5.992 1 97.94 408 LEU B CA 1
ATOM 6391 C C . LEU B 1 408 ? -3.051 33.844 -6.605 1 97.94 408 LEU B C 1
ATOM 6393 O O . LEU B 1 408 ? -2.391 34.156 -7.598 1 97.94 408 LEU B O 1
ATOM 6397 N N . LEU B 1 409 ? -2.908 32.656 -5.973 1 97.75 409 LEU B N 1
ATOM 6398 C CA . LEU B 1 409 ? -2.045 31.594 -6.461 1 97.75 409 LEU B CA 1
ATOM 6399 C C . LEU B 1 409 ? -2.871 30.422 -6.949 1 97.75 409 LEU B C 1
ATOM 6401 O O . LEU B 1 409 ? -3.705 29.891 -6.211 1 97.75 409 LEU B O 1
ATOM 6405 N N . VAL B 1 410 ? -2.568 29.922 -8.102 1 96.94 410 VAL B N 1
ATOM 6406 C CA . VAL B 1 410 ? -3.367 28.891 -8.742 1 96.94 410 VAL B CA 1
ATOM 6407 C C . VAL B 1 410 ? -2.852 27.516 -8.32 1 96.94 410 VAL B C 1
ATOM 6409 O O . VAL B 1 410 ? -1.645 27.266 -8.344 1 96.94 410 VAL B O 1
ATOM 6412 N N . MET B 1 411 ? -3.785 26.609 -7.953 1 95.38 411 MET B N 1
ATOM 6413 C CA . MET B 1 411 ? -3.461 25.219 -7.637 1 95.38 411 MET B CA 1
ATOM 6414 C C . MET B 1 411 ? -3.766 24.312 -8.82 1 95.38 411 MET B C 1
ATOM 6416 O O . MET B 1 411 ? -4.656 24.594 -9.625 1 95.38 411 MET B O 1
ATOM 6420 N N . ASP B 1 412 ? -3.018 23.234 -8.914 1 92.88 412 ASP B N 1
ATOM 6421 C CA . ASP B 1 412 ? -3.32 22.188 -9.891 1 92.88 412 ASP B CA 1
ATOM 6422 C C . ASP B 1 412 ? -4.453 21.297 -9.406 1 92.88 412 ASP B C 1
ATOM 6424 O O . ASP B 1 412 ? -4.738 20.25 -10.016 1 92.88 412 ASP B O 1
ATOM 6428 N N . ILE B 1 413 ? -5.109 21.656 -8.453 1 92.31 413 ILE B N 1
ATOM 6429 C CA . ILE B 1 413 ? -6.223 20.906 -7.875 1 92.31 413 ILE B CA 1
ATOM 6430 C C . ILE B 1 413 ? -7.543 21.562 -8.273 1 92.31 413 ILE B C 1
ATOM 6432 O O . ILE B 1 413 ? -7.695 22.781 -8.156 1 92.31 413 ILE B O 1
ATOM 6436 N N . GLN B 1 414 ? -8.414 20.734 -8.727 1 93.12 414 GLN B N 1
ATOM 6437 C CA . GLN B 1 414 ? -9.711 21.219 -9.18 1 93.12 414 GLN B CA 1
ATOM 6438 C C . GLN B 1 414 ? -10.836 20.703 -8.297 1 93.12 414 GLN B C 1
ATOM 6440 O O . GLN B 1 414 ? -10.703 19.641 -7.668 1 93.12 414 GLN B O 1
ATOM 6445 N N . PHE B 1 415 ? -11.844 21.438 -8.203 1 93.31 415 PHE B N 1
ATOM 6446 C CA . PHE B 1 415 ? -13.031 21.094 -7.434 1 93.31 415 PHE B CA 1
ATOM 6447 C C . PHE B 1 415 ? -14.297 21.531 -8.172 1 93.31 415 PHE B C 1
ATOM 6449 O O . PHE B 1 415 ? -14.445 22.703 -8.516 1 93.31 415 PHE B O 1
ATOM 6456 N N . MET B 1 416 ? -15.094 20.562 -8.492 1 88.12 416 MET B N 1
ATOM 6457 C CA . MET B 1 416 ? -16.375 20.859 -9.125 1 88.12 416 MET B CA 1
ATOM 6458 C C . MET B 1 416 ? -17.516 20.75 -8.117 1 88.12 416 MET B C 1
ATOM 6460 O O . MET B 1 416 ? -17.719 19.703 -7.52 1 88.12 416 MET B O 1
ATOM 6464 N N . ASP B 1 417 ? -18.141 21.797 -7.984 1 80.62 417 ASP B N 1
ATOM 6465 C CA . ASP B 1 417 ? -19.234 21.844 -7.031 1 80.62 417 ASP B CA 1
ATOM 6466 C C . ASP B 1 417 ? -20.516 21.25 -7.625 1 80.62 417 ASP B C 1
ATOM 6468 O O . ASP B 1 417 ? -21.375 21.984 -8.117 1 80.62 417 ASP B O 1
ATOM 6472 N N . ILE B 1 418 ? -20.594 20.062 -7.867 1 66.75 418 ILE B N 1
ATOM 6473 C CA . ILE B 1 418 ? -21.766 19.469 -8.523 1 66.75 418 ILE B CA 1
ATOM 6474 C C . ILE B 1 418 ? -22.766 19.016 -7.469 1 66.75 418 ILE B C 1
ATOM 6476 O O . ILE B 1 418 ? -23.906 18.703 -7.793 1 66.75 418 ILE B O 1
ATOM 6480 N N . LYS B 1 419 ? -22.547 18.938 -6.277 1 57.75 419 LYS B N 1
ATOM 6481 C CA . LYS B 1 419 ? -23.594 18.406 -5.406 1 57.75 419 LYS B CA 1
ATOM 6482 C C . LYS B 1 419 ? -24.578 19.5 -5 1 57.75 419 LYS B C 1
ATOM 6484 O O . LYS B 1 419 ? -24.188 20.641 -4.758 1 57.75 419 LYS B O 1
#

Foldseek 3Di:
DVQAFWDKDKDAAQKKKKFFAAAPKKKKKAWADDWKAWLQHTDDHGDIDMAGHGDITMITHRGITMMTMHMDTPDIDMGNDWQVVVLVVVLVVQVVQLVVCLVVLAFGAAEEEAAAPQQCQVSSLLNSCSNLLVVQAWEKEWELQQQQDDLAARQKTWIDTANHRADPHAGGDNDPIFIFGRFANDCVVQVLLSLVLLLLRLVVLVVVLVVDSRHRSSYYYYGYYRQCDDSSVVSSVSNCVSNVHQEYEYEPDVPSQVVCCVPDDPRRHYHYGYGTPSGDDDDPVRSLVSSLLSVCCQQQNPVRPADWDKDKDAQVQAWEKEAADPQDPPVPDPDPDDSSVRRGDIGTDHDDPVQAQWKKFAFPDADPPDSRNSTTTPHIKTFHDADPVRRMTIIIGRDDDDDPHRYIYTHPDGHHPPD/DVQAFWDKDKDAAQKKKKFFAAAPKKKKKAWADDWKAWLQHTDDHGDIDMAGHGDITMITHRGITMMTMHMDTPDIDMGNDWQVVVLVVVLVVQVVQLVVCLVVLAFGAAEEEAAAPQQCQVSSLLNSCSNLLVVQAWEKEWELQQQQDDLAARQKTWIDTANHRFDPHAGGDNDPIFIFGRFANDCVVQVLLSLVLLLLRLVVLVVVLVVDSRHRSSYYYYGYYRQCDDSSVVSSVSNCVSNVHQEYEYEPDVPSQVVCCVPDDPRRHYDYGYGTPSGDDDDPVRSLVSSLLSVCCQQQNPVRPADWDKDKDAQVQAWEKEAADPQDPPVPDPDPDDSSVRRGDIGTDHDDPVQAQWKKFAFPDADPPDSRNSTTTPHIKTFHDADVVRRMTIIIGRDDDDDPHRYIYTHPDGHDPPD

InterPro domains:
  IPR010655 Clp1, C-terminal [PF06807] (307-417)
  IPR027417 P-loop containing nucleoside triphosphate hydrolase [G3DSA:3.40.50.300] (83-306)
  IPR027417 P-loop containing nucleoside triphosphate hydrolase [SSF52540] (109-252)
  IPR028606 Clp1 [MF_03035] (6-417)
  IPR032319 Clp1, P-loop domain [PF16575] (115-301)
  IPR032324 Clp1, N-terminal [PF16573] (10-101)
  IPR038238 Clp1, C-terminal domain superfamily [G3DSA:2.40.30.330] (308-419)
  IPR038239 Clp1, N-terminal domain superfamily [G3DSA:2.60.120.1030] (1-82)
  IPR045116 Clp1/Grc3 [PTHR12755] (13-418)

Solvent-accessible surface area (backbone atoms only — not comparable to full-atom values): 44263 Å² total; per-residue (Å²): 126,84,73,75,62,53,49,76,44,80,41,53,54,54,20,29,44,38,37,29,28,22,83,91,30,48,31,36,39,29,35,75,43,74,48,40,25,45,58,52,27,72,60,56,76,75,39,80,44,65,42,54,52,63,38,76,48,52,41,34,18,77,71,18,31,32,36,34,42,32,59,52,57,71,44,74,49,80,39,71,72,68,52,58,68,61,52,51,50,51,45,50,55,49,47,52,43,20,51,51,13,53,74,66,73,41,69,20,50,24,35,38,38,42,38,52,69,66,44,46,58,68,55,49,51,43,23,49,51,18,50,40,23,73,73,70,32,28,30,32,42,33,36,62,16,26,48,78,29,82,79,60,45,59,12,21,34,27,33,37,75,38,70,60,58,42,39,91,74,79,34,64,78,78,78,80,50,49,34,36,74,68,28,38,60,46,60,79,81,46,48,66,39,46,52,50,51,52,40,49,50,34,51,51,50,52,56,54,26,72,75,29,70,62,35,19,13,42,12,37,43,34,36,54,48,44,52,66,57,70,69,30,36,51,50,51,53,48,48,41,58,51,56,59,41,40,33,35,42,26,29,68,38,52,64,60,46,52,51,47,62,70,72,46,64,84,81,42,44,75,45,83,40,77,48,47,55,80,54,61,84,74,53,73,65,52,52,52,49,48,43,51,49,48,51,46,30,69,42,23,31,89,82,59,77,42,74,50,32,76,49,76,44,50,56,86,67,44,46,44,28,32,72,34,47,82,78,60,56,71,86,68,40,61,92,88,58,58,70,73,61,39,42,63,32,80,38,81,50,76,92,54,72,85,49,53,24,22,31,28,36,28,34,63,45,89,52,86,85,47,66,57,74,84,30,45,42,74,46,63,33,33,24,74,36,66,38,79,89,79,39,30,34,30,32,43,23,66,57,63,86,68,72,93,44,42,39,32,36,53,31,79,49,70,58,79,88,76,126,125,84,75,76,62,54,49,76,44,81,43,52,54,54,21,30,44,36,37,30,27,22,82,92,31,49,32,36,39,29,33,75,43,75,48,41,24,45,60,51,29,71,60,57,77,74,40,80,44,65,41,53,52,63,38,74,47,54,41,36,17,78,69,17,29,31,35,33,42,33,58,52,55,72,44,73,49,78,39,69,73,68,52,59,68,60,52,50,51,51,44,50,54,50,48,54,44,19,52,51,13,53,74,66,72,40,69,21,51,24,36,39,40,43,36,54,68,67,42,46,56,66,56,50,52,43,23,49,51,18,52,40,22,74,74,70,32,30,30,33,42,33,35,63,16,25,47,77,29,81,78,59,44,59,11,21,33,27,33,37,75,39,68,61,59,42,40,89,71,79,33,63,78,76,79,80,50,50,33,36,74,69,27,38,60,46,60,79,80,45,49,65,39,45,53,50,51,52,40,49,51,33,51,52,50,52,56,55,26,72,74,29,70,62,35,19,14,41,14,36,42,34,38,53,48,47,52,65,58,70,71,29,35,52,49,49,53,50,48,40,58,52,55,58,40,41,33,36,44,25,30,69,39,52,64,59,45,52,50,48,64,71,73,47,64,82,82,43,43,74,44,83,39,78,49,49,56,81,52,62,86,73,53,72,68,54,51,52,50,49,42,52,48,47,50,45,29,70,39,23,32,90,82,58,78,43,75,50,32,76,49,76,43,50,55,87,67,45,45,44,28,33,72,36,46,81,78,58,56,70,84,68,42,59,93,89,57,58,70,73,60,39,43,64,32,80,36,79,50,75,93,53,72,85,48,54,23,23,32,29,37,28,33,63,46,87,52,85,86,48,67,56,73,83,32,46,42,75,47,62,34,32,26,76,36,65,38,78,87,79,38,31,34,32,33,42,24,64,58,65,87,68,72,94,45,44,37,32,36,53,31,80,47,70,56,79,88,76,124

Nearest PDB structures (foldseek):
  4oi2-assembly1_A  TM=9.816E-01  e=6.602E-58  Caenorhabditis elegans
  4oi1-assembly1_A  TM=9.797E-01  e=6.224E-58  Caenorhabditis elegans
  4oi0-assembly1_A  TM=9.724E-01  e=2.894E-58  Caenorhabditis elegans
  4ohz-assembly1_A  TM=9.790E-01  e=1.420E-57  Caenorhabditis elegans
  8hmz-assembly1_E  TM=9.849E-01  e=5.476E-56  Homo sapiens

Radius of gyration: 29.64 Å; Cα contacts (8 Å, |Δi|>4): 1874; chains: 2; bounding box: 77×86×82 Å

Secondary structure (DSSP, 8-state):
--SSS-EEEEEPTTEEEEEEEPTT--EEEEEEEE--EETTEEPPBT-EEEE-TT-EEEEEESS-EEEEEEE-EEEEEEES--SHHHHHHHHHHHHHHHHHHHHHT----EEEEE-STTS-HHHHHHHHHHHHHHTT--PEEEE--SSS-SSSSTTEEEEEE--SPPBTTTBS--SS-EEEE---SSGGGGHHHHHHHHHHHHHHHHHHHHH-HHHHHH-EEEE--S--STHHHHHHHHHHHHTT-SEEEEES-HHHHHHHHHHS-TTSEEEEEPPPTT-----HHHHHHHHHHHHHHHHHTTTT----EEEEEEGGG-EEEEE------GGGSPTT--GGGGGG-EEEE---GGGTTEEEEEE--SSTTS-GGGSPEEEEEEEEEEETTTTEEEEEESSPSSPS-SEEEEEEEE-----/--SSS-EEEEEPTTEEEEEEEPTT--EEEEEEEE--EETTEEPPBT-EEEE-TT-EEEEEESS-EEEEEEE-EEEEEEES--SHHHHHHHHHHHHHHHHHHHHHT----EEEEE-STTS-HHHHHHHHHHHHHHTT--PEEEE--TTT-SSSSTTEEEEEE--SPPBTTTBS--SS-EEEE---SSGGGGHHHHHHHHHHHHHHHHHHHHH-HHHHHH-EEEE--S--STHHHHHHHHHHHHTT-SEEEEES-HHHHHHHHHHS-TTSEEEEEPPPTT-----HHHHHHHHHHHHHHHHHTTTT----EEEEEEGGG-EEEEE------GGGSPTT--GGGGGG-EEEE---GGGTTEEEEEES-SSTTS-GGGSBEEEEEEEEEEETTTTEEEEEESSPSSPS-SEEEEEEEE-----

Sequence (838 aa):
MADDEGTEFKLQANSELRFEVEAKASVEIEMLDGRAEMFGTELAKNKKYSFVSGSKVAIFTWHGCTLQLKGKTEV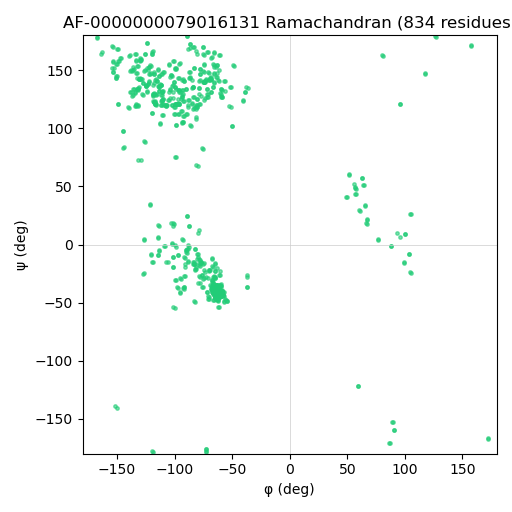AYISKETPMTVYVNTHAAMEQMRAKAEAENTRGPRILVVGPTDVGKSTLCRILVNYAVRLGRSPVFADIDVGQGNMGLPGTIGALVVERTADVEEGFQQTAPLVFHYGHKSANDNFQLYNMLVSRLAEIINVRCEQSKKVNCSGVIINTAGWIRGAGYEALKQAAGAFEVDVICVLDQERLYNQLKGDLPDFVKIVLLPKSGGVVERSQATRAESRDGRIREYFYGLKNNFFPHGFDVKFNDIKLFKVGAPSLPESCLPLGMKAQDSQTKLVPLLPSHNLLHHILSVSAATTVDQDIVETNVLGFIVVTGVDMDKSLFTVLSPSPRPLPRNILLVMDIQFMDIKMADDEGTEFKLQANSELRFEVEAKASVEIEMLDGRAEMFGTELAKNKKYSFVSGSKVAIFTWHGCTLQLKGKTEVAYISKETPMTVYVNTHAAMEQMRAKAEAENTRGPRILVVGPTDVGKSTLCRILVNYAVRLGRSPVFADIDVGQGNMGLPGTIGALVVERTADVEEGFQQTAPLVFHYGHKSANDNFQLYNMLVSRLAEIINVRCEQSKKVNCSGVIINTAGWIRGAGYEALKQAAGAFEVDVICVLDQERLYNQLKGDLPDFVKIVLLPKSGGVVERSQATRAESRDGRIREYFYGLKNNFFPHGFDVKFNDIKLFKVGAPSLPESCLPLGMKAQDSQTKLVPLLPSHNLLHHILSVSAATTVDQDIVETNVLGFIVVTGVDMDKSLFTVLSPSPRPLPRNILLVMDIQFMDIK